Protein AF-A0AAW0DN51-F1 (afdb_monomer)

Foldseek 3Di:
DQFAAFVRDQQQLCVVCVVVLVVQQVVQVVAAADEADLQLLLLVLCLNLRLQPPHQKADDPQQQVCLLPPCAGPVRGHHNAHGWGFDAPCCCVVRVDDAQGKYFYAYPPPRGGFKIWHFHDKAFDPLQSSCCRQQVHCFCLQVLNVCSPPPGYGITTIGGIRGNHRDDDPPPVVQADRLVRLQVVCVVLVFHAEEEEEDQAQDFVQNVQVQVVVCVVVVGAYEDEYEQGADAPPGDHVVLNVLSVVLCVVVDDPSRYDHHYRPHHASLRFQSVLLSVLSSVSSSSHQEYEDEFSRSHSAAGPVRHGSDHRCSNVVSCVVCCVSSNHHYDYAARWWQQQVVRDTDRPVPDPPPGDTDDADPVNVLVCLQQVNDDACSTGPPSSVVSSCVQQPYVLQAFEEEEEAAAAQLCLQVLQVVLQVVVVVVVSAAEAEAEEQPVDDDDDPQADDDPVVLLVSLLVLLQVSLVCRLVRYYYYHHYNQQDPVSVVNSLCSNLVRNRSSSHYAYEYSYEDPVVSCVPDPPCPVVCVVVVSYEPHDPRRHDRDGDPDGNYYDYVVPDPSVRSSVVPHDDPPPPPDDDDPDDDDDARPADDKFKWFWDADCQVQLFATKTWKFWAVVTDIFIAGAKQQDAAAEFEAPLAPAQQAPTDHHDLVPHPFKAWPADKDKDADQQAAALAGDDDRQWMFIWTWIFTWMGGSNDIDGRFIHTYGNYTHNSCNSDNGGYYDHDYLAHGTPLVRSVVSRQAQKKKWQSARVVVDRTIITRSDADPVRFDFDKFKDADDPDGDRFQKFKFQAKDWPNHGDPVRNHIDIETEIARHRFWEDAPVNVVRLVVSFDPQWAADPVRAQWIWHFPVPQLVIRTWMWGWGATPVRDIDTQIQGSNSQFPAADPVGNRITIGRYGHDPPHGYDYRSRPNQWTKMNRSPRNMIITGGD

Solvent-accessible surface area (backbone atoms only — not comparable to full-atom values): 48960 Å² total; per-residue (Å²): 128,41,44,72,26,35,84,70,45,70,32,35,30,48,71,72,27,54,91,47,15,70,59,48,50,60,49,40,77,74,40,53,71,44,72,42,51,77,57,50,45,24,48,48,47,29,26,32,42,9,34,44,24,64,39,52,43,34,39,31,69,63,34,35,50,32,12,52,77,68,30,13,37,75,88,64,50,82,41,39,67,79,54,64,42,64,40,41,70,65,51,35,63,76,63,60,66,46,62,75,39,64,34,19,36,22,42,73,87,77,67,46,67,31,30,36,37,39,27,63,40,75,45,71,71,62,64,62,59,44,20,32,62,49,56,67,40,79,42,67,62,38,68,48,37,37,38,57,69,76,68,54,44,67,27,38,40,6,25,50,54,46,31,44,46,79,82,89,68,91,71,63,55,95,33,54,55,47,26,68,55,42,39,50,48,31,57,74,70,67,47,55,41,29,34,33,39,76,40,71,63,73,70,34,43,57,56,52,53,49,49,52,49,54,16,62,78,67,70,27,33,34,34,44,39,34,48,59,39,49,66,65,91,89,54,73,55,50,70,53,35,48,54,19,48,59,50,49,54,76,74,48,64,90,88,42,61,46,72,36,43,34,56,43,50,61,60,50,27,18,31,40,43,41,43,38,50,48,45,31,39,19,28,37,22,26,32,25,33,54,40,45,62,44,33,53,48,75,51,52,38,91,85,71,46,62,68,62,58,54,50,51,21,48,53,51,36,57,75,40,36,84,81,64,73,39,46,74,42,79,43,64,62,59,33,36,29,73,93,75,76,43,75,42,39,57,88,76,53,62,89,89,62,67,70,50,85,78,53,73,69,56,50,52,47,26,35,40,69,59,45,85,72,56,66,88,53,31,50,66,65,32,51,49,43,48,37,75,67,35,42,25,60,85,62,31,10,26,34,43,37,34,30,30,53,73,74,27,46,48,63,61,50,49,54,53,40,49,52,56,48,55,75,67,63,73,49,60,73,46,78,45,51,57,68,77,91,53,82,92,64,77,96,75,72,66,62,53,73,67,57,50,45,54,49,42,54,51,52,21,51,56,43,9,54,42,6,42,74,30,20,40,28,38,36,28,38,50,63,41,46,63,67,50,48,49,49,28,46,50,43,18,48,71,60,0,61,66,6,29,43,73,40,41,32,35,31,65,34,52,67,69,57,20,52,73,67,48,87,82,44,61,60,61,36,36,77,73,62,75,38,60,64,42,64,73,78,74,33,77,61,52,75,74,89,82,46,76,40,78,46,38,65,87,86,41,54,72,66,59,52,41,65,67,71,49,89,72,88,74,80,77,73,76,73,87,63,92,69,80,81,89,78,82,61,76,48,47,73,55,32,68,34,66,38,48,69,67,46,78,91,70,58,28,42,52,31,32,68,35,31,42,29,40,67,68,42,72,35,31,25,28,64,13,23,71,36,56,54,37,37,31,37,21,72,71,18,84,57,58,73,34,92,31,49,55,49,53,68,89,64,17,81,52,48,42,84,60,84,46,74,51,73,52,71,57,88,61,36,69,62,84,44,63,56,63,89,78,50,50,34,42,30,32,36,35,28,29,21,31,40,31,46,61,84,50,72,42,72,71,22,53,34,27,36,30,43,37,46,37,74,67,59,42,78,44,78,46,20,35,38,36,32,54,21,40,49,74,37,46,61,61,32,50,43,38,74,64,29,21,48,51,31,31,21,39,36,57,41,46,75,93,74,41,85,18,32,37,23,46,30,37,74,68,70,87,65,41,86,53,74,73,49,41,30,57,42,66,90,86,73,53,67,52,36,38,41,62,26,53,32,40,30,37,73,89,40,68,54,77,75,36,52,46,69,44,67,37,32,46,21,53,64,35,23,36,33,33,28,31,54,70,58,44,53,57,53,38,60,62,50,40,80,71,57,39,76,38,85,91,49,69,39,37,27,28,34,50,51,92,52,55,88,77,44,70,43,36,37,35,40,31,33,52,32,74,88,69,51,76,48,70,54,68,30,57,35,81,53,46,58,68,45,55,36,91,93,41,72,62,34,18,29,40,38,57,31,35,39,76,97,41,41,38,43,11,20,67,48,47,38,61,25,37,36,31,48,28,45,75,74,44,30,40,30,41,19,53,92

Structure (mmCIF, N/CA/C/O backbone):
data_AF-A0AAW0DN51-F1
#
_entry.id   AF-A0AAW0DN51-F1
#
loop_
_atom_site.group_PDB
_atom_site.id
_atom_site.type_symbol
_atom_site.label_atom_id
_atom_site.label_alt_id
_atom_site.label_comp_id
_atom_site.label_asym_id
_atom_site.label_entity_id
_atom_site.label_seq_id
_atom_site.pdbx_PDB_ins_code
_atom_site.Cartn_x
_atom_site.Cartn_y
_atom_site.Cartn_z
_atom_site.occupancy
_atom_site.B_iso_or_equiv
_atom_site.auth_seq_id
_atom_site.auth_comp_id
_atom_site.auth_asym_id
_atom_site.auth_atom_id
_atom_site.pdbx_PDB_model_num
ATOM 1 N N . MET A 1 1 ? -17.602 -29.692 -20.821 1.00 52.97 1 MET A N 1
ATOM 2 C CA . MET A 1 1 ? -16.620 -28.781 -21.450 1.00 52.97 1 MET A CA 1
ATOM 3 C C . MET A 1 1 ? -16.993 -27.362 -21.071 1.00 52.97 1 MET A C 1
ATOM 5 O O . MET A 1 1 ? -18.185 -27.111 -20.966 1.00 52.97 1 MET A O 1
ATOM 9 N N . ALA A 1 2 ? -16.009 -26.498 -20.812 1.00 68.12 2 ALA A N 1
ATOM 10 C CA . ALA A 1 2 ? -16.246 -25.157 -20.283 1.00 68.12 2 ALA A CA 1
ATOM 11 C C . ALA A 1 2 ? -16.644 -24.157 -21.398 1.00 68.12 2 ALA A C 1
ATOM 13 O O . ALA A 1 2 ? -17.750 -23.652 -21.349 1.00 68.12 2 ALA A O 1
ATOM 14 N N . ASN A 1 3 ? -15.867 -23.980 -22.477 1.00 91.50 3 ASN A N 1
ATOM 15 C CA . ASN A 1 3 ? -16.283 -23.241 -23.694 1.00 91.50 3 ASN A CA 1
ATOM 16 C C . ASN A 1 3 ? -15.506 -23.745 -24.933 1.00 91.50 3 ASN A C 1
ATOM 18 O O . ASN A 1 3 ? -14.431 -24.320 -24.761 1.00 91.50 3 ASN A O 1
ATOM 22 N N . ILE A 1 4 ? -15.996 -23.565 -26.161 1.00 94.75 4 ILE A N 1
ATOM 23 C CA . ILE A 1 4 ? -15.262 -23.918 -27.394 1.00 94.75 4 ILE A CA 1
ATOM 24 C C . ILE A 1 4 ? -14.185 -22.842 -27.655 1.00 94.75 4 ILE A C 1
ATOM 26 O O . ILE A 1 4 ? -14.474 -21.661 -27.461 1.00 94.75 4 ILE A O 1
ATOM 30 N N . PRO A 1 5 ? -12.944 -23.199 -28.045 1.00 97.44 5 PRO A N 1
ATOM 31 C CA . PRO A 1 5 ? -11.927 -22.221 -28.439 1.00 97.44 5 PRO A CA 1
ATOM 32 C C . PRO A 1 5 ? -12.407 -21.298 -29.564 1.00 97.44 5 PRO A C 1
ATOM 34 O O . PRO A 1 5 ? -13.246 -21.665 -30.389 1.00 97.44 5 PRO A O 1
ATOM 37 N N . HIS A 1 6 ? -11.879 -20.083 -29.609 1.00 98.00 6 HIS A N 1
ATOM 38 C CA . HIS A 1 6 ? -12.192 -19.145 -30.677 1.00 98.00 6 HIS A CA 1
ATOM 39 C C . HIS A 1 6 ? -11.622 -19.637 -32.015 1.00 98.00 6 HIS A C 1
ATOM 41 O O . HIS A 1 6 ? -10.492 -20.112 -32.075 1.00 98.00 6 HIS A O 1
ATOM 47 N N . GLY A 1 7 ? -12.436 -19.603 -33.073 1.00 95.62 7 GLY A N 1
ATOM 48 C CA . GLY A 1 7 ? -12.134 -20.290 -34.338 1.00 95.62 7 GLY A CA 1
ATOM 49 C C . GLY A 1 7 ? -12.320 -21.817 -34.310 1.00 95.62 7 GLY A C 1
ATOM 50 O O . GLY A 1 7 ? -11.964 -22.494 -35.268 1.00 95.62 7 GLY A O 1
ATOM 51 N N . GLY A 1 8 ? -12.878 -22.382 -33.231 1.00 95.88 8 GLY A N 1
ATOM 52 C CA . GLY A 1 8 ? -13.273 -23.794 -33.129 1.00 95.88 8 GLY A CA 1
ATOM 53 C C . GLY A 1 8 ? -12.167 -24.757 -32.687 1.00 95.88 8 GLY A C 1
ATOM 54 O O . GLY A 1 8 ? -12.469 -25.790 -32.090 1.00 95.88 8 GLY A O 1
ATOM 55 N N . VAL A 1 9 ? -10.897 -24.409 -32.907 1.00 97.12 9 VAL A N 1
ATOM 56 C CA . VAL A 1 9 ? -9.731 -25.244 -32.577 1.00 97.12 9 VAL A CA 1
ATOM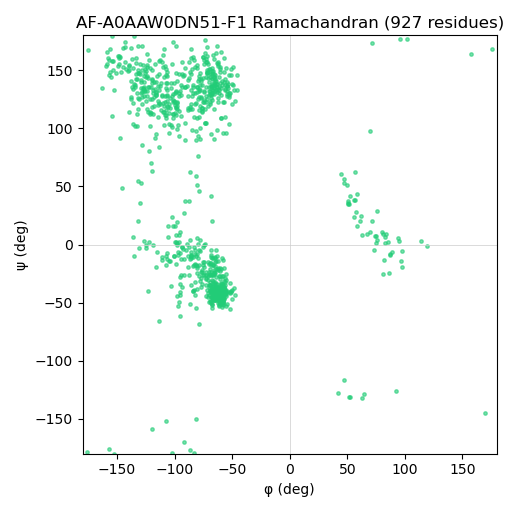 57 C C . VAL A 1 9 ? -8.784 -24.474 -31.663 1.00 97.12 9 VAL A C 1
ATOM 59 O O . VAL A 1 9 ? -8.456 -23.323 -31.937 1.00 97.12 9 VAL A O 1
ATOM 62 N N . LEU A 1 10 ? -8.333 -25.113 -30.579 1.00 98.19 10 LEU A N 1
ATOM 63 C CA . LEU A 1 10 ? -7.281 -24.557 -29.730 1.00 98.19 10 LEU A CA 1
ATOM 64 C C . LEU A 1 10 ? -5.932 -24.745 -30.432 1.00 98.19 10 LEU A C 1
ATOM 66 O O . LEU A 1 10 ? -5.509 -25.877 -30.658 1.00 98.19 10 LEU A O 1
ATOM 70 N N . LYS A 1 11 ? -5.264 -23.645 -30.767 1.00 98.31 11 LYS A N 1
ATOM 71 C CA . LYS A 1 11 ? -3.939 -23.614 -31.394 1.00 98.31 11 LYS A CA 1
ATOM 72 C C . LYS A 1 11 ? -2.825 -23.789 -30.359 1.00 98.31 11 LYS A C 1
ATOM 74 O O . LYS A 1 11 ? -1.986 -22.917 -30.190 1.00 98.31 11 LYS A O 1
ATOM 79 N N . ASP A 1 12 ? -2.839 -24.907 -29.639 1.00 98.25 12 ASP A N 1
ATOM 80 C CA . ASP A 1 12 ? -1.752 -25.276 -28.724 1.00 98.25 12 ASP A CA 1
ATOM 81 C C . ASP A 1 12 ? -0.573 -25.834 -29.540 1.00 98.25 12 ASP A C 1
ATOM 83 O O . ASP A 1 12 ? -0.530 -27.016 -29.890 1.00 98.25 12 ASP A O 1
ATOM 87 N N . LEU A 1 13 ? 0.338 -24.942 -29.932 1.00 98.62 13 LEU A N 1
ATOM 88 C CA . LEU A 1 13 ? 1.462 -25.249 -30.815 1.00 98.62 13 LEU A CA 1
ATOM 89 C C . LEU A 1 13 ? 2.529 -26.076 -30.097 1.00 98.62 13 LEU A C 1
ATOM 91 O O . LEU A 1 13 ? 3.187 -26.892 -30.732 1.00 98.62 13 LEU A O 1
ATOM 95 N N . ILE A 1 14 ? 2.656 -25.912 -28.777 1.00 97.88 14 ILE A N 1
ATOM 96 C CA . ILE A 1 14 ? 3.545 -26.730 -27.944 1.00 97.88 14 ILE A CA 1
ATOM 97 C C . ILE A 1 14 ? 3.114 -28.195 -28.005 1.00 97.88 14 ILE A C 1
ATOM 99 O O . ILE A 1 14 ? 3.942 -29.077 -28.226 1.00 97.88 14 ILE A O 1
ATOM 103 N N . VAL A 1 15 ? 1.812 -28.465 -27.871 1.00 97.19 15 VAL A N 1
ATOM 104 C CA . VAL A 1 15 ? 1.286 -29.827 -28.023 1.00 97.19 15 VAL A CA 1
ATOM 105 C C . VAL A 1 15 ? 1.402 -30.298 -29.475 1.00 97.19 15 VAL A C 1
ATOM 107 O O . VAL A 1 15 ? 1.861 -31.419 -29.704 1.00 97.19 15 VAL A O 1
ATOM 110 N N . ARG A 1 16 ? 1.038 -29.451 -30.452 1.00 98.06 16 ARG A N 1
ATOM 111 C CA . ARG A 1 16 ? 1.104 -29.766 -31.894 1.00 98.06 16 ARG A CA 1
ATOM 112 C C . ARG A 1 16 ? 2.503 -30.201 -32.336 1.00 98.06 16 ARG A C 1
ATOM 114 O O . ARG A 1 16 ? 2.620 -31.162 -33.089 1.00 98.06 16 ARG A O 1
ATOM 121 N N . ASP A 1 17 ? 3.533 -29.496 -31.877 1.00 98.31 17 ASP A N 1
ATOM 122 C CA . ASP A 1 17 ? 4.911 -29.660 -32.348 1.00 98.31 17 ASP A CA 1
ATOM 123 C C . ASP A 1 17 ? 5.776 -30.516 -31.409 1.00 98.31 17 ASP A C 1
ATOM 125 O O . ASP A 1 17 ? 6.958 -30.721 -31.682 1.00 98.31 17 ASP A O 1
ATOM 129 N N . SER A 1 18 ? 5.205 -31.054 -30.326 1.00 97.12 18 SER A N 1
ATOM 130 C CA . SER A 1 18 ? 5.935 -31.818 -29.302 1.00 97.12 18 SER A CA 1
ATOM 131 C C . SER A 1 18 ? 6.808 -32.952 -29.868 1.00 97.12 18 SER A C 1
ATOM 133 O O . SER A 1 18 ? 7.960 -33.098 -29.459 1.00 97.12 18 SER A O 1
ATOM 135 N N . ASP A 1 19 ? 6.316 -33.690 -30.868 1.00 97.56 19 ASP A N 1
ATOM 136 C CA . ASP A 1 19 ? 7.045 -34.790 -31.520 1.00 97.56 19 ASP A CA 1
ATOM 137 C C . ASP A 1 19 ? 8.229 -34.322 -32.391 1.00 97.56 19 ASP A C 1
ATOM 139 O O . ASP A 1 19 ? 9.163 -35.085 -32.653 1.00 97.56 19 ASP A O 1
ATOM 143 N N . ILE A 1 20 ? 8.204 -33.072 -32.868 1.00 97.69 20 ILE A N 1
ATOM 144 C CA . ILE A 1 20 ? 9.248 -32.491 -33.728 1.00 97.69 20 ILE A CA 1
ATOM 145 C C . ILE A 1 20 ? 10.137 -31.480 -32.994 1.00 97.69 20 ILE A C 1
ATOM 147 O O . ILE A 1 20 ? 11.163 -31.083 -33.543 1.00 97.69 20 ILE A O 1
ATOM 151 N N . ALA A 1 21 ? 9.810 -31.114 -31.753 1.00 97.44 21 ALA A N 1
ATOM 152 C CA . ALA A 1 21 ? 10.555 -30.143 -30.955 1.00 97.44 21 ALA A CA 1
ATOM 153 C C . ALA A 1 21 ? 12.068 -30.435 -30.842 1.00 97.44 21 ALA A C 1
ATOM 155 O O . ALA A 1 21 ? 12.847 -29.493 -30.997 1.00 97.44 21 ALA A O 1
ATOM 156 N N . PRO A 1 22 ? 12.547 -31.691 -30.664 1.00 97.62 22 PRO A N 1
ATOM 157 C CA . PRO A 1 22 ? 13.986 -31.974 -30.673 1.00 97.62 22 PRO A CA 1
ATOM 158 C C . PRO A 1 22 ? 14.665 -31.603 -31.998 1.00 97.62 22 PRO A C 1
ATOM 160 O O . PRO A 1 22 ? 15.738 -31.009 -31.990 1.00 97.62 22 PRO A O 1
ATOM 163 N N . LYS A 1 23 ? 14.006 -31.880 -33.132 1.00 98.06 23 LYS A N 1
ATOM 164 C CA . LYS A 1 23 ? 14.515 -31.531 -34.468 1.00 98.06 23 LYS A CA 1
ATOM 165 C C . LYS A 1 23 ? 14.505 -30.023 -34.692 1.00 98.06 23 LYS A C 1
ATOM 167 O O . LYS A 1 23 ? 15.455 -29.490 -35.248 1.00 98.06 23 LYS A O 1
ATOM 172 N N . LEU A 1 24 ? 13.455 -29.338 -34.237 1.00 98.31 24 LEU A N 1
ATOM 173 C CA . LEU A 1 24 ? 13.378 -27.878 -34.305 1.00 98.31 24 LEU A CA 1
ATOM 174 C C . LEU A 1 24 ? 14.462 -27.221 -33.438 1.00 98.31 24 LEU A C 1
ATOM 176 O O . LEU A 1 24 ? 15.017 -26.206 -33.840 1.00 98.31 24 LEU A O 1
ATOM 180 N N . ARG A 1 25 ? 14.810 -27.806 -32.283 1.00 97.44 25 ARG A N 1
ATOM 181 C CA . ARG A 1 25 ? 15.911 -27.322 -31.434 1.00 97.44 25 ARG A CA 1
ATOM 182 C C . ARG A 1 25 ? 17.268 -27.457 -32.130 1.00 97.44 25 ARG A C 1
ATOM 184 O O . ARG A 1 25 ? 18.057 -26.518 -32.103 1.00 97.44 25 ARG A O 1
ATOM 191 N N . GLU A 1 26 ? 17.526 -28.598 -32.769 1.00 97.44 26 GLU A N 1
ATOM 192 C CA . GLU A 1 26 ? 18.737 -28.798 -33.579 1.00 97.44 26 GLU A CA 1
ATOM 193 C C . GLU A 1 26 ? 18.788 -27.831 -34.770 1.00 97.44 26 GLU A C 1
ATOM 195 O O . GLU A 1 26 ? 19.824 -27.223 -35.028 1.00 97.44 26 GLU A O 1
ATOM 200 N N . GLU A 1 27 ? 17.663 -27.642 -35.467 1.00 98.06 27 GLU A N 1
ATOM 201 C CA . GLU A 1 27 ? 17.551 -26.697 -36.578 1.00 98.06 27 GLU A CA 1
ATOM 202 C C . GLU A 1 27 ? 17.840 -25.262 -36.118 1.00 98.06 27 GLU A C 1
ATOM 204 O O . GLU A 1 27 ? 18.676 -24.581 -36.716 1.00 98.06 27 GLU A O 1
ATOM 209 N N . ALA A 1 28 ? 17.207 -24.822 -35.025 1.00 97.50 28 ALA A N 1
ATOM 210 C CA . ALA A 1 28 ? 17.340 -23.475 -34.479 1.00 97.50 28 ALA A CA 1
ATOM 211 C C . ALA A 1 28 ? 18.791 -23.099 -34.149 1.00 97.50 28 ALA A C 1
ATOM 213 O O . ALA A 1 28 ? 19.156 -21.941 -34.323 1.00 97.50 28 ALA A O 1
ATOM 214 N N . ALA A 1 29 ? 19.633 -24.062 -33.758 1.00 95.44 29 ALA A N 1
ATOM 215 C CA . ALA A 1 29 ? 21.055 -23.828 -33.495 1.00 95.44 29 ALA A CA 1
ATOM 216 C C . ALA A 1 29 ? 21.859 -23.409 -34.744 1.00 95.44 29 ALA A C 1
ATOM 218 O O . ALA A 1 29 ? 22.963 -22.883 -34.619 1.00 95.44 29 ALA A O 1
ATOM 219 N N . SER A 1 30 ? 21.325 -23.656 -35.944 1.00 95.81 30 SER A N 1
ATOM 220 C CA . SER A 1 30 ? 21.947 -23.302 -37.227 1.00 95.81 30 SER A CA 1
ATOM 221 C C . SER A 1 30 ? 21.283 -22.118 -37.938 1.00 95.81 30 SER A C 1
ATOM 223 O O . SER A 1 30 ? 21.836 -21.597 -38.910 1.00 95.81 30 SER A O 1
ATOM 225 N N . LEU A 1 31 ? 20.099 -21.699 -37.482 1.00 97.56 31 LEU A N 1
ATOM 226 C CA . LEU A 1 31 ? 19.346 -20.604 -38.084 1.00 97.56 31 LEU A CA 1
ATOM 227 C C . LEU A 1 31 ? 19.850 -19.243 -37.584 1.00 97.56 31 LEU A C 1
ATOM 229 O O . LEU A 1 31 ? 20.316 -19.139 -36.450 1.00 97.56 31 LEU A O 1
ATOM 233 N N . PRO A 1 32 ? 19.706 -18.170 -38.386 1.00 97.19 32 PRO A N 1
ATOM 234 C CA . PRO A 1 32 ? 19.762 -16.822 -37.838 1.00 97.19 32 PRO A CA 1
ATOM 235 C C . PRO A 1 32 ? 18.648 -16.642 -36.803 1.00 97.19 32 PRO A C 1
ATOM 237 O O . PRO A 1 32 ? 17.560 -17.212 -36.940 1.00 97.19 32 PRO A O 1
ATOM 240 N N . ASP A 1 33 ? 18.911 -15.818 -35.798 1.00 96.69 33 ASP A N 1
ATOM 241 C CA . ASP A 1 33 ? 18.011 -15.631 -34.672 1.00 96.69 33 ASP A CA 1
ATOM 242 C C . ASP A 1 33 ? 17.630 -14.165 -34.436 1.00 96.69 33 ASP A C 1
ATOM 244 O O . ASP A 1 33 ? 18.386 -13.232 -34.721 1.00 96.69 33 ASP A O 1
ATOM 248 N N . ILE A 1 34 ? 16.431 -13.982 -33.888 1.00 97.94 34 ILE A N 1
ATOM 249 C CA . ILE A 1 34 ? 15.948 -12.719 -33.339 1.00 97.94 34 ILE A CA 1
ATOM 250 C C . ILE A 1 34 ? 15.772 -12.914 -31.837 1.00 97.94 34 ILE A C 1
ATOM 252 O O . ILE A 1 34 ? 15.021 -13.787 -31.395 1.00 97.94 34 ILE A O 1
ATOM 256 N N . ILE A 1 35 ? 16.438 -12.066 -31.055 1.00 97.81 35 ILE A N 1
ATOM 257 C CA . ILE A 1 35 ? 16.189 -11.951 -29.618 1.00 97.81 35 ILE A CA 1
ATOM 258 C C . ILE A 1 35 ? 14.919 -11.124 -29.438 1.00 97.81 35 ILE A C 1
ATOM 260 O O . ILE A 1 35 ? 14.857 -9.965 -29.857 1.00 97.81 35 ILE A O 1
ATOM 264 N N . LEU A 1 36 ? 13.903 -11.724 -28.828 1.00 98.38 36 LEU A N 1
ATOM 265 C CA . LEU A 1 36 ? 12.606 -11.083 -28.658 1.00 98.38 36 LEU A CA 1
ATOM 266 C C . LEU A 1 36 ? 12.666 -9.942 -27.642 1.00 98.38 36 LEU A C 1
ATOM 268 O O . LEU A 1 36 ? 13.405 -9.975 -26.659 1.00 98.38 36 LEU A O 1
ATOM 272 N N . THR A 1 37 ? 11.800 -8.951 -27.825 1.00 97.81 37 THR A N 1
ATOM 273 C CA . THR A 1 37 ? 11.472 -8.011 -26.747 1.00 97.81 37 THR A CA 1
ATOM 274 C C . THR A 1 37 ? 10.543 -8.666 -25.722 1.00 97.81 37 THR A C 1
ATOM 276 O O . THR A 1 37 ? 9.829 -9.618 -26.026 1.00 97.81 37 THR A O 1
ATOM 279 N N . GLU A 1 38 ? 10.455 -8.105 -24.514 1.00 95.69 38 GLU A N 1
ATOM 280 C CA . GLU A 1 38 ? 9.536 -8.595 -23.471 1.00 95.69 38 GLU A CA 1
ATOM 281 C C . GLU A 1 38 ? 8.062 -8.636 -23.932 1.00 95.69 38 GLU A C 1
ATOM 283 O O . GLU A 1 38 ? 7.313 -9.545 -23.572 1.00 95.69 38 GLU A O 1
ATOM 288 N N . ARG A 1 39 ? 7.639 -7.682 -24.777 1.00 98.12 39 ARG A N 1
ATOM 289 C CA . ARG A 1 39 ? 6.284 -7.668 -25.354 1.00 98.12 39 ARG A CA 1
ATOM 290 C C . ARG A 1 39 ? 6.086 -8.823 -26.333 1.00 98.12 39 ARG A C 1
ATOM 292 O O . ARG A 1 39 ? 5.089 -9.530 -26.225 1.00 98.12 39 ARG A O 1
ATOM 299 N N . GLN A 1 40 ? 7.033 -9.012 -27.249 1.00 98.62 40 GLN A N 1
ATOM 300 C CA . GLN A 1 40 ? 6.987 -10.090 -28.237 1.00 98.62 40 GLN A CA 1
ATOM 301 C C . GLN A 1 40 ? 7.079 -11.468 -27.569 1.00 98.62 40 GLN A C 1
ATOM 303 O O . GLN A 1 40 ? 6.446 -12.405 -28.038 1.00 98.62 40 GLN A O 1
ATOM 308 N N . LEU A 1 41 ? 7.802 -11.586 -26.451 1.00 98.56 41 LEU A N 1
ATOM 309 C CA . LEU A 1 41 ? 7.862 -12.803 -25.644 1.00 98.56 41 LEU A CA 1
ATOM 310 C C . LEU A 1 41 ? 6.491 -13.161 -25.050 1.00 98.56 41 LEU A C 1
ATOM 312 O O . LEU A 1 41 ? 6.043 -14.295 -25.197 1.00 98.56 41 LEU A O 1
ATOM 316 N N . CYS A 1 42 ? 5.794 -12.191 -24.440 1.00 98.50 42 CYS A N 1
ATOM 317 C CA . CYS A 1 42 ? 4.425 -12.387 -23.940 1.00 98.50 42 CYS A CA 1
ATOM 318 C C . CYS A 1 42 ? 3.463 -12.803 -25.066 1.00 98.50 42 CYS A C 1
ATOM 320 O O . CYS A 1 42 ? 2.609 -13.672 -24.888 1.00 98.50 42 CYS A O 1
ATOM 322 N N . ASP A 1 43 ? 3.597 -12.172 -26.236 1.00 98.75 43 ASP A N 1
ATOM 323 C CA . ASP A 1 43 ? 2.768 -12.490 -27.394 1.00 98.75 43 ASP A CA 1
ATOM 324 C C . ASP A 1 43 ? 3.068 -13.897 -27.927 1.00 98.75 43 ASP A C 1
ATOM 326 O O . ASP A 1 43 ? 2.137 -14.668 -28.151 1.00 98.75 43 ASP A O 1
ATOM 330 N N . LEU A 1 44 ? 4.347 -14.266 -28.067 1.00 98.81 44 LEU A N 1
ATOM 331 C CA . LEU A 1 44 ? 4.766 -15.600 -28.496 1.00 98.81 44 LEU A CA 1
ATOM 332 C C . LEU A 1 44 ? 4.276 -16.681 -27.528 1.00 98.81 44 LEU A C 1
ATOM 334 O O . LEU A 1 44 ? 3.824 -17.735 -27.974 1.00 98.81 44 LEU A O 1
ATOM 338 N N . GLU A 1 45 ? 4.309 -16.428 -26.218 1.00 98.69 45 GLU A N 1
ATOM 339 C CA . GLU A 1 45 ? 3.789 -17.363 -25.217 1.00 98.69 45 GLU A CA 1
ATOM 340 C C . GLU A 1 45 ? 2.298 -17.650 -25.446 1.00 98.69 45 GLU A C 1
ATOM 342 O O . GLU A 1 45 ? 1.879 -18.806 -25.470 1.00 98.69 45 GLU A O 1
ATOM 347 N N . LEU A 1 46 ? 1.495 -16.609 -25.690 1.00 98.81 46 LEU A N 1
ATOM 348 C CA . LEU A 1 46 ? 0.056 -16.746 -25.934 1.00 98.81 46 LEU A CA 1
ATOM 349 C C . LEU A 1 46 ? -0.291 -17.250 -27.342 1.00 98.81 46 LEU A C 1
ATOM 351 O O . LEU A 1 46 ? -1.358 -17.842 -27.523 1.00 98.81 46 LEU A O 1
ATOM 355 N N . ILE A 1 47 ? 0.587 -17.063 -28.331 1.00 98.88 47 ILE A N 1
ATOM 356 C CA . ILE A 1 47 ? 0.484 -17.735 -29.634 1.00 98.88 47 ILE A CA 1
ATOM 357 C C . ILE A 1 47 ? 0.732 -19.233 -29.449 1.00 98.88 47 ILE A C 1
ATOM 359 O O . ILE A 1 47 ? -0.106 -20.051 -29.817 1.00 98.88 47 ILE A O 1
ATOM 363 N N . THR A 1 48 ? 1.866 -19.601 -28.851 1.00 98.69 48 THR A N 1
ATOM 364 C CA . THR A 1 48 ? 2.325 -20.996 -28.791 1.00 98.69 48 THR A CA 1
ATOM 365 C C . THR A 1 48 ? 1.495 -21.865 -27.851 1.00 98.69 48 THR A C 1
ATOM 367 O O . THR A 1 48 ? 1.318 -23.045 -28.139 1.00 98.69 48 THR A O 1
ATOM 370 N N . ASN A 1 49 ? 0.920 -21.309 -26.779 1.00 98.44 49 ASN A N 1
ATOM 371 C CA . ASN A 1 49 ? 0.026 -22.051 -25.880 1.00 98.44 49 ASN A CA 1
ATOM 372 C C . ASN A 1 49 ? -1.459 -22.035 -26.311 1.00 98.44 49 ASN A C 1
ATOM 374 O O . ASN A 1 49 ? -2.307 -22.632 -25.646 1.00 98.44 49 ASN A O 1
ATOM 378 N N . GLY A 1 50 ? -1.802 -21.335 -27.399 1.00 98.56 50 GLY A N 1
ATOM 379 C CA . GLY A 1 50 ? -3.168 -21.236 -27.920 1.00 98.56 50 GLY A CA 1
ATOM 380 C C . GLY A 1 50 ? -4.062 -20.187 -27.252 1.00 98.56 50 GLY A C 1
ATOM 381 O O . GLY A 1 50 ? -5.251 -20.101 -27.581 1.00 98.56 50 GLY A O 1
ATOM 382 N N . GLY A 1 51 ? -3.532 -19.350 -26.359 1.00 98.50 51 GLY A N 1
ATOM 383 C CA . GLY A 1 51 ? -4.233 -18.209 -25.768 1.00 98.50 51 GLY A CA 1
ATOM 384 C C . GLY A 1 51 ? -4.793 -17.233 -26.812 1.00 98.50 51 GLY A C 1
ATOM 385 O O . GLY A 1 51 ? -5.870 -16.669 -26.600 1.00 98.50 51 GLY A O 1
ATOM 386 N N . PHE A 1 52 ? -4.135 -17.104 -27.969 1.00 98.81 52 PHE A N 1
ATOM 387 C CA . PHE A 1 52 ? -4.567 -16.283 -29.110 1.00 98.81 52 PHE A CA 1
ATOM 388 C C . PHE A 1 52 ? -5.258 -17.049 -30.241 1.00 98.81 52 PHE A C 1
ATOM 390 O O . PHE A 1 52 ? -5.442 -16.481 -31.315 1.00 98.81 52 PHE A O 1
ATOM 397 N N . SER A 1 53 ? -5.715 -18.287 -30.017 1.00 98.62 53 SER A N 1
ATOM 398 C CA . SER A 1 53 ? -6.502 -19.018 -31.028 1.00 98.62 53 SER A CA 1
ATOM 399 C C . SER A 1 53 ? -7.592 -18.118 -31.648 1.00 98.62 53 SER A C 1
ATOM 401 O O . SER A 1 53 ? -8.279 -17.411 -30.899 1.00 98.62 53 SER A O 1
ATOM 403 N N . PRO A 1 54 ? -7.742 -18.097 -32.987 1.00 98.19 54 PRO A N 1
ATOM 404 C CA . PRO A 1 54 ? -7.155 -19.027 -33.962 1.00 98.19 54 PRO A CA 1
ATOM 405 C C . PRO A 1 54 ? -5.745 -18.670 -34.467 1.00 98.19 54 PRO A C 1
ATOM 407 O O . PRO A 1 54 ? -5.257 -19.350 -35.368 1.00 98.19 54 PRO A O 1
ATOM 410 N N . LEU A 1 55 ? -5.111 -17.618 -33.945 1.00 98.19 55 LEU A N 1
ATOM 411 C CA . LEU A 1 55 ? -3.786 -17.187 -34.385 1.00 98.19 55 LEU A CA 1
ATOM 412 C C . LEU A 1 55 ? -2.734 -18.273 -34.094 1.00 98.19 55 LEU A C 1
ATOM 414 O O . LEU A 1 55 ? -2.716 -18.839 -33.002 1.00 98.19 55 LEU A O 1
ATOM 418 N N . GLU A 1 56 ? -1.860 -18.550 -35.064 1.00 98.00 56 GLU A N 1
ATOM 419 C CA . GLU A 1 56 ? -0.780 -19.550 -34.962 1.00 98.00 56 GLU A CA 1
ATOM 420 C C . GLU A 1 56 ? 0.589 -19.018 -35.422 1.00 98.00 56 GLU A C 1
ATOM 422 O O . GLU A 1 56 ? 1.499 -19.776 -35.759 1.00 98.00 56 GLU A O 1
ATOM 427 N N . GLY A 1 57 ? 0.730 -17.694 -35.438 1.00 98.56 57 GLY A N 1
ATOM 428 C CA . GLY A 1 57 ? 1.950 -16.987 -35.798 1.00 98.56 57 GLY A CA 1
ATOM 429 C C . GLY A 1 57 ? 1.809 -15.479 -35.622 1.00 98.56 57 GLY A C 1
ATOM 430 O O . GLY A 1 57 ? 0.763 -15.001 -35.182 1.00 98.56 57 GLY A O 1
ATOM 431 N N . PHE A 1 58 ? 2.853 -14.725 -35.953 1.00 98.88 58 PHE A N 1
ATOM 432 C CA . PHE A 1 58 ? 2.746 -13.266 -36.021 1.00 98.88 58 PHE A CA 1
ATOM 433 C C . PHE A 1 58 ? 2.031 -12.867 -37.315 1.00 98.88 58 PHE A C 1
ATOM 435 O O . PHE A 1 58 ? 2.207 -13.512 -38.349 1.00 98.88 58 PHE A O 1
ATOM 442 N N . MET A 1 59 ? 1.191 -11.834 -37.249 1.00 98.81 59 MET A N 1
ATOM 443 C CA . MET A 1 59 ? 0.328 -11.447 -38.367 1.00 98.81 59 MET A CA 1
ATOM 444 C C . MET A 1 59 ? 1.146 -11.008 -39.582 1.00 98.81 59 MET A C 1
ATOM 446 O O . MET A 1 59 ? 2.029 -10.162 -39.465 1.00 98.81 59 MET A O 1
ATOM 450 N N . ASN A 1 60 ? 0.799 -11.559 -40.743 1.00 98.69 60 ASN A N 1
ATOM 451 C CA . ASN A 1 60 ? 1.208 -11.039 -42.045 1.00 98.69 60 ASN A CA 1
ATOM 452 C C . ASN A 1 60 ? 0.469 -9.735 -42.377 1.00 98.69 60 ASN A C 1
ATOM 454 O O . ASN A 1 60 ? -0.477 -9.345 -41.683 1.00 98.69 60 ASN A O 1
ATOM 458 N N . GLU A 1 61 ? 0.887 -9.049 -43.439 1.00 98.62 61 GLU A N 1
ATOM 459 C CA . GLU A 1 61 ? 0.370 -7.730 -43.815 1.00 98.62 61 GLU A CA 1
ATOM 460 C C . GLU A 1 61 ? -1.149 -7.753 -44.019 1.00 98.62 61 GLU A C 1
ATOM 462 O O . GLU A 1 61 ? -1.855 -6.820 -43.624 1.00 98.62 61 GLU A O 1
ATOM 467 N N . LYS A 1 62 ? -1.676 -8.836 -44.600 1.00 98.56 62 LYS A N 1
ATOM 468 C CA . LYS A 1 62 ? -3.107 -8.968 -44.891 1.00 98.56 62 LYS A CA 1
ATOM 469 C C . LYS A 1 62 ? -3.933 -9.104 -43.615 1.00 98.56 62 LYS A C 1
ATOM 471 O O . LYS A 1 62 ? -4.926 -8.389 -43.465 1.00 98.56 62 LYS A O 1
ATOM 476 N N . ASP A 1 63 ? -3.534 -9.989 -42.701 1.00 98.69 63 ASP A N 1
ATOM 477 C CA . ASP A 1 63 ? -4.210 -10.147 -41.411 1.00 98.69 63 ASP A CA 1
ATOM 478 C C . ASP A 1 63 ? -4.067 -8.886 -40.562 1.00 98.69 63 ASP A C 1
ATOM 480 O O . ASP A 1 63 ? -5.062 -8.400 -40.029 1.00 98.69 63 ASP A O 1
ATOM 484 N N . TYR A 1 64 ? -2.872 -8.294 -40.509 1.00 98.81 64 TYR A N 1
ATOM 485 C CA . TYR A 1 64 ? -2.628 -7.032 -39.816 1.00 98.81 64 TYR A CA 1
ATOM 486 C C . TYR A 1 64 ? -3.553 -5.916 -40.314 1.00 98.81 64 TYR A C 1
ATOM 488 O O . TYR A 1 64 ? -4.258 -5.294 -39.518 1.00 98.81 64 TYR A O 1
ATOM 496 N N . THR A 1 65 ? -3.596 -5.691 -41.629 1.00 98.62 65 THR A N 1
ATOM 497 C CA . THR A 1 65 ? -4.401 -4.622 -42.238 1.00 98.62 65 THR A CA 1
ATOM 498 C C . THR A 1 65 ? -5.886 -4.851 -41.970 1.00 98.62 65 THR A C 1
ATOM 500 O O . THR A 1 65 ? -6.591 -3.946 -41.523 1.00 98.62 65 THR A O 1
ATOM 503 N N . SER A 1 66 ? -6.352 -6.091 -42.148 1.00 98.56 66 SER A N 1
ATOM 504 C CA . SER A 1 66 ? -7.732 -6.479 -41.858 1.00 98.56 66 SER A CA 1
ATOM 505 C C . SER A 1 66 ? -8.092 -6.263 -40.381 1.00 98.56 66 SER A C 1
ATOM 507 O O . SER A 1 66 ? -9.170 -5.747 -40.081 1.00 98.56 66 SER A O 1
ATOM 509 N N . VAL A 1 67 ? -7.196 -6.577 -39.442 1.00 98.69 67 VAL A N 1
ATOM 510 C CA . VAL A 1 67 ? -7.412 -6.369 -38.001 1.00 98.69 67 VAL A CA 1
ATOM 511 C C . VAL A 1 67 ? -7.457 -4.881 -37.653 1.00 98.69 67 VAL A C 1
ATOM 513 O O . VAL A 1 67 ? -8.357 -4.437 -36.928 1.00 98.69 67 VAL A O 1
ATOM 516 N N . VAL A 1 68 ? -6.527 -4.086 -38.186 1.00 98.44 68 VAL A N 1
ATOM 517 C CA . VAL A 1 68 ? -6.496 -2.630 -37.990 1.00 98.44 68 VAL A CA 1
ATOM 518 C C . VAL A 1 68 ? -7.793 -1.995 -38.497 1.00 98.44 68 VAL A C 1
ATOM 520 O O . VAL A 1 68 ? -8.402 -1.200 -37.776 1.00 98.44 68 VAL A O 1
ATOM 523 N N . ASP A 1 69 ? -8.276 -2.404 -39.668 1.00 97.69 69 ASP A N 1
ATOM 524 C CA . ASP A 1 69 ? -9.421 -1.771 -40.323 1.00 97.69 69 ASP A CA 1
ATOM 525 C C . ASP A 1 69 ? -10.785 -2.309 -39.875 1.00 97.69 69 ASP A C 1
ATOM 527 O O . ASP A 1 69 ? -11.746 -1.545 -39.800 1.00 97.69 69 ASP A O 1
ATOM 531 N N . THR A 1 70 ? -10.885 -3.604 -39.568 1.00 97.31 70 THR A N 1
ATOM 532 C CA . THR A 1 70 ? -12.180 -4.298 -39.419 1.00 97.31 70 THR A CA 1
ATOM 533 C C . THR A 1 70 ? -12.318 -5.134 -38.148 1.00 97.31 70 THR A C 1
ATOM 535 O O . THR A 1 70 ? -13.390 -5.688 -37.912 1.00 97.31 70 THR A O 1
ATOM 538 N N . LEU A 1 71 ? -11.269 -5.220 -37.316 1.00 98.19 71 LEU A N 1
ATOM 539 C CA . LEU A 1 71 ? -11.191 -6.101 -36.141 1.00 98.19 71 LEU A CA 1
ATOM 540 C C . LEU A 1 71 ? -11.288 -7.593 -36.508 1.00 98.19 71 LEU A C 1
ATOM 542 O O . LEU A 1 71 ? -11.717 -8.400 -35.684 1.00 98.19 71 LEU A O 1
ATOM 546 N N . ARG A 1 72 ? -10.932 -7.985 -37.734 1.00 98.56 72 ARG A N 1
ATOM 547 C CA . ARG A 1 72 ? -11.016 -9.376 -38.200 1.00 98.56 72 ARG A CA 1
ATOM 548 C C . ARG A 1 72 ? -9.727 -9.814 -38.860 1.00 98.56 72 ARG A C 1
ATOM 550 O O . ARG A 1 72 ? -9.088 -9.026 -39.547 1.00 98.56 72 ARG A O 1
ATOM 557 N N . LEU A 1 73 ? -9.411 -11.094 -38.724 1.00 98.44 73 LEU A N 1
ATOM 558 C CA . LEU A 1 73 ? -8.467 -11.771 -39.607 1.00 98.44 73 LEU A CA 1
ATOM 559 C C . LEU A 1 73 ? -9.048 -11.855 -41.026 1.00 98.44 73 LEU A C 1
ATOM 561 O O . LEU A 1 73 ? -10.261 -11.750 -41.223 1.00 98.44 73 LEU A O 1
ATOM 565 N N . THR A 1 74 ? -8.198 -12.114 -42.014 1.00 97.75 74 THR A N 1
ATOM 566 C CA . THR A 1 74 ? -8.590 -12.240 -43.431 1.00 97.75 74 THR A CA 1
ATOM 567 C C . THR A 1 74 ? -9.620 -13.339 -43.687 1.00 97.75 74 THR A C 1
ATOM 569 O O . THR A 1 74 ? -10.427 -13.236 -44.608 1.00 97.75 74 THR A O 1
ATOM 572 N N . ASN A 1 75 ? -9.649 -14.372 -42.842 1.00 95.12 75 ASN A N 1
ATOM 573 C CA . ASN A 1 75 ? -10.649 -15.441 -42.887 1.00 95.12 75 ASN A CA 1
ATOM 574 C C . ASN A 1 75 ? -12.016 -15.047 -42.282 1.00 95.12 75 ASN A C 1
ATOM 576 O O . ASN A 1 75 ? -12.901 -15.891 -42.162 1.00 95.12 75 ASN A O 1
ATOM 580 N N . GLY A 1 76 ? -12.184 -13.787 -41.867 1.00 96.81 76 GLY A N 1
ATOM 581 C CA . GLY A 1 76 ? -13.407 -13.239 -41.281 1.00 96.81 76 GLY A CA 1
ATOM 582 C C . GLY A 1 76 ? -13.527 -13.410 -39.764 1.00 96.81 76 GLY A C 1
ATOM 583 O O . GLY A 1 76 ? -14.415 -12.804 -39.158 1.00 96.81 76 GLY A O 1
ATOM 584 N N . THR A 1 77 ? -12.640 -14.180 -39.125 1.00 97.94 77 THR A N 1
ATOM 585 C CA . THR A 1 77 ? -12.693 -14.417 -37.676 1.00 97.94 77 THR A CA 1
ATOM 586 C C . THR A 1 77 ? -12.375 -13.139 -36.908 1.00 97.94 77 THR A C 1
ATOM 588 O O . THR A 1 77 ? -11.347 -12.507 -37.143 1.00 97.94 77 THR A O 1
ATOM 591 N N . LEU A 1 78 ? -13.235 -12.778 -35.954 1.00 98.62 78 LEU A N 1
ATOM 592 C CA . LEU A 1 78 ? -13.043 -11.622 -35.080 1.00 98.62 78 LEU A CA 1
ATOM 593 C C . LEU A 1 78 ? -11.711 -11.715 -34.316 1.00 98.62 78 LEU A C 1
ATOM 595 O O . LEU A 1 78 ? -11.491 -12.665 -33.567 1.00 98.62 78 LEU A O 1
ATOM 599 N N . PHE A 1 79 ? -10.848 -10.718 -34.471 1.00 98.69 79 PHE A N 1
ATOM 600 C CA . PHE A 1 79 ? -9.612 -10.545 -33.718 1.00 98.69 79 PHE A CA 1
ATOM 601 C C . PHE A 1 79 ? -9.236 -9.050 -33.704 1.00 98.69 79 PHE A C 1
ATOM 603 O O . PHE A 1 79 ? -8.913 -8.492 -34.746 1.00 98.69 79 PHE A O 1
ATOM 610 N N . PRO A 1 80 ? -9.312 -8.354 -32.559 1.00 98.31 80 PRO A N 1
ATOM 611 C CA . PRO A 1 80 ? -9.355 -6.886 -32.562 1.00 98.31 80 PRO A CA 1
ATOM 612 C C . PRO A 1 80 ? -7.999 -6.178 -32.389 1.00 98.31 80 PRO A C 1
ATOM 614 O O . PRO A 1 80 ? -7.938 -4.963 -32.587 1.00 98.31 80 PRO A O 1
ATOM 617 N N . ILE A 1 81 ? -6.935 -6.889 -31.995 1.00 98.69 81 ILE A N 1
ATOM 618 C CA . ILE A 1 81 ? -5.618 -6.312 -31.664 1.00 98.69 81 ILE A CA 1
ATOM 619 C C . ILE A 1 81 ? -4.548 -6.865 -32.615 1.00 98.69 81 ILE A C 1
ATOM 621 O O . ILE A 1 81 ? -4.482 -8.080 -32.765 1.00 98.69 81 ILE A O 1
ATOM 625 N N . PRO A 1 82 ? -3.699 -6.027 -33.239 1.00 98.50 82 PRO A N 1
ATOM 626 C CA . PRO A 1 82 ? -2.596 -6.509 -34.065 1.00 98.50 82 PRO A CA 1
ATOM 627 C C . PRO A 1 82 ? -1.502 -7.153 -33.200 1.00 98.50 82 PRO A C 1
ATOM 629 O O . PRO A 1 82 ? -1.074 -6.577 -32.196 1.00 98.50 82 PRO A O 1
ATOM 632 N N . ILE A 1 83 ? -1.049 -8.344 -33.600 1.00 98.75 83 ILE A N 1
ATOM 633 C CA . ILE A 1 83 ? 0.030 -9.099 -32.946 1.00 98.75 83 ILE A CA 1
ATOM 634 C C . ILE A 1 83 ? 1.129 -9.340 -33.974 1.00 98.75 83 ILE A C 1
ATOM 636 O O . ILE A 1 83 ? 0.991 -10.186 -34.856 1.00 98.75 83 ILE A O 1
ATOM 640 N N . THR A 1 84 ? 2.195 -8.553 -33.879 1.00 98.69 84 THR A N 1
ATOM 641 C CA . THR A 1 84 ? 3.237 -8.439 -34.904 1.00 98.69 84 THR A CA 1
ATOM 642 C C . THR A 1 84 ? 4.625 -8.594 -34.291 1.00 98.69 84 THR A C 1
ATOM 644 O O . THR A 1 84 ? 4.821 -8.353 -33.098 1.00 98.69 84 THR A O 1
ATOM 647 N N . LEU A 1 85 ? 5.583 -9.020 -35.115 1.00 98.75 85 LEU A N 1
ATOM 648 C CA . LEU A 1 85 ? 6.995 -9.109 -34.761 1.00 98.75 85 LEU A CA 1
ATOM 649 C C . LEU A 1 85 ? 7.742 -8.007 -35.508 1.00 98.75 85 LEU A C 1
ATOM 651 O O . LEU A 1 85 ? 7.815 -8.032 -36.735 1.00 98.75 85 LEU A O 1
ATOM 655 N N . ASP A 1 86 ? 8.243 -7.016 -34.776 1.00 98.50 86 ASP A N 1
ATOM 656 C CA . ASP A 1 86 ? 8.922 -5.857 -35.345 1.00 98.50 86 ASP A CA 1
ATOM 657 C C . ASP A 1 86 ? 10.445 -6.011 -35.400 1.00 98.50 86 ASP A C 1
ATOM 659 O O . ASP A 1 86 ? 11.068 -6.478 -34.446 1.00 98.50 86 ASP A O 1
ATOM 663 N N . VAL A 1 87 ? 11.034 -5.591 -36.522 1.00 98.19 87 VAL A N 1
ATOM 664 C CA . VAL A 1 87 ? 12.473 -5.654 -36.828 1.00 98.19 87 VAL A CA 1
ATOM 665 C C . VAL A 1 87 ? 12.952 -4.349 -37.467 1.00 98.19 87 VAL A C 1
ATOM 667 O O . VAL A 1 87 ? 12.167 -3.630 -38.099 1.00 98.19 87 VAL A O 1
ATOM 670 N N . SER A 1 88 ? 14.230 -4.009 -37.279 1.00 98.00 88 SER A N 1
ATOM 671 C CA . SER A 1 88 ? 14.818 -2.831 -37.927 1.00 98.00 88 SER A CA 1
ATOM 672 C C . SER A 1 88 ? 15.323 -3.149 -39.334 1.00 98.00 88 SER A C 1
ATOM 674 O O . SER A 1 88 ? 15.434 -4.313 -39.725 1.00 98.00 88 SER A O 1
ATOM 676 N N . VAL A 1 89 ? 15.650 -2.112 -40.108 1.00 96.88 89 VAL A N 1
ATOM 677 C CA . VAL A 1 89 ? 16.281 -2.300 -41.426 1.00 96.88 89 VAL A CA 1
ATOM 678 C C . VAL A 1 89 ? 17.633 -3.010 -41.299 1.00 96.88 89 VAL A C 1
ATOM 680 O O . VAL A 1 89 ? 17.942 -3.898 -42.086 1.00 96.88 89 VAL A O 1
ATOM 683 N N . GLU A 1 90 ? 18.395 -2.706 -40.247 1.00 96.69 90 GLU A N 1
ATOM 684 C CA . GLU A 1 90 ? 19.673 -3.359 -39.970 1.00 96.69 90 GLU A CA 1
ATOM 685 C C . GLU A 1 90 ? 19.495 -4.847 -39.654 1.00 96.69 90 GLU A C 1
ATOM 687 O O . GLU A 1 90 ? 20.317 -5.656 -40.077 1.00 96.69 90 GLU A O 1
ATOM 692 N N . ASP A 1 91 ? 18.429 -5.229 -38.942 1.00 96.56 91 ASP A N 1
ATOM 693 C CA . ASP A 1 91 ? 18.108 -6.638 -38.697 1.00 96.56 91 ASP A CA 1
ATOM 694 C C . ASP A 1 91 ? 17.712 -7.361 -39.989 1.00 96.56 91 ASP A C 1
ATOM 696 O O . ASP A 1 91 ? 18.161 -8.489 -40.213 1.00 96.56 91 ASP A O 1
ATOM 700 N N . ILE A 1 92 ? 16.929 -6.708 -40.859 1.00 97.25 92 ILE A N 1
ATOM 701 C CA . ILE A 1 92 ? 16.556 -7.251 -42.173 1.00 97.25 92 ILE A CA 1
ATOM 702 C C . ILE A 1 92 ? 17.802 -7.565 -42.995 1.00 97.25 92 ILE A C 1
ATOM 704 O O . ILE A 1 92 ? 17.930 -8.684 -43.494 1.00 97.25 92 ILE A O 1
ATOM 708 N N . ASP A 1 93 ? 18.734 -6.620 -43.088 1.00 96.31 93 ASP A N 1
ATOM 709 C CA . ASP A 1 93 ? 19.957 -6.786 -43.869 1.00 96.31 93 ASP A CA 1
ATOM 710 C C . ASP A 1 93 ? 20.885 -7.835 -43.235 1.00 96.31 93 ASP A C 1
ATOM 712 O O . ASP A 1 93 ? 21.308 -8.791 -43.897 1.00 96.31 93 ASP A O 1
ATOM 716 N N . ARG A 1 94 ? 21.152 -7.707 -41.926 1.00 96.88 94 ARG A N 1
ATOM 717 C CA . ARG A 1 94 ? 22.077 -8.566 -41.166 1.00 96.88 94 ARG A CA 1
ATOM 718 C C . ARG A 1 94 ? 21.647 -10.027 -41.153 1.00 96.88 94 ARG A C 1
ATOM 720 O O . ARG A 1 94 ? 22.491 -10.908 -41.294 1.00 96.88 94 ARG A O 1
ATOM 727 N N . LEU A 1 95 ? 20.356 -10.290 -40.964 1.00 96.69 95 LEU A N 1
ATOM 728 C CA . LEU A 1 95 ? 19.807 -11.648 -40.915 1.00 96.69 95 LEU A CA 1
ATOM 729 C C . LEU A 1 95 ? 19.321 -12.119 -42.296 1.00 96.69 95 LEU A C 1
ATOM 731 O O . LEU A 1 95 ? 18.913 -13.273 -42.453 1.00 96.69 95 LEU A O 1
ATOM 735 N N . SER A 1 96 ? 19.389 -11.241 -43.304 1.00 96.31 96 SER A N 1
ATOM 736 C CA . SER A 1 96 ? 18.845 -11.407 -44.657 1.00 96.31 96 SER A CA 1
ATOM 737 C C . SER A 1 96 ? 17.408 -11.932 -44.618 1.00 96.31 96 SER A C 1
ATOM 739 O O . SER A 1 96 ? 17.127 -13.015 -45.136 1.00 96.31 96 SER A O 1
ATOM 741 N N . ILE A 1 97 ? 16.540 -11.208 -43.911 1.00 97.62 97 ILE A N 1
ATOM 742 C CA . ILE A 1 97 ? 15.122 -11.525 -43.699 1.00 97.62 97 ILE A CA 1
ATOM 743 C C . ILE A 1 97 ? 14.377 -11.402 -45.034 1.00 97.62 97 ILE A C 1
ATOM 745 O O . ILE A 1 97 ? 14.414 -10.356 -45.676 1.00 97.62 97 ILE A O 1
ATOM 749 N N . ALA A 1 98 ? 13.694 -12.468 -45.452 1.00 96.88 98 ALA A N 1
ATOM 750 C CA . ALA A 1 98 ? 12.916 -12.505 -46.690 1.00 96.88 98 ALA A CA 1
ATOM 751 C C . ALA A 1 98 ? 11.819 -13.586 -46.621 1.00 96.88 98 ALA A C 1
ATOM 753 O O . ALA A 1 98 ? 11.966 -14.538 -45.846 1.00 96.88 98 ALA A O 1
ATOM 754 N N . PRO A 1 99 ? 10.756 -13.497 -47.444 1.00 98.06 99 PRO A N 1
ATOM 755 C CA . PRO A 1 99 ? 9.753 -14.555 -47.567 1.00 98.06 99 PRO A CA 1
ATOM 756 C C . PRO A 1 99 ? 10.365 -15.946 -47.798 1.00 98.06 99 PRO A C 1
ATOM 758 O O . PRO A 1 99 ? 11.314 -16.108 -48.564 1.00 98.06 99 PRO A O 1
ATOM 761 N N . GLY A 1 100 ? 9.818 -16.957 -47.124 1.00 97.12 100 GLY A N 1
ATOM 762 C CA . GLY A 1 100 ? 10.285 -18.345 -47.115 1.00 97.12 100 GLY A CA 1
ATOM 763 C C . GLY A 1 100 ? 11.446 -18.624 -46.155 1.00 97.12 100 GLY A C 1
ATOM 764 O O . GLY A 1 100 ? 11.737 -19.789 -45.877 1.00 97.12 100 GLY A O 1
ATOM 765 N N . LYS A 1 101 ? 12.108 -17.591 -45.620 1.00 97.75 101 LYS A N 1
ATOM 766 C CA . LYS A 1 101 ? 13.212 -17.774 -44.677 1.00 97.75 101 LYS A CA 1
ATOM 767 C C . LYS A 1 101 ? 12.705 -18.173 -43.294 1.00 97.75 101 LYS A C 1
ATOM 769 O O . LYS A 1 101 ? 11.674 -17.694 -42.827 1.00 97.75 101 LYS A O 1
ATOM 774 N N . ARG A 1 102 ? 13.468 -19.046 -42.638 1.00 98.50 102 ARG A N 1
ATOM 775 C CA . ARG A 1 102 ? 13.228 -19.515 -41.274 1.00 98.50 102 ARG A CA 1
ATOM 776 C C . ARG A 1 102 ? 14.183 -18.826 -40.311 1.00 98.50 102 ARG A C 1
ATOM 778 O O . ARG A 1 102 ? 15.371 -18.706 -40.613 1.00 98.50 102 ARG A O 1
ATOM 785 N N . ILE A 1 103 ? 13.653 -18.357 -39.187 1.00 98.50 103 ILE A N 1
ATOM 786 C CA . ILE A 1 103 ? 14.403 -17.621 -38.162 1.00 98.50 103 ILE A CA 1
ATOM 787 C C . ILE A 1 103 ? 14.041 -18.178 -36.789 1.00 98.50 103 ILE A C 1
ATOM 789 O O . ILE A 1 103 ? 12.863 -18.398 -36.500 1.00 98.50 103 ILE A O 1
ATOM 793 N N . ALA A 1 104 ? 15.049 -18.398 -35.947 1.00 98.56 104 ALA A N 1
ATOM 794 C CA . ALA A 1 104 ? 14.848 -18.786 -34.558 1.00 98.56 104 ALA A CA 1
ATOM 795 C C . ALA A 1 104 ? 14.453 -17.569 -33.705 1.00 98.56 104 ALA A C 1
ATOM 797 O O . ALA A 1 104 ? 15.031 -16.491 -33.826 1.00 98.56 104 ALA A O 1
ATOM 798 N N . LEU A 1 105 ? 13.474 -17.734 -32.821 1.00 98.69 105 LEU A N 1
ATOM 799 C CA . LEU A 1 105 ? 13.047 -16.716 -31.866 1.00 98.69 105 LEU A CA 1
ATOM 800 C C . LEU A 1 105 ? 13.583 -17.082 -30.486 1.00 98.69 105 LEU A C 1
ATOM 802 O O . LEU A 1 105 ? 13.228 -18.137 -29.950 1.00 98.69 105 LEU A O 1
ATOM 806 N N . ARG A 1 106 ? 14.444 -16.226 -29.930 1.00 98.06 106 ARG A N 1
ATOM 807 C CA . ARG A 1 106 ? 15.134 -16.483 -28.661 1.00 98.06 106 ARG A CA 1
ATOM 808 C C . ARG A 1 106 ? 14.593 -15.641 -27.519 1.00 98.06 106 ARG A C 1
ATOM 810 O O . ARG A 1 106 ? 14.199 -14.486 -27.704 1.00 98.06 106 ARG A O 1
ATOM 817 N N . ASP A 1 107 ? 14.597 -16.239 -26.338 1.00 97.38 107 ASP A N 1
ATOM 818 C CA . ASP A 1 107 ? 14.252 -15.566 -25.096 1.00 97.38 107 ASP A CA 1
ATOM 819 C C . ASP A 1 107 ? 15.381 -14.596 -24.685 1.00 97.38 107 ASP A C 1
ATOM 821 O O . ASP A 1 107 ? 16.538 -15.006 -24.592 1.00 97.38 107 ASP A O 1
ATOM 825 N N . PRO A 1 108 ? 15.092 -13.310 -24.412 1.00 94.00 108 PRO A N 1
ATOM 826 C CA . PRO A 1 108 ? 16.107 -12.349 -23.975 1.00 94.00 108 PRO A CA 1
ATOM 827 C C . PRO A 1 108 ? 16.673 -12.617 -22.569 1.00 94.00 108 PRO A C 1
ATOM 829 O O . PRO A 1 108 ? 17.589 -11.910 -22.148 1.00 94.00 108 PRO A O 1
ATOM 832 N N . ARG A 1 109 ? 16.096 -13.550 -21.799 1.00 91.25 109 ARG A N 1
ATOM 833 C CA . ARG A 1 109 ? 16.433 -13.780 -20.383 1.00 91.25 109 ARG A CA 1
ATOM 834 C C . ARG A 1 109 ? 17.463 -14.890 -20.188 1.00 91.25 109 ARG A C 1
ATOM 836 O O . ARG A 1 109 ? 18.257 -14.798 -19.255 1.00 91.25 109 ARG A O 1
ATOM 843 N N . ASP A 1 110 ? 17.425 -15.918 -21.030 1.00 92.69 110 ASP A N 1
ATOM 844 C CA . ASP A 1 110 ? 18.275 -17.112 -20.935 1.00 92.69 110 ASP A CA 1
ATOM 845 C C . ASP A 1 110 ? 18.858 -17.573 -22.287 1.00 92.69 110 ASP A C 1
ATOM 847 O O . ASP A 1 110 ? 19.530 -18.600 -22.332 1.00 92.69 110 ASP A O 1
ATOM 851 N N . ASP A 1 111 ? 18.657 -16.799 -23.364 1.00 93.19 111 ASP A N 1
ATOM 852 C CA . ASP A 1 111 ? 19.136 -17.072 -24.727 1.00 93.19 111 ASP A CA 1
ATOM 853 C C . ASP A 1 111 ? 18.563 -18.347 -25.380 1.00 93.19 111 ASP A C 1
ATOM 855 O O . ASP A 1 111 ? 18.980 -18.713 -26.485 1.00 93.19 111 ASP A O 1
ATOM 859 N N . GLU A 1 112 ? 17.581 -19.006 -24.762 1.00 95.94 112 GLU A N 1
ATOM 860 C CA . GLU A 1 112 ? 16.999 -20.242 -25.276 1.00 95.94 112 GLU A CA 1
ATOM 861 C C . GLU A 1 112 ? 16.138 -20.014 -26.529 1.00 95.94 112 GLU A C 1
ATOM 863 O O . GLU A 1 112 ? 15.390 -19.039 -26.643 1.00 95.94 112 GLU A O 1
ATOM 868 N N . ALA A 1 113 ? 16.189 -20.959 -27.473 1.00 97.62 113 ALA A N 1
ATOM 869 C CA . ALA A 1 113 ? 15.332 -20.947 -28.657 1.00 97.62 113 ALA A CA 1
ATOM 870 C C . ALA A 1 113 ? 13.922 -21.450 -28.311 1.00 97.62 113 ALA A C 1
ATOM 872 O O . ALA A 1 113 ? 13.725 -22.614 -27.958 1.00 97.62 113 ALA A O 1
ATOM 873 N N . LEU A 1 114 ? 12.927 -20.574 -28.446 1.00 98.50 114 LEU A N 1
ATOM 874 C CA . LEU A 1 114 ? 11.536 -20.854 -28.080 1.00 98.50 114 LEU A CA 1
ATOM 875 C C . LEU A 1 114 ? 10.714 -21.367 -29.260 1.00 98.50 114 LEU A C 1
ATOM 877 O O . LEU A 1 114 ? 9.838 -22.220 -29.104 1.00 98.50 114 LEU A O 1
ATOM 881 N N . ALA A 1 115 ? 10.980 -20.835 -30.450 1.00 98.69 115 ALA A N 1
ATOM 882 C CA . ALA A 1 115 ? 10.202 -21.107 -31.647 1.00 98.69 115 ALA A CA 1
ATOM 883 C C . ALA A 1 115 ? 10.995 -20.813 -32.925 1.00 98.69 115 ALA A C 1
ATOM 885 O O . ALA A 1 115 ? 12.005 -20.113 -32.893 1.00 98.69 115 ALA A O 1
ATOM 886 N N . ILE A 1 116 ? 10.495 -21.299 -34.059 1.00 98.81 116 ILE A N 1
ATOM 887 C CA . ILE A 1 116 ? 10.949 -20.915 -35.398 1.00 98.81 116 ILE A CA 1
ATOM 888 C C . ILE A 1 116 ? 9.783 -20.260 -36.136 1.00 98.81 116 ILE A C 1
ATOM 890 O O . ILE A 1 116 ? 8.704 -20.848 -36.241 1.00 98.81 116 ILE A O 1
ATOM 894 N N . ILE A 1 117 ? 10.006 -19.058 -36.671 1.00 98.75 117 ILE A N 1
ATOM 895 C CA . ILE A 1 117 ? 9.081 -18.401 -37.601 1.00 98.75 117 ILE A CA 1
ATOM 896 C C . ILE A 1 117 ? 9.486 -18.723 -39.038 1.00 98.75 117 ILE A C 1
ATOM 898 O O . ILE A 1 117 ? 10.666 -18.660 -39.380 1.00 98.75 117 ILE A O 1
ATOM 902 N N . THR A 1 118 ? 8.512 -19.062 -39.885 1.00 98.75 118 THR A N 1
ATOM 903 C CA . THR A 1 118 ? 8.703 -19.101 -41.345 1.00 98.75 118 THR A CA 1
ATOM 904 C C . THR A 1 118 ? 8.094 -17.841 -41.936 1.00 98.75 118 THR A C 1
ATOM 906 O O . THR A 1 118 ? 6.884 -17.673 -41.871 1.00 98.75 118 THR A O 1
ATOM 909 N N . ILE A 1 119 ? 8.918 -16.946 -42.471 1.00 98.69 119 ILE A N 1
ATOM 910 C CA . ILE A 1 119 ? 8.481 -15.615 -42.905 1.00 98.69 119 ILE A CA 1
ATOM 911 C C . ILE A 1 119 ? 7.608 -15.727 -44.157 1.00 98.69 119 ILE A C 1
ATOM 913 O O . ILE A 1 119 ? 8.016 -16.328 -45.149 1.00 98.69 119 ILE A O 1
ATOM 917 N N . GLU A 1 120 ? 6.431 -15.116 -44.134 1.00 98.56 120 GLU A N 1
ATOM 918 C CA . GLU A 1 120 ? 5.547 -14.967 -45.293 1.00 98.56 120 GLU A CA 1
ATOM 919 C C . GLU A 1 120 ? 5.763 -13.620 -45.982 1.00 98.56 120 GLU A C 1
ATOM 921 O O . GLU A 1 120 ? 5.860 -13.561 -47.208 1.00 98.56 120 GLU A O 1
ATOM 926 N N . ASP A 1 121 ? 5.890 -12.549 -45.200 1.00 98.00 121 ASP A N 1
ATOM 927 C CA . ASP A 1 121 ? 6.116 -11.196 -45.690 1.00 98.00 121 ASP A CA 1
ATOM 928 C C . ASP A 1 121 ? 6.934 -10.334 -44.716 1.00 98.00 121 ASP A C 1
ATOM 930 O O . ASP A 1 121 ? 7.124 -10.649 -43.539 1.00 98.00 121 ASP A O 1
ATOM 934 N N . VAL A 1 122 ? 7.466 -9.242 -45.264 1.00 98.44 122 VAL A N 1
ATOM 935 C CA . VAL A 1 122 ? 8.167 -8.177 -44.545 1.00 98.44 122 VAL A CA 1
ATOM 936 C C . VAL A 1 122 ? 7.563 -6.872 -45.040 1.00 98.44 122 VAL A C 1
ATOM 938 O O . VAL A 1 122 ? 7.654 -6.570 -46.231 1.00 98.44 122 VAL A O 1
ATOM 941 N N . TYR A 1 123 ? 6.923 -6.110 -44.160 1.00 98.56 123 TYR A N 1
ATOM 942 C CA . TYR A 1 123 ? 6.147 -4.938 -44.562 1.00 98.56 123 TYR A CA 1
ATOM 943 C C . TYR A 1 123 ? 6.340 -3.770 -43.599 1.00 98.56 123 TYR A C 1
ATOM 945 O O . TYR A 1 123 ? 6.697 -3.936 -42.433 1.00 98.56 123 TYR A O 1
ATOM 953 N N . LYS A 1 124 ? 6.136 -2.552 -44.105 1.00 98.25 124 LYS A N 1
ATOM 954 C CA . LYS A 1 124 ? 6.277 -1.322 -43.324 1.00 98.25 124 LYS A CA 1
ATOM 955 C C . LYS A 1 124 ? 4.890 -0.809 -42.922 1.00 98.25 124 LYS A C 1
ATOM 957 O O . LYS A 1 124 ? 4.178 -0.307 -43.790 1.00 98.25 124 LYS A O 1
ATOM 962 N N . PRO A 1 125 ? 4.496 -0.895 -41.642 1.00 97.56 125 PRO A N 1
ATOM 963 C CA . PRO A 1 125 ? 3.176 -0.460 -41.199 1.00 97.56 125 PRO A CA 1
ATOM 964 C C . PRO A 1 125 ? 3.034 1.070 -41.192 1.00 97.56 125 PRO A C 1
ATOM 966 O O . PRO A 1 125 ? 3.975 1.803 -40.865 1.00 97.56 125 PRO A O 1
ATOM 969 N N . ASP A 1 126 ? 1.819 1.563 -41.448 1.00 97.12 126 ASP A N 1
ATOM 970 C CA . ASP A 1 126 ? 1.443 2.937 -41.106 1.00 97.12 126 ASP A CA 1
ATOM 971 C C . ASP A 1 126 ? 1.096 3.021 -39.613 1.00 97.12 126 ASP A C 1
ATOM 973 O O . ASP A 1 126 ? -0.038 2.799 -39.181 1.00 97.12 126 ASP A O 1
ATOM 977 N N . ARG A 1 127 ? 2.103 3.374 -38.811 1.00 95.44 127 ARG A N 1
ATOM 978 C CA . ARG A 1 127 ? 1.967 3.491 -37.354 1.00 95.44 127 ARG A CA 1
ATOM 979 C C . ARG A 1 127 ? 1.029 4.612 -36.906 1.00 95.44 127 ARG A C 1
ATOM 981 O O . ARG A 1 127 ? 0.515 4.538 -35.794 1.00 95.44 127 ARG A O 1
ATOM 988 N N . VAL A 1 128 ? 0.819 5.650 -37.723 1.00 96.81 128 VAL A N 1
ATOM 989 C CA . VAL A 1 128 ? -0.157 6.710 -37.406 1.00 96.81 128 VAL A CA 1
ATOM 990 C C . VAL A 1 128 ? -1.557 6.118 -37.522 1.00 96.81 128 VAL A C 1
ATOM 992 O O . VAL A 1 128 ? -2.363 6.239 -36.600 1.00 96.81 128 VAL A O 1
ATOM 995 N N . ASN A 1 129 ? -1.830 5.431 -38.634 1.00 97.69 129 ASN A N 1
ATOM 996 C CA . ASN A 1 129 ? -3.108 4.768 -38.859 1.00 97.69 129 ASN A CA 1
ATOM 997 C C . ASN A 1 129 ? -3.378 3.685 -37.802 1.00 97.69 129 ASN A C 1
ATOM 999 O O . ASN A 1 129 ? -4.486 3.621 -37.270 1.00 97.69 129 ASN A O 1
ATOM 1003 N N . GLU A 1 130 ? -2.367 2.891 -37.431 1.00 98.19 130 GLU A N 1
ATOM 1004 C CA . GLU A 1 130 ? -2.472 1.918 -36.336 1.00 98.19 130 GLU A CA 1
ATOM 1005 C C . GLU A 1 130 ? -2.827 2.600 -35.007 1.00 98.19 130 GLU A C 1
ATOM 1007 O O . GLU A 1 130 ? -3.786 2.197 -34.348 1.00 98.19 130 GLU A O 1
ATOM 1012 N N . ALA A 1 131 ? -2.115 3.669 -34.632 1.00 97.50 131 ALA A N 1
ATOM 1013 C CA . ALA A 1 131 ? -2.391 4.415 -33.406 1.00 97.50 131 ALA A CA 1
ATOM 1014 C C . ALA A 1 131 ? -3.831 4.950 -33.370 1.00 97.50 131 ALA A C 1
ATOM 1016 O O . ALA A 1 131 ? -4.545 4.752 -32.390 1.00 97.50 131 ALA A O 1
ATOM 1017 N N . VAL A 1 132 ? -4.297 5.566 -34.457 1.00 96.81 132 VAL A N 1
ATOM 1018 C CA . VAL A 1 132 ? -5.652 6.127 -34.527 1.00 96.81 132 VAL A CA 1
ATOM 1019 C C . VAL A 1 132 ? -6.717 5.030 -34.508 1.00 96.81 132 VAL A C 1
ATOM 1021 O O . VAL A 1 132 ? -7.644 5.091 -33.701 1.00 96.81 132 VAL A O 1
ATOM 1024 N N . LYS A 1 133 ? -6.606 4.012 -35.368 1.00 97.75 133 LYS A N 1
ATOM 1025 C CA . LYS A 1 133 ? -7.663 3.001 -35.520 1.00 97.75 133 LYS A CA 1
ATOM 1026 C C . LYS A 1 133 ? -7.697 1.992 -34.378 1.00 97.75 133 LYS A C 1
ATOM 1028 O O . LYS A 1 133 ? -8.785 1.531 -34.027 1.00 97.75 133 LYS A O 1
ATOM 1033 N N . VAL A 1 134 ? -6.542 1.635 -33.812 1.00 97.75 134 VAL A N 1
ATOM 1034 C CA . VAL A 1 134 ? -6.430 0.603 -32.769 1.00 97.75 134 VAL A CA 1
ATOM 1035 C C . VAL A 1 134 ? -6.431 1.206 -31.366 1.00 97.75 134 VAL A C 1
ATOM 1037 O O . VAL A 1 134 ? -7.073 0.651 -30.478 1.00 97.75 134 VAL A O 1
ATOM 1040 N N . LEU A 1 135 ? -5.737 2.331 -31.163 1.00 97.19 135 LEU A N 1
ATOM 1041 C CA . LEU A 1 135 ? -5.532 2.962 -29.848 1.00 97.19 135 LEU A CA 1
ATOM 1042 C C . LEU A 1 135 ? -6.381 4.236 -29.656 1.00 97.19 135 LEU A C 1
ATOM 1044 O O . LEU A 1 135 ? -6.225 4.952 -28.667 1.00 97.19 135 LEU A O 1
ATOM 1048 N N . GLY A 1 136 ? -7.265 4.538 -30.610 1.00 93.62 136 GLY A N 1
ATOM 1049 C CA . GLY A 1 136 ? -8.221 5.647 -30.573 1.00 93.62 136 GLY A CA 1
ATOM 1050 C C . GLY A 1 136 ? -7.647 7.015 -30.954 1.00 93.62 136 GLY A C 1
ATOM 1051 O O . GLY A 1 136 ? -8.393 7.876 -31.418 1.00 93.62 136 GLY A O 1
ATOM 1052 N N . ALA A 1 137 ? -6.341 7.236 -30.787 1.00 94.31 137 ALA A N 1
ATOM 1053 C CA . ALA A 1 137 ? -5.669 8.480 -31.154 1.00 94.31 137 ALA A CA 1
ATOM 1054 C C . ALA A 1 137 ? -4.155 8.283 -31.313 1.00 94.31 137 ALA A C 1
ATOM 1056 O O . ALA A 1 137 ? -3.552 7.457 -30.634 1.00 94.31 137 ALA A O 1
ATOM 1057 N N . ASP A 1 138 ? -3.522 9.122 -32.132 1.00 95.69 138 ASP A N 1
ATOM 1058 C CA . ASP A 1 138 ? -2.062 9.268 -32.185 1.00 95.69 138 ASP A CA 1
ATOM 1059 C C . ASP A 1 138 ? -1.581 10.298 -31.147 1.00 95.69 138 ASP A C 1
ATOM 1061 O O . ASP A 1 138 ? -1.067 11.363 -31.479 1.00 95.69 138 ASP A O 1
ATOM 1065 N N . ASP A 1 139 ? -1.820 10.006 -29.865 1.00 95.94 139 ASP A N 1
ATOM 1066 C CA . ASP A 1 139 ? -1.394 10.843 -28.735 1.00 95.94 139 ASP A CA 1
ATOM 1067 C C . ASP A 1 139 ? -0.352 10.092 -27.880 1.00 95.94 139 ASP A C 1
ATOM 1069 O O . ASP A 1 139 ? -0.674 9.036 -27.324 1.00 95.94 139 ASP A O 1
ATOM 1073 N N . PRO A 1 140 ? 0.880 10.615 -27.708 1.00 93.50 140 PRO A N 1
ATOM 1074 C CA . PRO A 1 140 ? 1.929 9.965 -26.918 1.00 93.50 140 PRO A CA 1
ATOM 1075 C C . PRO A 1 140 ? 1.610 9.848 -25.416 1.00 93.50 140 PRO A C 1
ATOM 1077 O O . PRO A 1 140 ? 2.302 9.117 -24.710 1.00 93.50 140 PRO A O 1
ATOM 1080 N N . ALA A 1 141 ? 0.570 10.513 -24.901 1.00 94.00 141 ALA A N 1
ATOM 1081 C CA . ALA A 1 141 ? 0.052 10.253 -23.558 1.00 94.00 141 ALA A CA 1
ATOM 1082 C C . ALA A 1 141 ? -0.556 8.840 -23.429 1.00 94.00 141 ALA A C 1
ATOM 1084 O O . ALA A 1 141 ? -0.628 8.298 -22.322 1.00 94.00 141 ALA A O 1
ATOM 1085 N N . HIS A 1 142 ? -0.966 8.215 -24.541 1.00 96.88 142 HIS A N 1
ATOM 1086 C CA . HIS A 1 142 ? -1.383 6.818 -24.560 1.00 96.88 142 HIS A CA 1
ATOM 1087 C C . HIS A 1 142 ? -0.140 5.912 -24.448 1.00 96.88 142 HIS A C 1
ATOM 1089 O O . HIS A 1 142 ? 0.722 5.947 -25.331 1.00 96.88 142 HIS A O 1
ATOM 1095 N N . PRO A 1 143 ? -0.041 5.020 -23.440 1.00 95.12 143 PRO A N 1
ATOM 1096 C CA . PRO A 1 143 ? 1.162 4.213 -23.210 1.00 95.12 143 PRO A CA 1
ATOM 1097 C C . PRO A 1 143 ? 1.604 3.389 -24.426 1.00 95.12 143 PRO A C 1
ATOM 1099 O O . PRO A 1 143 ? 2.790 3.327 -24.742 1.00 95.12 143 PRO A O 1
ATOM 1102 N N . SER A 1 144 ? 0.654 2.786 -25.147 1.00 96.62 144 SER A N 1
ATOM 1103 C CA . SER A 1 144 ? 0.976 2.021 -26.358 1.00 96.62 144 SER A CA 1
ATOM 1104 C C . SER A 1 144 ? 1.294 2.865 -27.584 1.00 96.62 144 SER A C 1
ATOM 1106 O O . SER A 1 144 ? 2.037 2.374 -28.423 1.00 96.62 144 SER A O 1
ATOM 1108 N N . VAL A 1 145 ? 0.834 4.118 -27.676 1.00 97.50 145 VAL A N 1
ATOM 1109 C CA . VAL A 1 145 ? 1.287 5.030 -28.740 1.00 97.50 145 VAL A CA 1
ATOM 1110 C C . VAL A 1 145 ? 2.731 5.429 -28.463 1.00 97.50 145 VAL A C 1
ATOM 1112 O O . VAL A 1 145 ? 3.579 5.323 -29.344 1.00 97.50 145 VAL A O 1
ATOM 1115 N N . ALA A 1 146 ? 3.055 5.781 -27.214 1.00 95.94 146 ALA A N 1
ATOM 1116 C CA . ALA A 1 146 ? 4.438 6.033 -26.813 1.00 95.94 146 ALA A CA 1
ATOM 1117 C C . ALA A 1 146 ? 5.345 4.823 -27.089 1.00 95.94 146 ALA A C 1
ATOM 1119 O O . ALA A 1 146 ? 6.466 4.996 -27.564 1.00 95.94 146 ALA A O 1
ATOM 1120 N N . TYR A 1 147 ? 4.869 3.600 -26.837 1.00 96.19 147 TYR A N 1
ATOM 1121 C CA . TYR A 1 147 ? 5.605 2.381 -27.175 1.00 96.19 147 TYR A CA 1
ATOM 1122 C C . TYR A 1 147 ? 5.767 2.206 -28.696 1.00 96.19 147 TYR A C 1
ATOM 1124 O O . TYR A 1 147 ? 6.880 1.989 -29.170 1.00 96.19 147 TYR A O 1
ATOM 1132 N N . LEU A 1 148 ? 4.688 2.364 -29.470 1.00 96.38 148 LEU A N 1
ATOM 1133 C CA . LEU A 1 148 ? 4.684 2.258 -30.935 1.00 96.38 148 LEU A CA 1
ATOM 1134 C C . LEU A 1 148 ? 5.625 3.273 -31.609 1.00 96.38 148 LEU A C 1
ATOM 1136 O O . LEU A 1 148 ? 6.233 2.993 -32.642 1.00 96.38 148 LEU A O 1
ATOM 1140 N N . ARG A 1 149 ? 5.774 4.460 -31.016 1.00 93.38 149 ARG A N 1
ATOM 1141 C CA . ARG A 1 149 ? 6.662 5.517 -31.517 1.00 93.38 149 ARG A CA 1
ATOM 1142 C C . ARG A 1 149 ? 8.115 5.320 -31.108 1.00 93.38 149 ARG A C 1
ATOM 1144 O O . ARG A 1 149 ? 8.998 5.501 -31.936 1.00 93.38 149 ARG A O 1
ATOM 1151 N N . ASN A 1 150 ? 8.357 4.958 -29.849 1.00 93.62 150 ASN A N 1
ATOM 1152 C CA . ASN A 1 150 ? 9.695 5.041 -29.258 1.00 93.62 150 ASN A CA 1
ATOM 1153 C C . ASN A 1 150 ? 10.406 3.689 -29.113 1.00 93.62 150 ASN A C 1
ATOM 1155 O O . ASN A 1 150 ? 11.597 3.668 -28.807 1.00 93.62 150 ASN A O 1
ATOM 1159 N N . ARG A 1 151 ? 9.690 2.564 -29.241 1.00 94.62 151 ARG A N 1
ATOM 1160 C CA . ARG A 1 151 ? 10.241 1.216 -29.012 1.00 94.62 151 ARG A CA 1
ATOM 1161 C C . ARG A 1 151 ? 10.095 0.293 -30.218 1.00 94.62 151 ARG A C 1
ATOM 1163 O O . ARG A 1 151 ? 11.040 -0.433 -30.502 1.00 94.62 151 ARG A O 1
ATOM 1170 N N . VAL A 1 152 ? 8.956 0.350 -30.910 1.00 97.00 152 VAL A N 1
ATOM 1171 C CA . VAL A 1 152 ? 8.678 -0.505 -32.076 1.00 97.00 152 VAL A CA 1
ATOM 1172 C C . VAL A 1 152 ? 9.574 -0.141 -33.266 1.00 97.00 152 VAL A C 1
ATOM 1174 O O . VAL A 1 152 ? 9.752 1.042 -33.586 1.00 97.00 152 VAL A O 1
ATOM 1177 N N . LYS A 1 153 ? 10.119 -1.163 -33.930 1.00 97.50 153 LYS A N 1
ATOM 1178 C CA . LYS A 1 153 ? 11.004 -1.087 -35.102 1.00 97.50 153 LYS A CA 1
ATOM 1179 C C . LYS A 1 153 ? 10.253 -0.960 -36.428 1.00 97.50 153 LYS A C 1
ATOM 1181 O O . LYS A 1 153 ? 9.031 -1.092 -36.492 1.00 97.50 153 LYS A O 1
ATOM 1186 N N . GLU A 1 154 ? 10.960 -0.508 -37.461 1.00 97.62 154 GLU A N 1
ATOM 1187 C CA . GLU A 1 154 ? 10.423 0.063 -38.707 1.00 97.62 154 GLU A CA 1
ATOM 1188 C C . GLU A 1 154 ? 9.526 -0.884 -39.496 1.00 97.62 154 GLU A C 1
ATOM 1190 O O . GLU A 1 154 ? 8.571 -0.407 -40.109 1.00 97.62 154 GLU A O 1
ATOM 1195 N N . PHE A 1 155 ? 9.819 -2.180 -39.469 1.00 98.56 155 PHE A N 1
ATOM 1196 C CA . PHE A 1 155 ? 9.142 -3.195 -40.265 1.00 98.56 155 PHE A CA 1
ATOM 1197 C C . PHE A 1 155 ? 8.515 -4.257 -39.374 1.00 98.56 155 PHE A C 1
ATOM 1199 O O . PHE A 1 155 ? 9.019 -4.541 -38.290 1.00 98.56 155 PHE A O 1
ATOM 1206 N N . TYR A 1 156 ? 7.437 -4.865 -39.856 1.00 98.75 156 TYR A N 1
ATOM 1207 C CA . TYR A 1 156 ? 6.845 -6.066 -39.286 1.00 98.75 156 TYR A CA 1
ATOM 1208 C C . TYR A 1 156 ? 7.150 -7.268 -40.177 1.00 98.75 156 TYR A C 1
ATOM 1210 O O . TYR A 1 156 ? 7.201 -7.143 -41.403 1.00 98.75 156 TYR A O 1
ATOM 1218 N N . ILE A 1 157 ? 7.343 -8.423 -39.545 1.00 98.50 157 ILE A N 1
ATOM 1219 C CA . ILE A 1 157 ? 7.445 -9.718 -40.215 1.00 98.50 157 ILE A CA 1
ATOM 1220 C C . ILE A 1 157 ? 6.286 -10.612 -39.791 1.00 98.50 157 ILE A C 1
ATOM 1222 O O . ILE A 1 157 ? 6.017 -10.786 -38.598 1.00 98.50 157 ILE A O 1
ATOM 1226 N N . GLY A 1 158 ? 5.594 -11.162 -40.783 1.00 98.56 158 GLY A N 1
ATOM 1227 C CA . GLY A 1 158 ? 4.487 -12.083 -40.583 1.00 98.56 158 GLY A CA 1
ATOM 1228 C C . GLY A 1 158 ? 4.856 -13.508 -40.941 1.00 98.56 158 GLY A C 1
ATOM 1229 O O . GLY A 1 158 ? 5.697 -13.745 -41.809 1.00 98.56 158 GLY A O 1
ATOM 1230 N N . GLY A 1 159 ? 4.212 -14.469 -40.286 1.00 98.38 159 GLY A N 1
ATOM 1231 C CA . GLY A 1 159 ? 4.323 -15.869 -40.668 1.00 98.38 159 GLY A CA 1
ATOM 1232 C C . GLY A 1 159 ? 4.001 -16.862 -39.552 1.00 98.38 159 GLY A C 1
ATOM 1233 O O . GLY A 1 159 ? 3.969 -16.499 -38.368 1.00 98.38 159 GLY A O 1
ATOM 1234 N N . PRO A 1 160 ? 3.758 -18.133 -39.918 1.00 98.44 160 PRO A N 1
ATOM 1235 C CA . PRO A 1 160 ? 3.432 -19.190 -38.976 1.00 98.44 160 PRO A CA 1
ATOM 1236 C C . PRO A 1 160 ? 4.615 -19.544 -38.072 1.00 98.44 160 PRO A C 1
ATOM 1238 O O . PRO A 1 160 ? 5.786 -19.487 -38.466 1.00 98.44 160 PRO A O 1
ATOM 1241 N N . ILE A 1 161 ? 4.276 -19.971 -36.858 1.00 98.56 161 ILE A N 1
ATOM 1242 C CA . ILE A 1 161 ? 5.223 -20.369 -35.819 1.00 98.56 161 ILE A CA 1
ATOM 1243 C C . ILE A 1 161 ? 5.230 -21.887 -35.658 1.00 98.56 161 ILE A C 1
ATOM 1245 O O . ILE A 1 161 ? 4.174 -22.524 -35.637 1.00 98.56 161 ILE A O 1
ATOM 1249 N N . GLN A 1 162 ? 6.422 -22.456 -35.488 1.00 98.81 162 GLN A N 1
ATOM 1250 C CA . GLN A 1 162 ? 6.628 -23.794 -34.936 1.00 98.81 162 GLN A CA 1
ATOM 1251 C C . GLN A 1 162 ? 7.282 -23.682 -33.563 1.00 98.81 162 GLN A C 1
ATOM 1253 O O . GLN A 1 162 ? 8.295 -22.998 -33.414 1.00 98.81 162 GLN A O 1
ATOM 1258 N N . ALA A 1 163 ? 6.693 -24.318 -32.559 1.00 98.56 163 ALA A N 1
ATOM 1259 C CA . ALA A 1 163 ? 7.115 -24.173 -31.178 1.00 98.56 163 ALA A CA 1
ATOM 1260 C C . ALA A 1 163 ? 8.169 -25.228 -30.803 1.00 98.56 163 ALA A C 1
ATOM 1262 O O . ALA A 1 163 ? 8.029 -26.406 -31.123 1.00 98.56 163 ALA A O 1
ATOM 1263 N N . ILE A 1 164 ? 9.224 -24.795 -30.112 1.00 98.56 164 ILE A N 1
ATOM 1264 C CA . ILE A 1 164 ? 10.268 -25.670 -29.561 1.00 98.56 164 ILE A CA 1
ATOM 1265 C C . ILE A 1 164 ? 9.956 -25.952 -28.093 1.00 98.56 164 ILE A C 1
ATOM 1267 O O . ILE A 1 164 ? 9.916 -27.106 -27.670 1.00 98.56 164 ILE A O 1
ATOM 1271 N N . GLN A 1 165 ? 9.743 -24.891 -27.313 1.00 97.44 165 GLN A N 1
ATOM 1272 C CA . GLN A 1 165 ? 9.477 -24.968 -25.879 1.00 97.44 165 GLN A CA 1
ATOM 1273 C C . GLN A 1 165 ? 8.780 -23.695 -25.378 1.00 97.44 165 GLN A C 1
ATOM 1275 O O . GLN A 1 165 ? 8.915 -22.641 -26.005 1.00 97.44 165 GLN A O 1
ATOM 1280 N N . PRO A 1 166 ? 8.023 -23.768 -24.269 1.00 96.31 166 PRO A N 1
ATOM 1281 C CA . PRO A 1 166 ? 7.452 -22.574 -23.662 1.00 96.31 166 PRO A CA 1
ATOM 1282 C C . PRO A 1 166 ? 8.555 -21.720 -23.009 1.00 96.31 166 PRO A C 1
ATOM 1284 O O . PRO A 1 166 ? 9.574 -22.272 -22.586 1.00 96.31 166 PRO A O 1
ATOM 1287 N N . PRO A 1 167 ? 8.347 -20.399 -22.858 1.00 95.56 167 PRO A N 1
ATOM 1288 C CA . PRO A 1 167 ? 9.227 -19.566 -22.048 1.00 95.56 167 PRO A CA 1
ATOM 1289 C C . PRO A 1 167 ? 9.334 -20.098 -20.617 1.00 95.56 167 PRO A C 1
ATOM 1291 O O . PRO A 1 167 ? 8.327 -20.452 -19.994 1.00 95.56 167 PRO A O 1
ATOM 1294 N N . VAL A 1 168 ? 10.547 -20.117 -20.068 1.00 94.38 168 VAL A N 1
ATOM 1295 C CA . VAL A 1 168 ? 10.763 -20.518 -18.676 1.00 94.38 168 VAL A CA 1
ATOM 1296 C C . VAL A 1 168 ? 10.369 -19.366 -17.755 1.00 94.38 168 VAL A C 1
ATOM 1298 O O . VAL A 1 168 ? 10.744 -18.211 -17.965 1.00 94.38 168 VAL A O 1
ATOM 1301 N N . HIS A 1 169 ? 9.598 -19.674 -16.715 1.00 94.94 169 HIS A N 1
ATOM 1302 C CA . HIS A 1 169 ? 9.271 -18.739 -15.641 1.00 94.94 169 HIS A CA 1
ATOM 1303 C C . HIS A 1 169 ? 9.717 -19.338 -14.312 1.00 94.94 169 HIS A C 1
ATOM 1305 O O . HIS A 1 169 ? 9.480 -20.515 -14.050 1.00 94.94 169 HIS A O 1
ATOM 1311 N N . PHE A 1 170 ? 10.346 -18.526 -13.465 1.00 92.44 170 PHE A N 1
ATOM 1312 C CA . PHE A 1 170 ? 10.806 -18.948 -12.135 1.00 92.44 170 PHE A CA 1
ATOM 1313 C C . PHE A 1 170 ? 9.839 -18.531 -11.023 1.00 92.44 170 PHE A C 1
ATOM 1315 O O . PHE A 1 170 ? 9.891 -19.053 -9.911 1.00 92.44 170 PHE A O 1
ATOM 1322 N N . ASP A 1 171 ? 8.946 -17.587 -11.311 1.00 93.56 171 ASP A N 1
ATOM 1323 C CA . ASP A 1 171 ? 7.992 -17.035 -10.367 1.00 93.56 171 ASP A CA 1
ATOM 1324 C C . ASP A 1 171 ? 6.615 -17.689 -10.520 1.00 93.56 171 ASP A C 1
ATOM 1326 O O . ASP A 1 171 ? 6.061 -17.800 -11.617 1.00 93.56 171 ASP A O 1
ATOM 1330 N N . TYR A 1 172 ? 6.040 -18.101 -9.388 1.00 96.81 172 TYR A N 1
ATOM 1331 C CA . TYR A 1 172 ? 4.652 -18.562 -9.285 1.00 96.81 172 TYR A CA 1
ATOM 1332 C C . TYR A 1 172 ? 4.256 -19.647 -10.300 1.00 96.81 172 TYR A C 1
ATOM 1334 O O . TYR A 1 172 ? 3.110 -19.678 -10.747 1.00 96.81 172 TYR A O 1
ATOM 1342 N N . VAL A 1 173 ? 5.175 -20.554 -10.649 1.00 96.38 173 VAL A N 1
ATOM 1343 C CA . VAL A 1 173 ? 4.942 -21.634 -11.629 1.00 96.38 173 VAL A CA 1
ATOM 1344 C C . VAL A 1 173 ? 3.621 -22.388 -11.390 1.00 96.38 173 VAL A C 1
ATOM 1346 O O . VAL A 1 173 ? 2.869 -22.540 -12.347 1.00 96.38 173 VAL A O 1
ATOM 1349 N N . PRO A 1 174 ? 3.231 -22.758 -10.148 1.00 97.12 174 PRO A N 1
ATOM 1350 C CA . PRO A 1 174 ? 1.951 -23.441 -9.902 1.00 97.12 174 PRO A CA 1
ATOM 1351 C C . PRO A 1 174 ? 0.690 -22.613 -10.213 1.00 97.12 174 PRO A C 1
ATOM 1353 O O . PRO A 1 174 ? -0.415 -23.158 -10.258 1.00 97.12 174 PRO A O 1
ATOM 1356 N N . LEU A 1 175 ? 0.835 -21.294 -10.367 1.00 98.12 175 LEU A N 1
ATOM 1357 C CA . LEU A 1 175 ? -0.246 -20.367 -10.692 1.00 98.12 175 LEU A CA 1
ATOM 1358 C C . LEU A 1 175 ? -0.266 -19.985 -12.176 1.00 98.12 175 LEU A C 1
ATOM 1360 O O . LEU A 1 175 ? -1.227 -19.355 -12.612 1.00 98.12 175 LEU A O 1
ATOM 1364 N N . ARG A 1 176 ? 0.754 -20.334 -12.965 1.00 98.00 176 ARG A N 1
ATOM 1365 C CA . ARG A 1 176 ? 0.783 -20.091 -14.413 1.00 98.00 176 ARG A CA 1
ATOM 1366 C C . ARG A 1 176 ? 0.149 -21.285 -15.114 1.00 98.00 176 ARG A C 1
ATOM 1368 O O . ARG A 1 176 ? 0.639 -22.399 -15.001 1.00 98.00 176 ARG A O 1
ATOM 1375 N N . TYR A 1 177 ? -0.957 -21.044 -15.808 1.00 98.38 177 TYR A N 1
ATOM 1376 C CA . TYR A 1 177 ? -1.677 -22.084 -16.538 1.00 98.38 177 TYR A CA 1
ATOM 1377 C C . TYR A 1 177 ? -1.637 -21.783 -18.030 1.00 98.38 177 TYR A C 1
ATOM 1379 O O . TYR A 1 177 ? -1.855 -20.646 -18.451 1.00 98.38 177 TYR A O 1
ATOM 1387 N N . THR A 1 178 ? -1.456 -22.817 -18.837 1.00 98.50 178 THR A N 1
ATOM 1388 C CA . THR A 1 178 ? -1.839 -22.810 -20.249 1.00 98.50 178 THR A CA 1
ATOM 1389 C C . THR A 1 178 ? -3.363 -22.953 -20.390 1.00 98.50 178 THR A C 1
ATOM 1391 O O . THR A 1 178 ? -4.047 -23.433 -19.471 1.00 98.50 178 THR A O 1
ATOM 1394 N N . PRO A 1 179 ? -3.944 -22.593 -21.549 1.00 98.62 179 PRO A N 1
ATOM 1395 C CA . PRO A 1 179 ? -5.339 -22.899 -21.854 1.00 98.62 179 PRO A CA 1
ATOM 1396 C C . PRO A 1 179 ? -5.695 -24.381 -21.657 1.00 98.62 179 PRO A C 1
ATOM 1398 O O . PRO A 1 179 ? -6.748 -24.694 -21.097 1.00 98.62 179 PRO A O 1
ATOM 1401 N N . THR A 1 180 ? -4.817 -25.294 -22.078 1.00 97.50 180 THR A N 1
ATOM 1402 C CA . THR A 1 180 ? -5.008 -26.748 -21.968 1.00 97.50 180 THR A CA 1
ATOM 1403 C C . THR A 1 180 ? -5.064 -27.212 -20.510 1.00 97.50 180 THR A C 1
ATOM 1405 O O . THR A 1 180 ? -5.981 -27.953 -20.123 1.00 97.50 180 THR A O 1
ATOM 1408 N N . GLU A 1 181 ? -4.149 -26.737 -19.666 1.00 98.00 181 GLU A N 1
ATOM 1409 C CA . GLU A 1 181 ? -4.124 -27.068 -18.237 1.00 98.00 181 GLU A CA 1
ATOM 1410 C C . GLU A 1 181 ? -5.341 -26.510 -17.504 1.00 98.00 181 GLU A C 1
ATOM 1412 O O . GLU A 1 181 ? -5.983 -27.231 -16.737 1.00 98.00 181 GLU A O 1
ATOM 1417 N N . LEU A 1 182 ? -5.722 -25.256 -17.769 1.00 97.88 182 LEU A N 1
ATOM 1418 C CA . LEU A 1 182 ? -6.848 -24.633 -17.076 1.00 97.88 182 LEU A CA 1
ATOM 1419 C C . LEU A 1 182 ? -8.187 -25.284 -17.456 1.00 97.88 182 LEU A C 1
ATOM 1421 O O . LEU A 1 182 ? -9.032 -25.548 -16.597 1.00 97.88 182 LEU A O 1
ATOM 1425 N N . ARG A 1 183 ? -8.365 -25.648 -18.732 1.00 98.00 183 ARG A N 1
ATOM 1426 C CA . ARG A 1 183 ? -9.517 -26.444 -19.191 1.00 98.00 183 ARG A CA 1
ATOM 1427 C C . ARG A 1 183 ? -9.577 -27.807 -18.505 1.00 98.00 183 ARG A C 1
ATOM 1429 O O . ARG A 1 183 ? -10.662 -28.258 -18.125 1.00 98.00 183 ARG A O 1
ATOM 1436 N N . SER A 1 184 ? -8.426 -28.454 -18.335 1.00 97.19 184 SER A N 1
ATOM 1437 C CA . SER A 1 184 ? -8.310 -29.733 -17.630 1.00 97.19 184 SER A CA 1
ATOM 1438 C C . SER A 1 184 ? -8.626 -29.584 -16.141 1.00 97.19 184 SER A C 1
ATOM 1440 O O . SER A 1 184 ? -9.362 -30.404 -15.589 1.00 97.19 184 SER A O 1
ATOM 1442 N N . HIS A 1 185 ? -8.173 -28.497 -15.513 1.00 97.00 185 HIS A N 1
ATOM 1443 C CA . HIS A 1 185 ? -8.515 -28.138 -14.140 1.00 97.00 185 HIS A CA 1
ATOM 1444 C C . HIS A 1 185 ? -10.030 -27.956 -13.969 1.00 97.00 185 HIS A C 1
ATOM 1446 O O . HIS A 1 185 ? -10.630 -28.604 -13.111 1.00 97.00 185 HIS A O 1
ATOM 1452 N N . PHE A 1 186 ? -10.687 -27.175 -14.835 1.00 97.69 186 PHE A N 1
ATOM 1453 C CA . PHE A 1 186 ? -12.146 -27.007 -14.787 1.00 97.69 186 PHE A CA 1
ATOM 1454 C C . PHE A 1 186 ? -12.886 -28.335 -14.942 1.00 97.69 186 PHE A C 1
ATOM 1456 O O . PHE A 1 186 ? -13.848 -28.594 -14.221 1.00 97.69 186 PHE A O 1
ATOM 1463 N N . LYS A 1 187 ? -12.419 -29.216 -15.834 1.00 96.69 187 LYS A N 1
ATOM 1464 C CA . LYS A 1 187 ? -12.989 -30.559 -15.988 1.00 96.69 187 LYS A CA 1
ATOM 1465 C C . LYS A 1 187 ? -12.824 -31.392 -14.712 1.00 96.69 187 LYS A C 1
ATOM 1467 O O . LYS A 1 187 ? -13.796 -32.007 -14.283 1.00 96.69 187 LYS A O 1
ATOM 1472 N N . LYS A 1 188 ? -11.636 -31.385 -14.097 1.00 96.56 188 LYS A N 1
ATOM 1473 C CA . LYS A 1 188 ? -11.335 -32.108 -12.849 1.00 96.56 188 LYS A CA 1
ATOM 1474 C C . LYS A 1 188 ? -12.214 -31.634 -11.690 1.00 96.56 188 LYS A C 1
ATOM 1476 O O . LYS A 1 188 ? -12.758 -32.458 -10.964 1.00 96.56 188 LYS A O 1
ATOM 1481 N N . MET A 1 189 ? -12.407 -30.323 -11.564 1.00 95.62 189 MET A N 1
ATOM 1482 C CA . MET A 1 189 ? -13.248 -29.711 -10.529 1.00 95.62 189 MET A CA 1
ATOM 1483 C C . MET A 1 189 ? -14.750 -29.769 -10.853 1.00 95.62 189 MET A C 1
ATOM 1485 O O . MET A 1 189 ? -15.570 -29.275 -10.084 1.00 95.62 189 MET A O 1
ATOM 1489 N N . SER A 1 190 ? -15.139 -30.357 -11.993 1.00 95.06 190 SER A N 1
ATOM 1490 C CA . SER A 1 190 ? -16.521 -30.373 -12.498 1.00 95.06 190 SER A CA 1
ATOM 1491 C C . SER A 1 190 ? -17.134 -28.980 -12.709 1.00 95.06 190 SER A C 1
ATOM 1493 O O . SER A 1 190 ? -18.353 -28.803 -12.676 1.00 95.06 190 SER A O 1
ATOM 1495 N N . TRP A 1 191 ? -16.301 -27.975 -12.982 1.00 96.50 191 TRP A N 1
ATOM 1496 C CA . TRP A 1 191 ? -16.739 -26.618 -13.281 1.00 96.50 191 TRP A CA 1
ATOM 1497 C C . TRP A 1 191 ? -17.294 -26.541 -14.704 1.00 96.50 191 TRP A C 1
ATOM 1499 O O . TRP A 1 191 ? -16.594 -26.785 -15.688 1.00 96.50 191 TRP A O 1
ATOM 1509 N N . ARG A 1 192 ? -18.583 -26.201 -14.816 1.00 94.38 192 ARG A N 1
ATOM 1510 C CA . ARG A 1 192 ? -19.277 -26.046 -16.108 1.00 94.38 192 ARG A CA 1
ATOM 1511 C C . ARG A 1 192 ? -19.368 -24.594 -16.554 1.00 94.38 192 ARG A C 1
ATOM 1513 O O . ARG A 1 192 ? -19.123 -24.306 -17.717 1.00 94.38 192 ARG A O 1
ATOM 1520 N N . LYS A 1 193 ? -19.711 -23.698 -15.627 1.00 97.69 193 LYS A N 1
ATOM 1521 C CA . LYS A 1 193 ? -19.732 -22.252 -15.837 1.00 97.69 193 LYS A CA 1
ATOM 1522 C C . LYS A 1 193 ? -18.616 -21.621 -15.019 1.00 97.69 193 LYS A C 1
ATOM 1524 O O . LYS A 1 193 ? -18.502 -21.873 -13.821 1.00 97.69 193 LYS A O 1
ATOM 1529 N N . VAL A 1 194 ? -17.812 -20.808 -15.684 1.00 98.25 194 VAL A N 1
ATOM 1530 C CA . VAL A 1 194 ? -16.698 -20.060 -15.106 1.00 98.25 194 VAL A CA 1
ATOM 1531 C C . VAL A 1 194 ? -16.794 -18.611 -15.563 1.00 98.25 194 VAL A C 1
ATOM 1533 O O . VAL A 1 194 ? -16.878 -18.359 -16.772 1.00 98.25 194 VAL A O 1
ATOM 1536 N N . VAL A 1 195 ? -16.792 -17.685 -14.604 1.00 98.31 195 VAL A N 1
ATOM 1537 C CA . VAL A 1 195 ? -16.699 -16.243 -14.830 1.00 98.31 195 VAL A CA 1
ATOM 1538 C C . VAL A 1 195 ? -15.266 -15.781 -14.611 1.00 98.31 195 VAL A C 1
ATOM 1540 O O . VAL A 1 195 ? -14.709 -15.933 -13.528 1.00 98.31 195 VAL A O 1
ATOM 1543 N N . ALA A 1 196 ? -14.652 -15.244 -15.661 1.00 98.50 196 ALA A N 1
ATOM 1544 C CA . ALA A 1 196 ? -13.291 -14.740 -15.605 1.00 98.50 196 ALA A CA 1
ATOM 1545 C C . ALA A 1 196 ? -13.260 -13.251 -15.247 1.00 98.50 196 ALA A C 1
ATOM 1547 O O . ALA A 1 196 ? -13.995 -12.443 -15.821 1.00 98.50 196 ALA A O 1
ATOM 1548 N N . PHE A 1 197 ? -12.355 -12.897 -14.338 1.00 98.25 197 PHE A N 1
ATOM 1549 C CA . PHE A 1 197 ? -12.083 -11.528 -13.927 1.00 98.25 197 PHE A CA 1
ATOM 1550 C C . PHE A 1 197 ? -10.689 -11.093 -14.391 1.00 98.25 197 PHE A C 1
ATOM 1552 O O . PHE A 1 197 ? -9.675 -11.646 -13.961 1.00 98.25 197 PHE A O 1
ATOM 1559 N N . GLN A 1 198 ? -10.652 -10.094 -15.275 1.00 97.81 198 GLN A N 1
ATOM 1560 C CA . GLN A 1 198 ? -9.430 -9.408 -15.701 1.00 97.81 198 GLN A CA 1
ATOM 1561 C C . GLN A 1 198 ? -9.006 -8.396 -14.640 1.00 97.81 198 GLN A C 1
ATOM 1563 O O . GLN A 1 198 ? -9.804 -7.554 -14.236 1.00 97.81 198 GLN A O 1
ATOM 1568 N N . THR A 1 199 ? -7.723 -8.375 -14.283 1.00 96.12 199 THR A N 1
ATOM 1569 C CA . THR A 1 199 ? -7.158 -7.246 -13.540 1.00 96.12 199 THR A CA 1
ATOM 1570 C C . THR A 1 199 ? -5.657 -7.090 -13.777 1.00 96.12 199 THR A C 1
ATOM 1572 O O . THR A 1 199 ? -4.937 -8.057 -14.010 1.00 96.12 199 THR A O 1
ATOM 1575 N N . ARG A 1 200 ? -5.195 -5.841 -13.692 1.00 94.31 200 ARG A N 1
ATOM 1576 C CA . ARG A 1 200 ? -3.777 -5.445 -13.595 1.00 94.31 200 ARG A CA 1
ATOM 1577 C C . ARG A 1 200 ? -3.478 -4.698 -12.292 1.00 94.31 200 ARG A C 1
ATOM 1579 O O . ARG A 1 200 ? -2.361 -4.261 -12.072 1.00 94.31 200 ARG A O 1
ATOM 1586 N N . ASN A 1 201 ? -4.497 -4.510 -11.454 1.00 92.88 201 ASN A N 1
ATOM 1587 C CA . ASN A 1 201 ? -4.434 -3.754 -10.210 1.00 92.88 201 ASN A CA 1
ATOM 1588 C C . ASN A 1 201 ? -4.569 -4.703 -9.013 1.00 92.88 201 ASN A C 1
ATOM 1590 O O . ASN A 1 201 ? -5.153 -5.785 -9.161 1.00 92.88 201 ASN A O 1
ATOM 1594 N N . PRO A 1 202 ? -4.086 -4.306 -7.824 1.00 94.75 202 PRO A N 1
ATOM 1595 C CA . PRO A 1 202 ? -4.439 -4.965 -6.571 1.00 94.75 202 PRO A CA 1
ATOM 1596 C C . PRO A 1 202 ? -5.959 -5.130 -6.440 1.00 94.75 202 PRO A C 1
ATOM 1598 O O . PRO A 1 202 ? -6.724 -4.218 -6.761 1.00 94.75 202 PRO A O 1
ATOM 1601 N N . MET A 1 203 ? -6.400 -6.301 -5.984 1.00 95.56 203 MET A N 1
ATOM 1602 C CA . MET A 1 203 ? -7.808 -6.525 -5.668 1.00 95.56 203 MET A CA 1
ATOM 1603 C C . MET A 1 203 ? -8.110 -6.078 -4.238 1.00 95.56 203 MET A C 1
ATOM 1605 O O . MET A 1 203 ? -7.288 -6.198 -3.338 1.00 95.56 203 MET A O 1
ATOM 1609 N N . HIS A 1 204 ? -9.324 -5.581 -4.044 1.00 95.31 204 HIS A N 1
ATOM 1610 C CA . HIS A 1 204 ? -9.836 -4.997 -2.804 1.00 95.31 204 HIS A CA 1
ATOM 1611 C C . HIS A 1 204 ? -11.240 -5.559 -2.565 1.00 95.31 204 HIS A C 1
ATOM 1613 O O . HIS A 1 204 ? -11.732 -6.338 -3.389 1.00 95.31 204 HIS A O 1
ATOM 1619 N N . ARG A 1 205 ? -11.912 -5.167 -1.479 1.00 94.56 205 ARG A N 1
ATOM 1620 C CA . ARG A 1 205 ? -13.218 -5.743 -1.126 1.00 94.56 205 ARG A CA 1
ATOM 1621 C C . ARG A 1 205 ? -14.268 -5.562 -2.219 1.00 94.56 205 ARG A C 1
ATOM 1623 O O . ARG A 1 205 ? -14.902 -6.537 -2.598 1.00 94.56 205 ARG A O 1
ATOM 1630 N N . ALA A 1 206 ? -14.340 -4.376 -2.825 1.00 92.00 206 ALA A N 1
ATOM 1631 C CA . ALA A 1 206 ? -15.237 -4.109 -3.952 1.00 92.00 206 ALA A CA 1
ATOM 1632 C C . ALA A 1 206 ? -15.048 -5.105 -5.117 1.00 92.00 206 ALA A C 1
ATOM 1634 O O . ALA A 1 206 ? -16.022 -5.588 -5.688 1.00 92.00 206 ALA A O 1
ATOM 1635 N N . HIS A 1 207 ? -13.799 -5.473 -5.434 1.00 93.94 207 HIS A N 1
ATOM 1636 C CA . HIS A 1 207 ? -13.485 -6.455 -6.478 1.00 93.94 207 HIS A CA 1
ATOM 1637 C C . HIS A 1 207 ? -13.885 -7.888 -6.077 1.00 93.94 207 HIS A C 1
ATOM 1639 O O . HIS A 1 207 ? -14.331 -8.673 -6.915 1.00 93.94 207 HIS A O 1
ATOM 1645 N N . ARG A 1 208 ? -13.737 -8.238 -4.794 1.00 95.25 208 ARG A N 1
ATOM 1646 C CA . ARG A 1 208 ? -14.182 -9.529 -4.247 1.00 95.25 208 ARG A CA 1
ATOM 1647 C C . ARG A 1 208 ? -15.706 -9.643 -4.272 1.00 95.25 208 ARG A C 1
ATOM 1649 O O . ARG A 1 208 ? -16.224 -10.651 -4.740 1.00 95.25 208 ARG A O 1
ATOM 1656 N N . GLU A 1 209 ? -16.427 -8.615 -3.830 1.00 93.56 209 GLU A N 1
ATOM 1657 C CA . GLU A 1 209 ? -17.895 -8.620 -3.876 1.00 93.56 209 GLU A CA 1
ATOM 1658 C C . GLU A 1 209 ? -18.423 -8.672 -5.305 1.00 93.56 209 GLU A C 1
ATOM 1660 O O . GLU A 1 209 ? -19.324 -9.455 -5.599 1.00 93.56 209 GLU A O 1
ATOM 1665 N N . LEU A 1 210 ? -17.812 -7.907 -6.213 1.00 92.88 210 LEU A N 1
ATOM 1666 C CA . LEU A 1 210 ? -18.121 -7.943 -7.639 1.00 92.88 210 LEU A CA 1
ATOM 1667 C C . LEU A 1 210 ? -18.080 -9.372 -8.190 1.00 92.88 210 LEU A C 1
ATOM 1669 O O . LEU A 1 210 ? -19.039 -9.853 -8.794 1.00 92.88 210 LEU A O 1
ATOM 1673 N N . THR A 1 211 ? -16.959 -10.059 -8.001 1.00 95.88 211 THR A N 1
ATOM 1674 C CA . THR A 1 211 ? -16.747 -11.376 -8.613 1.00 95.88 211 THR A CA 1
ATOM 1675 C C . THR A 1 211 ? -17.647 -12.442 -7.994 1.00 95.88 211 THR A C 1
ATOM 1677 O O . THR A 1 211 ? -18.160 -13.295 -8.718 1.00 95.88 211 THR A O 1
ATOM 1680 N N . ILE A 1 212 ? -17.929 -12.361 -6.691 1.00 94.88 212 ILE A N 1
ATOM 1681 C CA . ILE A 1 212 ? -18.895 -13.244 -6.022 1.00 94.88 212 ILE A CA 1
ATOM 1682 C C . ILE A 1 212 ? -20.321 -12.966 -6.488 1.00 94.88 212 ILE A C 1
ATOM 1684 O O . ILE A 1 212 ? -21.087 -13.906 -6.708 1.00 94.88 212 ILE A O 1
ATOM 1688 N N . ARG A 1 213 ? -20.693 -11.698 -6.675 1.00 93.12 213 ARG A N 1
ATOM 1689 C CA . ARG A 1 213 ? -22.003 -11.332 -7.217 1.00 93.12 213 ARG A CA 1
ATOM 1690 C C . ARG A 1 213 ? -22.181 -11.889 -8.627 1.00 93.12 213 ARG A C 1
ATOM 1692 O O . ARG A 1 213 ? -23.183 -12.555 -8.880 1.00 93.12 213 ARG A O 1
ATOM 1699 N N . ALA A 1 214 ? -21.188 -11.710 -9.497 1.00 93.62 214 ALA A N 1
ATOM 1700 C CA . ALA A 1 214 ? -21.189 -12.273 -10.846 1.00 93.62 214 ALA A CA 1
ATOM 1701 C C . ALA A 1 214 ? -21.312 -13.809 -10.828 1.00 93.62 214 ALA A C 1
ATOM 1703 O O . ALA A 1 214 ? -22.117 -14.386 -11.560 1.00 93.62 214 ALA A O 1
ATOM 1704 N N . ALA A 1 215 ? -20.567 -14.478 -9.945 1.00 94.94 215 ALA A N 1
ATOM 1705 C CA . ALA A 1 215 ? -20.650 -15.923 -9.753 1.00 94.94 215 ALA A CA 1
ATOM 1706 C C . ALA A 1 215 ? -22.050 -16.384 -9.328 1.00 94.94 215 ALA A C 1
ATOM 1708 O O . ALA A 1 215 ? -22.599 -17.314 -9.917 1.00 94.94 215 ALA A O 1
ATOM 1709 N N . ARG A 1 216 ? -22.661 -15.712 -8.346 1.00 94.50 216 ARG A N 1
ATOM 1710 C CA . ARG A 1 216 ? -24.005 -16.040 -7.845 1.00 94.50 216 ARG A CA 1
ATOM 1711 C C . ARG A 1 216 ? -25.083 -15.817 -8.903 1.00 94.50 216 ARG A C 1
ATOM 1713 O O . ARG A 1 216 ? -25.883 -16.718 -9.135 1.00 94.50 216 ARG A O 1
ATOM 1720 N N . GLN A 1 217 ? -25.071 -14.664 -9.572 1.00 94.12 217 GLN A N 1
ATOM 1721 C CA . GLN A 1 217 ? -26.056 -14.315 -10.603 1.00 94.12 217 GLN A CA 1
ATOM 1722 C C . GLN A 1 217 ? -26.039 -15.298 -11.780 1.00 94.12 217 GLN A C 1
ATOM 1724 O O . GLN A 1 217 ? -27.092 -15.677 -12.286 1.00 94.12 217 GLN A O 1
ATOM 1729 N N . HIS A 1 218 ? -24.854 -15.755 -12.190 1.00 95.00 218 HIS A N 1
ATOM 1730 C CA . HIS A 1 218 ? -24.703 -16.663 -13.331 1.00 95.00 218 HIS A CA 1
ATOM 1731 C C . HIS A 1 218 ? -24.582 -18.144 -12.945 1.00 95.00 218 HIS A C 1
ATOM 1733 O O . HIS A 1 218 ? -24.458 -18.997 -13.834 1.00 95.00 218 HIS A O 1
ATOM 1739 N N . GLN A 1 219 ? -24.645 -18.459 -11.644 1.00 95.88 219 GLN A N 1
ATOM 1740 C CA . GLN A 1 219 ? -24.412 -19.795 -11.084 1.00 95.88 219 GLN A CA 1
ATOM 1741 C C . GLN A 1 219 ? -23.106 -20.405 -11.622 1.00 95.88 219 GLN A C 1
ATOM 1743 O O . GLN A 1 219 ? -23.081 -21.501 -12.189 1.00 95.88 219 GLN A O 1
ATOM 1748 N N . ALA A 1 220 ? -22.028 -19.632 -11.515 1.00 96.50 220 ALA A N 1
ATOM 1749 C CA . ALA A 1 220 ? -20.710 -19.929 -12.057 1.00 96.50 220 ALA A CA 1
ATOM 1750 C C . ALA A 1 220 ? -19.647 -19.940 -10.954 1.00 96.50 220 ALA A C 1
ATOM 1752 O O . ALA A 1 220 ? -19.820 -19.322 -9.909 1.00 96.50 220 ALA A O 1
ATOM 1753 N N . ASN A 1 221 ? -18.525 -20.607 -11.213 1.00 97.94 221 ASN A N 1
ATOM 1754 C CA . ASN A 1 221 ? -17.313 -20.466 -10.406 1.00 97.94 221 ASN A CA 1
ATOM 1755 C C . ASN A 1 221 ? -16.484 -19.275 -10.893 1.00 97.94 221 ASN A C 1
ATOM 1757 O O . ASN A 1 221 ? -16.641 -18.826 -12.030 1.00 97.94 221 ASN A O 1
ATOM 1761 N N . VAL A 1 222 ? -15.585 -18.775 -10.054 1.00 98.25 222 VAL A N 1
ATOM 1762 C CA . VAL A 1 222 ? -14.763 -17.597 -10.344 1.00 98.25 222 VAL A CA 1
ATOM 1763 C C . VAL A 1 222 ? -13.377 -18.017 -10.816 1.00 98.25 222 VAL A C 1
ATOM 1765 O O . VAL A 1 222 ? -12.691 -18.797 -10.162 1.00 98.25 222 VAL A O 1
ATOM 1768 N N . LEU A 1 223 ? -12.927 -17.438 -11.924 1.00 98.62 223 LEU A N 1
ATOM 1769 C CA . LEU A 1 223 ? -11.526 -17.433 -12.317 1.00 98.62 223 LEU A CA 1
ATOM 1770 C C . LEU A 1 223 ? -10.967 -16.022 -12.120 1.00 98.62 223 LEU A C 1
ATOM 1772 O O . LEU A 1 223 ? -11.278 -15.108 -12.887 1.00 98.62 223 LEU A O 1
ATOM 1776 N N . ILE A 1 224 ? -10.115 -15.853 -11.116 1.00 98.62 224 ILE A N 1
ATOM 1777 C CA . ILE A 1 224 ? -9.312 -14.643 -10.954 1.00 98.62 224 ILE A CA 1
ATOM 1778 C C . ILE A 1 224 ? -8.117 -14.782 -11.886 1.00 98.62 224 ILE A C 1
ATOM 1780 O O . ILE A 1 224 ? -7.254 -15.629 -11.665 1.00 98.62 224 ILE A O 1
ATOM 1784 N N . HIS A 1 225 ? -8.109 -13.994 -12.964 1.00 98.69 225 HIS A N 1
ATOM 1785 C CA . HIS A 1 225 ? -7.172 -14.166 -14.071 1.00 98.69 225 HIS A CA 1
ATOM 1786 C C . HIS A 1 225 ? -6.298 -12.917 -14.279 1.00 98.69 225 HIS A C 1
ATOM 1788 O O . HIS A 1 225 ? -6.429 -12.245 -15.302 1.00 98.69 225 HIS A O 1
ATOM 1794 N N . PRO A 1 226 ? -5.461 -12.519 -13.311 1.00 98.38 226 PRO A N 1
ATOM 1795 C CA . PRO A 1 226 ? -4.675 -11.297 -13.400 1.00 98.38 226 PRO A CA 1
ATOM 1796 C C . PRO A 1 226 ? -3.576 -11.373 -14.461 1.00 98.38 226 PRO A C 1
ATOM 1798 O O . PRO A 1 226 ? -3.003 -12.431 -14.715 1.00 98.38 226 PRO A O 1
ATOM 1801 N N . VAL A 1 227 ? -3.234 -10.218 -15.028 1.00 98.38 227 VAL A N 1
ATOM 1802 C CA . VAL A 1 227 ? -2.115 -10.088 -15.969 1.00 98.38 227 VAL A CA 1
ATOM 1803 C C . VAL A 1 227 ? -0.791 -9.964 -15.220 1.00 98.38 227 VAL A C 1
ATOM 1805 O O . VAL A 1 227 ? -0.667 -9.119 -14.331 1.00 98.38 227 VAL A O 1
ATOM 1808 N N . VAL A 1 228 ? 0.205 -10.762 -15.598 1.00 97.12 228 VAL A N 1
ATOM 1809 C CA . VAL A 1 228 ? 1.569 -10.733 -15.034 1.00 97.12 228 VAL A CA 1
ATOM 1810 C C . VAL A 1 228 ? 2.665 -10.486 -16.074 1.00 97.12 228 VAL A C 1
ATOM 1812 O O . VAL A 1 228 ? 3.832 -10.455 -15.710 1.00 97.12 228 VAL A O 1
ATOM 1815 N N . GLY A 1 229 ? 2.292 -10.287 -17.343 1.00 93.50 229 GLY A N 1
ATOM 1816 C CA . GLY A 1 229 ? 3.171 -9.674 -18.341 1.00 93.50 229 GLY A CA 1
ATOM 1817 C C . GLY A 1 229 ? 3.157 -8.144 -18.229 1.00 93.50 229 GLY A C 1
ATOM 1818 O O . GLY A 1 229 ? 2.910 -7.579 -17.158 1.00 93.50 229 GLY A O 1
ATOM 1819 N N . LEU A 1 230 ? 3.367 -7.454 -19.351 1.00 91.69 230 LEU A N 1
ATOM 1820 C CA . LEU A 1 230 ? 3.388 -5.989 -19.389 1.00 91.69 230 LEU A CA 1
ATOM 1821 C C . LEU A 1 230 ? 2.008 -5.370 -19.105 1.00 91.69 230 LEU A C 1
ATOM 1823 O O . LEU A 1 230 ? 1.016 -5.696 -19.757 1.00 91.69 230 LEU A O 1
ATOM 1827 N N . THR A 1 231 ? 1.953 -4.415 -18.174 1.00 92.31 231 THR A N 1
ATOM 1828 C CA . THR A 1 231 ? 0.745 -3.635 -17.840 1.00 92.31 231 THR A CA 1
ATOM 1829 C C . THR A 1 231 ? 0.969 -2.134 -18.080 1.00 92.31 231 THR A C 1
ATOM 1831 O O . THR A 1 231 ? 1.836 -1.747 -18.868 1.00 92.31 231 THR A O 1
ATOM 1834 N N . LYS A 1 232 ? 0.176 -1.246 -17.456 1.00 88.56 232 LYS A N 1
ATOM 1835 C CA . LYS A 1 232 ? 0.361 0.199 -17.623 1.00 88.56 232 LYS A CA 1
ATOM 1836 C C . LYS A 1 232 ? 1.621 0.653 -16.863 1.00 88.56 232 LYS A C 1
ATOM 1838 O O . LYS A 1 232 ? 1.783 0.289 -15.697 1.00 88.56 232 LYS A O 1
ATOM 1843 N N . PRO A 1 233 ? 2.484 1.502 -17.458 1.00 83.25 233 PRO A N 1
ATOM 1844 C CA . PRO A 1 233 ? 3.614 2.088 -16.743 1.00 83.25 233 PRO A CA 1
ATOM 1845 C C . PRO A 1 233 ? 3.182 2.776 -15.439 1.00 83.25 233 PRO A C 1
ATOM 1847 O O . PRO A 1 233 ? 2.250 3.585 -15.431 1.00 83.25 233 PRO A O 1
ATOM 1850 N N . GLY A 1 234 ? 3.869 2.450 -14.341 1.00 80.88 234 GLY A N 1
ATOM 1851 C CA . GLY A 1 234 ? 3.569 2.960 -12.999 1.00 80.88 234 GLY A CA 1
ATOM 1852 C C . GLY A 1 234 ? 2.500 2.179 -12.222 1.00 80.88 234 GLY A C 1
ATOM 1853 O O . GLY A 1 234 ? 2.163 2.584 -11.105 1.00 80.88 234 GLY A O 1
ATOM 1854 N N . ASP A 1 235 ? 1.965 1.087 -12.780 1.00 85.19 235 ASP A N 1
ATOM 1855 C CA . ASP A 1 235 ? 1.180 0.115 -12.015 1.00 85.19 235 ASP A CA 1
ATOM 1856 C C . ASP A 1 235 ? 2.043 -0.571 -10.942 1.00 85.19 235 ASP A C 1
ATOM 1858 O O . ASP A 1 235 ? 3.274 -0.510 -10.949 1.00 85.19 235 ASP A O 1
ATOM 1862 N N . VAL A 1 236 ? 1.370 -1.234 -9.999 1.00 85.94 236 VAL A N 1
ATOM 1863 C CA . VAL A 1 236 ? 2.047 -2.053 -8.992 1.00 85.94 236 VAL A CA 1
ATOM 1864 C C . VAL A 1 236 ? 2.730 -3.247 -9.661 1.00 85.94 236 VAL A C 1
ATOM 1866 O O . VAL A 1 236 ? 2.125 -3.886 -10.528 1.00 85.94 236 VAL A O 1
ATOM 1869 N N . ASP A 1 237 ? 3.963 -3.559 -9.253 1.00 88.19 237 ASP A N 1
ATOM 1870 C CA . ASP A 1 237 ? 4.717 -4.690 -9.800 1.00 88.19 237 ASP A CA 1
ATOM 1871 C C . ASP A 1 237 ? 3.948 -6.009 -9.625 1.00 88.19 237 ASP A C 1
ATOM 1873 O O . ASP A 1 237 ? 3.155 -6.180 -8.688 1.00 88.19 237 ASP A O 1
ATOM 1877 N N . HIS A 1 238 ? 4.134 -6.946 -10.557 1.00 93.06 238 HIS A N 1
ATOM 1878 C CA . HIS A 1 238 ? 3.309 -8.149 -10.569 1.00 93.06 238 HIS A CA 1
ATOM 1879 C C . HIS A 1 238 ? 3.574 -9.055 -9.368 1.00 93.06 238 HIS A C 1
ATOM 1881 O O . HIS A 1 238 ? 2.617 -9.650 -8.889 1.00 93.06 238 HIS A O 1
ATOM 1887 N N . TYR A 1 239 ? 4.788 -9.101 -8.810 1.00 94.06 239 TYR A N 1
ATOM 1888 C CA . TYR A 1 239 ? 5.076 -9.891 -7.606 1.00 94.06 239 TYR A CA 1
ATOM 1889 C C . TYR A 1 239 ? 4.218 -9.434 -6.422 1.00 94.06 239 TYR A C 1
ATOM 1891 O O . TYR A 1 239 ? 3.579 -10.237 -5.740 1.00 94.06 239 TYR A O 1
ATOM 1899 N N . THR A 1 240 ? 4.143 -8.121 -6.203 1.00 93.62 240 THR A N 1
ATOM 1900 C CA . THR A 1 240 ? 3.280 -7.529 -5.176 1.00 93.62 240 THR A CA 1
ATOM 1901 C C . THR A 1 240 ? 1.810 -7.803 -5.453 1.00 93.62 240 THR A C 1
ATOM 1903 O O . THR A 1 240 ? 1.064 -8.162 -4.540 1.00 93.62 240 THR A O 1
ATOM 1906 N N . ARG A 1 241 ? 1.375 -7.676 -6.711 1.00 95.81 241 ARG A N 1
ATOM 1907 C CA . ARG A 1 241 ? -0.015 -7.969 -7.081 1.00 95.81 241 ARG A CA 1
ATOM 1908 C C . ARG A 1 241 ? -0.370 -9.436 -6.868 1.00 95.81 241 ARG A C 1
ATOM 1910 O O . ARG A 1 241 ? -1.446 -9.698 -6.348 1.00 95.81 241 ARG A O 1
ATOM 1917 N N . VAL A 1 242 ? 0.516 -10.372 -7.204 1.00 97.44 242 VAL A N 1
ATOM 1918 C CA . VAL A 1 242 ? 0.287 -11.807 -6.994 1.00 97.44 242 VAL A CA 1
ATOM 1919 C C . VAL A 1 242 ? 0.161 -12.129 -5.509 1.00 97.44 242 VAL A C 1
ATOM 1921 O O . VAL A 1 242 ? -0.836 -12.743 -5.142 1.00 97.44 242 VAL A O 1
ATOM 1924 N N . ARG A 1 243 ? 1.037 -11.597 -4.641 1.00 97.38 243 ARG A N 1
ATOM 1925 C CA . ARG A 1 243 ? 0.869 -11.728 -3.177 1.00 97.38 243 ARG A CA 1
ATOM 1926 C C . ARG A 1 243 ? -0.483 -11.191 -2.697 1.00 97.38 243 ARG A C 1
ATOM 1928 O O . ARG A 1 243 ? -1.139 -11.806 -1.861 1.00 97.38 243 ARG A O 1
ATOM 1935 N N . VAL A 1 244 ? -0.938 -10.065 -3.256 1.00 97.25 244 VAL A N 1
ATOM 1936 C CA . VAL A 1 244 ? -2.278 -9.519 -2.980 1.00 97.25 244 VAL A CA 1
ATOM 1937 C C . VAL A 1 244 ? -3.387 -10.463 -3.452 1.00 97.25 244 VAL A C 1
ATOM 1939 O O . VAL A 1 244 ? -4.375 -10.639 -2.737 1.00 97.25 244 VAL A O 1
ATOM 1942 N N . TYR A 1 245 ? -3.257 -11.060 -4.638 1.00 97.69 245 TYR A N 1
ATOM 1943 C CA . TYR A 1 245 ? -4.244 -12.006 -5.150 1.00 97.69 245 TYR A CA 1
ATOM 1944 C C . TYR A 1 245 ? -4.299 -13.265 -4.281 1.00 97.69 245 TYR A C 1
ATOM 1946 O O . TYR A 1 245 ? -5.383 -13.663 -3.875 1.00 97.69 245 TYR A O 1
ATOM 1954 N N . GLU A 1 246 ? -3.162 -13.840 -3.898 1.00 96.75 246 GLU A N 1
ATOM 1955 C CA . GLU A 1 246 ? -3.116 -14.976 -2.969 1.00 96.75 246 GLU A CA 1
ATOM 1956 C C . GLU A 1 246 ? -3.762 -14.628 -1.618 1.00 96.75 246 GLU A C 1
ATOM 1958 O O . GLU A 1 246 ? -4.627 -15.360 -1.133 1.00 96.75 246 GLU A O 1
ATOM 1963 N N . ALA A 1 247 ? -3.438 -13.458 -1.056 1.00 95.94 247 ALA A N 1
ATOM 1964 C CA . ALA A 1 247 ? -4.018 -12.989 0.201 1.00 95.94 247 ALA A CA 1
ATOM 1965 C C . ALA A 1 247 ? -5.545 -12.805 0.126 1.00 95.94 247 ALA A C 1
ATOM 1967 O O . ALA A 1 247 ? -6.254 -13.096 1.095 1.00 95.94 247 ALA A O 1
ATOM 1968 N N . ILE A 1 248 ? -6.077 -12.326 -1.007 1.00 96.69 248 ILE A N 1
ATOM 1969 C CA . ILE A 1 248 ? -7.526 -12.141 -1.172 1.00 96.69 248 ILE A CA 1
ATOM 1970 C C . ILE A 1 248 ? -8.256 -13.444 -1.513 1.00 96.69 248 ILE A C 1
ATOM 1972 O O . ILE A 1 248 ? -9.442 -13.554 -1.201 1.00 96.69 248 ILE A O 1
ATOM 1976 N N . MET A 1 249 ? -7.584 -14.444 -2.101 1.00 96.25 249 MET A N 1
ATOM 1977 C CA . MET A 1 249 ? -8.198 -15.743 -2.411 1.00 96.25 249 MET A CA 1
ATOM 1978 C C . MET A 1 249 ? -8.752 -16.428 -1.155 1.00 96.25 249 MET A C 1
ATOM 1980 O O . MET A 1 249 ? -9.838 -16.999 -1.209 1.00 96.25 249 MET A O 1
ATOM 1984 N N . ALA A 1 250 ? -8.096 -16.264 0.000 1.00 93.44 250 ALA A N 1
ATOM 1985 C CA . ALA A 1 250 ? -8.578 -16.761 1.295 1.00 93.44 250 ALA A CA 1
ATOM 1986 C C . ALA A 1 250 ? -9.912 -16.134 1.762 1.00 93.44 250 ALA A C 1
ATOM 1988 O O . ALA A 1 250 ? -10.497 -16.576 2.748 1.00 93.44 250 ALA A O 1
ATOM 1989 N N . LYS A 1 251 ? -10.396 -15.079 1.091 1.00 95.31 251 LYS A N 1
ATOM 1990 C CA . LYS A 1 251 ? -11.675 -14.410 1.385 1.00 95.31 251 LYS A CA 1
ATOM 1991 C C . LYS A 1 251 ? -12.819 -14.865 0.471 1.00 95.31 251 LYS A C 1
ATOM 1993 O O . LYS A 1 251 ? -13.946 -14.378 0.621 1.00 95.31 251 LYS A O 1
ATOM 1998 N N . TYR A 1 252 ? -12.561 -15.777 -0.466 1.00 95.50 252 TYR A N 1
ATOM 1999 C CA . TYR A 1 252 ? -13.604 -16.452 -1.237 1.00 95.50 252 TYR A CA 1
ATOM 2000 C C . TYR A 1 252 ? -14.108 -17.685 -0.482 1.00 95.50 252 TYR A C 1
ATOM 2002 O O . TYR A 1 252 ? -13.333 -18.323 0.228 1.00 95.50 252 TYR A O 1
ATOM 2010 N N . PRO A 1 253 ? -15.389 -18.059 -0.637 1.00 94.44 253 PRO A N 1
ATOM 2011 C CA . PRO A 1 253 ? -15.870 -19.354 -0.172 1.00 94.44 253 PRO A CA 1
ATOM 2012 C C . PRO A 1 253 ? -15.027 -20.501 -0.746 1.00 94.44 253 PRO A C 1
ATOM 2014 O O . PRO A 1 253 ? -14.665 -20.480 -1.926 1.00 94.44 253 PRO A O 1
ATOM 2017 N N . ASN A 1 254 ? -14.740 -21.510 0.080 1.00 91.12 254 ASN A N 1
ATOM 2018 C CA . ASN A 1 254 ? -13.909 -22.650 -0.308 1.00 91.12 254 ASN A CA 1
ATOM 2019 C C . ASN A 1 254 ? -14.422 -23.306 -1.598 1.00 91.12 254 ASN A C 1
ATOM 2021 O O . ASN A 1 254 ? -15.601 -23.633 -1.717 1.00 91.12 254 ASN A O 1
ATOM 2025 N N . GLY A 1 255 ? -13.523 -23.492 -2.568 1.00 89.81 255 GLY A N 1
ATOM 2026 C CA . GLY A 1 255 ? -13.830 -24.125 -3.852 1.00 89.81 255 GLY A CA 1
ATOM 2027 C C . GLY A 1 255 ? -14.617 -23.267 -4.851 1.00 89.81 255 GLY A C 1
ATOM 2028 O O . GLY A 1 255 ? -14.901 -23.759 -5.938 1.00 89.81 255 GLY A O 1
ATOM 2029 N N . MET A 1 256 ? -14.954 -22.008 -4.533 1.00 94.12 256 MET A N 1
ATOM 2030 C CA . MET A 1 256 ? -15.685 -21.114 -5.448 1.00 94.12 256 MET A CA 1
ATOM 2031 C C . MET A 1 256 ? -14.780 -20.427 -6.478 1.00 94.12 256 MET A C 1
ATOM 2033 O O . MET A 1 256 ? -15.233 -20.114 -7.579 1.00 94.12 256 MET A O 1
ATOM 2037 N N . GLY A 1 257 ? -13.532 -20.132 -6.111 1.00 95.12 257 GLY A N 1
ATOM 2038 C CA . GLY A 1 257 ? -12.608 -19.341 -6.920 1.00 95.12 257 GLY A CA 1
ATOM 2039 C C . GLY A 1 257 ? -11.286 -20.054 -7.180 1.00 95.12 257 GLY A C 1
ATOM 2040 O O . GLY A 1 257 ? -10.800 -20.783 -6.320 1.00 95.12 257 GLY A O 1
ATOM 2041 N N . HIS A 1 258 ? -10.691 -19.803 -8.346 1.00 97.88 258 HIS A N 1
ATOM 2042 C CA . HIS A 1 258 ? -9.351 -20.263 -8.718 1.00 97.88 258 HIS A CA 1
ATOM 2043 C C . HIS A 1 258 ? -8.515 -19.089 -9.231 1.00 97.88 258 HIS A C 1
ATOM 2045 O O . HIS A 1 258 ? -9.033 -18.232 -9.952 1.00 97.88 258 HIS A O 1
ATOM 2051 N N . LEU A 1 259 ? -7.236 -19.051 -8.859 1.00 98.56 259 LEU A N 1
ATOM 2052 C CA . LEU A 1 259 ? -6.272 -18.043 -9.299 1.00 98.56 259 LEU A CA 1
ATOM 2053 C C . LEU A 1 259 ? -5.385 -18.637 -10.397 1.00 98.56 259 LEU A C 1
ATOM 2055 O O . LEU A 1 259 ? -4.741 -19.661 -10.181 1.00 98.56 259 LEU A O 1
ATOM 2059 N N . ALA A 1 260 ? -5.340 -17.983 -11.557 1.00 98.50 260 ALA A N 1
ATOM 2060 C CA . ALA A 1 260 ? -4.431 -18.330 -12.647 1.00 98.50 260 ALA A CA 1
ATOM 2061 C C . ALA A 1 260 ? -3.810 -17.057 -13.226 1.00 98.50 260 ALA A C 1
ATOM 2063 O O . ALA A 1 260 ? -4.515 -16.081 -13.456 1.00 98.50 260 ALA A O 1
ATOM 2064 N N . LEU A 1 261 ? -2.503 -17.043 -13.452 1.00 98.56 261 LEU A N 1
ATOM 2065 C CA . LEU A 1 261 ? -1.776 -15.886 -13.963 1.00 98.56 261 LEU A CA 1
ATOM 2066 C C . LEU A 1 261 ? -1.760 -15.900 -15.493 1.00 98.56 261 LEU A C 1
ATOM 2068 O O . LEU A 1 261 ? -1.505 -16.937 -16.102 1.00 98.56 261 LEU A O 1
ATOM 2072 N N . LEU A 1 262 ? -2.001 -14.737 -16.101 1.00 98.62 262 LEU A N 1
ATOM 2073 C CA . LEU A 1 262 ? -1.999 -14.552 -17.550 1.00 98.62 262 LEU A CA 1
ATOM 2074 C C . LEU A 1 262 ? -0.735 -13.793 -17.998 1.00 98.62 262 LEU A C 1
ATOM 2076 O O . LEU A 1 262 ? -0.594 -12.617 -17.636 1.00 98.62 262 LEU A O 1
ATOM 2080 N N . PRO A 1 263 ? 0.147 -14.381 -18.825 1.00 97.81 263 PRO A N 1
ATOM 2081 C CA . PRO A 1 263 ? 1.351 -13.726 -19.351 1.00 97.81 263 PRO A CA 1
ATOM 2082 C C . PRO A 1 263 ? 1.028 -12.772 -20.521 1.00 97.81 263 PRO A C 1
ATOM 2084 O O . PRO A 1 263 ? 1.653 -12.800 -21.572 1.00 97.81 263 PRO A O 1
ATOM 2087 N N . LEU A 1 264 ? 0.000 -11.933 -20.371 1.00 98.50 264 LEU A N 1
ATOM 2088 C CA . LEU A 1 264 ? -0.428 -10.985 -21.400 1.00 98.50 264 LEU A CA 1
ATOM 2089 C C . LEU A 1 264 ? 0.394 -9.696 -21.344 1.00 98.50 264 LEU A C 1
ATOM 2091 O O . LEU A 1 264 ? 0.563 -9.116 -20.275 1.00 98.50 264 LEU A O 1
ATOM 2095 N N . ALA A 1 265 ? 0.802 -9.183 -22.503 1.00 98.19 265 ALA A N 1
ATOM 2096 C CA . ALA A 1 265 ? 1.232 -7.797 -22.638 1.00 98.19 265 ALA A CA 1
ATOM 2097 C C . ALA A 1 265 ? 0.031 -6.917 -23.024 1.00 98.19 265 ALA A C 1
ATOM 2099 O O . ALA A 1 265 ? -0.433 -6.929 -24.164 1.00 98.19 265 ALA A O 1
ATOM 2100 N N . MET A 1 266 ? -0.499 -6.154 -22.071 1.00 98.19 266 MET A N 1
ATOM 2101 C CA . MET A 1 266 ? -1.642 -5.272 -22.307 1.00 98.19 266 MET A CA 1
ATOM 2102 C C . MET A 1 266 ? -1.281 -4.115 -23.238 1.00 98.19 266 MET A C 1
ATOM 2104 O O . MET A 1 266 ? -0.167 -3.583 -23.206 1.00 98.19 266 MET A O 1
ATOM 2108 N N . ARG A 1 267 ? -2.251 -3.686 -24.052 1.00 97.94 267 ARG A N 1
ATOM 2109 C CA . ARG A 1 267 ? -2.099 -2.536 -24.961 1.00 97.94 267 ARG A CA 1
ATOM 2110 C C . ARG A 1 267 ? -2.738 -1.266 -24.407 1.00 97.94 267 ARG A C 1
ATOM 2112 O O . ARG A 1 267 ? -2.492 -0.186 -24.937 1.00 97.94 267 ARG A O 1
ATOM 2119 N N . MET A 1 268 ? -3.499 -1.362 -23.328 1.00 97.56 268 MET A N 1
ATOM 2120 C CA . MET A 1 268 ? -4.372 -0.297 -22.845 1.00 97.56 268 MET A CA 1
ATOM 2121 C C . MET A 1 268 ? -5.294 0.260 -23.950 1.00 97.56 268 MET A C 1
ATOM 2123 O O . MET A 1 268 ? -5.556 1.455 -23.983 1.00 97.56 268 MET A O 1
ATOM 2127 N N . ALA A 1 269 ? -5.753 -0.592 -24.871 1.00 97.88 269 ALA A N 1
ATOM 2128 C CA . ALA A 1 269 ? -6.547 -0.234 -26.050 1.00 97.88 269 ALA A CA 1
ATOM 2129 C C . ALA A 1 269 ? -8.067 -0.303 -25.799 1.00 97.88 269 ALA A C 1
ATOM 2131 O O . ALA A 1 269 ? -8.849 -0.585 -26.712 1.00 97.88 269 ALA A O 1
ATOM 2132 N N . GLY A 1 270 ? -8.481 -0.110 -24.540 1.00 97.12 270 GLY A N 1
ATOM 2133 C CA . GLY A 1 270 ? -9.872 0.084 -24.140 1.00 97.12 270 GLY A CA 1
ATOM 2134 C C . GLY A 1 270 ? -10.844 -0.931 -24.769 1.00 97.12 270 GLY A C 1
ATOM 2135 O O . GLY A 1 270 ? -10.706 -2.137 -24.529 1.00 97.12 270 GLY A O 1
ATOM 2136 N N . PRO A 1 271 ? -11.804 -0.485 -25.605 1.00 98.19 271 PRO A N 1
ATOM 2137 C CA . PRO A 1 271 ? -12.807 -1.356 -26.213 1.00 98.19 271 PRO A CA 1
ATOM 2138 C C . PRO A 1 271 ? -12.254 -2.521 -27.036 1.00 98.19 271 PRO A C 1
ATOM 2140 O O . PRO A 1 271 ? -12.693 -3.660 -26.850 1.00 98.19 271 PRO A O 1
ATOM 2143 N N . ARG A 1 272 ? -11.269 -2.285 -27.917 1.00 98.56 272 ARG A N 1
ATOM 2144 C CA . ARG A 1 272 ? -10.685 -3.360 -28.741 1.00 98.56 272 ARG A CA 1
ATOM 2145 C C . ARG A 1 272 ? -10.018 -4.416 -27.866 1.00 98.56 272 ARG A C 1
ATOM 2147 O O . ARG A 1 272 ? -10.163 -5.614 -28.102 1.00 98.56 272 ARG A O 1
ATOM 2154 N N . GLU A 1 273 ? -9.344 -3.985 -26.806 1.00 98.75 273 GLU A N 1
ATOM 2155 C CA . GLU A 1 273 ? -8.714 -4.895 -25.852 1.00 98.75 273 GLU A CA 1
ATOM 2156 C C . GLU A 1 273 ? -9.730 -5.620 -24.954 1.00 98.75 273 GLU A C 1
ATOM 2158 O O . GLU A 1 273 ? -9.474 -6.741 -24.525 1.00 98.75 273 GLU A O 1
ATOM 2163 N N . ALA A 1 274 ? -10.918 -5.064 -24.706 1.00 98.56 274 ALA A N 1
ATOM 2164 C CA . ALA A 1 274 ? -11.994 -5.790 -24.028 1.00 98.56 274 ALA A CA 1
ATOM 2165 C C . ALA A 1 274 ? -12.510 -6.975 -24.865 1.00 98.56 274 ALA A C 1
ATOM 2167 O O . ALA A 1 274 ? -12.648 -8.082 -24.335 1.00 98.56 274 ALA A O 1
ATOM 2168 N N . VAL A 1 275 ? -12.705 -6.777 -26.175 1.00 98.75 275 VAL A N 1
ATOM 2169 C CA . VAL A 1 275 ? -13.034 -7.859 -27.124 1.00 98.75 275 VAL A CA 1
ATOM 2170 C C . VAL A 1 275 ? -11.900 -8.892 -27.170 1.00 98.75 275 VAL A C 1
ATOM 2172 O O . VAL A 1 275 ? -12.150 -10.097 -27.125 1.00 98.75 275 VAL A O 1
ATOM 2175 N N . TRP A 1 276 ? -10.644 -8.438 -27.169 1.00 98.81 276 TRP A N 1
ATOM 2176 C CA . TRP A 1 276 ? -9.479 -9.324 -27.149 1.00 98.81 276 TRP A CA 1
ATOM 2177 C C . TRP A 1 276 ? -9.418 -10.175 -25.881 1.00 98.81 276 TRP A C 1
ATOM 2179 O O . TRP A 1 276 ? -9.258 -11.392 -25.944 1.00 98.81 276 TRP A O 1
ATOM 2189 N N . HIS A 1 277 ? -9.626 -9.562 -24.715 1.00 98.81 277 HIS A N 1
ATOM 2190 C CA . HIS A 1 277 ? -9.683 -10.271 -23.445 1.00 98.81 277 HIS A CA 1
ATOM 2191 C C . HIS A 1 277 ? -10.796 -11.320 -23.408 1.00 98.81 277 HIS A C 1
ATOM 2193 O O . HIS A 1 277 ? -10.589 -12.380 -22.815 1.00 98.81 277 HIS A O 1
ATOM 2199 N N . ALA A 1 278 ? -11.948 -11.051 -24.028 1.00 98.75 278 ALA A N 1
ATOM 2200 C CA . ALA A 1 278 ? -13.034 -12.018 -24.140 1.00 98.75 278 ALA A CA 1
ATOM 2201 C C . ALA A 1 278 ? -12.605 -13.246 -24.966 1.00 98.75 278 ALA A C 1
ATOM 2203 O O . ALA A 1 278 ? -12.805 -14.377 -24.516 1.00 98.75 278 ALA A O 1
ATOM 2204 N N . ILE A 1 279 ? -11.933 -13.035 -26.107 1.00 98.81 279 ILE A N 1
ATOM 2205 C CA . ILE A 1 279 ? -11.348 -14.105 -26.939 1.00 98.81 279 ILE A CA 1
ATOM 2206 C C . ILE A 1 279 ? -10.333 -14.925 -26.136 1.00 98.81 279 ILE A C 1
ATOM 2208 O O . ILE A 1 279 ? -10.445 -16.149 -26.065 1.00 98.81 279 ILE A O 1
ATOM 2212 N N . ILE A 1 280 ? -9.390 -14.262 -25.461 1.00 98.88 280 ILE A N 1
ATOM 2213 C CA . ILE A 1 280 ? -8.374 -14.938 -24.644 1.00 98.88 280 ILE A CA 1
ATOM 2214 C C . ILE A 1 280 ? -9.057 -15.784 -23.565 1.00 98.88 280 ILE A C 1
ATOM 2216 O O . ILE A 1 280 ? -8.786 -16.971 -23.422 1.00 98.88 280 ILE A O 1
ATOM 2220 N N . ARG A 1 281 ? -10.012 -15.226 -22.815 1.00 98.75 281 ARG A N 1
ATOM 2221 C CA . ARG A 1 281 ? -10.680 -15.959 -21.725 1.00 98.75 281 ARG A CA 1
ATOM 2222 C C . ARG A 1 281 ? -11.525 -17.117 -22.235 1.00 98.75 281 ARG A C 1
ATOM 2224 O O . ARG A 1 281 ? -11.535 -18.165 -21.589 1.00 98.75 281 ARG A O 1
ATOM 2231 N N . LYS A 1 282 ? -12.145 -16.979 -23.407 1.00 98.50 282 LYS A N 1
ATOM 2232 C CA . LYS A 1 282 ? -12.785 -18.092 -24.115 1.00 98.50 282 LYS A CA 1
ATOM 2233 C C . LYS A 1 282 ? -11.779 -19.188 -24.448 1.00 98.50 282 LYS A C 1
ATOM 2235 O O . LYS A 1 282 ? -12.057 -20.354 -24.168 1.00 98.50 282 LYS A O 1
ATOM 2240 N N . ASN A 1 283 ? -10.600 -18.840 -24.965 1.00 98.69 283 ASN A N 1
ATOM 2241 C CA . ASN A 1 283 ? -9.532 -19.800 -25.261 1.00 98.69 283 ASN A CA 1
ATOM 2242 C C . ASN A 1 283 ? -9.047 -20.527 -24.006 1.00 98.69 283 ASN A C 1
ATOM 2244 O O . ASN A 1 283 ? -8.879 -21.741 -24.054 1.00 98.69 283 ASN A O 1
ATOM 2248 N N . TYR A 1 284 ? -8.992 -19.851 -22.863 1.00 98.69 284 TYR A N 1
ATOM 2249 C CA . TYR A 1 284 ? -8.718 -20.450 -21.551 1.00 98.69 284 TYR A CA 1
ATOM 2250 C C . TYR A 1 284 ? -9.896 -21.240 -20.942 1.00 98.69 284 TYR A C 1
ATOM 2252 O O . TYR A 1 284 ? -9.766 -21.841 -19.878 1.00 98.69 284 TYR A O 1
ATOM 2260 N N . GLY A 1 285 ? -11.049 -21.284 -21.616 1.00 98.00 285 GLY A N 1
ATOM 2261 C CA . GLY A 1 285 ? -12.208 -22.089 -21.232 1.00 98.00 285 GLY A CA 1
ATOM 2262 C C . GLY A 1 285 ? -13.256 -21.360 -20.392 1.00 98.00 285 GLY A C 1
ATOM 2263 O O . GLY A 1 285 ? -14.213 -21.993 -19.961 1.00 98.00 285 GLY A O 1
ATOM 2264 N N . ALA A 1 286 ? -13.134 -20.053 -20.164 1.00 98.44 286 ALA A N 1
ATOM 2265 C CA . ALA A 1 286 ? -14.174 -19.303 -19.470 1.00 98.44 286 ALA A CA 1
ATOM 2266 C C . ALA A 1 286 ? -15.461 -19.210 -20.311 1.00 98.44 286 ALA A C 1
ATOM 2268 O O . ALA A 1 286 ? -15.443 -19.048 -21.533 1.00 98.44 286 ALA A O 1
ATOM 2269 N N . THR A 1 287 ? -16.598 -19.288 -19.625 1.00 98.25 287 THR A N 1
ATOM 2270 C CA . THR A 1 287 ? -17.942 -19.136 -20.223 1.00 98.25 287 THR A CA 1
ATOM 2271 C C . THR A 1 287 ? -18.481 -17.721 -20.128 1.00 98.25 287 THR A C 1
ATOM 2273 O O . THR A 1 287 ? -19.332 -17.327 -20.918 1.00 98.25 287 THR A O 1
ATOM 2276 N N . HIS A 1 288 ? -18.014 -16.987 -19.121 1.00 98.38 288 HIS A N 1
ATOM 2277 C CA . HIS A 1 288 ? -18.453 -15.646 -18.801 1.00 98.38 288 HIS A CA 1
ATOM 2278 C C . HIS A 1 288 ? -17.218 -14.768 -18.595 1.00 98.38 288 HIS A C 1
ATOM 2280 O O . HIS A 1 288 ? -16.188 -15.248 -18.110 1.00 98.38 288 HIS A O 1
ATOM 2286 N N . PHE A 1 289 ? -17.314 -13.489 -18.938 1.00 98.38 289 PHE A N 1
ATOM 2287 C CA . PHE A 1 289 ? -16.220 -12.538 -18.772 1.00 98.38 289 PHE A CA 1
ATOM 2288 C C . PHE A 1 289 ? -16.736 -11.208 -18.237 1.00 98.38 289 PHE A C 1
ATOM 2290 O O . PHE A 1 289 ? -17.649 -10.620 -18.815 1.00 98.38 289 PHE A O 1
ATOM 2297 N N . ILE A 1 290 ? -16.158 -10.747 -17.128 1.00 97.56 290 ILE A N 1
ATOM 2298 C CA . ILE A 1 290 ? -16.519 -9.462 -16.528 1.00 97.56 290 ILE A CA 1
ATOM 2299 C C . ILE A 1 290 ? -15.886 -8.330 -17.337 1.00 97.56 290 ILE A C 1
ATOM 2301 O O . ILE A 1 290 ? -14.667 -8.308 -17.526 1.00 97.56 290 ILE A O 1
ATOM 2305 N N . VAL A 1 291 ? -16.712 -7.367 -17.749 1.00 96.75 291 VAL A N 1
ATOM 2306 C CA . VAL A 1 291 ? -16.274 -6.117 -18.385 1.00 96.75 291 VAL A CA 1
ATOM 2307 C C . VAL A 1 291 ? -16.778 -4.956 -17.536 1.00 96.75 291 VAL A C 1
ATOM 2309 O O . VAL A 1 291 ? -17.982 -4.747 -17.400 1.00 96.75 291 VAL A O 1
ATOM 2312 N N . GLY A 1 292 ? -15.844 -4.240 -16.910 1.00 90.88 292 GLY A N 1
ATOM 2313 C CA . GLY A 1 292 ? -16.149 -3.134 -15.999 1.00 90.88 292 GLY A CA 1
ATOM 2314 C C . GLY A 1 292 ? -16.189 -1.767 -16.683 1.00 90.88 292 GLY A C 1
ATOM 2315 O O . GLY A 1 292 ? -16.130 -1.662 -17.909 1.00 90.88 292 GLY A O 1
ATOM 2316 N N . ARG A 1 293 ? -16.258 -0.714 -15.864 1.00 87.75 293 ARG A N 1
ATOM 2317 C CA . ARG A 1 293 ? -16.071 0.683 -16.281 1.00 87.75 293 ARG A CA 1
ATOM 2318 C C . ARG A 1 293 ? -14.620 0.929 -16.715 1.00 87.75 293 ARG A C 1
ATOM 2320 O O . ARG A 1 293 ? -13.705 0.517 -16.005 1.00 87.75 293 ARG A O 1
ATOM 2327 N N . ASP A 1 294 ? -14.421 1.645 -17.822 1.00 90.31 294 ASP A N 1
ATOM 2328 C CA . ASP A 1 294 ? -13.101 2.015 -18.372 1.00 90.31 294 ASP A CA 1
ATOM 2329 C C . ASP A 1 294 ? -12.171 0.791 -18.539 1.00 90.31 294 ASP A C 1
ATOM 2331 O O . ASP A 1 294 ? -10.988 0.781 -18.177 1.00 90.31 294 ASP A O 1
ATOM 2335 N N . HIS A 1 295 ? -12.744 -0.321 -19.017 1.00 95.31 295 HIS A N 1
ATOM 2336 C CA . HIS A 1 295 ? -12.043 -1.600 -19.115 1.00 95.31 295 HIS A CA 1
ATOM 2337 C C . HIS A 1 295 ? -10.846 -1.493 -20.060 1.00 95.31 295 HIS A C 1
ATOM 2339 O O . HIS A 1 295 ? -11.004 -1.159 -21.228 1.00 95.31 295 HIS A O 1
ATOM 2345 N N . ALA A 1 296 ? -9.652 -1.812 -19.551 1.00 95.19 296 ALA A N 1
ATOM 2346 C CA . ALA A 1 296 ? -8.381 -1.659 -20.267 1.00 95.19 296 ALA A CA 1
ATOM 2347 C C . ALA A 1 296 ? -8.101 -0.228 -20.779 1.00 95.19 296 ALA A C 1
ATOM 2349 O O . ALA A 1 296 ? -7.301 -0.050 -21.694 1.00 95.19 296 ALA A O 1
ATOM 2350 N N . GLY A 1 297 ? -8.700 0.799 -20.170 1.00 94.00 297 GLY A N 1
ATOM 2351 C CA . GLY A 1 297 ? -8.433 2.194 -20.507 1.00 94.00 297 GLY A CA 1
ATOM 2352 C C . GLY A 1 297 ? -7.130 2.741 -19.897 1.00 94.00 297 GLY A C 1
ATOM 2353 O O . GLY A 1 297 ? -6.752 2.386 -18.768 1.00 94.00 297 GLY A O 1
ATOM 2354 N N . PRO A 1 298 ? -6.406 3.625 -20.609 1.00 92.44 298 PRO A N 1
ATOM 2355 C CA . PRO A 1 298 ? -5.210 4.294 -20.107 1.00 92.44 298 PRO A CA 1
ATOM 2356 C C . PRO A 1 298 ? -5.537 5.564 -19.307 1.00 92.44 298 PRO A C 1
ATOM 2358 O O . PRO A 1 298 ? -4.630 6.125 -18.687 1.00 92.44 298 PRO A O 1
ATOM 2361 N N . GLY A 1 299 ? -6.801 5.993 -19.251 1.00 91.06 299 GLY A N 1
ATOM 2362 C CA . GLY A 1 299 ? -7.242 7.222 -18.594 1.00 91.06 299 GLY A CA 1
ATOM 2363 C C . GLY A 1 299 ? -7.273 8.404 -19.561 1.00 91.06 299 GLY A C 1
ATOM 2364 O O . GLY A 1 299 ? -7.913 8.326 -20.605 1.00 91.06 299 GLY A O 1
ATOM 2365 N N . LYS A 1 300 ? -6.589 9.497 -19.209 1.00 91.56 300 LYS A N 1
ATOM 2366 C CA . LYS A 1 300 ? -6.682 10.788 -19.905 1.00 91.56 300 LYS A CA 1
ATOM 2367 C C . LYS A 1 300 ? -5.544 11.037 -20.890 1.00 91.56 300 LYS A C 1
ATOM 2369 O O . LYS A 1 300 ? -4.411 10.632 -20.641 1.00 91.56 300 LYS A O 1
ATOM 2374 N N . ASN A 1 301 ? -5.866 11.747 -21.962 1.00 91.50 301 ASN A N 1
ATOM 2375 C CA . ASN A 1 301 ? -4.970 12.188 -23.021 1.00 91.50 301 ASN A CA 1
ATOM 2376 C C . ASN A 1 301 ? -4.227 13.490 -22.660 1.00 91.50 301 ASN A C 1
ATOM 2378 O O . ASN A 1 301 ? -4.421 14.054 -21.577 1.00 91.50 301 ASN A O 1
ATOM 2382 N N . SER A 1 302 ? -3.383 13.983 -23.571 1.00 91.38 302 SER A N 1
ATOM 2383 C CA . SER A 1 302 ? -2.574 15.201 -23.385 1.00 91.38 302 SER A CA 1
ATOM 2384 C C . SER A 1 302 ? -3.399 16.478 -23.145 1.00 91.38 302 SER A C 1
ATOM 2386 O O . SER A 1 302 ? -2.898 17.438 -22.564 1.00 91.38 302 SER A O 1
ATOM 2388 N N . GLN A 1 303 ? -4.677 16.474 -23.531 1.00 91.50 303 GLN A N 1
ATOM 2389 C CA . GLN A 1 303 ? -5.631 17.573 -23.345 1.00 91.50 303 GLN A CA 1
ATOM 2390 C C . GLN A 1 303 ? -6.511 17.399 -22.092 1.00 91.50 303 GLN A C 1
ATOM 2392 O O . GLN A 1 303 ? -7.402 18.207 -21.840 1.00 91.50 303 GLN A O 1
ATOM 2397 N N . GLY A 1 304 ? -6.296 16.343 -21.300 1.00 89.62 304 GLY A N 1
ATOM 2398 C CA . GLY A 1 304 ? -7.063 16.063 -20.084 1.00 89.62 304 GLY A CA 1
ATOM 2399 C C . GLY A 1 304 ? -8.435 15.409 -20.309 1.00 89.62 304 GLY A C 1
ATOM 2400 O O . GLY A 1 304 ? -9.207 15.301 -19.349 1.00 89.62 304 GLY A O 1
ATOM 2401 N N . LYS A 1 305 ? -8.734 14.949 -21.532 1.00 92.50 305 LYS A N 1
ATOM 2402 C CA . LYS A 1 305 ? -9.947 14.192 -21.887 1.00 92.50 305 LYS A CA 1
ATOM 2403 C C . LYS A 1 305 ? -9.686 12.688 -21.788 1.00 92.50 305 LYS A C 1
ATOM 2405 O O . LYS A 1 305 ? -8.585 12.246 -22.094 1.00 92.50 305 LYS A O 1
ATOM 2410 N N . ASP A 1 306 ? -10.676 11.902 -21.376 1.00 92.12 306 ASP A N 1
ATOM 2411 C CA . ASP A 1 306 ? -10.554 10.439 -21.368 1.00 92.12 306 ASP A CA 1
ATOM 2412 C C . ASP A 1 306 ? -10.364 9.896 -22.799 1.00 92.12 306 ASP A C 1
ATOM 2414 O O . ASP A 1 306 ? -10.997 10.379 -23.741 1.00 92.12 306 ASP A O 1
ATOM 2418 N N . PHE A 1 307 ? -9.464 8.920 -22.964 1.00 94.00 307 PHE A N 1
ATOM 2419 C CA . PHE A 1 307 ? -9.188 8.277 -24.258 1.00 94.00 307 PHE A CA 1
ATOM 2420 C C . PHE A 1 307 ? -10.392 7.495 -24.790 1.00 94.00 307 PHE A C 1
ATOM 2422 O O . PHE A 1 307 ? -10.646 7.501 -25.991 1.00 94.00 307 PHE A O 1
ATOM 2429 N N . TYR A 1 308 ? -11.127 6.853 -23.887 1.00 95.75 308 TYR A N 1
ATOM 2430 C CA . TYR A 1 308 ? -12.339 6.097 -24.171 1.00 95.75 308 TYR A CA 1
ATOM 2431 C C . TYR A 1 308 ? -13.413 6.516 -23.170 1.00 95.75 308 TYR A C 1
ATOM 2433 O O . TYR A 1 308 ? -13.101 6.903 -22.039 1.00 95.75 308 TYR A O 1
ATOM 2441 N N . GLY A 1 309 ? -14.676 6.453 -23.571 1.00 92.94 309 GLY A N 1
ATOM 2442 C CA . GLY A 1 309 ? -15.788 6.614 -22.652 1.00 92.94 309 GLY A CA 1
ATOM 2443 C C . GLY A 1 309 ? -15.851 5.468 -21.631 1.00 92.94 309 GLY A C 1
ATOM 2444 O O . GLY A 1 309 ? -15.295 4.384 -21.833 1.00 92.94 309 GLY A O 1
ATOM 2445 N N . PRO A 1 310 ? -16.533 5.687 -20.493 1.00 89.31 310 PRO A N 1
ATOM 2446 C CA . PRO A 1 310 ? -16.545 4.745 -19.376 1.00 89.31 310 PRO A CA 1
ATOM 2447 C C . PRO A 1 310 ? -17.155 3.376 -19.713 1.00 89.31 310 PRO A C 1
ATOM 2449 O O . PRO A 1 310 ? -16.845 2.414 -19.010 1.00 89.31 310 PRO A O 1
ATOM 2452 N N . TYR A 1 311 ? -17.991 3.271 -20.751 1.00 92.56 311 TYR A N 1
ATOM 2453 C CA . TYR A 1 311 ? -18.701 2.037 -21.113 1.00 92.56 311 TYR A CA 1
ATOM 2454 C C . TYR A 1 311 ? -18.504 1.596 -22.571 1.00 92.56 311 TYR A C 1
ATOM 2456 O O . TYR A 1 311 ? -19.004 0.534 -22.935 1.00 92.56 311 TYR A O 1
ATOM 2464 N N . ASP A 1 312 ? -17.689 2.302 -23.364 1.00 96.12 312 ASP A N 1
ATOM 2465 C CA . ASP A 1 312 ? -17.388 1.973 -24.769 1.00 96.12 312 ASP A CA 1
ATOM 2466 C C . ASP A 1 312 ? -16.920 0.514 -24.939 1.00 96.12 312 ASP A C 1
ATOM 2468 O O . ASP A 1 312 ? -17.204 -0.157 -25.931 1.00 96.12 312 ASP A O 1
ATOM 2472 N N . ALA A 1 313 ? -16.210 -0.017 -23.939 1.00 97.19 313 ALA A N 1
ATOM 2473 C CA . ALA A 1 313 ? -15.772 -1.407 -23.925 1.00 97.19 313 ALA A CA 1
ATOM 2474 C C . ALA A 1 313 ? -16.926 -2.410 -23.786 1.00 97.19 313 ALA A C 1
ATOM 2476 O O . ALA A 1 313 ? -16.903 -3.462 -24.424 1.00 97.19 313 ALA A O 1
ATOM 2477 N N . GLN A 1 314 ? -17.933 -2.096 -22.969 1.00 96.38 314 GLN A N 1
ATOM 2478 C CA . GLN A 1 314 ? -19.125 -2.933 -22.830 1.00 96.38 314 GLN A CA 1
ATOM 2479 C C . GLN A 1 314 ? -19.969 -2.884 -24.104 1.00 96.38 314 GLN A C 1
ATOM 2481 O O . GLN A 1 314 ? -20.478 -3.917 -24.539 1.00 96.38 314 GLN A O 1
ATOM 2486 N N . GLU A 1 315 ? -20.077 -1.708 -24.725 1.00 97.25 315 GLU A N 1
ATOM 2487 C CA . GLU A 1 315 ? -20.784 -1.514 -25.993 1.00 97.25 315 GLU A CA 1
ATOM 2488 C C . GLU A 1 315 ? -20.160 -2.362 -27.106 1.00 97.25 315 GLU A C 1
ATOM 2490 O O . GLU A 1 315 ? -20.858 -3.161 -27.736 1.00 97.25 315 GLU A O 1
ATOM 2495 N N . LEU A 1 316 ? -18.836 -2.284 -27.286 1.00 97.88 316 LEU A N 1
ATOM 2496 C CA . LEU A 1 316 ? -18.153 -3.037 -28.339 1.00 97.88 316 LEU A CA 1
ATOM 2497 C C . LEU A 1 316 ? -18.199 -4.554 -28.099 1.00 97.88 316 LEU A C 1
ATOM 2499 O O . LEU A 1 316 ? -18.422 -5.322 -29.032 1.00 97.88 316 LEU A O 1
ATOM 2503 N N . VAL A 1 317 ? -18.033 -5.016 -26.855 1.00 97.94 317 VAL A N 1
ATOM 2504 C CA . VAL A 1 317 ? -18.176 -6.449 -26.534 1.00 97.94 317 VAL A CA 1
ATOM 2505 C C . VAL A 1 317 ? -19.610 -6.928 -26.780 1.00 97.94 317 VAL A C 1
ATOM 2507 O O . VAL A 1 317 ? -19.805 -8.030 -27.292 1.00 97.94 317 VAL A O 1
ATOM 2510 N N . SER A 1 318 ? -20.613 -6.100 -26.473 1.00 96.88 318 SER A N 1
ATOM 2511 C CA . SER A 1 318 ? -22.023 -6.418 -26.733 1.00 96.88 318 SER A CA 1
ATOM 2512 C C . SER A 1 318 ? -22.325 -6.517 -28.226 1.00 96.88 318 SER A C 1
ATOM 2514 O O . SER A 1 318 ? -23.038 -7.433 -28.636 1.00 96.88 318 SER A O 1
ATOM 2516 N N . GLN A 1 319 ? -21.740 -5.634 -29.042 1.00 97.75 319 GLN A N 1
ATOM 2517 C CA . GLN A 1 319 ? -21.876 -5.659 -30.501 1.00 97.75 319 GLN A CA 1
ATOM 2518 C C . GLN A 1 319 ? -21.424 -6.999 -31.104 1.00 97.75 319 GLN A C 1
ATOM 2520 O O . GLN A 1 319 ? -22.050 -7.490 -32.040 1.00 97.75 319 GLN A O 1
ATOM 2525 N N . TYR A 1 320 ? -20.378 -7.618 -30.549 1.00 97.62 320 TYR A N 1
ATOM 2526 C CA . TYR A 1 320 ? -19.815 -8.879 -31.047 1.00 97.62 320 TYR A CA 1
ATOM 2527 C C . TYR A 1 320 ? -20.229 -10.122 -30.246 1.00 97.62 320 TYR A C 1
ATOM 2529 O O . TYR A 1 320 ? -19.616 -11.182 -30.385 1.00 97.62 320 TYR A O 1
ATOM 2537 N N . ARG A 1 321 ? -21.269 -10.031 -29.408 1.00 94.88 321 ARG A N 1
ATOM 2538 C CA . ARG A 1 321 ? -21.708 -11.116 -28.511 1.00 94.88 321 ARG A CA 1
ATOM 2539 C C . ARG A 1 321 ? -21.893 -12.466 -29.217 1.00 94.88 321 ARG A C 1
ATOM 2541 O O . ARG A 1 321 ? -21.416 -13.483 -28.709 1.00 94.88 321 ARG A O 1
ATOM 2548 N N . GLU A 1 322 ? -22.578 -12.470 -30.360 1.00 93.94 322 GLU A N 1
ATOM 2549 C CA . GLU A 1 322 ? -22.914 -13.696 -31.103 1.00 93.94 322 GLU A CA 1
ATOM 2550 C C . GLU A 1 322 ? -21.668 -14.403 -31.658 1.00 93.94 322 GLU A C 1
ATOM 2552 O O . GLU A 1 322 ? -21.578 -15.629 -31.642 1.00 93.94 322 GLU A O 1
ATOM 2557 N N . GLU A 1 323 ? -20.666 -13.635 -32.089 1.00 95.19 323 GLU A N 1
ATOM 2558 C CA . GLU A 1 323 ? -19.408 -14.170 -32.620 1.00 95.19 323 GLU A CA 1
ATOM 2559 C C . GLU A 1 323 ? -18.446 -14.597 -31.510 1.00 95.19 323 GLU A C 1
ATOM 2561 O O . GLU A 1 323 ? -17.755 -15.615 -31.610 1.00 95.19 323 GLU A O 1
ATOM 2566 N N . LEU A 1 324 ? -18.412 -13.823 -30.423 1.00 96.25 324 LEU A N 1
ATOM 2567 C CA . LEU A 1 324 ? -17.562 -14.096 -29.277 1.00 96.25 324 LEU A CA 1
ATOM 2568 C C . LEU A 1 324 ? -17.973 -15.392 -28.576 1.00 96.25 324 LEU A C 1
ATOM 2570 O O . LEU A 1 324 ? -17.093 -16.136 -28.156 1.00 96.25 324 LEU A O 1
ATOM 2574 N N . GLN A 1 325 ? -19.269 -15.713 -28.478 1.00 94.75 325 GLN A N 1
ATOM 2575 C CA . GLN A 1 325 ? -19.771 -16.920 -27.789 1.00 94.75 325 GLN A CA 1
ATOM 2576 C C . GLN A 1 325 ? -19.196 -17.084 -26.366 1.00 94.75 325 GLN A C 1
ATOM 2578 O O . GLN A 1 325 ? -18.903 -18.181 -25.887 1.00 94.75 325 GLN A O 1
ATOM 2583 N N . ILE A 1 326 ? -19.000 -15.961 -25.682 1.00 96.94 326 ILE A N 1
ATOM 2584 C CA . ILE A 1 326 ? -18.693 -15.874 -24.257 1.00 96.94 326 ILE A CA 1
ATOM 2585 C C . ILE A 1 326 ? -19.618 -14.806 -23.684 1.00 96.94 326 ILE A C 1
ATOM 2587 O O . ILE A 1 326 ? -19.757 -13.720 -24.246 1.00 96.94 326 ILE A O 1
ATOM 2591 N N . THR A 1 327 ? -20.303 -15.125 -22.593 1.00 97.56 327 THR A N 1
ATOM 2592 C CA . THR A 1 327 ? -21.303 -14.222 -22.024 1.00 97.56 327 THR A CA 1
ATOM 2593 C C . THR A 1 327 ? -20.601 -13.087 -21.289 1.00 97.56 327 THR A C 1
ATOM 2595 O O . THR A 1 327 ? -19.949 -13.306 -20.266 1.00 97.56 327 THR A O 1
ATOM 2598 N N . MET A 1 328 ? -20.736 -11.860 -21.785 1.00 97.19 328 MET A N 1
ATOM 2599 C CA . MET A 1 328 ? -20.296 -10.691 -21.032 1.00 97.19 328 MET A CA 1
ATOM 2600 C C . MET A 1 328 ? -21.131 -10.556 -19.755 1.00 97.19 328 MET A C 1
ATOM 2602 O O . MET A 1 328 ? -22.358 -10.630 -19.797 1.00 97.19 328 MET A O 1
ATOM 2606 N N . VAL A 1 329 ? -20.458 -10.328 -18.632 1.00 96.12 329 VAL A N 1
ATOM 2607 C CA . VAL A 1 329 ? -21.074 -9.887 -17.381 1.00 96.12 329 VAL A CA 1
ATOM 2608 C C . VAL A 1 329 ? -20.738 -8.404 -17.239 1.00 96.12 329 VAL A C 1
ATOM 2610 O O . VAL A 1 329 ? -19.610 -8.084 -16.842 1.00 96.12 329 VAL A O 1
ATOM 2613 N N . PRO A 1 330 ? -21.641 -7.491 -17.647 1.00 92.31 330 PRO A N 1
ATOM 2614 C CA . PRO A 1 330 ? -21.396 -6.068 -17.484 1.00 92.31 330 PRO A CA 1
ATOM 2615 C C . PRO A 1 330 ? -21.335 -5.752 -15.996 1.00 92.31 330 PRO A C 1
ATOM 2617 O O . PRO A 1 330 ? -22.096 -6.299 -15.195 1.00 92.31 330 PRO A O 1
ATOM 2620 N N . PHE A 1 331 ? -20.421 -4.868 -15.625 1.00 81.62 331 PHE A N 1
ATOM 2621 C CA . PHE A 1 331 ? -20.309 -4.424 -14.251 1.00 81.62 331 PHE A CA 1
ATOM 2622 C C . PHE A 1 331 ? -20.282 -2.906 -14.150 1.00 81.62 331 PHE A C 1
A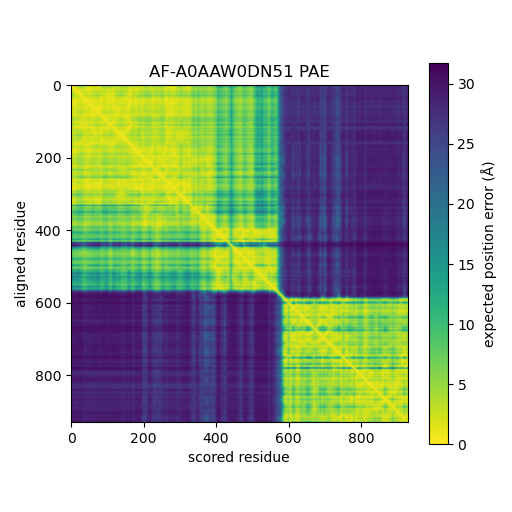TOM 2624 O O . PHE A 1 331 ? -19.488 -2.227 -14.805 1.00 81.62 331 PHE A O 1
ATOM 2631 N N . GLN A 1 332 ? -21.139 -2.413 -13.264 1.00 74.31 332 GLN A N 1
ATOM 2632 C CA . GLN A 1 332 ? -21.207 -1.031 -12.818 1.00 74.31 332 GLN A CA 1
ATOM 2633 C C . GLN A 1 332 ? -20.339 -0.860 -11.579 1.00 74.31 332 GLN A C 1
ATOM 2635 O O . GLN A 1 332 ? -20.233 -1.777 -10.778 1.00 74.31 332 GLN A O 1
ATOM 2640 N N . GLN A 1 333 ? -19.706 0.299 -11.409 1.00 80.75 333 GLN A N 1
ATOM 2641 C CA . GLN A 1 333 ? -18.802 0.549 -10.284 1.00 80.75 333 GLN A CA 1
ATOM 2642 C C . GLN A 1 333 ? -19.456 0.180 -8.937 1.00 80.75 333 GLN A C 1
ATOM 2644 O O . GLN A 1 333 ? -20.488 0.739 -8.576 1.00 80.75 333 GLN A O 1
ATOM 2649 N N . MET A 1 334 ? -1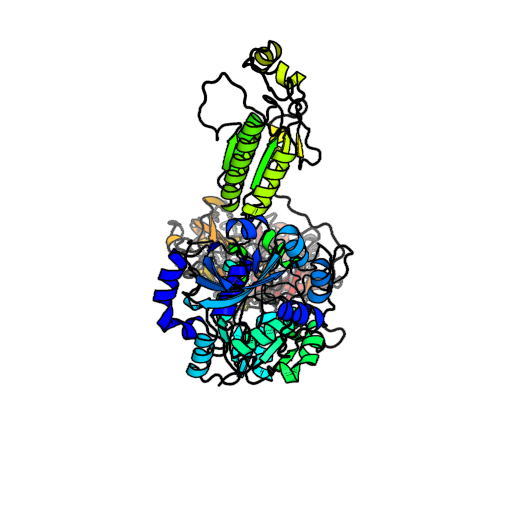8.837 -0.741 -8.187 1.00 86.81 334 MET A N 1
ATOM 2650 C CA . MET A 1 334 ? -19.226 -1.026 -6.802 1.00 86.81 334 MET A CA 1
ATOM 2651 C C . MET A 1 334 ? -18.836 0.161 -5.930 1.00 86.81 334 MET A C 1
ATOM 2653 O O . MET A 1 334 ? -17.699 0.634 -5.996 1.00 86.81 334 MET A O 1
ATOM 2657 N N . THR A 1 335 ? -19.737 0.564 -5.047 1.00 89.44 335 THR A N 1
ATOM 2658 C CA . THR A 1 335 ? -19.448 1.506 -3.970 1.00 89.44 335 THR A CA 1
ATOM 2659 C C . THR A 1 335 ? -19.809 0.896 -2.623 1.00 89.44 335 THR A C 1
ATOM 2661 O O . THR A 1 335 ? -20.633 -0.016 -2.556 1.00 89.44 335 THR A O 1
ATOM 2664 N N . TYR A 1 336 ? -19.166 1.364 -1.557 1.00 92.25 336 TYR A N 1
ATOM 2665 C CA . TYR A 1 336 ? -19.473 0.931 -0.200 1.00 92.25 336 TYR A CA 1
ATOM 2666 C C . TYR A 1 336 ? -20.586 1.810 0.376 1.00 92.25 336 TYR A C 1
ATOM 2668 O O . TYR A 1 336 ? -20.479 3.037 0.348 1.00 92.25 336 TYR A O 1
ATOM 2676 N N . VAL A 1 337 ? -21.645 1.190 0.895 1.00 91.81 337 VAL A N 1
ATOM 2677 C CA . VAL A 1 337 ? -22.803 1.855 1.504 1.00 91.81 337 VAL A CA 1
ATOM 2678 C C . VAL A 1 337 ? -22.684 1.730 3.029 1.00 91.81 337 VAL A C 1
ATOM 2680 O O . VAL A 1 337 ? -22.965 0.666 3.582 1.00 91.81 337 VAL A O 1
ATOM 2683 N N . PRO A 1 338 ? -22.266 2.790 3.751 1.00 86.25 338 PRO A N 1
ATOM 2684 C CA . PRO A 1 338 ? -21.919 2.672 5.169 1.00 86.25 338 PRO A CA 1
ATOM 2685 C C . PRO A 1 338 ? -23.108 2.362 6.077 1.00 86.25 338 PRO A C 1
ATOM 2687 O O . PRO A 1 338 ? -22.918 1.793 7.146 1.00 86.25 338 PRO A O 1
ATOM 2690 N N . SER A 1 339 ? -24.326 2.739 5.675 1.00 88.00 339 SER A N 1
ATOM 2691 C CA . SER A 1 339 ? -25.540 2.482 6.456 1.00 88.00 339 SER A CA 1
ATOM 2692 C C . SER A 1 339 ? -25.905 1.000 6.526 1.00 88.00 339 SER A C 1
ATOM 2694 O O . SER A 1 339 ? -26.552 0.597 7.487 1.00 88.00 339 SER A O 1
ATOM 2696 N N . THR A 1 340 ? -25.504 0.203 5.531 1.00 87.06 340 THR A N 1
ATOM 2697 C CA . THR A 1 340 ? -25.778 -1.241 5.475 1.00 87.06 340 THR A CA 1
ATOM 2698 C C . THR A 1 340 ? -24.526 -2.102 5.645 1.00 87.06 340 THR A C 1
ATOM 2700 O O . THR A 1 340 ? -24.663 -3.299 5.855 1.00 87.06 340 THR A O 1
ATOM 2703 N N . ASP A 1 341 ? -23.323 -1.514 5.607 1.00 88.06 341 ASP A N 1
ATOM 2704 C CA . ASP A 1 341 ? -22.043 -2.243 5.541 1.00 88.06 341 ASP A CA 1
ATOM 2705 C C . ASP A 1 341 ? -21.963 -3.194 4.329 1.00 88.06 341 ASP A C 1
ATOM 2707 O O . ASP A 1 341 ? -21.419 -4.295 4.379 1.00 88.06 341 ASP A O 1
ATOM 2711 N N . GLU A 1 342 ? -22.505 -2.763 3.193 1.00 89.25 342 GLU A N 1
ATOM 2712 C CA . GLU A 1 342 ? -22.549 -3.570 1.974 1.00 89.25 342 GLU A CA 1
ATOM 2713 C C . GLU A 1 342 ? -21.894 -2.858 0.793 1.00 89.25 342 GLU A C 1
ATOM 2715 O O . GLU A 1 342 ? -21.698 -1.642 0.790 1.00 89.25 342 GLU A O 1
ATOM 2720 N N . TYR A 1 343 ? -21.586 -3.630 -0.251 1.00 91.69 343 TYR A N 1
ATOM 2721 C CA . TYR A 1 343 ? -21.186 -3.085 -1.544 1.00 91.69 343 TYR A CA 1
ATOM 2722 C C . TYR A 1 343 ? -22.324 -3.265 -2.521 1.00 91.69 343 TYR A C 1
ATOM 2724 O O . TYR A 1 343 ? -22.824 -4.377 -2.711 1.00 91.69 343 TYR A O 1
ATOM 2732 N N . GLN A 1 344 ? -22.686 -2.173 -3.175 1.00 89.62 344 GLN A N 1
ATOM 2733 C CA . GLN A 1 344 ? -23.764 -2.147 -4.147 1.00 89.62 344 GLN A CA 1
ATOM 2734 C C . GLN A 1 344 ? -23.272 -1.468 -5.434 1.00 89.62 344 GLN A C 1
ATOM 2736 O O . GLN A 1 344 ? -22.408 -0.585 -5.371 1.00 89.62 344 GLN A O 1
ATOM 2741 N N . PRO A 1 345 ? -23.764 -1.893 -6.609 1.00 89.00 345 PRO A N 1
ATOM 2742 C CA . PRO A 1 345 ? -23.579 -1.167 -7.854 1.00 89.00 345 PRO A CA 1
ATOM 2743 C C . PRO A 1 345 ? -24.116 0.250 -7.701 1.00 89.00 345 PRO A C 1
ATOM 2745 O O . PRO A 1 345 ? -25.203 0.444 -7.164 1.00 89.00 345 PRO A O 1
ATOM 2748 N N . ILE A 1 346 ? -23.350 1.241 -8.152 1.00 85.38 346 ILE A N 1
ATOM 2749 C CA . ILE A 1 346 ? -23.672 2.662 -7.959 1.00 85.38 346 ILE A CA 1
ATOM 2750 C C . ILE A 1 346 ? -25.058 3.061 -8.498 1.00 85.38 346 ILE A C 1
ATOM 2752 O O . ILE A 1 346 ? -25.672 3.983 -7.976 1.00 85.38 346 ILE A O 1
ATOM 2756 N N . ASP A 1 347 ? -25.552 2.368 -9.521 1.00 85.00 347 ASP A N 1
ATOM 2757 C CA . ASP A 1 347 ? -26.852 2.574 -10.162 1.00 85.00 347 ASP A CA 1
ATOM 2758 C C . ASP A 1 347 ? -28.027 1.922 -9.413 1.00 85.00 347 ASP A C 1
ATOM 2760 O O . ASP A 1 347 ? -29.176 2.305 -9.623 1.00 85.00 347 ASP A O 1
ATOM 2764 N N . GLU A 1 348 ? -27.752 0.976 -8.515 1.00 88.44 348 GLU A N 1
ATOM 2765 C CA . GLU A 1 348 ? -28.747 0.354 -7.631 1.00 88.44 348 GLU A CA 1
ATOM 2766 C C . GLU A 1 348 ? -28.870 1.082 -6.284 1.00 88.44 348 GLU A C 1
ATOM 2768 O O . GLU A 1 348 ? -29.821 0.848 -5.537 1.00 88.44 348 GLU A O 1
ATOM 2773 N N . VAL A 1 349 ? -27.929 1.978 -5.966 1.00 89.25 349 VAL A N 1
ATOM 2774 C CA . VAL A 1 349 ? -27.948 2.755 -4.724 1.00 89.25 349 VAL A CA 1
ATOM 2775 C C . VAL A 1 349 ? -29.016 3.858 -4.813 1.00 89.25 349 VAL A C 1
ATOM 2777 O O . VAL A 1 349 ? -28.949 4.700 -5.713 1.00 89.25 349 VAL A O 1
ATOM 2780 N N . PRO A 1 350 ? -29.987 3.931 -3.875 1.00 89.81 350 PRO A N 1
ATOM 2781 C CA . PRO A 1 350 ? -31.016 4.966 -3.902 1.00 89.81 350 PRO A CA 1
ATOM 2782 C C . PRO A 1 350 ? -30.420 6.377 -3.842 1.00 89.81 350 PRO A C 1
ATOM 2784 O O . PRO A 1 350 ? -29.531 6.652 -3.032 1.00 89.81 350 PRO A O 1
ATOM 2787 N N . SER A 1 351 ? -30.941 7.295 -4.660 1.00 87.50 351 SER A N 1
ATOM 2788 C CA . SER A 1 351 ? -30.477 8.689 -4.696 1.00 87.50 351 SER A CA 1
ATOM 2789 C C . SER A 1 351 ? -30.516 9.336 -3.306 1.00 87.50 351 SER A C 1
ATOM 2791 O O . SER A 1 351 ? -31.521 9.258 -2.604 1.00 87.50 351 SER A O 1
ATOM 2793 N N . GLY A 1 352 ? -29.424 10.001 -2.919 1.00 86.69 352 GLY A N 1
ATOM 2794 C CA . GLY A 1 352 ? -29.256 10.600 -1.589 1.00 86.69 352 GLY A CA 1
ATOM 2795 C C . GLY A 1 352 ? -28.684 9.650 -0.530 1.00 86.69 352 GLY A C 1
ATOM 2796 O O . GLY A 1 352 ? -28.310 10.112 0.547 1.00 86.69 352 GLY A O 1
ATOM 2797 N N . THR A 1 353 ? -28.550 8.353 -0.830 1.00 88.94 353 THR A N 1
ATOM 2798 C CA . THR A 1 353 ? -27.844 7.402 0.040 1.00 88.94 353 THR A CA 1
ATOM 2799 C C . THR A 1 353 ? -26.355 7.712 0.046 1.00 88.94 353 THR A C 1
ATOM 2801 O O . THR A 1 353 ? -25.741 7.989 -0.985 1.00 88.94 353 THR A O 1
ATOM 2804 N N . GLN A 1 354 ? -25.761 7.668 1.231 1.00 88.81 354 GLN A N 1
ATOM 2805 C CA . GLN A 1 354 ? -24.355 7.961 1.414 1.00 88.81 354 GLN A CA 1
ATOM 2806 C C . GLN A 1 354 ? -23.483 6.807 0.916 1.00 88.81 354 GLN A C 1
ATOM 2808 O O . GLN A 1 354 ? -23.692 5.656 1.290 1.00 88.81 354 GLN A O 1
ATOM 2813 N N . THR A 1 355 ? -22.473 7.130 0.114 1.00 88.88 355 THR A N 1
ATOM 2814 C CA . THR A 1 355 ? -21.545 6.157 -0.468 1.00 88.88 355 THR A CA 1
ATOM 2815 C C . THR A 1 355 ? -20.104 6.545 -0.171 1.00 88.88 355 THR A C 1
ATOM 2817 O O . THR A 1 355 ? -19.758 7.729 -0.165 1.00 88.88 355 THR A O 1
ATOM 2820 N N . LEU A 1 356 ? -19.245 5.556 0.042 1.00 88.38 356 LEU A N 1
ATOM 2821 C CA . LEU A 1 356 ? -17.818 5.727 0.278 1.00 88.38 356 LEU A CA 1
ATOM 2822 C C . LEU A 1 356 ? -17.003 5.005 -0.796 1.00 88.38 356 LEU A C 1
ATOM 2824 O O . LEU A 1 356 ? -17.298 3.876 -1.185 1.00 88.38 356 LEU A O 1
ATOM 2828 N N . ASP A 1 357 ? -15.931 5.657 -1.238 1.00 86.94 357 ASP A N 1
ATOM 2829 C CA . ASP A 1 357 ? -14.945 5.091 -2.155 1.00 86.94 357 ASP A CA 1
ATOM 2830 C C . ASP A 1 357 ? -13.556 5.678 -1.860 1.00 86.94 357 ASP A C 1
ATOM 2832 O O . ASP A 1 357 ? -13.427 6.778 -1.312 1.00 86.94 357 ASP A O 1
ATOM 2836 N N . ILE A 1 358 ? -12.500 4.947 -2.215 1.00 84.44 358 ILE A N 1
ATOM 2837 C CA . ILE A 1 358 ? -11.119 5.430 -2.151 1.00 84.44 358 ILE A CA 1
ATOM 2838 C C . ILE A 1 358 ? -10.514 5.347 -3.543 1.00 84.44 358 ILE A C 1
ATOM 2840 O O . ILE A 1 358 ? -10.237 4.271 -4.071 1.00 84.44 358 ILE A O 1
ATOM 2844 N N . SER A 1 359 ? -10.217 6.518 -4.106 1.00 84.12 359 SER A N 1
ATOM 2845 C CA . SER A 1 359 ? -9.504 6.602 -5.377 1.00 84.12 359 SER A CA 1
ATOM 2846 C C . SER A 1 359 ? -8.097 6.000 -5.279 1.00 84.12 359 SER A C 1
ATOM 2848 O O . SER A 1 359 ? -7.442 6.052 -4.234 1.00 84.12 359 SER A O 1
ATOM 2850 N N . GLY A 1 360 ? -7.561 5.523 -6.405 1.00 81.88 360 GLY A N 1
ATOM 2851 C CA . GLY A 1 360 ? -6.176 5.041 -6.466 1.00 81.88 360 GLY A CA 1
ATOM 2852 C C . GLY A 1 360 ? -5.142 6.090 -6.023 1.00 81.88 360 GLY A C 1
ATOM 2853 O O . GLY A 1 360 ? -4.126 5.741 -5.424 1.00 81.88 360 GLY A O 1
ATOM 2854 N N . THR A 1 361 ? -5.403 7.382 -6.253 1.00 79.81 361 THR A N 1
ATOM 2855 C CA . THR A 1 361 ? -4.543 8.480 -5.774 1.00 79.81 361 THR A CA 1
ATOM 2856 C C . THR A 1 361 ? -4.539 8.568 -4.250 1.00 79.81 361 THR A C 1
ATOM 2858 O O . THR A 1 361 ? -3.469 8.671 -3.647 1.00 79.81 361 THR A O 1
ATOM 2861 N N . GLU A 1 362 ? -5.709 8.471 -3.618 1.00 86.06 362 GLU A N 1
ATOM 2862 C CA . GLU A 1 362 ? -5.829 8.486 -2.159 1.00 86.06 362 GLU A CA 1
ATOM 2863 C C . GLU A 1 362 ? -5.233 7.219 -1.526 1.00 86.06 362 GLU A C 1
ATOM 2865 O O . GLU A 1 362 ? -4.513 7.316 -0.531 1.00 86.06 362 GLU A O 1
ATOM 2870 N N . LEU A 1 363 ? -5.423 6.044 -2.138 1.00 87.94 363 LEU A N 1
ATOM 2871 C CA . LEU A 1 363 ? -4.768 4.806 -1.702 1.00 87.94 363 LEU A CA 1
ATOM 2872 C C . LEU A 1 363 ? -3.239 4.948 -1.719 1.00 87.94 363 LEU A C 1
ATOM 2874 O O . LEU A 1 363 ? -2.580 4.677 -0.715 1.00 87.94 363 LEU A O 1
ATOM 2878 N N . ARG A 1 364 ? -2.660 5.436 -2.827 1.00 85.06 364 ARG A N 1
ATOM 2879 C CA . ARG A 1 364 ? -1.211 5.691 -2.923 1.00 85.06 364 ARG A CA 1
ATOM 2880 C C . ARG A 1 364 ? -0.743 6.699 -1.877 1.00 85.06 364 ARG A C 1
ATOM 2882 O O . ARG A 1 364 ? 0.346 6.532 -1.332 1.00 85.06 364 ARG A O 1
ATOM 2889 N N . ARG A 1 365 ? -1.539 7.733 -1.578 1.00 86.62 365 ARG A N 1
ATOM 2890 C CA . ARG A 1 365 ? -1.231 8.692 -0.509 1.00 86.62 365 ARG A CA 1
ATOM 2891 C C . ARG A 1 365 ? -1.168 7.984 0.844 1.00 86.62 365 ARG A C 1
ATOM 2893 O O . ARG A 1 365 ? -0.166 8.131 1.532 1.00 86.62 365 ARG A O 1
ATOM 2900 N N . ARG A 1 366 ? -2.171 7.173 1.195 1.00 88.81 366 ARG A N 1
ATOM 2901 C CA . ARG A 1 366 ? -2.220 6.419 2.464 1.00 88.81 366 ARG A CA 1
ATOM 2902 C C . ARG A 1 366 ? -1.095 5.390 2.601 1.00 88.81 366 ARG A C 1
ATOM 2904 O O . ARG A 1 366 ? -0.535 5.240 3.689 1.00 88.81 366 ARG A O 1
ATOM 2911 N N . LEU A 1 367 ? -0.713 4.729 1.506 1.00 87.56 367 LEU A N 1
ATOM 2912 C CA . LEU A 1 367 ? 0.478 3.872 1.465 1.00 87.56 367 LEU A CA 1
ATOM 2913 C C . LEU A 1 367 ? 1.743 4.696 1.756 1.00 87.56 367 LEU A C 1
ATOM 2915 O O . LEU A 1 367 ? 2.457 4.401 2.712 1.00 87.56 367 LEU A O 1
ATOM 2919 N N . LYS A 1 368 ? 1.950 5.804 1.029 1.00 83.69 368 LYS A N 1
ATOM 2920 C CA . LYS A 1 368 ? 3.117 6.691 1.191 1.00 83.69 368 LYS A CA 1
ATOM 2921 C C . LYS A 1 368 ? 3.211 7.345 2.573 1.00 83.69 368 LYS A C 1
ATOM 2923 O O . LYS A 1 368 ? 4.315 7.496 3.088 1.00 83.69 368 LYS A O 1
ATOM 2928 N N . THR A 1 369 ? 2.102 7.775 3.170 1.00 81.50 369 THR A N 1
ATOM 2929 C CA . THR A 1 369 ? 2.117 8.478 4.466 1.00 81.50 369 THR A CA 1
ATOM 2930 C C . THR A 1 369 ? 2.037 7.539 5.663 1.00 81.50 369 THR A C 1
ATOM 2932 O O . THR A 1 369 ? 2.180 8.000 6.789 1.00 81.50 369 THR A O 1
ATOM 2935 N N . GLY A 1 370 ? 1.756 6.251 5.453 1.00 84.25 370 GLY A N 1
ATOM 2936 C CA . GLY A 1 370 ? 1.465 5.327 6.551 1.00 84.25 370 GLY A CA 1
ATOM 2937 C C . GLY A 1 370 ? 0.078 5.520 7.174 1.00 84.25 370 GLY A C 1
ATOM 2938 O O . GLY A 1 370 ? -0.225 4.879 8.171 1.00 84.25 370 GLY A O 1
ATOM 2939 N N . ALA A 1 371 ? -0.780 6.371 6.598 1.00 81.81 371 ALA A N 1
ATOM 2940 C CA . ALA A 1 371 ? -2.133 6.578 7.114 1.00 81.81 371 ALA A CA 1
ATOM 2941 C C . ALA A 1 371 ? -2.966 5.299 6.956 1.00 81.81 371 ALA A C 1
ATOM 2943 O O . ALA A 1 371 ? -2.816 4.594 5.954 1.00 81.81 371 ALA A O 1
ATOM 2944 N N . ALA A 1 372 ? -3.847 5.012 7.917 1.00 83.94 372 ALA A N 1
ATOM 2945 C CA . ALA A 1 372 ? -4.685 3.816 7.905 1.00 83.94 372 ALA A CA 1
ATOM 2946 C C . ALA A 1 372 ? -5.482 3.699 6.595 1.00 83.94 372 ALA A C 1
ATOM 2948 O O . ALA A 1 372 ? -6.036 4.685 6.102 1.00 83.94 372 ALA A O 1
ATOM 2949 N N . ILE A 1 373 ? -5.529 2.496 6.026 1.00 85.81 373 ILE A N 1
ATOM 2950 C CA . ILE A 1 373 ? -6.416 2.163 4.907 1.00 85.81 373 ILE A CA 1
ATOM 2951 C C . ILE A 1 373 ? -7.624 1.478 5.548 1.00 85.81 373 ILE A C 1
ATOM 2953 O O . ILE A 1 373 ? -7.393 0.527 6.288 1.00 85.81 373 ILE A O 1
ATOM 2957 N N . PRO A 1 374 ? -8.860 1.971 5.352 1.00 87.31 374 PRO A N 1
ATOM 2958 C CA . PRO A 1 374 ? -10.020 1.424 6.041 1.00 87.31 374 PRO A CA 1
ATOM 2959 C C . PRO A 1 374 ? -10.240 -0.042 5.689 1.00 87.31 374 PRO A C 1
ATOM 2961 O O . PRO A 1 374 ? -10.048 -0.444 4.537 1.00 87.31 374 PRO A O 1
ATOM 2964 N N . ASP A 1 375 ? -10.692 -0.808 6.670 1.00 88.25 375 ASP A N 1
ATOM 2965 C CA . ASP A 1 375 ? -11.013 -2.222 6.530 1.00 88.25 375 ASP A CA 1
ATOM 2966 C C . ASP A 1 375 ? -12.100 -2.446 5.473 1.00 88.25 375 ASP A C 1
ATOM 2968 O O . ASP A 1 375 ? -11.938 -3.324 4.632 1.00 88.25 375 ASP A O 1
ATOM 2972 N N . TRP A 1 376 ? -13.136 -1.600 5.421 1.00 88.75 376 TRP A N 1
ATOM 2973 C CA . TRP A 1 376 ? -14.163 -1.598 4.375 1.00 88.75 376 TRP A CA 1
ATOM 2974 C C . TRP A 1 376 ? -13.594 -1.269 2.991 1.00 88.75 376 TRP A C 1
ATOM 2976 O O . TRP A 1 376 ? -14.243 -1.490 1.982 1.00 88.75 376 TRP A O 1
ATOM 2986 N N . PHE A 1 377 ? -12.381 -0.750 2.850 1.00 92.25 377 PHE A N 1
ATOM 2987 C CA . PHE A 1 377 ? -11.805 -0.610 1.515 1.00 92.25 377 PHE A CA 1
ATOM 2988 C C . PHE A 1 377 ? -11.092 -1.899 1.100 1.00 92.25 377 PHE A C 1
ATOM 2990 O O . PHE A 1 377 ? -11.350 -2.462 0.033 1.00 92.25 377 PHE A O 1
ATOM 2997 N N . SER A 1 378 ? -10.202 -2.401 1.955 1.00 94.44 378 SER A N 1
ATOM 2998 C CA . SER A 1 378 ? -9.342 -3.541 1.645 1.00 94.44 378 SER A CA 1
ATOM 2999 C C . SER A 1 378 ? -9.071 -4.386 2.884 1.00 94.44 378 SER A C 1
ATOM 3001 O O . SER A 1 378 ? -8.972 -3.866 3.984 1.00 94.44 378 SER A O 1
ATOM 3003 N N . TYR A 1 379 ? -8.900 -5.695 2.696 1.00 93.88 379 TYR A N 1
ATOM 3004 C CA . TYR A 1 379 ? -8.530 -6.611 3.777 1.00 93.88 379 TYR A CA 1
ATOM 3005 C C . TYR A 1 379 ? -7.115 -6.336 4.305 1.00 93.88 379 TYR A C 1
ATOM 3007 O O . TYR A 1 379 ? -6.228 -5.984 3.523 1.00 93.88 379 TYR A O 1
ATOM 3015 N N . ASP A 1 380 ? -6.876 -6.601 5.590 1.00 92.50 380 ASP A N 1
ATOM 3016 C CA . ASP A 1 380 ? -5.589 -6.316 6.241 1.00 92.50 380 ASP A CA 1
ATOM 3017 C C . ASP A 1 380 ? -4.422 -7.074 5.619 1.00 92.50 380 ASP A C 1
ATOM 3019 O O . ASP A 1 380 ? -3.378 -6.482 5.363 1.00 92.50 380 ASP A O 1
ATOM 3023 N N . ALA A 1 381 ? -4.609 -8.354 5.282 1.00 92.38 381 ALA A N 1
ATOM 3024 C CA . ALA A 1 381 ? -3.585 -9.149 4.600 1.00 92.38 381 ALA A CA 1
ATOM 3025 C C . ALA A 1 381 ? -3.184 -8.529 3.248 1.00 92.38 381 ALA A C 1
ATOM 3027 O O . ALA A 1 381 ? -2.002 -8.455 2.922 1.00 92.38 381 ALA A O 1
ATOM 3028 N N . VAL A 1 382 ? -4.156 -7.994 2.499 1.00 94.62 382 VAL A N 1
ATOM 3029 C CA . VAL A 1 382 ? -3.903 -7.276 1.241 1.00 94.62 382 VAL A CA 1
ATOM 3030 C C . VAL A 1 382 ? -3.158 -5.966 1.502 1.00 94.62 382 VAL A C 1
ATOM 3032 O O . VAL A 1 382 ? -2.189 -5.652 0.812 1.00 94.62 382 VAL A O 1
ATOM 3035 N N . VAL A 1 383 ? -3.588 -5.191 2.502 1.00 93.88 383 VAL A N 1
ATOM 3036 C CA . VAL A 1 383 ? -2.934 -3.928 2.876 1.00 93.88 383 VAL A CA 1
ATOM 3037 C C . VAL A 1 383 ? -1.498 -4.170 3.340 1.00 93.88 383 VAL A C 1
ATOM 3039 O O . VAL A 1 383 ? -0.611 -3.401 2.972 1.00 93.88 383 VAL A O 1
ATOM 3042 N N . LYS A 1 384 ? -1.253 -5.243 4.096 1.00 92.75 384 LYS A N 1
ATOM 3043 C CA . LYS A 1 384 ? 0.077 -5.664 4.539 1.00 92.75 384 LYS A CA 1
ATOM 3044 C C . LYS A 1 384 ? 0.989 -5.929 3.343 1.00 92.75 384 LYS A C 1
ATOM 3046 O O . LYS A 1 384 ? 2.018 -5.264 3.239 1.00 92.75 384 LYS A O 1
ATOM 3051 N N . SER A 1 385 ? 0.571 -6.774 2.396 1.00 92.69 385 SER A N 1
ATOM 3052 C CA . SER A 1 385 ? 1.355 -7.049 1.180 1.00 92.69 385 SER A CA 1
ATOM 3053 C C . SER A 1 385 ? 1.644 -5.783 0.367 1.00 92.69 385 SER A C 1
ATOM 3055 O O . SER A 1 385 ? 2.741 -5.620 -0.158 1.00 92.69 385 SER A O 1
ATOM 3057 N N . LEU A 1 386 ? 0.692 -4.843 0.297 1.00 92.50 386 LEU A N 1
ATOM 3058 C CA . LEU A 1 386 ? 0.919 -3.552 -0.359 1.00 92.50 386 LEU A CA 1
ATOM 3059 C C . LEU A 1 386 ? 1.924 -2.673 0.396 1.00 92.50 386 LEU A C 1
ATOM 3061 O O . LEU A 1 386 ? 2.725 -1.994 -0.240 1.00 92.50 386 LEU A O 1
ATOM 3065 N N . ARG A 1 387 ? 1.903 -2.654 1.732 1.00 90.44 387 ARG A N 1
ATOM 3066 C CA . ARG A 1 387 ? 2.821 -1.837 2.546 1.00 90.44 387 ARG A CA 1
ATOM 3067 C C . ARG A 1 387 ? 4.239 -2.388 2.611 1.00 90.44 387 ARG A C 1
ATOM 3069 O O . ARG A 1 387 ? 5.158 -1.600 2.809 1.00 90.44 387 ARG A O 1
ATOM 3076 N N . GLU A 1 388 ? 4.422 -3.692 2.449 1.00 89.50 388 GLU A N 1
ATOM 3077 C CA . GLU A 1 388 ? 5.752 -4.305 2.343 1.00 89.50 388 GLU A CA 1
ATOM 3078 C C . GLU A 1 388 ? 6.492 -3.796 1.099 1.00 89.50 388 GLU A C 1
ATOM 3080 O O . GLU A 1 388 ? 7.675 -3.475 1.167 1.00 89.50 388 GLU A O 1
ATOM 3085 N N . SER A 1 389 ? 5.778 -3.633 -0.017 1.00 87.06 389 SER A N 1
ATOM 3086 C CA . SER A 1 389 ? 6.353 -3.174 -1.289 1.00 87.06 389 SER A CA 1
ATOM 3087 C C . SER A 1 389 ? 6.286 -1.657 -1.485 1.00 87.06 389 SER A C 1
ATOM 3089 O O . SER A 1 389 ? 7.139 -1.076 -2.153 1.00 87.06 389 SER A O 1
ATOM 3091 N N . TYR A 1 390 ? 5.314 -0.993 -0.855 1.00 87.31 390 TYR A N 1
ATOM 3092 C CA . TYR A 1 390 ? 5.182 0.466 -0.816 1.00 87.31 390 TYR A CA 1
ATOM 3093 C C . TYR A 1 390 ? 5.213 0.962 0.631 1.00 87.31 390 TYR A C 1
ATOM 3095 O O . TYR A 1 390 ? 4.185 1.414 1.156 1.00 87.31 390 TYR A O 1
ATOM 3103 N N . PRO A 1 391 ? 6.382 0.890 1.292 1.00 89.81 391 PRO A N 1
ATOM 3104 C CA . PRO A 1 391 ? 6.518 1.327 2.667 1.00 89.81 391 PRO A CA 1
ATOM 3105 C C . PRO A 1 391 ? 6.238 2.830 2.806 1.00 89.81 391 PRO A C 1
ATOM 3107 O O . PRO A 1 391 ? 6.392 3.595 1.846 1.00 89.81 391 PRO A O 1
ATOM 3110 N N . PRO A 1 392 ? 5.847 3.288 4.006 1.00 89.00 392 PRO A N 1
ATOM 3111 C CA . PRO A 1 392 ? 5.691 4.710 4.279 1.00 89.00 392 PRO A CA 1
ATOM 3112 C C . PRO A 1 392 ? 7.022 5.464 4.124 1.00 89.00 392 PRO A C 1
ATOM 3114 O O . PRO A 1 392 ? 8.099 4.892 4.278 1.00 89.00 392 PRO A O 1
ATOM 3117 N N . ARG A 1 393 ? 6.957 6.773 3.852 1.00 87.12 393 ARG A N 1
ATOM 3118 C CA . ARG A 1 393 ? 8.115 7.657 3.586 1.00 87.12 393 ARG A CA 1
ATOM 3119 C C . ARG A 1 393 ? 9.252 7.531 4.603 1.00 87.12 393 ARG A C 1
ATOM 3121 O O . ARG A 1 393 ? 10.417 7.568 4.226 1.00 87.12 393 ARG A O 1
ATOM 3128 N N . ASN A 1 394 ? 8.929 7.350 5.881 1.00 85.00 394 ASN A N 1
ATOM 3129 C CA . ASN A 1 394 ? 9.920 7.178 6.948 1.00 85.00 394 ASN A CA 1
ATOM 3130 C C . ASN A 1 394 ? 10.727 5.869 6.839 1.00 85.00 394 ASN A C 1
ATOM 3132 O O . ASN A 1 394 ? 11.811 5.792 7.409 1.00 85.00 394 ASN A O 1
ATOM 3136 N N . LYS A 1 395 ? 10.251 4.881 6.074 1.00 88.69 395 LYS A N 1
ATOM 3137 C CA . LYS A 1 395 ? 10.926 3.605 5.784 1.00 88.69 395 LYS A CA 1
ATOM 3138 C C . LYS A 1 395 ? 11.466 3.497 4.345 1.00 88.69 395 LYS A C 1
ATOM 3140 O O . LYS A 1 395 ? 12.197 2.566 4.047 1.00 88.69 395 LYS A O 1
ATOM 3145 N N . GLN A 1 396 ? 11.120 4.425 3.448 1.00 92.12 396 GLN A N 1
ATOM 3146 C CA . GLN A 1 396 ? 11.603 4.445 2.055 1.00 92.12 396 GLN A CA 1
ATOM 3147 C C . GLN A 1 396 ? 12.992 5.043 1.944 1.00 92.12 396 GLN A C 1
ATOM 3149 O O . GLN A 1 396 ? 13.158 6.139 2.468 1.00 92.12 396 GLN A O 1
ATOM 3154 N N . GLY A 1 397 ? 13.903 4.448 1.171 1.00 94.31 397 GLY A N 1
ATOM 3155 C CA . GLY A 1 397 ? 15.204 5.039 0.839 1.00 94.31 397 GLY A CA 1
ATOM 3156 C C . GLY A 1 397 ? 15.115 6.384 0.105 1.00 94.31 397 GLY A C 1
ATOM 3157 O O . GLY A 1 397 ? 14.046 6.799 -0.361 1.00 94.31 397 GLY A O 1
ATOM 3158 N N . PHE A 1 398 ? 16.234 7.101 0.050 1.00 96.00 398 PHE A N 1
ATOM 3159 C CA . PHE A 1 398 ? 16.354 8.345 -0.715 1.00 96.00 398 PHE A CA 1
ATOM 3160 C C . PHE A 1 398 ? 17.812 8.663 -1.047 1.00 96.00 398 PHE A C 1
ATOM 3162 O O . PHE A 1 398 ? 18.727 8.195 -0.370 1.00 96.00 398 PHE A O 1
ATOM 3169 N N . VAL A 1 399 ? 18.011 9.514 -2.052 1.00 97.44 399 VAL A N 1
ATOM 3170 C CA . VAL A 1 399 ? 19.314 10.018 -2.487 1.00 97.44 399 VAL A CA 1
ATOM 3171 C C . VAL A 1 399 ? 19.358 11.535 -2.312 1.00 97.44 399 VAL A C 1
ATOM 3173 O O . VAL A 1 399 ? 18.572 12.258 -2.924 1.00 97.44 399 VAL A O 1
ATOM 3176 N N . VAL A 1 400 ? 20.289 12.017 -1.490 1.00 97.38 400 VAL A N 1
ATOM 3177 C CA . VAL A 1 400 ? 20.699 13.424 -1.414 1.00 97.38 400 VAL A CA 1
ATOM 3178 C C . VAL A 1 400 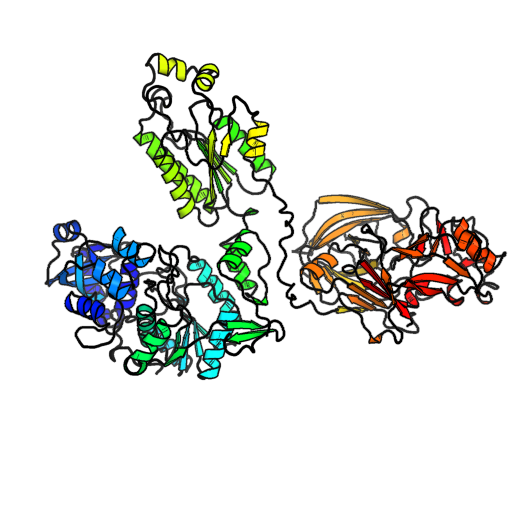? 21.913 13.592 -2.315 1.00 97.38 400 VAL A C 1
ATOM 3180 O O . VAL A 1 400 ? 22.985 13.064 -2.027 1.00 97.38 400 VAL A O 1
ATOM 3183 N N . PHE A 1 401 ? 21.741 14.303 -3.420 1.00 97.12 401 PHE A N 1
ATOM 3184 C CA . PHE A 1 401 ? 22.756 14.488 -4.445 1.00 97.12 401 PHE A CA 1
ATOM 3185 C C . PHE A 1 401 ? 23.264 15.931 -4.412 1.00 97.12 401 PHE A C 1
ATOM 3187 O O . PHE A 1 401 ? 22.592 16.852 -4.870 1.00 97.12 401 PHE A O 1
ATOM 3194 N N . LEU A 1 402 ? 24.445 16.133 -3.838 1.00 96.69 402 LEU A N 1
ATOM 3195 C CA . LEU A 1 402 ? 25.128 17.419 -3.758 1.00 96.69 402 LEU A CA 1
ATOM 3196 C C . LEU A 1 402 ? 25.912 17.668 -5.052 1.00 96.69 402 LEU A C 1
ATOM 3198 O O . LEU A 1 402 ? 26.687 16.814 -5.479 1.00 96.69 402 LEU A O 1
ATOM 3202 N N . SER A 1 403 ? 25.735 18.848 -5.644 1.00 95.25 403 SER A N 1
ATOM 3203 C CA . SER A 1 403 ? 26.446 19.309 -6.844 1.00 95.25 403 SER A CA 1
ATOM 3204 C C . SER A 1 403 ? 27.061 20.676 -6.574 1.00 95.25 403 SER A C 1
ATOM 3206 O O . SER A 1 403 ? 26.388 21.551 -6.030 1.00 95.25 403 SER A O 1
ATOM 3208 N N . GLY A 1 404 ? 28.323 20.872 -6.945 1.00 94.06 404 GLY A N 1
ATOM 3209 C CA . GLY A 1 404 ? 29.039 22.128 -6.723 1.00 94.06 404 GLY A CA 1
ATOM 3210 C C . GLY A 1 404 ? 30.498 22.046 -7.156 1.00 94.06 404 GLY A C 1
ATOM 3211 O O . GLY A 1 404 ? 31.027 20.955 -7.392 1.00 94.06 404 GLY A O 1
ATOM 3212 N N . LEU A 1 405 ? 31.160 23.203 -7.221 1.00 93.25 405 LEU A N 1
ATOM 3213 C CA . LEU A 1 405 ? 32.574 23.315 -7.592 1.00 93.25 405 LEU A CA 1
ATOM 3214 C C . LEU A 1 405 ? 33.490 22.478 -6.680 1.00 93.25 405 LEU A C 1
ATOM 3216 O O . LEU A 1 405 ? 33.131 22.108 -5.551 1.00 93.25 405 LEU A O 1
ATOM 3220 N N . HIS A 1 406 ? 34.707 22.189 -7.148 1.00 90.31 406 HIS A N 1
ATOM 3221 C CA . HIS A 1 406 ? 35.736 21.603 -6.288 1.00 90.31 406 HIS A CA 1
ATOM 3222 C C . HIS A 1 406 ? 36.003 22.535 -5.093 1.00 90.31 406 HIS A C 1
ATOM 3224 O O . HIS A 1 406 ? 36.000 23.754 -5.240 1.00 90.31 406 HIS A O 1
ATOM 3230 N N . ASN A 1 407 ? 36.206 21.973 -3.900 1.00 90.62 407 ASN A N 1
ATOM 3231 C CA . ASN A 1 407 ? 36.373 22.728 -2.650 1.00 90.62 407 ASN A CA 1
ATOM 3232 C C . ASN A 1 407 ? 35.200 23.670 -2.265 1.00 90.62 407 ASN A C 1
ATOM 3234 O O . ASN A 1 407 ? 35.329 24.460 -1.338 1.00 90.62 407 ASN A O 1
ATOM 3238 N N . SER A 1 408 ? 34.015 23.522 -2.870 1.00 93.88 408 SER A N 1
ATOM 3239 C CA . SER A 1 408 ? 32.804 24.283 -2.493 1.00 93.88 408 SER A CA 1
ATOM 3240 C C . SER A 1 408 ? 32.319 24.034 -1.062 1.00 93.88 408 SER A C 1
ATOM 3242 O O . SER A 1 408 ? 31.489 24.771 -0.553 1.00 93.88 408 SER A O 1
ATOM 3244 N N . GLY A 1 409 ? 32.809 22.995 -0.382 1.00 92.31 409 GLY A N 1
ATOM 3245 C CA . GLY A 1 409 ? 32.324 22.581 0.938 1.00 92.31 409 GLY A CA 1
ATOM 3246 C C . GLY A 1 409 ? 31.303 21.442 0.895 1.00 92.31 409 GLY A C 1
ATOM 3247 O O . GLY A 1 409 ? 30.993 20.884 1.948 1.00 92.31 409 GLY A O 1
ATOM 3248 N N . LYS A 1 410 ? 30.869 21.010 -0.300 1.00 93.62 410 LYS A N 1
ATOM 3249 C CA . LYS A 1 410 ? 29.955 19.869 -0.503 1.00 93.62 410 LYS A CA 1
ATOM 3250 C C . LYS A 1 410 ? 30.389 18.594 0.236 1.00 93.62 410 LYS A C 1
ATOM 3252 O O . LYS A 1 410 ? 29.558 17.940 0.854 1.00 93.62 410 LYS A O 1
ATOM 3257 N N . ASP A 1 411 ? 31.688 18.290 0.282 1.00 92.31 411 ASP A N 1
ATOM 3258 C CA . ASP A 1 411 ? 32.205 17.092 0.964 1.00 92.31 411 ASP A CA 1
ATOM 3259 C C . ASP A 1 411 ? 32.090 17.204 2.494 1.00 92.31 411 ASP A C 1
ATOM 3261 O O . ASP A 1 411 ? 31.841 16.214 3.183 1.00 92.31 411 ASP A O 1
ATOM 3265 N N . LYS A 1 412 ? 32.257 18.417 3.046 1.00 93.19 412 LYS A N 1
ATOM 3266 C CA . LYS A 1 412 ? 32.066 18.679 4.483 1.00 93.19 412 LYS A CA 1
ATOM 3267 C C . LYS A 1 412 ? 30.588 18.580 4.852 1.00 93.19 412 LYS A C 1
ATOM 3269 O O . LYS A 1 412 ? 30.262 17.945 5.850 1.00 93.19 412 LYS A O 1
ATOM 3274 N N . ILE A 1 413 ? 29.713 19.154 4.023 1.00 95.56 413 ILE A N 1
ATOM 3275 C CA . ILE A 1 413 ? 28.253 19.048 4.162 1.00 95.56 413 ILE A CA 1
ATOM 3276 C C . ILE A 1 413 ? 27.823 17.581 4.130 1.00 95.56 413 ILE A C 1
ATOM 3278 O O . ILE A 1 413 ? 27.101 17.140 5.017 1.00 95.56 413 ILE A O 1
ATOM 3282 N N . ALA A 1 414 ? 28.320 16.805 3.167 1.00 95.25 414 ALA A N 1
ATOM 3283 C CA . ALA A 1 414 ? 27.983 15.396 3.014 1.00 95.25 414 ALA A CA 1
ATOM 3284 C C . ALA A 1 414 ? 28.363 14.555 4.247 1.00 95.25 414 ALA A C 1
ATOM 3286 O O . ALA A 1 414 ? 27.551 13.769 4.732 1.00 95.25 414 ALA A O 1
ATOM 3287 N N . LYS A 1 415 ? 29.565 14.761 4.806 1.00 95.31 415 LYS A N 1
ATOM 3288 C CA . LYS A 1 415 ? 30.000 14.098 6.049 1.00 95.31 415 LYS A CA 1
ATOM 3289 C C . LYS A 1 415 ? 29.153 14.506 7.254 1.00 95.31 415 LYS A C 1
ATOM 3291 O O . LYS A 1 415 ? 28.787 13.657 8.059 1.00 95.31 415 LYS A O 1
ATOM 3296 N N . ALA A 1 416 ? 28.816 15.787 7.376 1.00 94.81 416 ALA A N 1
ATOM 3297 C CA . ALA A 1 416 ? 27.981 16.262 8.474 1.00 94.81 416 ALA A CA 1
ATOM 3298 C C . ALA A 1 416 ? 26.538 15.728 8.376 1.00 94.81 416 ALA A C 1
ATOM 3300 O O . ALA A 1 416 ? 25.964 15.321 9.382 1.00 94.81 416 ALA A O 1
ATOM 3301 N N . LEU A 1 417 ? 25.983 15.638 7.162 1.00 94.69 417 LEU A N 1
ATOM 3302 C CA . LEU A 1 417 ? 24.697 14.981 6.911 1.00 94.69 417 LEU A CA 1
ATOM 3303 C C . LEU A 1 417 ? 24.734 13.492 7.251 1.00 94.69 417 LEU A C 1
ATOM 3305 O O . LEU A 1 417 ? 23.774 12.983 7.821 1.00 94.69 417 LEU A O 1
ATOM 3309 N N . GLN A 1 418 ? 25.837 12.803 6.947 1.00 95.31 418 GLN A N 1
ATOM 3310 C CA . GLN A 1 418 ? 26.004 11.400 7.320 1.00 95.31 418 GLN A CA 1
ATOM 3311 C C . GLN A 1 418 ? 25.913 11.217 8.839 1.00 95.31 418 GLN A C 1
ATOM 3313 O O . GLN A 1 418 ? 25.190 10.335 9.298 1.00 95.31 418 GLN A O 1
ATOM 3318 N N . VAL A 1 419 ? 26.609 12.058 9.612 1.00 94.81 419 VAL A N 1
ATOM 3319 C CA . VAL A 1 419 ? 26.533 12.041 11.082 1.00 94.81 419 VAL A CA 1
ATOM 3320 C C . VAL A 1 419 ? 25.097 12.290 11.544 1.00 94.81 419 VAL A C 1
ATOM 3322 O O . VAL A 1 419 ? 24.556 11.465 12.272 1.00 94.81 419 VAL A O 1
ATOM 3325 N N . ALA A 1 420 ? 24.441 13.341 11.042 1.00 91.88 420 ALA A N 1
ATOM 3326 C CA . ALA A 1 420 ? 23.069 13.677 11.425 1.00 91.88 420 ALA A CA 1
ATOM 3327 C C . ALA A 1 420 ? 22.059 12.553 11.112 1.00 91.88 420 ALA A C 1
ATOM 3329 O O . ALA A 1 420 ? 21.153 12.278 11.898 1.00 91.88 420 ALA A O 1
ATOM 3330 N N . PHE A 1 421 ? 22.201 11.875 9.968 1.00 92.62 421 PHE A N 1
ATOM 3331 C CA . PHE A 1 421 ? 21.318 10.763 9.601 1.00 92.62 421 PHE A CA 1
ATOM 3332 C C . PHE A 1 421 ? 21.587 9.509 10.438 1.00 92.62 421 PHE A C 1
ATOM 3334 O O . PHE A 1 421 ? 20.640 8.803 10.786 1.00 92.62 421 PHE A O 1
ATOM 3341 N N . ASN A 1 422 ? 22.847 9.252 10.800 1.00 91.12 422 ASN A N 1
ATOM 3342 C CA . ASN A 1 422 ? 23.200 8.165 11.711 1.00 91.12 422 ASN A CA 1
ATOM 3343 C C . ASN A 1 422 ? 22.674 8.424 13.131 1.00 91.12 422 ASN A C 1
ATOM 3345 O O . ASN A 1 422 ? 22.125 7.510 13.738 1.00 91.12 422 ASN A O 1
ATOM 3349 N N . GLU A 1 423 ? 22.762 9.660 13.634 1.00 86.50 423 GLU A N 1
ATOM 3350 C CA . GLU A 1 423 ? 22.184 10.057 14.929 1.00 86.50 423 GLU A CA 1
ATOM 3351 C C . GLU A 1 423 ? 20.660 9.878 14.966 1.00 86.50 423 GLU A C 1
ATOM 3353 O O . GLU A 1 423 ? 20.104 9.473 15.984 1.00 86.50 423 GLU A O 1
ATOM 3358 N N . GLN A 1 424 ? 19.970 10.125 13.847 1.00 86.88 424 GLN A N 1
ATOM 3359 C CA . GLN A 1 424 ? 18.529 9.886 13.737 1.00 86.88 424 GLN A CA 1
ATOM 3360 C C . GLN A 1 424 ? 18.160 8.389 13.816 1.00 86.88 424 GLN A C 1
ATOM 3362 O O . GLN A 1 424 ? 17.029 8.062 14.181 1.00 86.88 424 GLN A O 1
ATOM 3367 N N . GLY A 1 425 ? 19.070 7.482 13.439 1.00 84.94 425 GLY A N 1
ATOM 3368 C CA . GLY A 1 425 ? 18.926 6.029 13.606 1.00 84.94 425 GLY A CA 1
ATOM 3369 C C . GLY A 1 425 ? 17.867 5.345 12.729 1.00 84.94 425 GLY A C 1
ATOM 3370 O O . GLY A 1 425 ? 17.538 4.184 12.949 1.00 84.94 425 GLY A O 1
ATOM 3371 N N . GLY A 1 426 ? 17.295 6.036 11.737 1.00 83.31 426 GLY A N 1
ATOM 3372 C CA . GLY A 1 426 ? 16.150 5.517 10.976 1.00 83.31 426 GLY A CA 1
ATOM 3373 C C . GLY A 1 426 ? 16.480 4.479 9.894 1.00 83.31 426 GLY A C 1
ATOM 3374 O O . GLY A 1 426 ? 15.559 3.839 9.389 1.00 83.31 426 GLY A O 1
ATOM 3375 N N . ARG A 1 427 ? 17.748 4.373 9.470 1.00 90.56 427 ARG A N 1
ATOM 3376 C CA . ARG A 1 427 ? 18.222 3.528 8.352 1.00 90.56 427 ARG A CA 1
ATOM 3377 C C . ARG A 1 427 ? 19.744 3.569 8.219 1.00 90.56 427 ARG A C 1
ATOM 3379 O O . ARG A 1 427 ? 20.382 4.473 8.750 1.00 90.56 427 ARG A O 1
ATOM 3386 N N . SER A 1 428 ? 20.300 2.661 7.419 1.00 95.62 428 SER A N 1
ATOM 3387 C CA . SER A 1 428 ? 21.702 2.722 7.002 1.00 95.62 428 SER A CA 1
ATOM 3388 C C . SER A 1 428 ? 21.976 3.937 6.110 1.00 95.62 428 SER A C 1
ATOM 3390 O O . SER A 1 428 ? 21.187 4.252 5.210 1.00 95.62 428 SER A O 1
ATOM 3392 N N . VAL A 1 429 ? 23.121 4.586 6.331 1.00 96.56 429 VAL A N 1
ATOM 3393 C CA . VAL A 1 429 ? 23.562 5.755 5.564 1.00 96.56 429 VAL A CA 1
ATOM 3394 C C . VAL A 1 429 ? 24.799 5.407 4.744 1.00 96.56 429 VAL A C 1
ATOM 3396 O O . VAL A 1 429 ? 25.841 5.052 5.296 1.00 96.56 429 VAL A O 1
ATOM 3399 N N . SER A 1 430 ? 24.702 5.551 3.426 1.00 96.31 430 SER A N 1
ATOM 3400 C CA . SER A 1 430 ? 25.815 5.347 2.498 1.00 96.31 430 SER A CA 1
ATOM 3401 C C . SER A 1 430 ? 26.305 6.690 1.981 1.00 96.31 430 SER A C 1
ATOM 3403 O O . SER A 1 430 ? 25.539 7.469 1.418 1.00 96.31 430 SER A O 1
ATOM 3405 N N . LEU A 1 431 ? 27.592 6.960 2.172 1.00 95.12 431 LEU A N 1
ATOM 3406 C CA . LEU A 1 431 ? 28.229 8.200 1.755 1.00 95.12 431 LEU A CA 1
ATOM 3407 C C . LEU A 1 431 ? 29.120 7.930 0.537 1.00 95.12 431 LEU A C 1
ATOM 3409 O O . LEU A 1 431 ? 30.063 7.151 0.622 1.00 95.12 431 LEU A O 1
ATOM 3413 N N . LEU A 1 432 ? 28.813 8.591 -0.576 1.00 92.75 432 LEU A N 1
ATOM 3414 C CA . LEU A 1 432 ? 29.530 8.520 -1.846 1.00 92.75 432 LEU A CA 1
ATOM 3415 C C . LEU A 1 432 ? 30.167 9.896 -2.109 1.00 92.75 432 LEU A C 1
ATOM 3417 O O . LEU A 1 432 ? 29.574 10.764 -2.757 1.00 92.75 432 LEU A O 1
ATOM 3421 N N . LEU A 1 433 ? 31.344 10.144 -1.527 1.00 84.69 433 LEU A N 1
ATOM 3422 C CA . LEU A 1 433 ? 32.071 11.399 -1.737 1.00 84.69 433 LEU A CA 1
ATOM 3423 C C . LEU A 1 433 ? 32.810 11.373 -3.068 1.00 84.69 433 LEU A C 1
ATOM 3425 O O . LEU A 1 433 ? 33.430 10.372 -3.414 1.00 84.69 433 LEU A O 1
ATOM 3429 N N . GLY A 1 434 ? 32.806 12.515 -3.759 1.00 68.50 434 GLY A N 1
ATOM 3430 C CA . GLY A 1 434 ? 33.703 12.767 -4.883 1.00 68.50 434 GLY A CA 1
ATOM 3431 C C . GLY A 1 434 ? 33.872 11.576 -5.835 1.00 68.50 434 GLY A C 1
ATOM 3432 O O . GLY A 1 434 ? 32.900 11.021 -6.343 1.00 68.50 434 GLY A O 1
ATOM 3433 N N . GLU A 1 435 ? 35.127 11.221 -6.092 1.00 58.28 435 GLU A N 1
ATOM 3434 C CA . GLU A 1 435 ? 35.552 10.177 -7.030 1.00 58.28 435 GLU A CA 1
ATOM 3435 C C . GLU A 1 435 ? 35.854 8.839 -6.334 1.00 58.28 435 GLU A C 1
ATOM 3437 O O . GLU A 1 435 ? 36.511 7.986 -6.920 1.00 58.28 435 GLU A O 1
ATOM 3442 N N . ASP A 1 436 ? 35.356 8.615 -5.110 1.00 51.91 436 ASP A N 1
ATOM 3443 C CA . ASP A 1 436 ? 35.658 7.419 -4.298 1.00 51.91 436 ASP A CA 1
ATOM 3444 C C . ASP A 1 436 ? 35.149 6.089 -4.911 1.00 51.91 436 ASP A C 1
ATOM 3446 O O . ASP A 1 436 ? 35.434 5.016 -4.382 1.00 51.91 436 ASP A O 1
ATOM 3450 N N . ILE A 1 437 ? 34.419 6.133 -6.036 1.00 57.22 437 ILE A N 1
ATOM 3451 C CA . ILE A 1 437 ? 33.967 4.960 -6.819 1.00 57.22 437 ILE A CA 1
ATOM 3452 C C . ILE A 1 437 ? 34.880 4.701 -8.044 1.00 57.22 437 ILE A C 1
ATOM 3454 O O . ILE A 1 437 ? 34.579 3.875 -8.906 1.00 57.22 437 ILE A O 1
ATOM 3458 N N . GLN A 1 438 ? 36.011 5.401 -8.159 1.00 56.53 438 GLN A N 1
ATOM 3459 C CA . GLN A 1 438 ? 36.966 5.217 -9.254 1.00 56.53 438 GLN A CA 1
ATOM 3460 C C . GLN A 1 438 ? 38.190 4.392 -8.834 1.00 56.53 438 GLN A C 1
ATOM 3462 O O . GLN A 1 438 ? 38.562 4.346 -7.661 1.00 56.53 438 GLN A O 1
ATOM 3467 N N . ASP A 1 439 ? 38.836 3.746 -9.811 1.00 53.09 439 ASP A N 1
ATOM 3468 C CA . ASP A 1 439 ? 40.137 3.105 -9.608 1.00 53.09 439 ASP A CA 1
ATOM 3469 C C . ASP A 1 439 ? 41.135 4.138 -9.075 1.00 53.09 439 ASP A C 1
ATOM 3471 O O . ASP A 1 439 ? 41.240 5.244 -9.609 1.00 53.09 439 ASP A O 1
ATOM 3475 N N . ARG A 1 440 ? 41.889 3.781 -8.026 1.00 54.12 440 ARG A N 1
ATOM 3476 C CA . ARG A 1 440 ? 42.959 4.628 -7.477 1.00 54.12 440 ARG A CA 1
ATOM 3477 C C . ARG A 1 440 ? 43.990 4.932 -8.573 1.00 54.12 440 ARG A C 1
ATOM 3479 O O . ARG A 1 440 ? 44.896 4.135 -8.804 1.00 54.12 440 ARG A O 1
ATOM 3486 N N . ARG A 1 441 ? 43.869 6.082 -9.239 1.00 58.28 441 ARG A N 1
ATOM 3487 C CA . ARG A 1 441 ? 44.902 6.612 -10.139 1.00 58.28 441 ARG A CA 1
ATOM 3488 C C . ARG A 1 441 ? 46.013 7.307 -9.340 1.00 58.28 441 ARG A C 1
ATOM 3490 O O . ARG A 1 441 ? 45.754 7.810 -8.243 1.00 58.28 441 ARG A O 1
ATOM 3497 N N . PRO A 1 442 ? 47.242 7.378 -9.885 1.00 52.88 442 PRO A N 1
ATOM 3498 C CA . PRO A 1 442 ? 48.251 8.320 -9.412 1.00 52.88 442 PRO A CA 1
ATOM 3499 C C . PRO A 1 442 ? 47.667 9.738 -9.427 1.00 52.88 442 PRO A C 1
ATOM 3501 O O . PRO A 1 442 ? 47.005 10.131 -10.386 1.00 52.88 442 PRO A O 1
ATOM 3504 N N . SER A 1 443 ? 47.886 10.484 -8.351 1.00 52.00 443 SER A N 1
ATOM 3505 C CA . SER A 1 443 ? 47.157 11.690 -7.934 1.00 52.00 443 SER A CA 1
ATOM 3506 C C . SER A 1 443 ? 47.307 12.946 -8.812 1.00 52.00 443 SER A C 1
ATOM 3508 O O . SER A 1 443 ? 47.075 14.044 -8.315 1.00 52.00 443 SER A O 1
ATOM 3510 N N . GLU A 1 444 ? 47.716 12.833 -10.077 1.00 52.59 444 GLU A N 1
ATOM 3511 C CA . GLU A 1 444 ? 48.235 13.976 -10.851 1.00 52.59 444 GLU A CA 1
ATOM 3512 C C . GLU A 1 444 ? 47.520 14.252 -12.184 1.00 52.59 444 GLU A C 1
ATOM 3514 O O . GLU A 1 444 ? 47.870 15.221 -12.852 1.00 52.59 444 GLU A O 1
ATOM 3519 N N . GLN A 1 445 ? 46.504 13.470 -12.584 1.00 59.78 445 GLN A N 1
ATOM 3520 C CA . GLN A 1 445 ? 45.746 13.754 -13.814 1.00 59.78 445 GLN A CA 1
ATOM 3521 C C . GLN A 1 445 ? 44.247 14.011 -13.568 1.00 59.78 445 GLN A C 1
ATOM 3523 O O . GLN A 1 445 ? 43.567 13.156 -13.000 1.00 59.78 445 GLN A O 1
ATOM 3528 N N . PRO A 1 446 ? 43.716 15.160 -14.022 1.00 62.22 446 PRO A N 1
ATOM 3529 C CA . PRO A 1 446 ? 42.288 15.470 -14.006 1.00 62.22 446 PRO A CA 1
ATOM 3530 C C . PRO A 1 446 ? 41.525 14.631 -15.041 1.00 62.22 446 PRO A C 1
ATOM 3532 O O . PRO A 1 446 ? 42.052 14.284 -16.098 1.00 62.22 446 PRO A O 1
ATOM 3535 N N . TYR A 1 447 ? 40.267 14.312 -14.739 1.00 68.94 447 TYR A N 1
ATOM 3536 C CA . TYR A 1 447 ? 39.418 13.507 -15.617 1.00 68.94 447 TYR A CA 1
ATOM 3537 C C . TYR A 1 447 ? 38.975 14.271 -16.859 1.00 68.94 447 TYR A C 1
ATOM 3539 O O . TYR A 1 447 ? 38.752 15.480 -16.826 1.00 68.94 447 TYR A O 1
ATOM 3547 N N . THR A 1 448 ? 38.766 13.540 -17.946 1.00 76.88 448 THR A N 1
ATOM 3548 C CA . THR A 1 448 ? 38.056 14.051 -19.122 1.00 76.88 448 THR A CA 1
ATOM 3549 C C . THR A 1 448 ? 36.555 14.196 -18.840 1.00 76.88 448 THR A C 1
ATOM 3551 O O . THR A 1 448 ? 36.009 13.579 -17.917 1.00 76.88 448 THR A O 1
ATOM 3554 N N . THR A 1 449 ? 35.850 14.977 -19.663 1.00 78.38 449 THR A N 1
ATOM 3555 C CA . THR A 1 449 ? 34.391 15.154 -19.564 1.00 78.38 449 THR A CA 1
ATOM 3556 C C . THR A 1 449 ? 33.639 13.820 -19.636 1.00 78.38 449 THR A C 1
ATOM 3558 O O . THR A 1 449 ? 32.754 13.571 -18.818 1.00 78.38 449 THR A O 1
ATOM 3561 N N . GLU A 1 450 ? 34.030 12.917 -20.543 1.00 80.94 450 GLU A N 1
ATOM 3562 C CA . GLU A 1 450 ? 33.406 11.591 -20.669 1.00 80.94 450 GLU A CA 1
ATOM 3563 C C . GLU A 1 450 ? 33.671 10.683 -19.463 1.00 80.94 450 GLU A C 1
ATOM 3565 O O . GLU A 1 450 ? 32.780 9.953 -19.027 1.00 80.94 450 GLU A O 1
ATOM 3570 N N . GLU A 1 451 ? 34.870 10.727 -18.879 1.00 80.62 451 GLU A N 1
ATOM 3571 C CA . GLU A 1 451 ? 35.166 9.963 -17.662 1.00 80.62 451 GLU A CA 1
ATOM 3572 C C . GLU A 1 451 ? 34.343 10.465 -16.471 1.00 80.62 451 GLU A C 1
ATOM 3574 O O . GLU A 1 451 ? 33.788 9.654 -15.726 1.00 80.62 451 GLU A O 1
ATOM 3579 N N . ARG A 1 452 ? 34.184 11.789 -16.326 1.00 81.50 452 ARG A N 1
ATOM 3580 C CA . ARG A 1 452 ? 33.285 12.363 -15.314 1.00 81.50 452 ARG A CA 1
ATOM 3581 C C . ARG A 1 452 ? 31.845 11.915 -15.533 1.00 81.50 452 ARG A C 1
ATOM 3583 O O . ARG A 1 452 ? 31.208 11.493 -14.569 1.00 81.50 452 ARG A O 1
ATOM 3590 N N . ARG A 1 453 ? 31.350 11.951 -16.775 1.00 84.81 453 ARG A N 1
ATOM 3591 C CA . ARG A 1 453 ? 29.993 11.505 -17.127 1.00 84.81 453 ARG A CA 1
ATOM 3592 C C . ARG A 1 453 ? 29.771 10.044 -16.729 1.00 84.81 453 ARG A C 1
ATOM 3594 O O . ARG A 1 453 ? 28.851 9.758 -15.967 1.00 84.81 453 ARG A O 1
ATOM 3601 N N . ARG A 1 454 ? 30.676 9.137 -17.117 1.00 86.69 454 ARG A N 1
ATOM 3602 C CA . ARG A 1 454 ? 30.635 7.714 -16.715 1.00 86.69 454 ARG A CA 1
ATOM 3603 C C . ARG A 1 454 ? 30.690 7.521 -15.200 1.00 86.69 454 ARG A C 1
ATOM 3605 O O . ARG A 1 454 ? 30.040 6.623 -14.669 1.00 86.69 454 ARG A O 1
ATOM 3612 N N . ASN A 1 455 ? 31.450 8.346 -14.483 1.00 84.94 455 ASN A N 1
ATOM 3613 C CA . ASN A 1 455 ? 31.479 8.287 -13.024 1.00 84.94 455 ASN A CA 1
ATOM 3614 C C . ASN A 1 455 ? 30.119 8.666 -12.411 1.00 84.94 455 ASN A C 1
ATOM 3616 O O . ASN A 1 455 ? 29.656 7.993 -11.491 1.00 84.94 455 ASN A O 1
ATOM 3620 N N . ILE A 1 456 ? 29.438 9.686 -12.946 1.00 90.88 456 ILE A N 1
ATOM 3621 C CA . ILE A 1 456 ? 28.070 10.020 -12.520 1.00 90.88 456 ILE A CA 1
ATOM 3622 C C . ILE A 1 456 ? 27.108 8.866 -12.809 1.00 90.88 456 ILE A C 1
ATOM 3624 O O . ILE A 1 456 ? 26.293 8.542 -11.949 1.00 90.88 456 ILE A O 1
ATOM 3628 N N . GLU A 1 457 ? 27.226 8.206 -13.964 1.00 91.31 457 GLU A N 1
ATOM 3629 C CA . GLU A 1 457 ? 26.401 7.037 -14.298 1.00 91.31 457 GLU A CA 1
ATOM 3630 C C . GLU A 1 457 ? 26.584 5.898 -13.275 1.00 91.31 457 GLU A C 1
ATOM 3632 O O . GLU A 1 457 ? 25.601 5.319 -12.809 1.00 91.31 457 GLU A O 1
ATOM 3637 N N . ARG A 1 458 ? 27.827 5.625 -12.850 1.00 90.50 458 ARG A N 1
ATOM 3638 C CA . ARG A 1 458 ? 28.139 4.633 -11.802 1.00 90.50 458 ARG A CA 1
ATOM 3639 C C . ARG A 1 458 ? 27.572 5.024 -10.441 1.00 90.50 458 ARG A C 1
ATOM 3641 O O . ARG A 1 458 ? 26.936 4.199 -9.788 1.00 90.50 458 ARG A O 1
ATOM 3648 N N . ILE A 1 459 ? 27.775 6.277 -10.022 1.00 92.50 459 ILE A N 1
ATOM 3649 C CA . ILE A 1 459 ? 27.217 6.806 -8.769 1.00 92.50 459 ILE A CA 1
ATOM 3650 C C . ILE A 1 459 ? 25.695 6.672 -8.786 1.00 92.50 459 ILE A C 1
ATOM 3652 O O . ILE A 1 459 ? 25.116 6.216 -7.805 1.00 92.50 459 ILE A O 1
ATOM 3656 N N . ALA A 1 460 ? 25.051 7.036 -9.894 1.00 94.44 460 ALA A N 1
ATOM 3657 C CA . ALA A 1 460 ? 23.606 6.958 -10.045 1.00 94.44 460 ALA A CA 1
ATOM 3658 C C . ALA A 1 460 ? 23.088 5.522 -9.924 1.00 94.44 460 ALA A C 1
ATOM 3660 O O . ALA A 1 460 ? 22.105 5.296 -9.220 1.00 94.44 460 ALA A O 1
ATOM 3661 N N . PHE A 1 461 ? 23.765 4.558 -10.556 1.00 93.94 461 PHE A N 1
ATOM 3662 C CA . PHE A 1 461 ? 23.425 3.140 -10.453 1.00 93.94 461 PHE A CA 1
ATOM 3663 C C . PHE A 1 461 ? 23.530 2.635 -9.007 1.00 93.94 461 PHE A C 1
ATOM 3665 O O . PHE A 1 461 ? 22.556 2.124 -8.456 1.00 93.94 461 PHE A O 1
ATOM 3672 N N . VAL A 1 462 ? 24.676 2.852 -8.350 1.00 94.62 462 VAL A N 1
ATOM 3673 C CA . VAL A 1 462 ? 24.894 2.421 -6.957 1.00 94.62 462 VAL A CA 1
ATOM 3674 C C . VAL A 1 462 ? 23.908 3.106 -6.007 1.00 94.62 462 VAL A C 1
ATOM 3676 O O . VAL A 1 462 ? 23.329 2.460 -5.134 1.00 94.62 462 VAL A O 1
ATOM 3679 N N . ALA A 1 463 ? 23.673 4.407 -6.190 1.00 95.62 463 ALA A N 1
ATOM 3680 C CA . ALA A 1 463 ? 22.719 5.160 -5.388 1.00 95.62 463 ALA A CA 1
ATOM 3681 C C . ALA A 1 463 ? 21.284 4.648 -5.567 1.00 95.62 463 ALA A C 1
ATOM 3683 O O . ALA A 1 463 ? 20.551 4.566 -4.582 1.00 95.62 463 ALA A O 1
ATOM 3684 N N . ALA A 1 464 ? 20.888 4.277 -6.788 1.00 95.69 464 ALA A N 1
ATOM 3685 C CA . ALA A 1 464 ? 19.571 3.715 -7.058 1.00 95.69 464 ALA A CA 1
ATOM 3686 C C . ALA A 1 464 ? 19.372 2.371 -6.343 1.00 95.69 464 ALA A C 1
ATOM 3688 O O . ALA A 1 464 ? 18.354 2.196 -5.676 1.00 95.69 464 ALA A O 1
ATOM 3689 N N . GLU A 1 465 ? 20.345 1.459 -6.405 1.00 95.94 465 GLU A N 1
ATOM 3690 C CA . GLU A 1 465 ? 20.246 0.146 -5.749 1.00 95.94 465 GLU A CA 1
ATOM 3691 C C . GLU A 1 465 ? 20.242 0.253 -4.217 1.00 95.94 465 GLU A C 1
ATOM 3693 O O . GLU A 1 465 ? 19.422 -0.374 -3.543 1.00 95.94 465 GLU A O 1
ATOM 3698 N N . LEU A 1 466 ? 21.085 1.115 -3.643 1.00 96.12 466 LEU A N 1
ATOM 3699 C CA . LEU A 1 466 ? 21.089 1.367 -2.198 1.00 96.12 466 LEU A CA 1
ATOM 3700 C C . LEU A 1 466 ? 19.782 2.018 -1.729 1.00 96.12 466 LEU A C 1
ATOM 3702 O O . LEU A 1 466 ? 19.219 1.631 -0.702 1.00 96.12 466 LEU A O 1
ATOM 3706 N N . ALA A 1 467 ? 19.265 2.987 -2.486 1.00 95.69 467 ALA A N 1
ATOM 3707 C CA . ALA A 1 467 ? 17.988 3.610 -2.170 1.00 95.69 467 ALA A CA 1
ATOM 3708 C C . ALA A 1 467 ? 16.830 2.606 -2.305 1.00 95.69 467 ALA A C 1
ATOM 3710 O O . ALA A 1 467 ? 15.952 2.580 -1.439 1.00 95.69 467 ALA A O 1
ATOM 3711 N N . ARG A 1 468 ? 16.865 1.714 -3.307 1.00 93.31 468 ARG A N 1
ATOM 3712 C CA . ARG A 1 468 ? 15.924 0.590 -3.455 1.00 93.31 468 ARG A CA 1
ATOM 3713 C C . ARG A 1 468 ? 15.912 -0.311 -2.221 1.00 93.31 468 ARG A C 1
ATOM 3715 O O . ARG A 1 468 ? 14.834 -0.706 -1.784 1.00 93.31 468 ARG A O 1
ATOM 3722 N N . ALA A 1 469 ? 17.074 -0.552 -1.615 1.00 93.75 469 ALA A N 1
ATOM 3723 C CA . ALA A 1 469 ? 17.217 -1.300 -0.364 1.00 93.75 469 ALA A CA 1
ATOM 3724 C C . ALA A 1 469 ? 16.779 -0.526 0.902 1.00 93.75 469 ALA A C 1
ATOM 3726 O O . ALA A 1 469 ? 16.838 -1.064 2.005 1.00 93.75 469 ALA A O 1
ATOM 3727 N N . GLY A 1 470 ? 16.330 0.728 0.776 1.00 93.38 470 GLY A N 1
ATOM 3728 C CA . GLY A 1 470 ? 15.849 1.542 1.897 1.00 93.38 470 GLY A CA 1
ATOM 3729 C C . GLY A 1 470 ? 16.895 2.467 2.529 1.00 93.38 470 GLY A C 1
ATOM 3730 O O . GLY A 1 470 ? 16.576 3.171 3.492 1.00 93.38 470 GLY A O 1
ATOM 3731 N N . ALA A 1 471 ? 18.121 2.519 1.998 1.00 96.06 471 ALA A N 1
ATOM 3732 C CA . ALA A 1 471 ? 19.193 3.345 2.551 1.00 96.06 471 ALA A CA 1
ATOM 3733 C C . ALA A 1 471 ? 18.977 4.852 2.308 1.00 96.06 471 ALA A C 1
ATOM 3735 O O . ALA A 1 471 ? 18.282 5.273 1.377 1.00 96.06 471 ALA A O 1
ATOM 3736 N N . ALA A 1 472 ? 19.601 5.682 3.149 1.00 96.81 472 ALA A N 1
ATOM 3737 C CA . ALA A 1 472 ? 19.868 7.081 2.820 1.00 96.81 472 ALA A CA 1
ATOM 3738 C C . ALA A 1 472 ? 21.219 7.164 2.109 1.00 96.81 472 ALA A C 1
ATOM 3740 O O . ALA A 1 472 ? 22.253 6.876 2.709 1.00 96.81 472 ALA A O 1
ATOM 3741 N N . VAL A 1 473 ? 21.218 7.569 0.845 1.00 97.38 473 VAL A N 1
ATOM 3742 C CA . VAL A 1 473 ? 22.443 7.762 0.070 1.00 97.38 473 VAL A CA 1
ATOM 3743 C C . VAL A 1 473 ? 22.763 9.247 0.016 1.00 97.38 473 VAL A C 1
ATOM 3745 O O . VAL A 1 473 ? 21.906 10.053 -0.337 1.00 97.38 473 VAL A O 1
ATOM 3748 N N . ILE A 1 474 ? 23.995 9.616 0.345 1.00 97.12 474 ILE A N 1
ATOM 3749 C CA . ILE A 1 474 ? 24.506 10.979 0.203 1.00 97.12 474 ILE A CA 1
ATOM 3750 C C . ILE A 1 474 ? 25.612 10.930 -0.845 1.00 97.12 474 ILE A C 1
ATOM 3752 O O . ILE A 1 474 ? 26.672 10.367 -0.588 1.00 97.12 474 ILE A O 1
ATOM 3756 N N . ALA A 1 475 ? 25.372 11.504 -2.019 1.00 95.94 475 ALA A N 1
ATOM 3757 C CA . ALA A 1 475 ? 26.354 11.600 -3.093 1.00 95.94 475 ALA A CA 1
ATOM 3758 C C . ALA A 1 475 ? 26.851 13.043 -3.217 1.00 95.94 475 ALA A C 1
ATOM 3760 O O . ALA A 1 475 ? 26.038 13.961 -3.207 1.00 95.94 475 ALA A O 1
ATOM 3761 N N . ALA A 1 476 ? 28.163 13.255 -3.341 1.00 95.06 476 ALA A N 1
ATOM 3762 C CA . ALA A 1 476 ? 28.748 14.594 -3.490 1.00 95.06 476 ALA A CA 1
ATOM 3763 C C . ALA A 1 476 ? 29.765 14.718 -4.646 1.00 95.06 476 ALA A C 1
ATOM 3765 O O . ALA A 1 476 ? 30.909 15.132 -4.413 1.00 95.06 476 ALA A O 1
ATOM 3766 N N . PRO A 1 477 ? 29.406 14.365 -5.895 1.00 92.56 477 PRO A N 1
ATOM 3767 C CA . PRO A 1 477 ? 30.262 14.620 -7.051 1.00 92.56 477 PRO A CA 1
ATOM 3768 C C . PRO A 1 477 ? 30.276 16.109 -7.446 1.00 92.56 477 PRO A C 1
ATOM 3770 O O . PRO A 1 477 ? 29.571 16.935 -6.872 1.00 92.56 477 PRO A O 1
ATOM 3773 N N . VAL A 1 478 ? 31.093 16.469 -8.442 1.00 90.75 478 VAL A N 1
ATOM 3774 C CA . VAL A 1 478 ? 31.029 17.811 -9.056 1.00 90.75 478 VAL A CA 1
ATOM 3775 C C . VAL A 1 478 ? 29.782 17.950 -9.934 1.00 90.75 478 VAL A C 1
ATOM 3777 O O . VAL A 1 478 ? 29.103 18.962 -9.832 1.00 90.75 478 VAL A O 1
ATOM 3780 N N . ALA A 1 479 ? 29.476 16.934 -10.758 1.00 91.25 479 ALA A N 1
ATOM 3781 C CA . ALA A 1 479 ? 28.314 16.884 -11.661 1.00 91.25 479 ALA A CA 1
ATOM 3782 C C . ALA A 1 479 ? 28.089 18.198 -12.440 1.00 91.25 479 ALA A C 1
ATOM 3784 O O . ALA A 1 479 ? 27.064 18.864 -12.292 1.00 91.25 479 ALA A O 1
ATOM 3785 N N . ALA A 1 480 ? 29.093 18.570 -13.240 1.00 90.06 480 ALA A N 1
ATOM 3786 C CA . ALA A 1 480 ? 29.222 19.897 -13.836 1.00 90.06 480 ALA A CA 1
ATOM 3787 C C . ALA A 1 480 ? 28.099 20.269 -14.815 1.00 90.06 480 ALA A C 1
ATOM 3789 O O . ALA A 1 480 ? 27.710 21.433 -14.855 1.00 90.06 480 ALA A O 1
ATOM 3790 N N . ASP A 1 481 ? 27.563 19.301 -15.557 1.00 91.12 481 ASP A N 1
ATOM 3791 C CA . ASP A 1 481 ? 26.566 19.518 -16.605 1.00 91.12 481 ASP A CA 1
ATOM 3792 C C . ASP A 1 481 ? 25.164 19.015 -16.214 1.00 91.12 481 ASP A C 1
ATOM 3794 O O . ASP A 1 481 ? 24.996 18.087 -15.410 1.00 91.12 481 ASP A O 1
ATOM 3798 N N . GLU A 1 482 ? 24.130 19.620 -16.801 1.00 92.75 482 GLU A N 1
ATOM 3799 C CA . GLU A 1 482 ? 22.734 19.263 -16.525 1.00 92.75 482 GLU A CA 1
ATOM 3800 C C . GLU A 1 482 ? 22.375 17.855 -17.011 1.00 92.75 482 GLU A C 1
ATOM 3802 O O . GLU A 1 482 ? 21.562 17.176 -16.378 1.00 92.75 482 GLU A O 1
ATOM 3807 N N . SER A 1 483 ? 22.995 17.379 -18.094 1.00 92.44 483 SER A N 1
ATOM 3808 C CA . SER A 1 483 ? 22.683 16.068 -18.669 1.00 92.44 483 SER A CA 1
ATOM 3809 C C . SER A 1 483 ? 23.047 14.927 -17.712 1.00 92.44 483 SER A C 1
ATOM 3811 O O . SER A 1 483 ? 22.233 14.028 -17.486 1.00 92.44 483 SER A O 1
ATOM 3813 N N . SER A 1 484 ? 24.200 15.024 -17.047 1.00 92.69 484 SER A N 1
ATOM 3814 C CA . SER A 1 484 ? 24.668 14.083 -16.030 1.00 92.69 484 SER A CA 1
ATOM 3815 C C . SER A 1 484 ? 23.767 14.085 -14.794 1.00 92.69 484 SER A C 1
ATOM 3817 O O . SER A 1 484 ? 23.388 13.027 -14.286 1.00 92.69 484 SER A O 1
ATOM 3819 N N . ARG A 1 485 ? 23.368 15.270 -14.309 1.00 94.88 485 ARG A N 1
ATOM 3820 C CA . ARG A 1 485 ? 22.450 15.392 -13.161 1.00 94.88 485 ARG A CA 1
ATOM 3821 C C . ARG A 1 485 ? 21.072 14.824 -13.479 1.00 94.88 485 ARG A C 1
ATOM 3823 O O . ARG A 1 485 ? 20.489 14.119 -12.652 1.00 94.88 485 ARG A O 1
ATOM 3830 N N . LYS A 1 486 ? 20.565 15.098 -14.683 1.00 94.38 486 LYS A N 1
ATOM 3831 C CA . LYS A 1 486 ? 19.302 14.551 -15.173 1.00 94.38 486 LYS A CA 1
ATOM 3832 C C . LYS A 1 486 ? 19.372 13.030 -15.290 1.00 94.38 486 LYS A C 1
ATOM 3834 O O . LYS A 1 486 ? 18.469 12.364 -14.796 1.00 94.38 486 LYS A O 1
ATOM 3839 N N . TYR A 1 487 ? 20.450 12.482 -15.852 1.00 94.69 487 TYR A N 1
ATOM 3840 C CA . TYR A 1 487 ? 20.668 11.036 -15.913 1.00 94.69 487 TYR A CA 1
ATOM 3841 C C . TYR A 1 487 ? 20.645 10.404 -14.517 1.00 94.69 487 TYR A C 1
ATOM 3843 O O . TYR A 1 487 ? 19.968 9.397 -14.304 1.00 94.69 487 TYR A O 1
ATOM 3851 N N . ALA A 1 488 ? 21.332 11.011 -13.543 1.00 95.31 488 ALA A N 1
ATOM 3852 C CA . ALA A 1 488 ? 21.345 10.514 -12.172 1.00 95.31 488 ALA A CA 1
ATOM 3853 C C . ALA A 1 488 ? 19.948 10.527 -11.534 1.00 95.31 488 ALA A C 1
ATOM 3855 O O . ALA A 1 488 ? 19.523 9.526 -10.952 1.00 95.31 488 ALA A O 1
ATOM 3856 N N . ARG A 1 489 ? 19.208 11.631 -11.699 1.00 96.44 489 ARG A N 1
ATOM 3857 C CA . ARG A 1 489 ? 17.823 11.754 -11.229 1.00 96.44 489 ARG A CA 1
ATOM 3858 C C . ARG A 1 489 ? 16.923 10.699 -11.867 1.00 96.44 489 ARG A C 1
ATOM 3860 O O . ARG A 1 489 ? 16.176 10.035 -11.149 1.00 96.44 489 ARG A O 1
ATOM 3867 N N . ASP A 1 490 ? 16.998 10.538 -13.184 1.00 94.06 490 ASP A N 1
ATOM 3868 C CA . ASP A 1 490 ? 16.170 9.595 -13.937 1.00 94.06 490 ASP A CA 1
ATOM 3869 C C . ASP A 1 490 ? 16.478 8.151 -13.526 1.00 94.06 490 ASP A C 1
ATOM 3871 O O . ASP A 1 490 ? 15.557 7.397 -13.220 1.00 94.06 490 ASP A O 1
ATOM 3875 N N . THR A 1 491 ? 17.760 7.795 -13.410 1.00 94.69 491 THR A N 1
ATOM 3876 C CA . THR A 1 491 ? 18.209 6.463 -12.979 1.00 94.69 491 THR A CA 1
ATOM 3877 C C . THR A 1 491 ? 17.679 6.118 -11.590 1.00 94.69 491 THR A C 1
ATOM 3879 O O . THR A 1 491 ? 17.069 5.064 -11.410 1.00 94.69 491 THR A O 1
ATOM 3882 N N . VAL A 1 492 ? 17.843 7.018 -10.613 1.00 94.81 492 VAL A N 1
ATOM 3883 C CA . VAL A 1 492 ? 17.353 6.807 -9.241 1.00 94.81 492 VAL A CA 1
ATOM 3884 C C . VAL A 1 492 ? 15.829 6.756 -9.197 1.00 94.81 492 VAL A C 1
ATOM 3886 O O . VAL A 1 492 ? 15.265 5.908 -8.514 1.00 94.81 492 VAL A O 1
ATOM 3889 N N . THR A 1 493 ? 15.140 7.625 -9.934 1.00 92.31 493 THR A N 1
ATOM 3890 C CA . THR A 1 493 ? 13.669 7.672 -9.918 1.00 92.31 493 THR A CA 1
ATOM 3891 C C . THR A 1 493 ? 13.053 6.437 -10.582 1.00 92.31 493 THR A C 1
ATOM 3893 O O . THR A 1 493 ? 12.011 5.961 -10.139 1.00 92.31 493 THR A O 1
ATOM 3896 N N . GLN A 1 494 ? 13.690 5.901 -11.627 1.00 86.50 494 GLN A N 1
ATOM 3897 C CA . GLN A 1 494 ? 13.199 4.735 -12.368 1.00 86.50 494 GLN A CA 1
ATOM 3898 C C . GLN A 1 494 ? 13.595 3.410 -11.708 1.00 86.50 494 GLN A C 1
ATOM 3900 O O . GLN A 1 494 ? 12.781 2.492 -11.650 1.00 86.50 494 GLN A O 1
ATOM 3905 N N . SER A 1 495 ? 14.819 3.317 -11.184 1.00 88.25 495 SER A N 1
ATOM 3906 C CA . SER A 1 495 ? 15.390 2.063 -10.670 1.00 88.25 495 SER A CA 1
ATOM 3907 C C . SER A 1 495 ? 15.395 1.986 -9.141 1.00 88.25 495 SER A C 1
ATOM 3909 O O . SER A 1 495 ? 15.550 0.915 -8.573 1.00 88.25 495 SER A O 1
ATOM 3911 N N . GLY A 1 496 ? 15.177 3.089 -8.425 1.00 85.44 496 GLY A N 1
ATOM 3912 C CA . GLY A 1 496 ? 15.204 3.111 -6.958 1.00 85.44 496 GLY A CA 1
ATOM 3913 C C . GLY A 1 496 ? 13.994 2.464 -6.274 1.00 85.44 496 GLY A C 1
ATOM 3914 O O . GLY A 1 496 ? 13.919 2.469 -5.048 1.00 85.44 496 GLY A O 1
ATOM 3915 N N . GLY A 1 497 ? 13.019 1.933 -7.021 1.00 86.69 497 GLY A N 1
ATOM 3916 C CA . GLY A 1 497 ? 11.806 1.325 -6.463 1.00 86.69 497 GLY A CA 1
ATOM 3917 C C . GLY A 1 497 ? 11.082 2.257 -5.481 1.00 86.69 497 GLY A C 1
ATOM 3918 O O . GLY A 1 497 ? 10.885 3.442 -5.751 1.00 86.69 497 GLY A O 1
ATOM 3919 N N . ALA A 1 498 ? 10.719 1.746 -4.299 1.00 84.00 498 ALA A N 1
ATOM 3920 C CA . ALA A 1 498 ? 10.111 2.560 -3.241 1.00 84.00 498 ALA A CA 1
ATOM 3921 C C . ALA A 1 498 ? 11.042 3.663 -2.698 1.00 84.00 498 ALA A C 1
ATOM 3923 O O . ALA A 1 498 ? 10.561 4.638 -2.119 1.00 84.00 498 ALA A O 1
ATOM 3924 N N . GLY A 1 499 ? 12.357 3.518 -2.884 1.00 85.50 499 GLY A N 1
ATOM 3925 C CA . GLY A 1 499 ? 13.370 4.495 -2.507 1.00 85.50 499 GLY A CA 1
ATOM 3926 C C . GLY A 1 499 ? 13.803 5.438 -3.628 1.00 85.50 499 GLY A C 1
ATOM 3927 O O . GLY A 1 499 ? 14.769 6.171 -3.437 1.00 85.50 499 GLY A O 1
ATOM 3928 N N . GLY A 1 500 ? 13.103 5.469 -4.769 1.00 89.62 500 GLY A N 1
ATOM 3929 C CA . GLY A 1 500 ? 13.370 6.364 -5.908 1.00 89.62 500 GLY A CA 1
ATOM 3930 C C . GLY A 1 500 ? 13.090 7.850 -5.634 1.00 89.62 500 GLY A C 1
ATOM 3931 O O . GLY A 1 500 ? 12.500 8.547 -6.454 1.00 89.62 500 GLY A O 1
ATOM 3932 N N . ASN A 1 501 ? 13.463 8.335 -4.452 1.00 93.31 501 ASN A N 1
ATOM 3933 C CA . ASN A 1 501 ? 13.353 9.713 -4.008 1.00 93.31 501 ASN A CA 1
ATOM 3934 C C . ASN A 1 501 ? 14.713 10.394 -4.196 1.00 93.31 501 ASN A C 1
ATOM 3936 O O . ASN A 1 501 ? 15.660 10.065 -3.487 1.00 93.31 501 ASN A O 1
ATOM 3940 N N . PHE A 1 502 ? 14.807 11.339 -5.129 1.00 96.50 502 PHE A N 1
ATOM 3941 C CA . PHE A 1 502 ? 16.049 12.039 -5.460 1.00 96.50 502 PHE A CA 1
ATOM 3942 C C . PHE A 1 502 ? 15.937 13.532 -5.144 1.00 96.50 502 PHE A C 1
ATOM 3944 O O . PHE A 1 502 ? 15.004 14.186 -5.612 1.00 96.50 502 PHE A O 1
ATOM 3951 N N . PHE A 1 503 ? 16.908 14.065 -4.404 1.00 97.06 503 PHE A N 1
ATOM 3952 C CA . PHE A 1 503 ? 16.991 15.474 -4.027 1.00 97.06 503 PHE A CA 1
ATOM 3953 C C . PHE A 1 503 ? 18.317 16.066 -4.504 1.00 97.06 503 PHE A C 1
ATOM 3955 O O . PHE A 1 503 ? 19.378 15.680 -4.017 1.00 97.06 503 PHE A O 1
ATOM 3962 N N . LEU A 1 504 ? 18.262 17.009 -5.443 1.00 97.62 504 LEU A N 1
ATOM 3963 C CA . LEU A 1 504 ? 19.422 17.750 -5.931 1.00 97.62 504 LEU A CA 1
ATOM 3964 C C . LEU A 1 504 ? 19.671 18.971 -5.049 1.00 97.62 504 LEU A C 1
ATOM 3966 O O . LEU A 1 504 ? 18.851 19.888 -5.013 1.00 97.62 504 LEU A O 1
ATOM 3970 N N . ILE A 1 505 ? 20.822 19.005 -4.387 1.00 97.38 505 ILE A N 1
ATOM 3971 C CA . ILE A 1 505 ? 21.250 20.116 -3.542 1.00 97.38 505 ILE A CA 1
ATOM 3972 C C . ILE A 1 505 ? 22.404 20.836 -4.240 1.00 97.38 505 ILE A C 1
ATOM 3974 O O . ILE A 1 505 ? 23.488 20.277 -4.415 1.00 97.38 505 ILE A O 1
ATOM 3978 N N . HIS A 1 506 ? 22.178 22.079 -4.653 1.00 97.75 506 HIS A N 1
ATOM 3979 C CA . HIS A 1 506 ? 23.218 22.906 -5.253 1.00 97.75 506 HIS A CA 1
ATOM 3980 C C . HIS A 1 506 ? 24.031 23.600 -4.157 1.00 97.75 506 HIS A C 1
ATOM 3982 O O . HIS A 1 506 ? 23.494 24.420 -3.417 1.00 97.75 506 HIS A O 1
ATOM 3988 N N . VAL A 1 507 ? 25.322 23.283 -4.067 1.00 96.94 507 VAL A N 1
ATOM 3989 C CA . VAL A 1 507 ? 26.286 23.960 -3.192 1.00 96.94 507 VAL A CA 1
ATOM 3990 C C . VAL A 1 507 ? 26.918 25.102 -3.987 1.00 96.94 507 VAL A C 1
ATOM 3992 O O . VAL A 1 507 ? 27.901 24.909 -4.702 1.00 96.94 507 VAL A O 1
ATOM 3995 N N . ALA A 1 508 ? 26.285 26.269 -3.905 1.00 96.38 508 ALA A N 1
ATOM 3996 C CA . ALA A 1 508 ? 26.482 27.429 -4.772 1.00 96.38 508 ALA A CA 1
ATOM 3997 C C . ALA A 1 508 ? 27.607 28.369 -4.305 1.00 96.38 508 ALA A C 1
ATOM 3999 O O . ALA A 1 508 ? 27.494 29.585 -4.429 1.00 96.38 508 ALA A O 1
ATOM 4000 N N . THR A 1 509 ? 28.686 27.806 -3.770 1.00 96.12 509 THR A N 1
ATOM 4001 C CA . THR A 1 509 ? 29.887 28.550 -3.371 1.00 96.12 509 THR A CA 1
ATOM 4002 C C . THR A 1 509 ? 30.549 29.167 -4.602 1.00 96.12 509 THR A C 1
ATOM 4004 O O . THR A 1 509 ? 30.768 28.467 -5.596 1.00 96.12 509 THR A O 1
ATOM 4007 N N . SER A 1 510 ? 30.907 30.449 -4.542 1.00 96.06 510 SER A N 1
ATOM 4008 C CA . SER A 1 510 ? 31.621 31.146 -5.613 1.00 96.06 510 SER A CA 1
ATOM 4009 C C . SER A 1 510 ? 32.972 30.498 -5.900 1.00 96.06 510 SER A C 1
ATOM 4011 O O . SER A 1 510 ? 33.629 29.919 -5.023 1.00 96.06 510 SER A O 1
ATOM 4013 N N . LEU A 1 511 ? 33.415 30.620 -7.152 1.00 94.69 511 LEU A N 1
ATOM 4014 C CA . LEU A 1 511 ? 34.742 30.165 -7.545 1.00 94.69 511 LEU A CA 1
ATOM 4015 C C . LEU A 1 511 ? 35.824 30.910 -6.755 1.00 94.69 511 LEU A C 1
ATOM 4017 O O . LEU A 1 511 ? 36.749 30.264 -6.266 1.00 94.69 511 LEU A O 1
ATOM 4021 N N . GLU A 1 512 ? 35.689 32.228 -6.557 1.00 94.75 512 GLU A N 1
ATOM 4022 C CA . GLU A 1 512 ? 36.683 33.003 -5.810 1.00 94.75 512 GLU A CA 1
ATOM 4023 C C . GLU A 1 512 ? 36.856 32.482 -4.379 1.00 94.75 512 GLU A C 1
ATOM 4025 O O . GLU A 1 512 ? 37.981 32.368 -3.888 1.00 94.75 512 GLU A O 1
ATOM 4030 N N . TYR A 1 513 ? 35.764 32.115 -3.705 1.00 94.69 513 TYR A N 1
ATOM 4031 C CA . TYR A 1 513 ? 35.834 31.552 -2.360 1.00 94.69 513 TYR A CA 1
ATOM 4032 C C . TYR A 1 513 ? 36.403 30.127 -2.343 1.00 94.69 513 TYR A C 1
ATOM 4034 O O . TYR A 1 513 ? 37.199 29.784 -1.457 1.00 94.69 513 TYR A O 1
ATOM 4042 N N . CYS A 1 514 ? 36.041 29.301 -3.332 1.00 94.00 514 CYS A N 1
ATOM 4043 C CA . CYS A 1 514 ? 36.610 27.964 -3.505 1.00 94.00 514 CYS A CA 1
ATOM 4044 C C . CYS A 1 514 ? 38.135 28.023 -3.684 1.00 94.00 514 CYS A C 1
ATOM 4046 O O . CYS A 1 514 ? 38.846 27.253 -3.034 1.00 94.00 514 CYS A O 1
ATOM 4048 N N . GLU A 1 515 ? 38.633 28.954 -4.506 1.00 94.06 515 GLU A N 1
ATOM 4049 C CA . GLU A 1 515 ? 40.066 29.193 -4.720 1.00 94.06 515 GLU A CA 1
ATOM 4050 C C . GLU A 1 515 ? 40.738 29.738 -3.454 1.00 94.06 515 GLU A C 1
ATOM 4052 O O . GLU A 1 515 ? 41.761 29.218 -3.008 1.00 94.06 515 GLU A O 1
ATOM 4057 N N . LYS A 1 516 ? 40.135 30.748 -2.814 1.00 93.88 516 LYS A N 1
ATOM 4058 C CA . LYS A 1 516 ? 40.675 31.394 -1.607 1.00 93.88 516 LYS A CA 1
ATOM 4059 C C . LYS A 1 516 ? 40.869 30.423 -0.441 1.00 93.88 516 LYS A C 1
ATOM 4061 O O . LYS A 1 516 ? 41.772 30.607 0.374 1.00 93.88 516 LYS A O 1
ATOM 4066 N N . THR A 1 517 ? 39.998 29.426 -0.315 1.00 91.94 517 THR A N 1
ATOM 4067 C CA . THR A 1 517 ? 40.010 28.470 0.803 1.00 91.94 517 THR A CA 1
ATOM 4068 C C . THR A 1 517 ? 40.681 27.139 0.466 1.00 91.94 517 THR A C 1
ATOM 4070 O O . THR A 1 517 ? 40.737 26.251 1.325 1.00 91.94 517 THR A O 1
ATOM 4073 N N . ASP A 1 518 ? 41.215 26.991 -0.748 1.00 91.19 518 ASP A N 1
ATOM 4074 C CA . ASP A 1 518 ? 41.928 25.795 -1.180 1.00 91.19 518 ASP A CA 1
ATOM 4075 C C . ASP A 1 518 ? 43.304 25.707 -0.512 1.00 91.19 518 ASP A C 1
ATOM 4077 O O . ASP A 1 518 ? 44.267 26.383 -0.869 1.00 91.19 518 ASP A O 1
ATOM 4081 N N . ARG A 1 519 ? 43.404 24.823 0.481 1.00 89.75 519 ARG A N 1
ATOM 4082 C CA . ARG A 1 519 ? 44.653 24.568 1.213 1.00 89.75 519 ARG A CA 1
ATOM 4083 C C . ARG A 1 519 ? 45.557 23.535 0.542 1.00 89.75 519 ARG A C 1
ATOM 4085 O O . ARG A 1 519 ? 46.668 23.326 1.019 1.00 89.75 519 ARG A O 1
ATOM 4092 N N . ARG A 1 520 ? 45.077 22.845 -0.495 1.00 84.69 520 ARG A N 1
ATOM 4093 C CA . ARG A 1 520 ? 45.828 21.805 -1.216 1.00 84.69 520 ARG A CA 1
ATOM 4094 C C . ARG A 1 520 ? 46.493 22.348 -2.479 1.00 84.69 520 ARG A C 1
ATOM 4096 O O . ARG A 1 520 ? 47.319 21.654 -3.059 1.00 84.69 520 ARG A O 1
ATOM 4103 N N . GLY A 1 521 ? 46.172 23.582 -2.867 1.00 86.06 521 GLY A N 1
ATOM 4104 C CA . GLY A 1 521 ? 46.770 24.257 -4.016 1.00 86.06 521 GLY A CA 1
ATOM 4105 C C . GLY A 1 521 ? 46.322 23.683 -5.361 1.00 86.06 521 GLY A C 1
ATOM 4106 O O . GLY A 1 521 ? 47.001 23.910 -6.358 1.00 86.06 521 GLY A O 1
ATOM 4107 N N . PHE A 1 522 ? 45.196 22.967 -5.400 1.00 86.31 522 PHE A N 1
ATOM 4108 C CA . PHE A 1 522 ? 44.605 22.398 -6.609 1.00 86.31 522 PHE A CA 1
ATOM 4109 C C . PHE A 1 522 ? 44.262 23.486 -7.636 1.00 86.31 522 PHE A C 1
ATOM 4111 O O . PHE A 1 522 ? 44.695 23.415 -8.785 1.00 86.31 522 PHE A O 1
ATOM 4118 N N . TYR A 1 523 ? 43.563 24.546 -7.222 1.00 89.25 523 TYR A N 1
ATOM 4119 C CA . TYR A 1 523 ? 43.238 25.660 -8.117 1.00 89.25 523 TYR A CA 1
ATOM 4120 C C . TYR A 1 523 ? 44.475 26.477 -8.502 1.00 89.25 523 TYR A C 1
ATOM 4122 O O . TYR A 1 523 ? 44.568 26.962 -9.627 1.00 89.25 523 TYR A O 1
ATOM 4130 N N . ALA A 1 524 ? 45.461 26.591 -7.608 1.00 90.19 524 ALA A N 1
ATOM 4131 C CA . ALA A 1 524 ? 46.721 27.262 -7.920 1.00 90.19 524 ALA A CA 1
ATOM 4132 C C . ALA A 1 524 ? 47.522 26.510 -9.000 1.00 90.19 524 ALA A C 1
ATOM 4134 O O . ALA A 1 524 ? 48.113 27.149 -9.868 1.00 90.19 524 ALA A O 1
ATOM 4135 N N . GLN A 1 525 ? 47.521 25.173 -8.970 1.00 86.38 525 GLN A N 1
ATOM 4136 C CA . GLN A 1 525 ? 48.102 24.324 -10.019 1.00 86.38 525 GLN A CA 1
ATOM 4137 C C . GLN A 1 525 ? 47.313 24.436 -11.332 1.00 86.38 525 GLN A C 1
ATOM 4139 O O . GLN A 1 525 ? 47.910 24.609 -12.394 1.00 86.38 525 GLN A O 1
ATOM 4144 N N . ALA A 1 526 ? 45.978 24.447 -11.267 1.00 87.19 526 ALA A N 1
ATOM 4145 C CA . ALA A 1 526 ? 45.122 24.654 -12.438 1.00 87.19 526 ALA A CA 1
ATOM 4146 C C . ALA A 1 526 ? 45.382 26.011 -13.121 1.00 87.19 526 ALA A C 1
ATOM 4148 O O . ALA A 1 526 ? 45.603 26.076 -14.326 1.00 87.19 526 ALA A O 1
ATOM 4149 N N . ARG A 1 527 ? 45.466 27.105 -12.348 1.00 90.19 527 ARG A N 1
ATOM 4150 C CA . ARG A 1 527 ? 45.766 28.458 -12.860 1.00 90.19 527 ARG A CA 1
ATOM 4151 C C . ARG A 1 527 ? 47.162 28.578 -13.483 1.00 90.19 527 ARG A C 1
ATOM 4153 O O . ARG A 1 527 ? 47.354 29.415 -14.361 1.00 90.19 527 ARG A O 1
ATOM 4160 N N . LYS A 1 528 ? 48.127 27.762 -13.044 1.00 88.94 528 LYS A N 1
ATOM 4161 C CA . LYS A 1 528 ? 49.471 27.665 -13.645 1.00 88.94 528 LYS A CA 1
ATOM 4162 C C . LYS A 1 528 ? 49.508 26.802 -14.911 1.00 88.94 528 LYS A C 1
ATOM 4164 O O . LYS A 1 528 ? 50.500 26.848 -15.632 1.00 88.94 528 LYS A O 1
ATOM 4169 N N . GLY A 1 529 ? 48.439 26.057 -15.195 1.00 83.25 529 GLY A N 1
ATOM 4170 C CA . GLY A 1 529 ? 48.355 25.119 -16.313 1.00 83.25 529 GLY A CA 1
ATOM 4171 C C . GLY A 1 529 ? 48.963 23.742 -16.029 1.00 83.25 529 GLY A C 1
ATOM 4172 O O . GLY A 1 529 ? 49.071 22.939 -16.957 1.00 83.25 529 GLY A O 1
ATOM 4173 N N . ASP A 1 530 ? 49.329 23.460 -14.772 1.00 82.06 530 ASP A N 1
ATOM 4174 C CA . ASP A 1 530 ? 49.875 22.167 -14.334 1.00 82.06 530 ASP A CA 1
ATOM 4175 C C . ASP A 1 530 ? 48.789 21.066 -14.356 1.00 82.06 530 ASP A C 1
ATOM 4177 O O . ASP A 1 530 ? 49.086 19.889 -14.551 1.00 82.06 530 ASP A O 1
ATOM 4181 N N . ILE A 1 531 ? 47.516 21.460 -14.207 1.00 78.31 531 ILE A N 1
ATOM 4182 C CA . ILE A 1 531 ? 46.312 20.614 -14.276 1.00 78.31 531 ILE A CA 1
ATOM 4183 C C . ILE A 1 531 ? 45.350 21.247 -15.297 1.00 78.31 531 ILE A C 1
ATOM 4185 O O . ILE A 1 531 ? 45.103 22.447 -15.223 1.00 78.31 531 ILE A O 1
ATOM 4189 N N . LYS A 1 532 ? 44.803 20.462 -16.237 1.00 79.19 532 LYS A N 1
ATOM 4190 C CA . LYS A 1 532 ? 43.888 20.927 -17.307 1.00 79.19 532 LYS A CA 1
ATOM 4191 C C . LYS A 1 532 ? 42.494 20.303 -17.213 1.00 79.19 532 LYS A C 1
ATOM 4193 O O . LYS A 1 532 ? 42.353 19.192 -16.736 1.00 79.19 532 LYS A O 1
ATOM 4198 N N . GLY A 1 533 ? 41.461 20.945 -17.745 1.00 79.00 533 GLY A N 1
ATOM 4199 C CA . GLY A 1 533 ? 40.094 20.398 -17.702 1.00 79.00 533 GLY A CA 1
ATOM 4200 C C . GLY A 1 533 ? 39.454 20.531 -16.317 1.00 79.00 533 GLY A C 1
ATOM 4201 O O . GLY A 1 533 ? 38.635 19.703 -15.908 1.00 79.00 533 GLY A O 1
ATOM 4202 N N . VAL A 1 534 ? 39.862 21.555 -15.561 1.00 85.06 534 VAL A N 1
ATOM 4203 C CA . VAL A 1 534 ? 39.301 21.852 -14.244 1.00 85.06 534 VAL A CA 1
ATOM 4204 C C . VAL A 1 534 ? 38.003 22.635 -14.403 1.00 85.06 534 VAL A C 1
ATOM 4206 O O . VAL A 1 534 ? 37.976 23.735 -14.957 1.00 85.06 534 VAL A O 1
ATOM 4209 N N . VAL A 1 535 ? 36.918 22.074 -13.874 1.00 87.12 535 VAL A N 1
ATOM 4210 C CA . VAL A 1 535 ? 35.595 22.709 -13.847 1.00 87.12 535 VAL A CA 1
ATOM 4211 C C . VAL A 1 535 ? 35.650 24.003 -13.025 1.00 87.12 535 VAL A C 1
ATOM 4213 O O . VAL A 1 535 ? 36.083 23.994 -11.874 1.00 87.12 535 VAL A O 1
ATOM 4216 N N . GLY A 1 536 ? 35.204 25.107 -13.621 1.00 87.62 536 GLY A N 1
ATOM 4217 C CA . GLY A 1 536 ? 35.310 26.474 -13.106 1.00 87.62 536 GLY A CA 1
ATOM 4218 C C . GLY A 1 536 ? 36.499 27.268 -13.668 1.00 87.62 536 GLY A C 1
ATOM 4219 O O . GLY A 1 536 ? 36.463 28.494 -13.623 1.00 87.62 536 GLY A O 1
ATOM 4220 N N . ILE A 1 537 ? 37.519 26.605 -14.229 1.00 89.50 537 ILE A N 1
ATOM 4221 C CA . ILE A 1 537 ? 38.717 27.249 -14.802 1.00 89.50 537 ILE A CA 1
ATOM 4222 C C . ILE A 1 537 ? 38.765 27.047 -16.318 1.00 89.50 537 ILE A C 1
ATOM 4224 O O . ILE A 1 537 ? 38.643 28.013 -17.068 1.00 89.50 537 ILE A O 1
ATOM 4228 N N . ASP A 1 538 ? 38.921 25.794 -16.753 1.00 86.06 538 ASP A N 1
ATOM 4229 C CA . ASP A 1 538 ? 39.039 25.408 -18.165 1.00 86.06 538 ASP A CA 1
ATOM 4230 C C . ASP A 1 538 ? 37.690 24.985 -18.757 1.00 86.06 538 ASP A C 1
ATOM 4232 O O . ASP A 1 538 ? 37.459 25.105 -19.958 1.00 86.06 538 ASP A O 1
ATOM 4236 N N . GLU A 1 539 ? 36.800 24.468 -17.906 1.00 86.88 539 GLU A N 1
ATOM 4237 C CA . GLU A 1 539 ? 35.477 23.976 -18.282 1.00 86.88 539 GLU A CA 1
ATOM 4238 C C . GLU A 1 539 ? 34.377 24.687 -17.486 1.00 86.88 539 GLU A C 1
ATOM 4240 O O . GLU A 1 539 ? 34.573 24.990 -16.306 1.00 86.88 539 GLU A O 1
ATOM 4245 N N . PRO A 1 540 ? 33.197 24.938 -18.076 1.00 90.81 540 PRO A N 1
ATOM 4246 C CA . PRO A 1 540 ? 32.104 25.586 -17.368 1.00 90.81 540 PRO A CA 1
ATOM 4247 C C . PRO A 1 540 ? 31.471 24.660 -16.320 1.00 90.81 540 PRO A C 1
ATOM 4249 O O . PRO A 1 540 ? 31.357 23.450 -16.507 1.00 90.81 540 PRO A O 1
ATOM 4252 N N . TYR A 1 541 ? 30.999 25.255 -15.226 1.00 93.19 541 TYR A N 1
ATOM 4253 C CA . TYR A 1 541 ? 30.043 24.623 -14.321 1.00 93.19 541 TYR A CA 1
ATOM 4254 C C . TYR A 1 541 ? 28.645 25.150 -14.649 1.00 93.19 541 TYR A C 1
ATOM 4256 O O . TYR A 1 541 ? 28.357 26.332 -14.450 1.00 93.19 541 TYR A O 1
ATOM 4264 N N . GLU A 1 542 ? 27.768 24.290 -15.160 1.00 94.31 542 GLU A N 1
ATOM 4265 C CA . GLU A 1 542 ? 26.381 24.651 -15.433 1.00 94.31 542 GLU A CA 1
ATOM 4266 C C . GLU A 1 542 ? 25.602 24.647 -14.119 1.00 94.31 542 GLU A C 1
ATOM 4268 O O . GLU A 1 542 ? 25.200 23.588 -13.631 1.00 94.31 542 GLU A O 1
ATOM 4273 N N . ALA A 1 543 ? 25.378 25.827 -13.538 1.00 93.06 543 ALA A N 1
ATOM 4274 C CA . ALA A 1 543 ? 24.604 25.956 -12.310 1.00 93.06 543 ALA A CA 1
ATOM 4275 C C . ALA A 1 543 ? 23.208 25.302 -12.462 1.00 93.06 543 ALA A C 1
ATOM 4277 O O . ALA A 1 543 ? 22.483 25.621 -13.411 1.00 93.06 543 ALA A O 1
ATOM 4278 N N . PRO A 1 544 ? 22.798 24.403 -11.544 1.00 93.94 544 PRO A N 1
ATOM 4279 C CA . PRO A 1 544 ? 21.494 23.752 -11.613 1.00 93.94 544 PRO A CA 1
ATOM 4280 C C . PRO A 1 544 ? 20.332 24.756 -11.617 1.00 93.94 544 PRO A C 1
ATOM 4282 O O . PRO A 1 544 ? 20.160 25.518 -10.668 1.00 93.94 544 PRO A O 1
ATOM 4285 N N . GLN A 1 545 ? 19.480 24.714 -12.647 1.00 89.62 545 GLN A N 1
ATOM 4286 C CA . GLN A 1 545 ? 18.305 25.598 -12.738 1.00 89.62 545 GLN A CA 1
ATOM 4287 C C . GLN A 1 545 ? 17.129 25.136 -11.864 1.00 89.62 545 GLN A C 1
ATOM 4289 O O . GLN A 1 545 ? 16.290 25.939 -11.467 1.00 89.62 545 GLN A O 1
ATOM 4294 N N . LYS A 1 546 ? 17.043 23.828 -11.592 1.00 89.94 546 LYS A N 1
ATOM 4295 C CA . LYS A 1 546 ? 15.944 23.184 -10.851 1.00 89.94 546 LYS A CA 1
ATOM 4296 C C . LYS A 1 546 ? 16.483 22.306 -9.720 1.00 89.94 546 LYS A C 1
ATOM 4298 O O . LYS A 1 546 ? 16.190 21.112 -9.650 1.00 89.94 546 LYS A O 1
ATOM 4303 N N . ALA A 1 547 ? 17.329 22.887 -8.872 1.00 93.44 547 ALA A N 1
ATOM 4304 C CA . ALA A 1 547 ? 17.731 22.237 -7.630 1.00 93.44 547 ALA A CA 1
ATOM 4305 C C . ALA A 1 547 ? 16.546 22.178 -6.652 1.00 93.44 547 ALA A C 1
ATOM 4307 O O . ALA A 1 547 ? 15.746 23.109 -6.584 1.00 93.44 547 ALA A O 1
ATOM 4308 N N . ASP A 1 548 ? 16.453 21.090 -5.890 1.00 95.31 548 ASP A N 1
ATOM 4309 C CA . ASP A 1 548 ? 15.464 20.933 -4.821 1.00 95.31 548 ASP A CA 1
ATOM 4310 C C . ASP A 1 548 ? 15.801 21.849 -3.625 1.00 95.31 548 ASP A C 1
ATOM 4312 O O . ASP A 1 548 ? 14.910 22.285 -2.898 1.00 95.31 548 ASP A O 1
ATOM 4316 N N . LEU A 1 549 ? 17.089 22.180 -3.453 1.00 95.19 549 LEU A N 1
ATOM 4317 C CA . LEU A 1 549 ? 17.585 23.188 -2.517 1.00 95.19 549 LEU A CA 1
ATOM 4318 C C . LEU A 1 549 ? 18.886 23.819 -3.039 1.00 95.19 549 LEU A C 1
ATOM 4320 O O . LEU A 1 549 ? 19.701 23.144 -3.668 1.00 95.19 549 LEU A O 1
ATOM 4324 N N . VAL A 1 550 ? 19.108 25.096 -2.726 1.00 96.31 550 VAL A N 1
ATOM 4325 C CA . VAL A 1 550 ? 20.378 25.801 -2.958 1.00 96.31 550 VAL A CA 1
ATOM 4326 C C . VAL A 1 550 ? 20.947 26.223 -1.608 1.00 96.31 550 VAL A C 1
ATOM 4328 O O . VAL A 1 550 ? 20.208 26.737 -0.769 1.00 96.31 550 VAL A O 1
ATOM 4331 N N . VAL A 1 551 ? 22.237 25.980 -1.393 1.00 95.50 551 VAL A N 1
ATOM 4332 C CA . VAL A 1 551 ? 22.951 26.316 -0.157 1.00 95.50 551 VAL A CA 1
ATOM 4333 C C . VAL A 1 551 ? 24.272 26.994 -0.483 1.00 95.50 551 VAL A C 1
ATOM 4335 O O . VAL A 1 551 ? 24.907 26.659 -1.482 1.00 95.50 551 VAL A O 1
ATOM 4338 N N . ASP A 1 552 ? 24.690 27.918 0.370 1.00 95.44 552 ASP A N 1
ATOM 4339 C CA . ASP A 1 552 ? 25.897 28.715 0.181 1.00 95.44 552 ASP A CA 1
ATOM 4340 C C . ASP A 1 552 ? 26.742 28.754 1.471 1.00 95.44 552 ASP A C 1
ATOM 4342 O O . ASP A 1 552 ? 26.435 29.493 2.407 1.00 95.44 552 ASP A O 1
ATOM 4346 N N . PRO A 1 553 ? 27.822 27.959 1.538 1.00 93.62 553 PRO A N 1
ATOM 4347 C CA . PRO A 1 553 ? 28.793 27.966 2.632 1.00 93.62 553 PRO A CA 1
ATOM 4348 C C . PRO A 1 553 ? 29.518 29.295 2.894 1.00 93.62 553 PRO A C 1
ATOM 4350 O O . PRO A 1 553 ? 30.206 29.393 3.911 1.00 93.62 553 PRO A O 1
ATOM 4353 N N . GLU A 1 554 ? 29.424 30.295 2.012 1.00 92.88 554 GLU A N 1
ATOM 4354 C CA . GLU A 1 554 ? 29.987 31.629 2.266 1.00 92.88 554 GLU A CA 1
ATOM 4355 C C . GLU A 1 554 ? 29.128 32.447 3.223 1.00 92.88 554 GLU A C 1
ATOM 4357 O O . GLU A 1 554 ? 29.649 33.206 4.043 1.00 92.88 554 GLU A O 1
ATOM 4362 N N . SER A 1 555 ? 27.811 32.285 3.109 1.00 92.00 555 SER A N 1
ATOM 4363 C CA . SER A 1 555 ? 26.816 33.042 3.862 1.00 92.00 555 SER A CA 1
ATOM 4364 C C . SER A 1 555 ? 26.129 32.222 4.956 1.00 92.00 555 SER A C 1
ATOM 4366 O O . SER A 1 555 ? 25.562 32.808 5.877 1.00 92.00 555 SER A O 1
ATOM 4368 N N . GLN A 1 556 ? 26.203 30.888 4.897 1.00 92.88 556 GLN A N 1
ATOM 4369 C CA . GLN A 1 556 ? 25.538 29.971 5.825 1.00 92.88 556 GLN A CA 1
ATOM 4370 C C . GLN A 1 556 ? 26.539 29.090 6.574 1.00 92.88 556 GLN A C 1
ATOM 4372 O O . GLN A 1 556 ? 27.517 28.590 6.012 1.00 92.88 556 GLN A O 1
ATOM 4377 N N . SER A 1 557 ? 26.264 28.823 7.851 1.00 93.19 557 SER A N 1
ATOM 4378 C CA . SER A 1 557 ? 27.082 27.883 8.622 1.00 93.19 557 SER A CA 1
ATOM 4379 C C . SER A 1 557 ? 26.811 26.423 8.223 1.00 93.19 557 SER A C 1
ATOM 4381 O O . SER A 1 557 ? 25.726 26.060 7.768 1.00 93.19 557 SER A O 1
ATOM 4383 N N . LEU A 1 558 ? 27.785 25.530 8.448 1.00 90.44 558 LEU A N 1
ATOM 4384 C CA . LEU A 1 558 ? 27.614 24.090 8.192 1.00 90.44 558 LEU A CA 1
ATOM 4385 C C . LEU A 1 558 ? 26.405 23.511 8.950 1.00 90.44 558 LEU A C 1
ATOM 4387 O O . LEU A 1 558 ? 25.683 22.680 8.406 1.00 90.44 558 LEU A O 1
ATOM 4391 N N . SER A 1 559 ? 26.175 23.974 10.182 1.00 89.06 559 SER A N 1
ATOM 4392 C CA . SER A 1 559 ? 25.033 23.555 11.001 1.00 89.06 559 SER A CA 1
ATOM 4393 C C . SER A 1 559 ? 23.704 23.993 10.381 1.00 89.06 559 SER A C 1
ATOM 4395 O O . SER A 1 559 ? 22.791 23.180 10.265 1.00 89.06 559 SER A O 1
ATOM 4397 N N . GLU A 1 560 ? 23.604 25.237 9.898 1.00 89.12 560 GLU A N 1
ATOM 4398 C CA . GLU A 1 560 ? 22.410 25.739 9.200 1.00 89.12 560 GLU A CA 1
ATOM 4399 C C . GLU A 1 560 ? 22.107 24.944 7.929 1.00 89.12 560 GLU A C 1
ATOM 4401 O O . GLU A 1 560 ? 20.959 24.555 7.697 1.00 89.12 560 GLU A O 1
ATOM 4406 N N . ILE A 1 561 ? 23.134 24.656 7.125 1.00 89.75 561 ILE A N 1
ATOM 4407 C CA . ILE A 1 561 ? 22.992 23.878 5.891 1.00 89.75 561 ILE A CA 1
ATOM 4408 C C . ILE A 1 561 ? 22.501 22.463 6.210 1.00 89.75 561 ILE A C 1
ATOM 4410 O O . ILE A 1 561 ? 21.504 22.012 5.642 1.00 89.75 561 ILE A O 1
ATOM 4414 N N . VAL A 1 562 ? 23.146 21.775 7.159 1.00 89.50 562 VAL A N 1
ATOM 4415 C CA . VAL A 1 562 ? 22.741 20.428 7.595 1.00 89.50 562 VAL A CA 1
ATOM 4416 C C . VAL A 1 562 ? 21.315 20.444 8.143 1.00 89.50 562 VAL A C 1
ATOM 4418 O O . VAL A 1 562 ? 20.511 19.592 7.779 1.00 89.50 562 VAL A O 1
ATOM 4421 N N . HIS A 1 563 ? 20.961 21.446 8.946 1.00 85.44 563 HIS A N 1
ATOM 4422 C CA . HIS A 1 563 ? 19.623 21.608 9.514 1.00 85.44 563 HIS A CA 1
ATOM 4423 C C . HIS A 1 563 ? 18.537 21.897 8.460 1.00 85.44 563 HIS A C 1
ATOM 4425 O O . HIS A 1 563 ? 17.353 21.617 8.689 1.00 85.44 563 HIS A O 1
ATOM 4431 N N . THR A 1 564 ? 18.916 22.463 7.313 1.00 85.69 564 THR A N 1
ATOM 4432 C CA . THR A 1 564 ? 18.011 22.740 6.186 1.00 85.69 564 THR A CA 1
ATOM 4433 C C . THR A 1 564 ? 17.838 21.515 5.289 1.00 85.69 564 THR A C 1
ATOM 4435 O O . THR A 1 564 ? 16.724 21.224 4.861 1.00 85.69 564 THR A O 1
ATOM 4438 N N . VAL A 1 565 ? 18.920 20.771 5.035 1.00 79.19 565 VAL A N 1
ATOM 4439 C CA . VAL A 1 565 ? 18.909 19.570 4.183 1.00 79.19 565 VAL A CA 1
ATOM 4440 C C . VAL A 1 565 ? 18.341 18.348 4.918 1.00 79.19 565 VAL A C 1
ATOM 4442 O O . VAL A 1 565 ? 17.739 17.478 4.287 1.00 79.19 565 VAL A O 1
ATOM 4445 N N . ALA A 1 566 ? 18.516 18.249 6.240 1.00 73.44 566 ALA A N 1
ATOM 4446 C CA . ALA A 1 566 ? 18.080 17.080 6.992 1.00 73.44 566 ALA A CA 1
ATOM 4447 C C . ALA A 1 566 ? 16.544 16.923 6.999 1.00 73.44 566 ALA A C 1
ATOM 4449 O O . ALA A 1 566 ? 15.819 17.894 7.245 1.00 73.44 566 ALA A O 1
ATOM 4450 N N . PRO A 1 567 ? 16.018 15.702 6.770 1.00 62.75 567 PRO A N 1
ATOM 4451 C CA . PRO A 1 567 ? 14.585 15.467 6.712 1.00 62.75 567 PRO A CA 1
ATOM 4452 C C . PRO A 1 567 ? 13.954 15.722 8.083 1.00 62.75 567 PRO A C 1
ATOM 4454 O O . PRO A 1 567 ? 14.221 15.024 9.061 1.00 62.75 567 PRO A O 1
ATOM 4457 N N . ARG A 1 568 ? 13.064 16.714 8.154 1.00 58.81 568 ARG A N 1
ATOM 4458 C CA . ARG A 1 568 ? 12.300 17.009 9.370 1.00 58.81 568 ARG A CA 1
ATOM 4459 C C . ARG A 1 568 ? 11.016 16.194 9.411 1.00 58.81 568 ARG A C 1
ATOM 4461 O O . ARG A 1 568 ? 10.306 16.074 8.412 1.00 58.81 568 ARG A O 1
ATOM 4468 N N . LYS A 1 569 ? 10.645 15.724 10.605 1.00 45.41 569 LYS A N 1
ATOM 4469 C CA . LYS A 1 569 ? 9.247 15.383 10.888 1.00 45.41 569 LYS A CA 1
ATOM 4470 C C . LYS A 1 569 ? 8.455 16.687 10.908 1.00 45.41 569 LYS A C 1
ATOM 4472 O O . LYS A 1 569 ? 8.402 17.372 11.923 1.00 45.41 569 LYS A O 1
ATOM 4477 N N . ILE A 1 570 ? 7.848 17.042 9.783 1.00 35.62 570 ILE A N 1
ATOM 4478 C CA . ILE A 1 570 ? 6.794 18.049 9.787 1.00 35.62 570 ILE A CA 1
ATOM 4479 C C . ILE A 1 570 ? 5.578 17.358 10.399 1.00 35.62 570 ILE A C 1
ATOM 4481 O O . ILE A 1 570 ? 4.946 16.516 9.758 1.00 35.62 570 ILE A O 1
ATOM 4485 N N . ALA A 1 571 ? 5.266 17.682 11.653 1.00 32.78 571 ALA A N 1
ATOM 4486 C CA . ALA A 1 571 ? 3.917 17.487 12.152 1.00 32.78 571 ALA A CA 1
ATOM 4487 C C . ALA A 1 571 ? 3.035 18.406 11.307 1.00 32.78 571 ALA A C 1
ATOM 4489 O O . ALA A 1 571 ? 3.023 19.620 11.501 1.00 32.78 571 ALA A O 1
ATOM 4490 N N . LEU A 1 572 ? 2.380 17.846 10.291 1.00 30.09 572 LEU A N 1
ATOM 4491 C CA . LEU A 1 572 ? 1.355 18.566 9.556 1.00 30.09 572 LEU A CA 1
ATOM 4492 C C . LEU A 1 572 ? 0.211 18.796 10.544 1.00 30.09 572 LEU A C 1
ATOM 4494 O O . LEU A 1 572 ? -0.667 17.950 10.694 1.00 30.09 572 LEU A O 1
ATOM 4498 N N . SER A 1 573 ? 0.242 19.929 11.246 1.00 30.92 573 SER A N 1
ATOM 4499 C CA . SER A 1 573 ? -0.960 20.494 11.831 1.00 30.92 573 SER A CA 1
ATOM 4500 C C . SER A 1 573 ? -1.890 20.758 10.655 1.00 30.92 573 SER A C 1
ATOM 4502 O O . SER A 1 573 ? -1.615 21.583 9.781 1.00 30.92 573 SER A O 1
ATOM 4504 N N . SER A 1 574 ? -2.946 19.957 10.547 1.00 28.55 574 SER A N 1
ATOM 4505 C CA . SER A 1 574 ? -3.954 20.149 9.518 1.00 28.55 574 SER A CA 1
ATOM 4506 C C . SER A 1 574 ? -4.492 21.571 9.654 1.00 28.55 574 SER A C 1
ATOM 4508 O O . SER A 1 574 ? -5.194 21.881 10.617 1.00 28.55 574 SER A O 1
ATOM 4510 N N . ARG A 1 575 ? -4.161 22.449 8.699 1.00 27.44 575 ARG A N 1
ATOM 4511 C CA . ARG A 1 575 ? -4.939 23.668 8.483 1.00 27.44 575 ARG A CA 1
ATOM 4512 C C . ARG A 1 575 ? -6.381 23.228 8.270 1.00 27.44 575 ARG A C 1
ATOM 4514 O O . ARG A 1 575 ? -6.626 22.324 7.472 1.00 27.44 575 ARG A O 1
ATOM 4521 N N . ALA A 1 576 ? -7.294 23.849 9.008 1.00 30.02 576 ALA A N 1
ATOM 4522 C CA . ALA A 1 576 ? -8.726 23.662 8.869 1.00 30.02 576 ALA A CA 1
ATOM 4523 C C . ALA A 1 576 ? -9.140 23.935 7.414 1.00 30.02 576 ALA A C 1
ATOM 4525 O O . ALA A 1 576 ? -9.333 25.076 7.005 1.00 30.02 576 ALA A O 1
ATOM 4526 N N . VAL A 1 577 ? -9.239 22.875 6.618 1.00 27.58 577 VAL A N 1
ATOM 4527 C CA . VAL A 1 577 ? -10.036 22.868 5.396 1.00 27.58 577 VAL A CA 1
ATOM 4528 C C . VAL A 1 577 ? -11.443 22.527 5.859 1.00 27.58 577 VAL A C 1
ATOM 4530 O O . VAL A 1 577 ? -11.614 21.564 6.604 1.00 27.58 577 VAL A O 1
ATOM 4533 N N . HIS A 1 578 ? -12.430 23.337 5.476 1.00 35.31 578 HIS A N 1
ATOM 4534 C CA . HIS A 1 578 ? -13.841 23.024 5.693 1.00 35.31 578 HIS A CA 1
ATOM 4535 C C . HIS A 1 578 ? -14.119 21.631 5.112 1.00 35.31 578 HIS A C 1
ATOM 4537 O O . HIS A 1 578 ? -14.103 21.441 3.896 1.00 35.31 578 HIS A O 1
ATOM 4543 N N . GLY A 1 579 ? -14.236 20.641 5.996 1.00 28.66 579 GLY A N 1
ATOM 4544 C CA . GLY A 1 579 ? -14.360 19.241 5.619 1.00 28.66 579 GLY A CA 1
ATOM 4545 C C . GLY A 1 579 ? -15.778 18.920 5.147 1.00 28.66 579 GLY A C 1
ATOM 4546 O O . GLY A 1 579 ? -16.732 19.491 5.677 1.00 28.66 579 GLY A O 1
ATOM 4547 N N . PRO A 1 580 ? -15.949 17.983 4.198 1.00 32.88 580 PRO A N 1
ATOM 4548 C CA . PRO A 1 580 ? -17.213 17.275 4.080 1.00 32.88 580 PRO A CA 1
ATOM 4549 C C . PRO A 1 580 ? -17.426 16.440 5.355 1.00 32.88 580 PRO A C 1
ATOM 4551 O O . PRO A 1 580 ? -16.463 15.971 5.968 1.00 32.88 580 PRO A O 1
ATOM 4554 N N . SER A 1 581 ? -18.685 16.308 5.769 1.00 28.78 581 SER A N 1
ATOM 4555 C CA . SER A 1 581 ? -19.126 15.683 7.021 1.00 28.78 581 SER A CA 1
ATOM 4556 C C . SER A 1 581 ? -18.449 14.335 7.336 1.00 28.78 581 SER A C 1
ATOM 4558 O O . SER A 1 581 ? -18.175 13.549 6.426 1.00 28.78 581 SER A O 1
ATOM 4560 N N . PRO A 1 582 ? -18.206 14.031 8.627 1.00 30.45 582 PRO A N 1
ATOM 4561 C CA . PRO A 1 582 ? -17.503 12.826 9.045 1.00 30.45 582 PRO A CA 1
ATOM 4562 C C . PRO A 1 582 ? -18.364 11.585 8.785 1.00 30.45 582 PRO A C 1
ATOM 4564 O O . PRO A 1 582 ? -19.479 11.464 9.286 1.00 30.45 582 PRO A O 1
ATOM 4567 N N . LEU A 1 583 ? -17.827 10.650 8.005 1.00 34.38 583 LEU A N 1
ATOM 4568 C CA . LEU A 1 583 ? -18.437 9.355 7.730 1.00 34.38 583 LEU A CA 1
ATOM 4569 C C . LEU A 1 583 ? -17.869 8.293 8.679 1.00 34.38 583 LEU A C 1
ATOM 4571 O O . LEU A 1 583 ? -16.668 8.020 8.665 1.00 34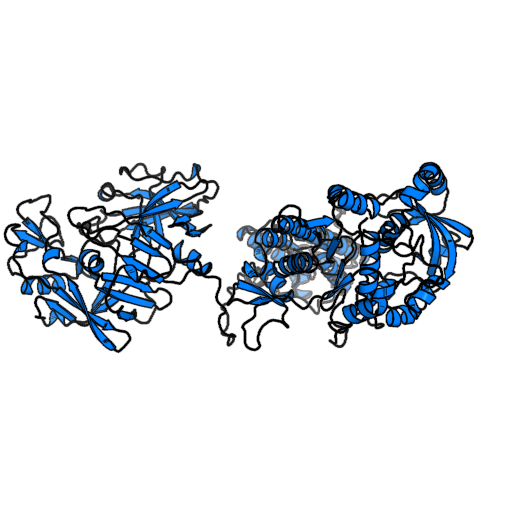.38 583 LEU A O 1
ATOM 4575 N N . ARG A 1 584 ? -18.751 7.766 9.540 1.00 32.75 584 ARG A N 1
ATOM 4576 C CA . ARG A 1 584 ? -18.506 6.824 10.646 1.00 32.75 584 ARG A CA 1
ATOM 4577 C C . ARG A 1 584 ? -17.621 5.637 10.230 1.00 32.75 584 ARG A C 1
ATOM 4579 O O . ARG A 1 584 ? -17.973 4.881 9.329 1.00 32.75 584 ARG A O 1
ATOM 4586 N N . ARG A 1 585 ? -16.503 5.447 10.948 1.00 37.41 585 ARG A N 1
ATOM 4587 C CA . ARG A 1 585 ? -15.847 4.133 11.111 1.00 37.41 585 ARG A CA 1
ATOM 4588 C C . ARG A 1 585 ? -16.911 3.145 11.597 1.00 37.41 585 ARG A C 1
ATOM 4590 O O . ARG A 1 585 ? -17.788 3.564 12.354 1.00 37.41 585 ARG A O 1
ATOM 4597 N N . ARG A 1 586 ? -16.847 1.868 11.205 1.00 40.66 586 ARG A N 1
ATOM 4598 C CA . ARG A 1 586 ? -17.616 0.849 11.925 1.00 40.66 586 ARG A CA 1
ATOM 4599 C C . ARG A 1 586 ? -17.104 0.906 13.358 1.00 40.66 586 ARG A C 1
ATOM 4601 O O . ARG A 1 586 ? -15.919 0.680 13.589 1.00 40.66 586 ARG A O 1
ATOM 4608 N N . ALA A 1 587 ? -17.943 1.411 14.253 1.00 52.94 587 ALA A N 1
ATOM 4609 C CA . ALA A 1 587 ? -17.541 1.595 15.626 1.00 52.94 587 ALA A CA 1
ATOM 4610 C C . ALA A 1 587 ? -17.219 0.211 16.175 1.00 52.94 587 ALA A C 1
ATOM 4612 O O . ALA A 1 587 ? -17.987 -0.724 15.931 1.00 52.94 587 ALA A O 1
ATOM 4613 N N . LEU A 1 588 ? -16.092 0.076 16.874 1.00 64.94 588 LEU A N 1
ATOM 4614 C CA . LEU A 1 588 ? -15.967 -1.036 17.805 1.00 64.94 588 LEU A CA 1
ATOM 4615 C C . LEU A 1 588 ? -17.256 -1.043 18.639 1.00 64.94 588 LEU A C 1
ATOM 4617 O O . LEU A 1 588 ? -17.748 0.022 19.031 1.00 64.94 588 LEU A O 1
ATOM 4621 N N . SER A 1 589 ? -17.867 -2.211 18.791 1.00 78.31 589 SER A N 1
ATOM 4622 C CA . SER A 1 589 ? -19.056 -2.319 19.627 1.00 78.31 589 SER A CA 1
ATOM 4623 C C . SER A 1 589 ? -18.659 -2.045 21.076 1.00 78.31 589 SER A C 1
ATOM 4625 O O . SER A 1 589 ? -17.533 -2.382 21.457 1.00 78.31 589 SER A O 1
ATOM 4627 N N . PRO A 1 590 ? -19.551 -1.434 21.874 1.00 86.94 590 PRO A N 1
ATOM 4628 C CA . PRO A 1 590 ? -19.350 -1.369 23.307 1.00 86.94 590 PRO A CA 1
ATOM 4629 C C . PRO A 1 590 ? -19.059 -2.756 23.872 1.00 86.94 590 PRO A C 1
ATOM 4631 O O . PRO A 1 590 ? -19.580 -3.754 23.366 1.00 86.94 590 PRO A O 1
ATOM 4634 N N . SER A 1 591 ? -18.221 -2.797 24.896 1.00 92.38 591 SER A N 1
ATOM 4635 C CA . SER A 1 591 ? -17.899 -4.024 25.606 1.00 92.38 591 SER A CA 1
ATOM 4636 C C . SER A 1 591 ? -18.125 -3.833 27.086 1.00 92.38 591 SER A C 1
ATOM 4638 O O . SER A 1 591 ? -17.627 -2.866 27.662 1.00 92.38 591 SER A O 1
ATOM 4640 N N . ASP A 1 592 ? -18.780 -4.814 27.687 1.00 92.38 592 ASP A N 1
ATOM 4641 C CA . ASP A 1 592 ? -19.019 -4.866 29.119 1.00 92.38 592 ASP A CA 1
ATOM 4642 C C . ASP A 1 592 ? -17.933 -5.705 29.792 1.00 92.38 592 ASP A C 1
ATOM 4644 O O . ASP A 1 592 ? -17.563 -6.785 29.321 1.00 92.38 592 ASP A O 1
ATOM 4648 N N . VAL A 1 593 ? -17.375 -5.168 30.869 1.00 92.88 593 VAL A N 1
ATOM 4649 C CA . VAL A 1 593 ? -16.312 -5.781 31.661 1.00 92.88 593 VAL A CA 1
ATOM 4650 C C . VAL A 1 593 ? -16.848 -5.946 33.079 1.00 92.88 593 VAL A C 1
ATOM 4652 O O . VAL A 1 593 ? -17.091 -4.931 33.738 1.00 92.88 593 VAL A O 1
ATOM 4655 N N . PRO A 1 594 ? -17.046 -7.183 33.566 1.00 91.69 594 PRO A N 1
ATOM 4656 C CA . PRO A 1 594 ? -17.476 -7.401 34.939 1.00 91.69 594 PRO A CA 1
ATOM 4657 C C . PRO A 1 594 ? -16.389 -6.931 35.907 1.00 91.69 594 PRO A C 1
ATOM 4659 O O . PRO A 1 594 ? -15.194 -7.103 35.647 1.00 91.69 594 PRO A O 1
ATOM 4662 N N . LEU A 1 595 ? -16.816 -6.341 37.020 1.00 91.88 595 LEU A N 1
ATOM 4663 C CA . LEU A 1 595 ? -15.935 -5.823 38.056 1.00 91.88 595 LEU A CA 1
ATOM 4664 C C . LEU A 1 595 ? -16.139 -6.576 39.373 1.00 91.88 595 LEU A C 1
ATOM 4666 O O . LEU A 1 595 ? -17.261 -6.712 39.862 1.00 91.88 595 LEU A O 1
ATOM 4670 N N . ASP A 1 596 ? -15.033 -7.008 39.968 1.00 85.06 596 ASP A N 1
ATOM 4671 C CA . ASP A 1 596 ? -14.976 -7.613 41.293 1.00 85.06 596 ASP A CA 1
ATOM 4672 C C . ASP A 1 596 ? -14.737 -6.553 42.374 1.00 85.06 596 ASP A C 1
ATOM 4674 O O . ASP A 1 596 ? -14.121 -5.514 42.137 1.00 85.06 596 ASP A O 1
ATOM 4678 N N . ILE A 1 597 ? -15.220 -6.832 43.586 1.00 82.56 597 ILE A N 1
ATOM 4679 C CA . ILE A 1 597 ? -15.157 -5.921 44.737 1.00 82.56 597 ILE A CA 1
ATOM 4680 C C . ILE A 1 597 ? -14.046 -6.358 45.683 1.00 82.56 597 ILE A C 1
ATOM 4682 O O . ILE A 1 597 ? -14.029 -7.506 46.139 1.00 82.56 597 ILE A O 1
ATOM 4686 N N . PHE A 1 598 ? -13.160 -5.426 46.041 1.00 72.81 598 PHE A N 1
ATOM 4687 C CA . PHE A 1 598 ? -12.113 -5.687 47.024 1.00 72.81 598 PHE A CA 1
ATOM 4688 C C . PHE A 1 598 ? -12.648 -5.617 48.464 1.00 72.81 598 PHE A C 1
ATOM 4690 O O . PHE A 1 598 ? -12.765 -6.639 49.145 1.00 72.81 598 PHE A O 1
ATOM 4697 N N . PHE A 1 599 ? -13.023 -4.425 48.935 1.00 68.88 599 PHE A N 1
ATOM 4698 C CA . PHE A 1 599 ? -13.509 -4.226 50.301 1.00 68.88 599 PHE A CA 1
ATOM 4699 C C . PHE A 1 599 ? -14.973 -4.649 50.447 1.00 68.88 599 PHE A C 1
ATOM 4701 O O . PHE A 1 599 ? -15.857 -3.809 50.525 1.00 68.88 599 PHE A O 1
ATOM 4708 N N . LYS A 1 600 ? -15.259 -5.952 50.510 1.00 58.84 600 LYS A N 1
ATOM 4709 C CA . LYS A 1 600 ? -16.643 -6.477 50.534 1.00 58.84 600 LYS A CA 1
ATOM 4710 C C . LYS A 1 600 ? -17.528 -5.954 51.676 1.00 58.84 600 LYS A C 1
ATOM 4712 O O . LYS A 1 600 ? -18.741 -6.026 51.561 1.00 58.84 600 LYS A O 1
ATOM 4717 N N . ASN A 1 601 ? -16.939 -5.440 52.758 1.00 59.06 601 ASN A N 1
ATOM 4718 C CA . ASN A 1 601 ? -17.688 -4.901 53.898 1.00 59.06 601 ASN A CA 1
ATOM 4719 C C . ASN A 1 601 ? -18.062 -3.417 53.744 1.00 59.06 601 ASN A C 1
ATOM 4721 O O . ASN A 1 601 ? -19.012 -2.977 54.381 1.00 59.06 601 ASN A O 1
ATOM 4725 N N . THR A 1 602 ? -17.300 -2.643 52.965 1.00 63.16 602 THR A N 1
ATOM 4726 C CA . THR A 1 602 ? -17.513 -1.192 52.780 1.00 63.16 602 THR A CA 1
ATOM 4727 C C . THR A 1 602 ? -17.881 -0.825 51.343 1.00 63.16 602 THR A C 1
ATOM 4729 O O . THR A 1 602 ? -18.467 0.230 51.110 1.00 63.16 602 THR A O 1
ATOM 4732 N N . GLU A 1 603 ? -17.580 -1.713 50.394 1.00 75.56 603 GLU A N 1
ATOM 4733 C CA . GLU A 1 603 ? -17.915 -1.620 48.975 1.00 75.56 603 GLU A CA 1
ATOM 4734 C C . GLU A 1 603 ? -17.370 -0.325 48.372 1.00 75.56 603 GLU A C 1
ATOM 4736 O O . GLU A 1 603 ? -18.129 0.558 47.985 1.00 75.56 603 GLU A O 1
ATOM 4741 N N . LEU A 1 604 ? -16.040 -0.169 48.387 1.00 79.00 604 LEU A N 1
ATOM 4742 C CA . LEU A 1 604 ? -15.389 1.097 48.028 1.00 79.00 604 LEU A CA 1
ATOM 4743 C C . LEU A 1 604 ? -14.343 1.000 46.911 1.00 79.00 604 LEU A C 1
ATOM 4745 O O . LEU A 1 604 ? -13.779 2.018 46.524 1.00 79.00 604 LEU A O 1
ATOM 4749 N N . GLN A 1 605 ? -14.049 -0.189 46.386 1.00 85.12 605 GLN A N 1
ATOM 4750 C CA . GLN A 1 605 ? -13.073 -0.323 45.306 1.00 85.12 605 GLN A CA 1
ATOM 4751 C C . GLN A 1 605 ? -13.365 -1.551 44.448 1.00 85.12 605 GLN A C 1
ATOM 4753 O O . GLN A 1 605 ? -13.584 -2.648 44.976 1.00 85.12 605 GLN A O 1
ATOM 4758 N N . TRP A 1 606 ? -13.336 -1.347 43.131 1.00 90.88 606 TRP A N 1
ATOM 4759 C CA . TRP A 1 606 ? -13.635 -2.356 42.122 1.00 90.88 606 TRP A CA 1
ATOM 4760 C C . TRP A 1 606 ? -12.459 -2.527 41.167 1.00 90.88 606 TRP A C 1
ATOM 4762 O O . TRP A 1 606 ? -11.801 -1.554 40.794 1.00 90.88 606 TRP A O 1
ATOM 4772 N N . PHE A 1 607 ? -12.222 -3.760 40.740 1.00 92.50 607 PHE A N 1
ATOM 4773 C CA . PHE A 1 607 ? -11.176 -4.112 39.785 1.00 92.50 607 PHE A CA 1
ATOM 4774 C C . PHE A 1 607 ? -11.708 -5.118 38.764 1.00 92.50 607 PHE A C 1
ATOM 4776 O O . PHE A 1 607 ? -12.713 -5.781 38.999 1.00 92.50 607 PHE A O 1
ATOM 4783 N N . GLY A 1 608 ? -11.055 -5.223 37.613 1.00 93.31 608 GLY A N 1
ATOM 4784 C CA . GLY A 1 608 ? -11.440 -6.168 36.568 1.00 93.31 608 GLY A CA 1
ATOM 4785 C C . GLY A 1 608 ? -10.236 -6.759 35.853 1.00 93.31 608 GLY A C 1
ATOM 4786 O O . GLY A 1 608 ? -9.092 -6.361 36.087 1.00 93.31 608 GLY A O 1
ATOM 4787 N N . ASN A 1 609 ? -10.507 -7.721 34.976 1.00 94.75 609 ASN A N 1
ATOM 4788 C CA . ASN A 1 609 ? -9.467 -8.453 34.262 1.00 94.75 609 ASN A CA 1
ATOM 4789 C C . ASN A 1 609 ? -9.059 -7.747 32.969 1.00 94.75 609 ASN A C 1
ATOM 4791 O O . ASN A 1 609 ? -9.893 -7.210 32.232 1.00 94.75 609 ASN A O 1
ATOM 4795 N N . ILE A 1 610 ? -7.765 -7.821 32.676 1.00 96.75 610 ILE A N 1
ATOM 4796 C CA . ILE A 1 610 ? -7.169 -7.473 31.389 1.00 96.75 610 ILE A CA 1
ATOM 4797 C C . ILE A 1 610 ? -6.194 -8.577 30.987 1.00 96.75 610 ILE A C 1
ATOM 4799 O O . ILE A 1 610 ? -5.615 -9.242 31.844 1.00 96.75 610 ILE A O 1
ATOM 4803 N N . SER A 1 611 ? -5.930 -8.714 29.694 1.00 97.25 611 SER A N 1
ATOM 4804 C CA . SER A 1 611 ? -4.866 -9.586 29.195 1.00 97.25 611 SER A CA 1
ATOM 4805 C C . SER A 1 611 ? -3.764 -8.742 28.560 1.00 97.25 611 SER A C 1
ATOM 4807 O O . SER A 1 611 ? -4.054 -7.820 27.795 1.00 97.25 611 SER A O 1
ATOM 4809 N N . VAL A 1 612 ? -2.501 -9.058 28.845 1.00 97.69 612 VAL A N 1
ATOM 4810 C CA . VAL A 1 612 ? -1.334 -8.369 28.274 1.00 97.69 612 VAL A CA 1
ATOM 4811 C C . VAL A 1 612 ? -0.375 -9.379 27.651 1.00 97.69 612 VAL A C 1
ATOM 4813 O O . VAL A 1 612 ? -0.058 -10.398 28.258 1.00 97.69 612 VAL A O 1
ATOM 4816 N N . GLY A 1 613 ? 0.119 -9.085 26.452 1.00 96.44 613 GLY A N 1
ATOM 4817 C CA . GLY A 1 613 ? 1.156 -9.869 25.784 1.00 96.44 613 GLY A CA 1
ATOM 4818 C C . GLY A 1 613 ? 0.676 -10.921 24.789 1.00 96.44 613 GLY A C 1
ATOM 4819 O O . GLY A 1 613 ? -0.520 -11.123 24.585 1.00 96.44 613 GLY A O 1
ATOM 4820 N N . THR A 1 614 ? 1.644 -11.575 24.140 1.00 94.56 614 THR A N 1
ATOM 4821 C CA . THR A 1 614 ? 1.418 -12.696 23.210 1.00 94.56 614 THR A CA 1
ATOM 4822 C C . THR A 1 614 ? 2.374 -13.853 23.534 1.00 94.56 614 THR A C 1
ATOM 4824 O O . THR A 1 614 ? 3.567 -13.697 23.290 1.00 94.56 614 THR A O 1
ATOM 4827 N N . PRO A 1 615 ? 1.898 -15.015 24.022 1.00 95.75 615 PRO A N 1
ATOM 4828 C CA . PRO A 1 615 ? 0.510 -15.304 24.383 1.00 95.75 615 PRO A CA 1
ATOM 4829 C C . PRO A 1 615 ? -0.021 -14.380 25.502 1.00 95.75 615 PRO A C 1
ATOM 4831 O O . PRO A 1 615 ? 0.774 -13.891 26.307 1.00 95.75 615 PRO A O 1
ATOM 4834 N N . PRO A 1 616 ? -1.346 -14.133 25.559 1.00 96.38 616 PRO A N 1
ATOM 4835 C CA . PRO A 1 616 ? -1.939 -13.265 26.575 1.00 96.38 616 PRO A CA 1
ATOM 4836 C C . PRO A 1 616 ? -1.712 -13.777 28.000 1.00 96.38 616 PRO A C 1
ATOM 4838 O O . PRO A 1 616 ? -1.946 -14.950 28.292 1.00 96.38 616 PRO A O 1
ATOM 4841 N N . GLN A 1 617 ? -1.287 -12.876 28.886 1.00 97.62 617 GLN A N 1
ATOM 4842 C CA . GLN A 1 617 ? -1.157 -13.089 30.326 1.00 97.62 617 GLN A CA 1
ATOM 4843 C C . GLN A 1 617 ? -2.256 -12.304 31.043 1.00 97.62 617 GLN A C 1
ATOM 4845 O O . GLN A 1 617 ? -2.358 -11.089 30.874 1.00 97.62 617 GLN A O 1
ATOM 4850 N N . GLU A 1 618 ? -3.081 -12.994 31.825 1.00 96.50 618 GLU A N 1
ATOM 4851 C CA . GLU A 1 618 ? -4.173 -12.378 32.586 1.00 96.50 618 GLU A CA 1
ATOM 4852 C C . GLU A 1 618 ? -3.639 -11.604 33.795 1.00 96.50 618 GLU A C 1
ATOM 4854 O O . GLU A 1 618 ? -2.842 -12.121 34.581 1.00 96.50 618 GLU A O 1
ATOM 4859 N N . LEU A 1 619 ? -4.115 -10.373 33.954 1.00 96.12 619 LEU A N 1
ATOM 4860 C CA . LEU A 1 619 ? -3.819 -9.467 35.058 1.00 96.12 619 LEU A CA 1
ATOM 4861 C C . LEU A 1 619 ? -5.122 -8.847 35.566 1.00 96.12 619 LEU A C 1
ATOM 4863 O O . LEU A 1 619 ? -6.127 -8.795 34.860 1.00 96.12 619 LEU A O 1
ATOM 4867 N N . THR A 1 620 ? -5.086 -8.324 36.785 1.00 94.75 620 THR A N 1
ATOM 4868 C CA . THR A 1 620 ? -6.215 -7.610 37.396 1.00 94.75 620 THR A CA 1
ATOM 4869 C C . THR A 1 620 ? -5.841 -6.153 37.611 1.00 94.75 620 THR A C 1
ATOM 4871 O O . THR A 1 620 ? -4.735 -5.855 38.059 1.00 94.75 620 THR A O 1
ATOM 4874 N N . VAL A 1 621 ? -6.739 -5.223 37.291 1.00 95.12 621 VAL A N 1
ATOM 4875 C CA . VAL A 1 621 ? -6.474 -3.786 37.434 1.00 95.12 621 VAL A CA 1
ATOM 4876 C C . VAL A 1 621 ? -7.681 -3.020 37.950 1.00 95.12 621 VAL A C 1
ATOM 4878 O O . VAL A 1 621 ? -8.827 -3.353 37.644 1.00 95.12 621 VAL A O 1
ATOM 4881 N N . VAL A 1 622 ? -7.417 -1.940 38.682 1.00 93.44 622 VAL A N 1
ATOM 4882 C CA . VAL A 1 622 ? -8.415 -0.902 38.953 1.00 93.44 622 VAL A CA 1
ATOM 4883 C C . VAL A 1 622 ? -8.540 -0.010 37.720 1.00 93.44 622 VAL A C 1
ATOM 4885 O O . VAL A 1 622 ? -7.547 0.524 37.224 1.00 93.44 622 VAL A O 1
ATOM 4888 N N . PHE A 1 623 ? -9.764 0.164 37.224 1.00 94.50 623 PHE A N 1
ATOM 4889 C CA . PHE A 1 623 ? -10.066 1.148 36.185 1.00 94.50 623 PHE A CA 1
ATOM 4890 C C . PHE A 1 623 ? -10.236 2.519 36.838 1.00 94.50 623 PHE A C 1
ATOM 4892 O O . PHE A 1 623 ? -11.292 2.827 37.392 1.00 94.50 623 PHE A O 1
ATOM 4899 N N . ASP A 1 624 ? -9.174 3.318 36.802 1.00 92.81 624 ASP A N 1
ATOM 4900 C CA . ASP A 1 624 ? -8.996 4.498 37.650 1.00 92.81 624 ASP A CA 1
ATOM 4901 C C . ASP A 1 624 ? -9.150 5.801 36.850 1.00 92.81 624 ASP A C 1
ATOM 4903 O O . ASP A 1 624 ? -8.305 6.148 36.018 1.00 92.81 624 ASP A O 1
ATOM 4907 N N . THR A 1 625 ? -10.214 6.561 37.114 1.00 93.81 625 THR A N 1
ATOM 4908 C CA . THR A 1 625 ? -10.472 7.859 36.473 1.00 93.81 625 THR A CA 1
ATOM 4909 C C . THR A 1 625 ? -9.589 8.999 37.005 1.00 93.81 625 THR A C 1
ATOM 4911 O O . THR A 1 625 ? -9.483 10.043 36.351 1.00 93.81 625 THR A O 1
ATOM 4914 N N . GLY A 1 626 ? -8.917 8.820 38.144 1.00 89.19 626 GLY A N 1
ATOM 4915 C CA . GLY A 1 626 ? -7.868 9.699 38.662 1.00 89.19 626 GLY A CA 1
ATOM 4916 C C . GLY A 1 626 ? -6.517 9.541 37.948 1.00 89.19 626 GLY A C 1
ATOM 4917 O O . GLY A 1 626 ? -5.726 10.492 37.922 1.00 89.19 626 GLY A O 1
ATOM 4918 N N . SER A 1 627 ? -6.282 8.398 37.294 1.00 89.44 627 SER A N 1
ATOM 4919 C CA . SER A 1 627 ? -5.014 8.041 36.636 1.00 89.44 627 SER A CA 1
ATOM 4920 C C . SER A 1 627 ? -5.084 8.046 35.099 1.00 89.44 627 SER A C 1
ATOM 4922 O O . SER A 1 627 ? -6.144 8.154 34.482 1.00 89.44 627 SER A O 1
ATOM 4924 N N . SER A 1 628 ? -3.923 7.977 34.428 1.00 87.25 628 SER A N 1
ATOM 4925 C CA . SER A 1 628 ? -3.835 8.108 32.954 1.00 87.25 628 SER A CA 1
ATOM 4926 C C . SER A 1 628 ? -2.940 7.091 32.241 1.00 87.25 628 SER A C 1
ATOM 4928 O O . SER A 1 628 ? -2.943 7.036 31.007 1.00 87.25 628 SER A O 1
ATOM 4930 N N . SER A 1 629 ? -2.167 6.303 32.978 1.00 90.31 629 SER A N 1
ATOM 4931 C CA . SER A 1 629 ? -1.278 5.275 32.438 1.00 90.31 629 SER A CA 1
ATOM 4932 C C . SER A 1 629 ? -1.793 3.877 32.771 1.00 90.31 629 SER A C 1
ATOM 4934 O O . SER A 1 629 ? -2.698 3.721 33.584 1.00 90.31 629 SER A O 1
ATOM 4936 N N . LEU A 1 630 ? -1.275 2.878 32.055 1.00 95.88 630 LEU A N 1
ATOM 4937 C CA . LEU A 1 630 ? -1.430 1.475 32.414 1.00 95.88 630 LEU A CA 1
ATOM 4938 C C . LEU A 1 630 ? -0.157 1.043 33.140 1.00 95.88 630 LEU A C 1
ATOM 4940 O O . LEU A 1 630 ? 0.915 1.038 32.526 1.00 95.88 630 LEU A O 1
ATOM 4944 N N . GLU A 1 631 ? -0.279 0.669 34.407 1.00 95.31 631 GLU A N 1
ATOM 4945 C CA . GLU A 1 631 ? 0.819 0.174 35.231 1.00 95.31 631 GLU A CA 1
ATOM 4946 C C . GLU A 1 631 ? 0.406 -1.074 36.002 1.00 95.31 631 GLU A C 1
ATOM 4948 O O . GLU A 1 631 ? -0.692 -1.135 36.542 1.00 95.31 631 GLU A O 1
ATOM 4953 N N . PHE A 1 632 ? 1.277 -2.078 36.062 1.00 96.69 632 PHE A N 1
ATOM 4954 C CA . PHE A 1 632 ? 0.995 -3.321 36.781 1.00 96.69 632 PHE A CA 1
ATOM 4955 C C . PHE A 1 632 ? 2.270 -4.030 37.234 1.00 96.69 632 PHE A C 1
ATOM 4957 O O . PHE A 1 632 ? 3.357 -3.817 36.688 1.00 96.69 632 PHE A O 1
ATOM 4964 N N . THR A 1 633 ? 2.141 -4.875 38.253 1.00 96.06 633 THR A N 1
ATOM 4965 C CA . THR A 1 633 ? 3.229 -5.659 38.833 1.00 96.06 633 THR A CA 1
ATOM 4966 C C . THR A 1 633 ? 3.840 -6.609 37.813 1.00 96.06 633 THR A C 1
ATOM 4968 O O . THR A 1 633 ? 3.162 -7.290 37.042 1.00 96.06 633 THR A O 1
ATOM 4971 N N . SER A 1 634 ? 5.170 -6.649 37.806 1.00 95.56 634 SER A N 1
ATOM 4972 C CA . SER A 1 634 ? 5.949 -7.552 36.968 1.00 95.56 634 SER A CA 1
ATOM 4973 C C . SER A 1 634 ? 6.699 -8.571 37.818 1.00 95.56 634 SER A C 1
ATOM 4975 O O . SER A 1 634 ? 6.995 -8.324 38.989 1.00 95.56 634 SER A O 1
ATOM 4977 N N . THR A 1 635 ? 7.074 -9.701 37.217 1.00 95.50 635 THR A N 1
ATOM 4978 C CA . THR A 1 635 ? 8.033 -10.659 37.796 1.00 95.50 635 THR A CA 1
ATOM 4979 C C . THR A 1 635 ? 9.395 -10.032 38.114 1.00 95.50 635 THR A C 1
ATOM 4981 O O . THR A 1 635 ? 10.169 -10.614 38.863 1.00 95.50 635 THR A O 1
ATOM 4984 N N . LEU A 1 636 ? 9.668 -8.826 37.604 1.00 94.19 636 LEU A N 1
ATOM 4985 C CA . LEU A 1 636 ? 10.838 -8.011 37.938 1.00 94.19 636 LEU A CA 1
ATOM 4986 C C . LEU A 1 636 ? 10.735 -7.277 39.291 1.00 94.19 636 LEU A C 1
ATOM 4988 O O . LEU A 1 636 ? 11.692 -6.607 39.673 1.00 94.19 636 LEU A O 1
ATOM 4992 N N . CYS A 1 637 ? 9.592 -7.336 39.985 1.00 93.94 637 CYS A N 1
ATOM 4993 C CA . CYS A 1 637 ? 9.383 -6.669 41.270 1.00 93.94 637 CYS A CA 1
ATOM 4994 C C . CYS A 1 637 ? 9.474 -7.640 42.452 1.00 93.94 637 CYS A C 1
ATOM 4996 O O . CYS A 1 637 ? 8.502 -8.328 42.790 1.00 93.94 637 CYS A O 1
ATOM 4998 N N . ASP A 1 638 ? 10.623 -7.629 43.128 1.00 89.88 638 ASP A N 1
ATOM 4999 C CA . ASP A 1 638 ? 10.865 -8.438 44.328 1.00 89.88 638 ASP A CA 1
ATOM 5000 C C . ASP A 1 638 ? 10.101 -7.917 45.560 1.00 89.88 638 ASP A C 1
ATOM 5002 O O . ASP A 1 638 ? 9.732 -8.691 46.440 1.00 89.88 638 ASP A O 1
ATOM 5006 N N . SER A 1 639 ? 9.841 -6.607 45.634 1.00 91.88 639 SER A N 1
ATOM 5007 C CA . SER A 1 639 ? 9.139 -5.962 46.756 1.00 91.88 639 SER A CA 1
ATOM 5008 C C . SER A 1 639 ? 7.611 -6.016 46.656 1.00 91.88 639 SER A C 1
ATOM 5010 O O . SER A 1 639 ? 6.924 -5.712 47.632 1.00 91.88 639 SER A O 1
ATOM 5012 N N . CYS A 1 640 ? 7.070 -6.419 45.504 1.00 91.12 640 CYS A N 1
ATOM 5013 C CA . CYS A 1 640 ? 5.637 -6.572 45.279 1.00 91.12 640 CYS A CA 1
ATOM 5014 C C . CYS A 1 640 ? 5.181 -7.920 45.851 1.00 91.12 640 CYS A C 1
ATOM 5016 O O . CYS A 1 640 ? 5.257 -8.937 45.164 1.00 91.12 640 CYS A O 1
ATOM 5018 N N . LEU A 1 641 ? 4.771 -7.957 47.119 1.00 88.38 641 LEU A N 1
ATOM 5019 C CA . LEU A 1 641 ? 4.524 -9.211 47.852 1.00 88.38 641 LEU A CA 1
ATOM 5020 C C . LEU A 1 641 ? 3.054 -9.661 47.862 1.00 88.38 641 LEU A C 1
ATOM 5022 O O . LEU A 1 641 ? 2.725 -10.588 48.596 1.00 88.38 641 LEU A O 1
ATOM 5026 N N . ASN A 1 642 ? 2.174 -9.009 47.099 1.00 83.31 642 ASN A N 1
ATOM 5027 C CA . ASN A 1 642 ? 0.777 -9.425 46.996 1.00 83.31 642 ASN A CA 1
ATOM 5028 C C . ASN A 1 642 ? 0.615 -10.696 46.140 1.00 83.31 642 ASN A C 1
ATOM 5030 O O . ASN A 1 642 ? 1.464 -11.023 45.309 1.00 83.31 642 ASN A O 1
ATOM 5034 N N . ASP A 1 643 ? -0.504 -11.398 46.340 1.00 84.69 643 ASP A N 1
ATOM 5035 C CA . ASP A 1 643 ? -0.843 -12.640 45.625 1.00 84.69 643 ASP A CA 1
ATOM 5036 C C . ASP A 1 643 ? -1.424 -12.389 44.215 1.00 84.69 643 ASP A C 1
ATOM 5038 O O . ASP A 1 643 ? -1.857 -13.323 43.536 1.00 84.69 643 ASP A O 1
ATOM 5042 N N . ALA A 1 644 ? -1.451 -11.132 43.761 1.00 88.50 644 ALA A N 1
ATOM 5043 C CA . ALA A 1 644 ? -1.983 -10.763 42.457 1.00 88.50 644 ALA A CA 1
ATOM 5044 C C . ALA A 1 644 ? -1.113 -11.320 41.308 1.00 88.50 644 ALA A C 1
ATOM 5046 O O . ALA A 1 644 ? 0.116 -11.395 41.437 1.00 88.50 644 ALA A O 1
ATOM 5047 N N . PRO A 1 645 ? -1.710 -11.675 40.151 1.00 92.81 645 PRO A N 1
ATOM 5048 C CA . PRO A 1 645 ? -0.956 -12.105 38.977 1.00 92.81 645 PRO A CA 1
ATOM 5049 C C . PRO A 1 645 ? 0.099 -11.072 38.570 1.00 92.81 645 PRO A C 1
ATOM 5051 O O . PRO A 1 645 ? -0.180 -9.874 38.539 1.00 92.81 645 PRO A O 1
ATOM 5054 N N . LYS A 1 646 ? 1.307 -11.528 38.234 1.00 95.38 646 LYS A N 1
ATOM 5055 C CA . LYS A 1 646 ? 2.409 -10.664 37.792 1.00 95.38 646 LYS A CA 1
ATOM 5056 C C . LYS A 1 646 ? 2.710 -10.913 36.325 1.00 95.38 646 LYS A C 1
ATOM 5058 O O . LYS A 1 646 ? 2.778 -12.061 35.895 1.00 95.38 646 LYS A O 1
ATOM 5063 N N . PHE A 1 647 ? 2.972 -9.842 35.586 1.00 97.81 647 PHE A N 1
ATOM 5064 C CA . PHE A 1 647 ? 3.366 -9.940 34.187 1.00 97.81 647 PHE A CA 1
ATOM 5065 C C . PHE A 1 647 ? 4.829 -10.369 34.044 1.00 97.81 647 PHE A C 1
ATOM 5067 O O . PHE A 1 647 ? 5.735 -9.708 34.574 1.00 97.81 647 PHE A O 1
ATOM 5074 N N . ASP A 1 648 ? 5.065 -11.436 33.285 1.00 97.38 648 ASP A N 1
ATOM 5075 C CA . ASP A 1 648 ? 6.397 -11.863 32.875 1.00 97.38 648 ASP A CA 1
ATOM 5076 C C . ASP A 1 648 ? 6.713 -11.331 31.464 1.00 97.38 648 ASP A C 1
ATOM 5078 O O . ASP A 1 648 ? 6.246 -11.897 30.468 1.00 97.38 648 ASP A O 1
ATOM 5082 N N . PRO A 1 649 ? 7.531 -10.268 31.334 1.00 96.12 649 PRO A N 1
ATOM 5083 C CA . PRO A 1 649 ? 7.882 -9.720 30.027 1.00 96.12 649 PRO A CA 1
ATOM 5084 C C . PRO A 1 649 ? 8.650 -10.709 29.144 1.00 96.12 649 PRO A C 1
ATOM 5086 O O . PRO A 1 649 ? 8.656 -10.544 27.929 1.00 96.12 649 PRO A O 1
ATOM 5089 N N . SER A 1 650 ? 9.286 -11.740 29.716 1.00 96.44 650 SER A N 1
ATOM 5090 C CA . SER A 1 650 ? 10.007 -12.756 28.938 1.00 96.44 650 SER A CA 1
ATOM 5091 C C . SER A 1 650 ? 9.084 -13.758 28.238 1.00 96.44 650 SER A C 1
ATOM 5093 O O . SER A 1 650 ? 9.514 -14.419 27.295 1.00 96.44 650 SER A O 1
ATOM 5095 N N . GLN A 1 651 ? 7.821 -13.853 28.672 1.00 97.00 651 GLN A N 1
ATOM 5096 C CA . GLN A 1 651 ? 6.814 -14.758 28.106 1.00 97.00 651 GLN A CA 1
ATOM 5097 C C . GLN A 1 651 ? 5.958 -14.099 27.017 1.00 97.00 651 GLN A C 1
ATOM 5099 O O . GLN A 1 651 ? 5.104 -14.765 26.443 1.00 97.00 651 GLN A O 1
ATOM 5104 N N . SER A 1 652 ? 6.155 -12.808 26.728 1.00 96.75 652 SER A N 1
ATOM 5105 C CA . SER A 1 652 ? 5.423 -12.093 25.678 1.00 96.75 652 SER A CA 1
ATOM 5106 C C . SER A 1 652 ? 6.322 -11.805 24.476 1.00 96.75 652 SER A C 1
ATOM 5108 O O . SER A 1 652 ? 7.268 -11.026 24.555 1.00 96.75 652 SER A O 1
ATOM 5110 N N . GLU A 1 653 ? 5.991 -12.387 23.325 1.00 95.50 653 GLU A N 1
ATOM 5111 C CA . GLU A 1 653 ? 6.658 -12.144 22.042 1.00 95.50 653 GLU A CA 1
ATOM 5112 C C . GLU A 1 653 ? 6.394 -10.734 21.490 1.00 95.50 653 GLU A C 1
ATOM 5114 O O . GLU A 1 653 ? 7.148 -10.242 20.647 1.00 95.50 653 GLU A O 1
ATOM 5119 N N . THR A 1 654 ? 5.321 -10.076 21.941 1.00 94.75 654 THR A N 1
ATOM 5120 C CA . THR A 1 654 ? 4.944 -8.718 21.517 1.00 94.75 654 THR A CA 1
ATOM 5121 C C . THR A 1 654 ? 5.411 -7.626 22.475 1.00 94.75 654 THR A C 1
ATOM 5123 O O . THR A 1 654 ? 5.298 -6.445 22.132 1.00 94.75 654 THR A O 1
ATOM 5126 N N . PHE A 1 655 ? 5.979 -7.993 23.629 1.00 97.31 655 PHE A N 1
ATOM 5127 C CA . PHE A 1 655 ? 6.536 -7.031 24.570 1.00 97.31 655 PHE A CA 1
ATOM 5128 C C . PHE A 1 655 ? 7.773 -6.349 23.985 1.00 97.31 655 PHE A C 1
ATOM 5130 O O . PHE A 1 655 ? 8.720 -6.988 23.524 1.00 97.31 655 PHE A O 1
ATOM 5137 N N . VAL A 1 656 ? 7.793 -5.022 24.058 1.00 96.31 656 VAL A N 1
ATOM 5138 C CA . VAL A 1 656 ? 8.955 -4.206 23.707 1.00 96.31 656 VAL A CA 1
ATOM 5139 C C . VAL A 1 656 ? 9.317 -3.337 24.902 1.00 96.31 656 VAL A C 1
ATOM 5141 O O . VAL A 1 656 ? 8.551 -2.461 25.307 1.00 96.31 656 VAL A O 1
ATOM 5144 N N . ASP A 1 657 ? 10.510 -3.557 25.449 1.00 94.69 657 ASP A N 1
ATOM 5145 C CA . ASP A 1 657 ? 11.053 -2.746 26.536 1.00 94.69 657 ASP A CA 1
ATOM 5146 C C . ASP A 1 657 ? 11.371 -1.322 26.046 1.00 94.69 657 ASP A C 1
ATOM 5148 O O . ASP A 1 657 ? 12.102 -1.121 25.074 1.00 94.69 657 ASP A O 1
ATOM 5152 N N . GLY A 1 658 ? 10.827 -0.318 26.733 1.00 89.62 658 GLY A N 1
ATOM 5153 C CA . GLY A 1 658 ? 11.076 1.095 26.453 1.00 89.62 658 GLY A CA 1
ATOM 5154 C C . GLY A 1 658 ? 12.329 1.644 27.141 1.00 89.62 658 GLY A C 1
ATOM 5155 O O . GLY A 1 658 ? 12.756 2.759 26.840 1.00 89.62 658 GLY A O 1
ATOM 5156 N N . GLY A 1 659 ? 12.918 0.897 28.081 1.00 85.75 659 GLY A N 1
ATOM 5157 C CA . GLY A 1 659 ? 14.212 1.187 28.702 1.00 85.75 659 GLY A CA 1
ATOM 5158 C C . GLY A 1 659 ? 14.244 2.354 29.696 1.00 85.75 659 GLY A C 1
ATOM 5159 O O . GLY A 1 659 ? 15.278 2.582 30.325 1.00 85.75 659 GLY A O 1
ATOM 5160 N N . ARG A 1 660 ? 13.144 3.097 29.874 1.00 92.94 660 ARG A N 1
ATOM 5161 C CA . ARG A 1 660 ? 13.065 4.239 30.794 1.00 92.94 660 ARG A CA 1
ATOM 5162 C C . ARG A 1 660 ? 12.464 3.826 32.133 1.00 92.94 660 ARG A C 1
ATOM 5164 O O . ARG A 1 660 ? 11.350 3.312 32.178 1.00 92.94 660 ARG A O 1
ATOM 5171 N N . THR A 1 661 ? 13.162 4.156 33.217 1.00 94.44 661 THR A N 1
ATOM 5172 C CA . THR A 1 661 ? 12.655 4.007 34.587 1.00 94.44 661 THR A CA 1
ATOM 5173 C C . THR A 1 661 ? 12.224 5.357 35.160 1.00 94.44 661 THR A C 1
ATOM 5175 O O . THR A 1 661 ? 12.886 6.376 34.945 1.00 94.44 661 THR A O 1
ATOM 5178 N N . THR A 1 662 ? 11.105 5.387 35.879 1.00 93.06 662 THR A N 1
ATOM 5179 C CA . THR A 1 662 ? 10.599 6.566 36.594 1.00 93.06 662 THR A CA 1
ATOM 5180 C C . THR A 1 662 ? 9.962 6.157 37.921 1.00 93.06 662 THR A C 1
ATOM 5182 O O . THR A 1 662 ? 9.770 4.971 38.160 1.00 93.06 662 THR A O 1
ATOM 5185 N N . SER A 1 663 ? 9.642 7.119 38.784 1.00 91.06 663 SER A N 1
ATOM 5186 C CA . SER A 1 663 ? 8.910 6.858 40.024 1.00 91.06 663 SER A CA 1
ATOM 5187 C C . SER A 1 663 ? 7.723 7.800 40.133 1.00 91.06 663 SER A C 1
ATOM 5189 O O . SER A 1 663 ? 7.838 8.977 39.783 1.00 91.06 663 SER A O 1
ATOM 5191 N N . ILE A 1 664 ? 6.610 7.285 40.644 1.00 88.12 664 ILE A N 1
ATOM 5192 C CA . ILE A 1 664 ? 5.379 8.041 40.880 1.00 88.12 664 ILE A CA 1
ATOM 5193 C C . ILE A 1 664 ? 4.960 7.907 42.343 1.00 88.12 664 ILE A C 1
ATOM 5195 O O . ILE A 1 664 ? 5.152 6.852 42.945 1.00 88.12 664 ILE A O 1
ATOM 5199 N N . THR A 1 665 ? 4.412 8.980 42.912 1.00 85.00 665 THR A N 1
ATOM 5200 C CA . THR A 1 665 ? 3.844 9.008 44.268 1.00 85.00 665 THR A CA 1
ATOM 5201 C C . THR A 1 665 ? 2.369 9.363 44.156 1.00 85.00 665 THR A C 1
ATOM 5203 O O . THR A 1 665 ? 2.032 10.315 43.450 1.00 85.00 665 THR A O 1
ATOM 5206 N N . PHE A 1 666 ? 1.508 8.618 44.842 1.00 80.00 666 PHE A N 1
ATOM 5207 C CA . PHE A 1 666 ? 0.059 8.789 44.761 1.00 80.00 666 PHE A CA 1
ATOM 5208 C C . PHE A 1 666 ? -0.450 9.879 45.710 1.00 80.00 666 PHE A C 1
ATOM 5210 O O . PHE A 1 666 ? 0.171 10.171 46.734 1.00 80.00 666 PHE A O 1
ATOM 5217 N N . GLY A 1 667 ? -1.564 10.511 45.322 1.00 70.00 667 GLY A N 1
ATOM 5218 C CA . GLY A 1 667 ? -2.237 11.568 46.088 1.00 70.00 667 GLY A CA 1
ATOM 5219 C C . GLY A 1 667 ? -3.273 11.050 47.094 1.00 70.00 667 GLY A C 1
ATOM 5220 O O . GLY A 1 667 ? -3.588 11.757 48.049 1.00 70.00 667 GLY A O 1
ATOM 5221 N N . THR A 1 668 ? -3.744 9.813 46.915 1.00 72.62 668 THR A N 1
ATOM 5222 C CA . THR A 1 668 ? -4.621 9.055 47.825 1.00 72.62 668 THR A CA 1
ATOM 5223 C C . THR A 1 668 ? -3.964 7.713 48.186 1.00 72.62 668 THR A C 1
ATOM 5225 O O . THR A 1 668 ? -3.058 7.254 47.486 1.00 72.62 668 THR A O 1
ATOM 5228 N N . GLY A 1 669 ? -4.298 7.170 49.361 1.00 73.12 669 GLY A N 1
ATOM 5229 C CA . GLY A 1 669 ? -3.775 5.884 49.820 1.00 73.12 669 GLY A CA 1
ATOM 5230 C C . GLY A 1 669 ? -4.616 4.715 49.313 1.00 73.12 669 GLY A C 1
ATOM 5231 O O . GLY A 1 669 ? -5.572 4.902 48.564 1.00 73.12 669 GLY A O 1
ATOM 5232 N N . VAL A 1 670 ? -4.259 3.505 49.737 1.00 75.50 670 VAL A N 1
ATOM 5233 C CA . VAL A 1 670 ? -5.040 2.297 49.448 1.00 75.50 670 VAL A CA 1
ATOM 5234 C C . VAL A 1 670 ? -6.216 2.203 50.420 1.00 75.50 670 VAL A C 1
ATOM 5236 O O . VAL A 1 670 ? -6.057 2.410 51.623 1.00 75.50 670 VAL A O 1
ATOM 5239 N N . GLY A 1 671 ? -7.404 1.873 49.913 1.00 76.62 671 GLY A N 1
ATOM 5240 C CA . GLY A 1 671 ? -8.604 1.785 50.741 1.00 76.62 671 GLY A CA 1
ATOM 5241 C C . GLY A 1 671 ? -8.998 3.137 51.329 1.00 76.62 671 GLY A C 1
ATOM 5242 O O . GLY A 1 671 ? -9.135 4.117 50.596 1.00 76.62 671 GLY A O 1
ATOM 5243 N N . VAL A 1 672 ? -9.212 3.173 52.645 1.00 79.12 672 VAL A N 1
ATOM 5244 C CA . VAL A 1 672 ? -9.668 4.360 53.391 1.00 79.12 672 VAL A CA 1
ATOM 5245 C C . VAL A 1 672 ? -8.515 5.186 53.985 1.00 79.12 672 VAL A C 1
ATOM 5247 O O . VAL A 1 672 ? -8.752 6.258 54.561 1.00 79.12 672 VAL A O 1
ATOM 5250 N N . ASP A 1 673 ? -7.272 4.723 53.801 1.00 77.69 673 ASP A N 1
ATOM 5251 C CA . ASP A 1 673 ? -6.058 5.372 54.294 1.00 77.69 673 ASP A CA 1
ATOM 5252 C C . ASP A 1 673 ? -5.797 6.685 53.526 1.00 77.69 673 ASP A C 1
ATOM 5254 O O . ASP A 1 673 ? -5.723 6.697 52.291 1.00 77.69 673 ASP A O 1
ATOM 5258 N N . PRO A 1 674 ? -5.564 7.816 54.214 1.00 74.06 674 PRO A N 1
ATOM 5259 C CA . PRO A 1 674 ? -5.027 9.004 53.564 1.00 74.06 674 PRO A CA 1
ATOM 5260 C C . PRO A 1 674 ? -3.540 8.815 53.214 1.00 74.06 674 PRO A C 1
ATOM 5262 O O . PRO A 1 674 ? -2.820 8.008 53.810 1.00 74.06 674 PRO A O 1
ATOM 5265 N N . VAL A 1 675 ? -3.026 9.617 52.276 1.00 72.62 675 VAL A N 1
ATOM 5266 C CA . VAL A 1 675 ? -1.579 9.633 52.001 1.00 72.62 675 VAL A CA 1
ATOM 5267 C C . VAL A 1 675 ? -0.834 10.304 53.138 1.00 72.62 675 VAL A C 1
ATOM 5269 O O . VAL A 1 675 ? -1.050 11.473 53.454 1.00 72.62 675 VAL A O 1
ATOM 5272 N N . VAL A 1 676 ? 0.136 9.577 53.689 1.00 67.81 676 VAL A N 1
ATOM 5273 C CA . VAL A 1 676 ? 1.084 10.098 54.672 1.00 67.81 676 VAL A CA 1
ATOM 5274 C C . VAL A 1 676 ? 2.496 9.994 54.096 1.00 67.81 676 VAL A C 1
ATOM 5276 O O . VAL A 1 676 ? 3.030 8.905 53.905 1.00 67.81 676 VAL A O 1
ATOM 5279 N N . GLY A 1 677 ? 3.121 11.136 53.807 1.00 72.25 677 GLY A N 1
ATOM 5280 C CA . GLY A 1 677 ? 4.504 11.187 53.322 1.00 72.25 677 GLY A CA 1
ATOM 5281 C C . GLY A 1 677 ? 4.707 10.492 51.969 1.00 72.25 677 GLY A C 1
ATOM 5282 O O . GLY A 1 677 ? 3.968 10.738 51.024 1.00 72.25 677 GLY A O 1
ATOM 5283 N N . ALA A 1 678 ? 5.737 9.647 51.866 1.00 74.94 678 ALA A N 1
ATOM 5284 C CA . ALA A 1 678 ? 6.096 8.921 50.641 1.00 74.94 678 ALA A CA 1
ATOM 5285 C C . ALA A 1 678 ? 5.656 7.443 50.672 1.00 74.94 678 ALA A C 1
ATOM 5287 O O . ALA A 1 678 ? 6.260 6.611 49.998 1.00 74.94 678 ALA A O 1
ATOM 5288 N N . ASN A 1 679 ? 4.639 7.115 51.479 1.00 80.81 679 ASN A N 1
ATOM 5289 C CA . ASN A 1 679 ? 4.221 5.738 51.765 1.00 80.81 679 ASN A CA 1
ATOM 5290 C C . ASN A 1 679 ? 3.546 5.021 50.589 1.00 80.81 679 ASN A C 1
ATOM 5292 O O . ASN A 1 679 ? 3.442 3.799 50.628 1.00 80.81 679 ASN A O 1
ATOM 5296 N N . TYR A 1 680 ? 3.128 5.749 49.554 1.00 85.88 680 TYR A N 1
ATOM 5297 C CA . TYR A 1 680 ? 2.496 5.212 48.347 1.00 85.88 680 TYR A CA 1
ATOM 5298 C C . TYR A 1 680 ? 3.307 5.632 47.121 1.00 85.88 680 TYR A C 1
ATOM 5300 O O . TYR A 1 680 ? 2.994 6.624 46.460 1.00 85.88 680 TYR A O 1
ATOM 5308 N N . ARG A 1 681 ? 4.408 4.914 46.861 1.00 90.62 681 ARG A N 1
ATOM 5309 C CA . ARG A 1 681 ? 5.318 5.178 45.740 1.00 90.62 681 ARG A CA 1
ATOM 5310 C C . ARG A 1 681 ? 5.583 3.912 44.927 1.00 90.62 681 ARG A C 1
ATOM 5312 O O . ARG A 1 681 ? 5.918 2.881 45.504 1.00 90.62 681 ARG A O 1
ATOM 5319 N N . LEU A 1 682 ? 5.519 4.035 43.603 1.00 93.19 682 LEU A N 1
ATOM 5320 C CA . LEU A 1 682 ? 5.881 2.987 42.644 1.00 93.19 682 LEU A CA 1
ATOM 5321 C C . LEU A 1 682 ? 7.117 3.400 41.844 1.00 93.19 682 LEU A C 1
ATOM 5323 O O . LEU A 1 682 ? 7.290 4.578 41.517 1.00 93.19 682 LEU A O 1
ATOM 5327 N N . THR A 1 683 ? 7.950 2.429 41.485 1.00 95.44 683 THR A N 1
ATOM 5328 C CA . THR A 1 683 ? 8.990 2.562 40.462 1.00 95.44 683 THR A CA 1
ATOM 5329 C C . THR A 1 683 ? 8.584 1.766 39.235 1.00 95.44 683 THR A C 1
ATOM 5331 O O . THR A 1 683 ? 8.254 0.586 39.313 1.00 95.44 683 THR A O 1
ATOM 5334 N N . LEU A 1 684 ? 8.609 2.446 38.097 1.00 96.62 684 LEU A N 1
ATOM 5335 C CA . LEU A 1 684 ? 7.999 2.029 36.849 1.00 96.62 684 LEU A CA 1
ATOM 5336 C C . LEU A 1 684 ? 9.051 1.911 35.751 1.00 96.62 684 LEU A C 1
ATOM 5338 O O . LEU A 1 684 ? 9.844 2.836 35.565 1.00 96.62 684 LEU A O 1
ATOM 5342 N N . ARG A 1 685 ? 9.007 0.836 34.966 1.00 96.56 685 ARG A N 1
ATOM 5343 C CA . ARG A 1 685 ? 9.782 0.653 33.734 1.00 96.56 685 ARG A CA 1
ATOM 5344 C C . ARG A 1 685 ? 8.853 0.700 32.525 1.00 96.56 685 ARG A C 1
ATOM 5346 O O . ARG A 1 685 ? 7.916 -0.080 32.431 1.00 96.56 685 ARG A O 1
ATOM 5353 N N . SER A 1 686 ? 9.104 1.617 31.597 1.00 97.06 686 SER A N 1
ATOM 5354 C CA . SER A 1 686 ? 8.276 1.784 30.397 1.00 97.06 686 SER A CA 1
ATOM 5355 C C . SER A 1 686 ? 8.387 0.593 29.443 1.00 97.06 686 SER A C 1
ATOM 5357 O O . SER A 1 686 ? 9.500 0.126 29.204 1.00 97.06 686 SER A O 1
ATOM 5359 N N . GLY A 1 687 ? 7.289 0.223 28.792 1.00 95.94 687 GLY A N 1
ATOM 5360 C CA . GLY A 1 687 ? 7.257 -0.723 27.678 1.00 95.94 687 GLY A CA 1
ATOM 5361 C C . GLY A 1 687 ? 6.052 -0.498 26.765 1.00 95.94 687 GLY A C 1
ATOM 5362 O O . GLY A 1 687 ? 5.238 0.401 26.988 1.00 95.94 687 GLY A O 1
ATOM 5363 N N . THR A 1 688 ? 5.942 -1.310 25.720 1.00 97.50 688 THR A N 1
ATOM 5364 C CA . THR A 1 688 ? 4.726 -1.424 24.906 1.00 97.50 688 THR A CA 1
ATOM 5365 C C . THR A 1 688 ? 4.390 -2.883 24.675 1.00 97.50 688 THR A C 1
ATOM 5367 O O . THR A 1 688 ? 5.302 -3.671 24.436 1.00 97.50 688 THR A O 1
ATOM 5370 N N . ASP A 1 689 ? 3.108 -3.228 24.672 1.00 97.62 689 ASP A N 1
ATOM 5371 C CA . ASP A 1 689 ? 2.655 -4.581 24.336 1.00 97.62 689 ASP A CA 1
ATOM 5372 C C . ASP A 1 689 ? 1.224 -4.568 23.758 1.00 97.62 689 ASP A C 1
ATOM 5374 O O . ASP A 1 689 ? 0.619 -3.505 23.582 1.00 97.62 689 ASP A O 1
ATOM 5378 N N . THR A 1 690 ? 0.688 -5.734 23.413 1.00 96.94 690 THR A N 1
ATOM 5379 C CA . THR A 1 690 ? -0.729 -5.948 23.110 1.00 96.94 690 THR A CA 1
ATOM 5380 C C . THR A 1 690 ? -1.523 -6.044 24.406 1.00 96.94 690 THR A C 1
ATOM 5382 O O . THR A 1 690 ? -1.126 -6.763 25.317 1.00 96.94 690 THR A O 1
ATOM 5385 N N . VAL A 1 691 ? -2.633 -5.310 24.489 1.00 97.56 691 VAL A N 1
ATOM 5386 C CA . VAL A 1 691 ? -3.537 -5.293 25.646 1.00 97.56 691 VAL A CA 1
ATOM 5387 C C . VAL A 1 691 ? -4.954 -5.578 25.171 1.00 97.56 691 VAL A C 1
ATOM 5389 O O . VAL A 1 691 ? -5.399 -4.986 24.184 1.00 97.56 691 VAL A O 1
ATOM 5392 N N . THR A 1 692 ? -5.659 -6.436 25.899 1.00 96.06 692 THR A N 1
ATOM 5393 C CA . THR A 1 692 ? -7.050 -6.806 25.637 1.00 96.06 692 THR A CA 1
ATOM 5394 C C . THR A 1 692 ? -7.896 -6.587 26.883 1.00 96.06 692 THR A C 1
ATOM 5396 O O . THR A 1 692 ? -7.524 -7.016 27.971 1.00 96.06 692 THR A O 1
ATOM 5399 N N . VAL A 1 693 ? -9.047 -5.930 26.726 1.00 94.81 693 VAL A N 1
ATOM 5400 C CA . VAL A 1 693 ? -10.012 -5.685 27.810 1.00 94.81 693 VAL A CA 1
ATOM 5401 C C . VAL A 1 693 ? -11.419 -5.961 27.291 1.00 94.81 693 VAL A C 1
ATOM 5403 O O . VAL A 1 693 ? -11.822 -5.375 26.290 1.00 94.81 693 VAL A O 1
ATOM 5406 N N . GLY A 1 694 ? -12.160 -6.879 27.917 1.00 87.50 694 GLY A N 1
ATOM 5407 C CA . GLY A 1 694 ? -13.512 -7.247 27.460 1.00 87.50 694 GLY A CA 1
ATOM 5408 C C . GLY A 1 694 ? -13.568 -7.832 26.035 1.00 87.50 694 GLY A C 1
ATOM 5409 O O . GLY A 1 694 ? -14.596 -7.803 25.375 1.00 87.50 694 GLY A O 1
ATOM 5410 N N . GLY A 1 695 ? -12.449 -8.337 25.508 1.00 87.31 695 GLY A N 1
ATOM 5411 C CA . GLY A 1 695 ? -12.345 -8.762 24.105 1.00 87.31 695 GLY A CA 1
ATOM 5412 C C . GLY A 1 695 ? -12.059 -7.625 23.113 1.00 87.31 695 GLY A C 1
ATOM 5413 O O . GLY A 1 695 ? -11.918 -7.884 21.918 1.00 87.31 695 GLY A O 1
ATOM 5414 N N . LEU A 1 696 ? -11.913 -6.383 23.585 1.00 92.44 696 LEU A N 1
ATOM 5415 C CA . LEU A 1 696 ? -11.366 -5.274 22.804 1.00 92.44 696 LEU A CA 1
ATOM 5416 C C . LEU A 1 696 ? -9.839 -5.322 22.868 1.00 92.44 696 LEU A C 1
ATOM 5418 O O . LEU A 1 696 ? -9.250 -5.053 23.912 1.00 92.44 696 LEU A O 1
ATOM 5422 N N . GLU A 1 697 ? -9.198 -5.660 21.753 1.00 93.56 697 GLU A N 1
ATOM 5423 C CA . GLU A 1 697 ? -7.742 -5.789 21.652 1.00 93.56 697 GLU A CA 1
ATOM 5424 C C . GLU A 1 697 ? -7.103 -4.546 21.015 1.00 93.56 697 GLU A C 1
ATOM 5426 O O . GLU A 1 697 ? -7.581 -3.995 20.020 1.00 93.56 697 GLU A O 1
ATOM 5431 N N . SER A 1 698 ? -5.964 -4.118 21.555 1.00 92.31 698 SER A N 1
ATOM 5432 C CA . SER A 1 698 ? -5.110 -3.105 20.949 1.00 92.31 698 SER A CA 1
ATOM 5433 C C . SER A 1 698 ? -3.639 -3.493 21.055 1.00 92.31 698 SER A C 1
ATOM 5435 O O . SER A 1 698 ? -3.108 -3.663 22.146 1.00 92.31 698 SER A O 1
ATOM 5437 N N . SER A 1 699 ? -2.932 -3.492 19.926 1.00 92.88 699 SER A N 1
ATOM 5438 C CA . SER A 1 699 ? -1.474 -3.673 19.886 1.00 92.88 699 SER A CA 1
ATOM 5439 C C . SER A 1 699 ? -0.707 -2.370 20.154 1.00 92.88 699 SER A C 1
ATOM 5441 O O . SER A 1 699 ? -1.222 -1.275 19.908 1.00 92.88 699 SER A O 1
ATOM 5443 N N . ASN A 1 700 ? 0.562 -2.485 20.563 1.00 92.12 700 ASN A N 1
ATOM 5444 C CA . ASN A 1 700 ? 1.484 -1.364 20.820 1.00 92.12 700 ASN A CA 1
ATOM 5445 C C . ASN A 1 700 ? 0.948 -0.342 21.841 1.00 92.12 700 ASN A C 1
ATOM 5447 O O . ASN A 1 700 ? 1.118 0.869 21.671 1.00 92.12 700 ASN A O 1
ATOM 5451 N N . VAL A 1 701 ? 0.265 -0.812 22.880 1.00 95.94 701 VAL A N 1
ATOM 5452 C CA . VAL A 1 701 ? -0.222 0.023 23.978 1.00 95.94 701 VAL A CA 1
ATOM 5453 C C . VAL A 1 701 ? 0.959 0.383 24.882 1.00 95.94 701 VAL A C 1
ATOM 5455 O O . VAL A 1 701 ? 1.622 -0.523 25.384 1.00 95.94 701 VAL A O 1
ATOM 5458 N N . PRO A 1 702 ? 1.248 1.681 25.101 1.00 95.94 702 PRO A N 1
ATOM 5459 C CA . PRO A 1 702 ? 2.213 2.109 26.107 1.00 95.94 702 PRO A CA 1
ATOM 5460 C C . PRO A 1 702 ? 1.771 1.678 27.503 1.00 95.94 702 PRO A C 1
ATOM 5462 O O . PRO A 1 702 ? 0.636 1.947 27.897 1.00 95.94 702 PRO A O 1
ATOM 5465 N N . LEU A 1 703 ? 2.682 1.052 28.239 1.00 96.94 703 LEU A N 1
ATOM 5466 C CA . LEU A 1 703 ? 2.451 0.517 29.576 1.00 96.94 703 LEU A CA 1
ATOM 5467 C C . LEU A 1 703 ? 3.696 0.663 30.457 1.00 96.94 703 LEU A C 1
ATOM 5469 O O . LEU A 1 703 ? 4.789 0.985 29.974 1.00 96.94 703 LEU A O 1
ATOM 5473 N N . PHE A 1 704 ? 3.534 0.421 31.752 1.00 97.56 704 PHE A N 1
ATOM 5474 C CA . PHE A 1 704 ? 4.598 0.495 32.740 1.00 97.56 704 PHE A CA 1
ATOM 5475 C C . PHE A 1 704 ? 4.623 -0.751 33.624 1.00 97.56 704 PHE A C 1
ATOM 5477 O O . PHE A 1 704 ? 3.648 -1.093 34.284 1.00 97.56 704 PHE A O 1
ATOM 5484 N N . LEU A 1 705 ? 5.777 -1.404 33.680 1.00 97.88 705 LEU A N 1
ATOM 5485 C CA . LEU A 1 705 ? 6.029 -2.489 34.616 1.00 97.88 705 LEU A CA 1
ATOM 5486 C C . LEU A 1 705 ? 6.391 -1.889 35.974 1.00 97.88 705 LEU A C 1
ATOM 5488 O O . LEU A 1 705 ? 7.369 -1.145 36.065 1.00 97.88 705 LEU A O 1
ATOM 5492 N N . ILE A 1 706 ? 5.643 -2.214 37.024 1.00 97.00 706 ILE A N 1
ATOM 5493 C CA . ILE A 1 706 ? 6.049 -1.917 38.399 1.00 97.00 706 ILE A CA 1
ATOM 5494 C C . ILE A 1 706 ? 7.211 -2.856 38.725 1.00 97.00 706 ILE A C 1
ATOM 5496 O O . ILE A 1 706 ? 7.064 -4.078 38.662 1.00 97.00 706 ILE A O 1
ATOM 5500 N N . THR A 1 707 ? 8.374 -2.276 39.025 1.00 95.69 707 THR A N 1
ATOM 5501 C CA . THR A 1 707 ? 9.615 -2.996 39.363 1.00 95.69 707 THR A CA 1
ATOM 5502 C C . THR A 1 707 ? 10.022 -2.824 40.825 1.00 95.69 707 THR A C 1
ATOM 5504 O O . THR A 1 707 ? 10.903 -3.532 41.292 1.00 95.69 707 THR A O 1
ATOM 5507 N N . ASP A 1 708 ? 9.425 -1.868 41.538 1.00 94.88 708 ASP A N 1
ATOM 5508 C CA . ASP A 1 708 ? 9.557 -1.698 42.990 1.00 94.88 708 ASP A CA 1
ATOM 5509 C C . ASP A 1 708 ? 8.338 -0.925 43.524 1.00 94.88 708 ASP A C 1
ATOM 5511 O O . ASP A 1 708 ? 7.815 -0.047 42.827 1.00 94.88 708 ASP A O 1
ATOM 5515 N N . GLN A 1 709 ? 7.887 -1.229 44.743 1.00 93.81 709 GLN A N 1
ATOM 5516 C CA . GLN A 1 709 ? 6.780 -0.535 45.405 1.00 93.81 709 GLN A CA 1
ATOM 5517 C C . GLN A 1 709 ? 6.994 -0.387 46.912 1.00 93.81 709 GLN A C 1
ATOM 5519 O O . GLN A 1 709 ? 7.715 -1.156 47.549 1.00 93.81 709 GLN A O 1
ATOM 5524 N N . THR A 1 710 ? 6.325 0.592 47.518 1.00 92.31 710 THR A N 1
ATOM 5525 C CA . THR A 1 710 ? 6.266 0.699 48.978 1.00 92.31 710 THR A CA 1
ATOM 5526 C C . THR A 1 710 ? 5.374 -0.395 49.591 1.00 92.31 710 THR A C 1
ATOM 5528 O O . THR A 1 710 ? 4.360 -0.761 48.997 1.00 92.31 710 THR A O 1
ATOM 5531 N N . PRO A 1 711 ? 5.669 -0.887 50.815 1.00 89.94 711 PRO A N 1
ATOM 5532 C CA . PRO A 1 711 ? 4.950 -2.025 51.409 1.00 89.94 711 PRO A CA 1
ATOM 5533 C C . PRO A 1 711 ? 3.441 -1.834 51.596 1.00 89.94 711 PRO A C 1
ATOM 5535 O O . PRO A 1 711 ? 2.712 -2.813 51.721 1.00 89.94 711 PRO A O 1
ATOM 5538 N N . LYS A 1 712 ? 2.963 -0.585 51.627 1.00 86.88 712 LYS A N 1
ATOM 5539 C CA . LYS A 1 712 ? 1.542 -0.259 51.798 1.00 86.88 712 LYS A CA 1
ATOM 5540 C C . LYS A 1 712 ? 0.658 -0.704 50.619 1.00 86.88 712 LYS A C 1
ATOM 5542 O O . LYS A 1 712 ? -0.536 -0.849 50.830 1.00 86.88 712 LYS A O 1
ATOM 5547 N N . PHE A 1 713 ? 1.224 -0.994 49.443 1.00 88.31 713 PHE A N 1
ATOM 5548 C CA . PHE A 1 713 ? 0.493 -1.588 48.310 1.00 88.31 713 PHE A CA 1
ATOM 5549 C C . PHE A 1 713 ? 0.323 -3.114 48.411 1.00 88.31 713 PHE A C 1
ATOM 5551 O O . PHE A 1 713 ? -0.423 -3.704 47.641 1.00 88.31 713 PHE A O 1
ATOM 5558 N N . ASN A 1 714 ? 0.984 -3.794 49.359 1.00 87.31 714 ASN A N 1
ATOM 5559 C CA . ASN A 1 714 ? 0.918 -5.263 49.452 1.00 87.31 714 ASN A CA 1
ATOM 5560 C C . ASN A 1 714 ? -0.466 -5.798 49.852 1.00 87.31 714 ASN A C 1
ATOM 5562 O O . ASN A 1 714 ? -0.689 -7.003 49.779 1.00 87.31 714 ASN A O 1
ATOM 5566 N N . ILE A 1 715 ? -1.368 -4.924 50.301 1.00 84.31 715 ILE A N 1
ATOM 5567 C CA . ILE A 1 715 ? -2.750 -5.279 50.619 1.00 84.31 715 ILE A CA 1
ATOM 5568 C C . ILE A 1 715 ? -3.637 -5.352 49.362 1.00 84.31 715 ILE A C 1
ATOM 5570 O O . ILE A 1 715 ? -4.687 -5.985 49.418 1.00 84.31 715 ILE A O 1
ATOM 5574 N N . ASP A 1 716 ? -3.224 -4.756 48.235 1.00 86.88 716 ASP A N 1
ATOM 5575 C CA . ASP A 1 716 ? -4.026 -4.737 47.009 1.00 86.88 716 ASP A CA 1
ATOM 5576 C C . ASP A 1 716 ? -4.185 -6.150 46.426 1.00 86.88 716 ASP A C 1
ATOM 5578 O O . ASP A 1 716 ? -3.181 -6.841 46.209 1.00 86.88 716 ASP A O 1
ATOM 5582 N N . PRO A 1 717 ? -5.420 -6.583 46.106 1.00 85.69 717 PRO A N 1
ATOM 5583 C CA . PRO A 1 717 ? -5.685 -7.894 45.522 1.00 85.69 717 PRO A CA 1
ATOM 5584 C C . PRO A 1 717 ? -5.458 -7.910 44.004 1.00 85.69 717 PRO A C 1
ATOM 5586 O O . PRO A 1 717 ? -5.614 -8.955 43.376 1.00 85.69 717 PRO A O 1
ATOM 5589 N N . PHE A 1 718 ? -5.153 -6.754 43.409 1.00 90.12 718 PHE A N 1
ATOM 5590 C CA . PHE A 1 718 ? -5.000 -6.559 41.975 1.00 90.12 718 PHE A CA 1
ATOM 5591 C C . PHE A 1 718 ? -3.551 -6.243 41.591 1.00 90.12 718 PHE A C 1
ATOM 5593 O O . PHE A 1 718 ? -2.735 -5.807 42.404 1.00 90.12 718 PHE A O 1
ATOM 5600 N N . SER A 1 719 ? -3.226 -6.475 40.322 1.00 93.62 719 SER A N 1
ATOM 5601 C CA . SER A 1 719 ? -1.885 -6.297 39.762 1.00 93.62 719 SER A CA 1
ATOM 5602 C C . SER A 1 719 ? -1.516 -4.830 39.536 1.00 93.62 719 SER A C 1
ATOM 5604 O O . SER A 1 719 ? -0.332 -4.508 39.503 1.00 93.62 719 SER A O 1
ATOM 5606 N N . GLY A 1 720 ? -2.485 -3.933 39.340 1.00 93.50 720 GLY A N 1
ATOM 5607 C CA . GLY A 1 720 ? -2.195 -2.510 39.153 1.00 93.50 720 GLY A CA 1
ATOM 5608 C C . GLY A 1 720 ? -3.377 -1.658 38.701 1.00 93.50 720 GLY A C 1
ATOM 5609 O O . GLY A 1 720 ? -4.511 -1.882 39.116 1.00 93.50 720 GLY A O 1
ATOM 5610 N N . ILE A 1 721 ? -3.102 -0.655 37.867 1.00 93.50 721 ILE A N 1
ATOM 5611 C CA . ILE A 1 721 ? -4.036 0.407 37.483 1.00 93.50 721 ILE A CA 1
ATOM 5612 C C . ILE A 1 721 ? -4.106 0.527 35.958 1.00 93.50 721 ILE A C 1
ATOM 5614 O O . ILE A 1 721 ? -3.087 0.641 35.278 1.00 93.50 721 ILE A O 1
ATOM 5618 N N . GLN A 1 722 ? -5.328 0.570 35.425 1.00 94.75 722 GLN A N 1
ATOM 5619 C CA . GLN A 1 722 ? -5.624 1.026 34.071 1.00 94.75 722 GLN A CA 1
ATOM 5620 C C . GLN A 1 722 ? -6.243 2.423 34.158 1.00 94.75 722 GLN A C 1
ATOM 5622 O O . GLN A 1 722 ? -7.417 2.581 34.485 1.00 94.75 722 GLN A O 1
ATOM 5627 N N . GLY A 1 723 ? -5.455 3.446 33.839 1.00 92.50 723 GLY A N 1
ATOM 5628 C CA . GLY A 1 723 ? -5.888 4.838 33.869 1.00 92.50 723 GLY A CA 1
ATOM 5629 C C . GLY A 1 723 ? -6.979 5.158 32.842 1.00 92.50 723 GLY A C 1
ATOM 5630 O O . GLY A 1 723 ? -6.893 4.759 31.676 1.00 92.50 723 GLY A O 1
ATOM 5631 N N . MET A 1 724 ? -7.976 5.924 33.282 1.00 92.75 724 MET A N 1
ATOM 5632 C CA . MET A 1 724 ? -9.209 6.286 32.572 1.00 92.75 724 MET A CA 1
ATOM 5633 C C . MET A 1 724 ? -9.465 7.805 32.619 1.00 92.75 724 MET A C 1
ATOM 5635 O O . MET A 1 724 ? -10.603 8.255 32.741 1.00 92.75 724 MET A O 1
ATOM 5639 N N . GLY A 1 725 ? -8.406 8.618 32.562 1.00 91.38 725 GLY A N 1
ATOM 5640 C CA . GLY A 1 725 ? -8.474 10.076 32.718 1.00 91.38 725 GLY A CA 1
ATOM 5641 C C . GLY A 1 725 ? -9.275 10.838 31.646 1.00 91.38 725 GLY A C 1
ATOM 5642 O O . GLY A 1 725 ? -9.635 10.323 30.587 1.00 91.38 725 GLY A O 1
ATOM 5643 N N . ALA A 1 726 ? -9.505 12.136 31.893 1.00 90.75 726 ALA A N 1
ATOM 5644 C CA . ALA A 1 726 ? -10.351 13.010 31.056 1.00 90.75 726 ALA A CA 1
ATOM 5645 C C . ALA A 1 726 ? -9.776 13.320 29.662 1.00 90.75 726 ALA A C 1
ATOM 5647 O O . ALA A 1 726 ? -10.419 13.974 28.832 1.00 90.75 726 ALA A O 1
ATOM 5648 N N . ARG A 1 727 ? -8.552 12.857 29.394 1.00 88.94 727 ARG A N 1
ATOM 5649 C CA . ARG A 1 727 ? -7.927 12.833 28.074 1.00 88.94 727 ARG A CA 1
ATOM 5650 C C . ARG A 1 727 ? -7.581 11.393 27.752 1.00 88.94 727 ARG A C 1
ATOM 5652 O O . ARG A 1 727 ? -6.839 10.767 28.499 1.00 88.94 727 ARG A O 1
ATOM 5659 N N . ALA A 1 728 ? -8.063 10.910 26.614 1.00 85.12 728 ALA A N 1
ATOM 5660 C CA . ALA A 1 728 ? -7.748 9.563 26.177 1.00 85.12 728 ALA A CA 1
ATOM 5661 C C . ALA A 1 728 ? -6.230 9.385 25.991 1.00 85.12 728 ALA A C 1
ATOM 5663 O O . ALA A 1 728 ? -5.586 10.143 25.259 1.00 85.12 728 ALA A O 1
ATOM 5664 N N . SER A 1 729 ? -5.687 8.341 26.610 1.00 87.25 729 SER A N 1
ATOM 5665 C CA . SER A 1 729 ? -4.299 7.879 26.508 1.00 87.25 729 SER A CA 1
ATOM 5666 C C . SER A 1 729 ? -4.260 6.349 26.409 1.00 87.25 729 SER A C 1
ATOM 5668 O O . SER A 1 729 ? -5.279 5.679 26.586 1.00 87.25 729 SER A O 1
ATOM 5670 N N . GLY A 1 730 ? -3.087 5.796 26.081 1.00 89.50 730 GLY A N 1
ATOM 5671 C CA . GLY A 1 730 ? -2.827 4.355 26.133 1.00 89.50 730 GLY A CA 1
ATOM 5672 C C . GLY A 1 730 ? -3.860 3.500 25.391 1.00 89.50 730 GLY A C 1
ATOM 5673 O O . GLY A 1 730 ? -4.216 3.786 24.245 1.00 89.50 730 GLY A O 1
ATOM 5674 N N . PHE A 1 731 ? -4.342 2.460 26.072 1.00 90.38 731 PHE A N 1
ATOM 5675 C CA . PHE A 1 731 ? -5.338 1.516 25.568 1.00 90.38 731 PHE A CA 1
ATOM 5676 C C . PHE A 1 731 ? -6.615 2.216 25.077 1.00 90.38 731 PHE A C 1
ATOM 5678 O O . PHE A 1 731 ? -7.015 2.044 23.925 1.00 90.38 731 PHE A O 1
ATOM 5685 N N . PHE A 1 732 ? -7.210 3.087 25.898 1.00 87.75 732 PHE A N 1
ATOM 5686 C CA . PHE A 1 732 ? -8.472 3.748 25.563 1.00 87.75 732 PHE A CA 1
ATOM 5687 C C . PHE A 1 732 ? -8.343 4.697 24.356 1.00 87.75 732 PHE A C 1
ATOM 5689 O O . PHE A 1 732 ? -9.202 4.708 23.471 1.00 87.75 732 PHE A O 1
ATOM 5696 N N . ALA A 1 733 ? -7.233 5.439 24.244 1.00 88.56 733 ALA A N 1
ATOM 5697 C CA . ALA A 1 733 ? -6.955 6.253 23.053 1.00 88.56 733 ALA A CA 1
ATOM 5698 C C . ALA A 1 733 ? -6.835 5.412 21.782 1.00 88.56 733 ALA A C 1
ATOM 5700 O O . ALA A 1 733 ? -7.335 5.813 20.724 1.00 88.56 733 ALA A O 1
ATOM 5701 N N . ASN A 1 734 ? -6.188 4.251 21.879 1.00 89.00 734 ASN A N 1
ATOM 5702 C CA . ASN A 1 734 ? -6.055 3.351 20.747 1.00 89.00 734 ASN A CA 1
ATOM 5703 C C . ASN A 1 734 ? -7.425 2.827 20.302 1.00 89.00 734 ASN A C 1
ATOM 5705 O O . ASN A 1 734 ? -7.714 2.892 19.107 1.00 89.00 734 ASN A O 1
ATOM 5709 N N . LEU A 1 735 ? -8.306 2.427 21.221 1.00 86.56 735 LEU A N 1
ATOM 5710 C CA . LEU A 1 735 ? -9.667 1.989 20.886 1.00 86.56 735 LEU A CA 1
ATOM 5711 C C . LEU A 1 735 ? -10.504 3.098 20.224 1.00 86.56 735 LEU A C 1
ATOM 5713 O O . LEU A 1 735 ? -11.150 2.868 19.198 1.00 86.56 735 LEU A O 1
ATOM 5717 N N . ILE A 1 736 ? -10.423 4.337 20.720 1.00 84.75 736 ILE A N 1
ATOM 5718 C CA . ILE A 1 736 ? -11.059 5.496 20.065 1.00 84.75 736 ILE A CA 1
ATOM 5719 C C . ILE A 1 736 ? -10.502 5.688 18.645 1.00 84.75 736 ILE A C 1
ATOM 5721 O O . ILE A 1 736 ? -11.238 5.939 17.683 1.00 84.75 736 ILE A O 1
ATOM 5725 N N . SER A 1 737 ? -9.187 5.525 18.470 1.00 79.38 737 SER A N 1
ATOM 5726 C CA . SER A 1 737 ? -8.541 5.602 17.155 1.00 79.38 737 SER A CA 1
ATOM 5727 C C . SER A 1 737 ? -8.979 4.480 16.199 1.00 79.38 737 SER A C 1
ATOM 5729 O O . SER A 1 737 ? -8.964 4.681 14.982 1.00 79.38 737 SER A O 1
ATOM 5731 N N . GLN A 1 738 ? -9.429 3.347 16.740 1.00 79.75 738 GLN A N 1
ATOM 5732 C CA . GLN A 1 738 ? -10.002 2.218 16.008 1.00 79.75 738 GLN A CA 1
ATOM 5733 C C . GLN A 1 738 ? -11.511 2.381 15.746 1.00 79.75 738 GLN A C 1
ATOM 5735 O O . GLN A 1 738 ? -12.061 1.683 14.904 1.00 79.75 738 GLN A O 1
ATOM 5740 N N . GLY A 1 739 ? -12.165 3.373 16.359 1.00 79.94 739 GLY A N 1
ATOM 5741 C CA . GLY A 1 739 ? -13.559 3.736 16.088 1.00 79.94 739 GLY A CA 1
ATOM 5742 C C . GLY A 1 739 ? -14.527 3.512 17.246 1.00 79.94 739 GLY A C 1
ATOM 5743 O O . GLY A 1 739 ? -15.711 3.777 17.056 1.00 79.94 739 GLY A O 1
ATOM 5744 N N . LEU A 1 740 ? -14.063 3.068 18.418 1.00 85.50 740 LEU A N 1
ATOM 5745 C CA . LEU A 1 740 ? -14.898 3.002 19.620 1.00 85.50 740 LEU A CA 1
ATOM 5746 C C . LEU A 1 740 ? -15.401 4.411 19.995 1.00 85.50 740 LEU A C 1
ATOM 5748 O O . LEU A 1 740 ? -14.621 5.370 19.897 1.00 85.50 740 LEU A O 1
ATOM 5752 N N . PRO A 1 741 ? -16.668 4.585 20.417 1.00 90.88 741 PRO A N 1
ATOM 5753 C CA . PRO A 1 741 ? -17.125 5.853 20.968 1.00 90.88 741 PRO A CA 1
ATOM 5754 C C . PRO A 1 741 ? -16.222 6.304 22.121 1.00 90.88 741 PRO A C 1
ATOM 5756 O O . PRO A 1 741 ? -15.797 5.506 22.951 1.00 90.88 741 PRO A O 1
ATOM 5759 N N . SER A 1 742 ? -15.908 7.597 22.168 1.00 91.88 742 SER A N 1
ATOM 5760 C CA . SER A 1 742 ? -14.990 8.181 23.152 1.00 91.88 742 SER A CA 1
ATOM 5761 C C . SER A 1 742 ? -15.664 8.440 24.499 1.00 91.88 742 SER A C 1
ATOM 5763 O O . SER A 1 742 ? -15.621 9.561 25.004 1.00 91.88 742 SER A O 1
ATOM 5765 N N . LEU A 1 743 ? -16.327 7.421 25.039 1.00 94.81 743 LEU A N 1
ATOM 5766 C CA . LEU A 1 743 ? -16.976 7.436 26.343 1.00 94.81 743 LEU A CA 1
ATOM 5767 C C . LEU A 1 743 ? -16.948 6.043 26.971 1.00 94.81 743 LEU A C 1
ATOM 5769 O O . LEU A 1 743 ? -16.748 5.049 26.273 1.00 94.81 743 LEU A O 1
ATOM 5773 N N . PHE A 1 744 ? -17.173 5.976 28.273 1.00 96.38 744 PHE A N 1
ATOM 5774 C CA . PHE A 1 744 ? -17.433 4.729 28.985 1.00 96.38 744 PHE A CA 1
ATOM 5775 C C . PHE A 1 744 ? -18.435 4.975 30.114 1.00 96.38 744 PHE A C 1
ATOM 5777 O O . PHE A 1 744 ? -18.548 6.097 30.619 1.00 96.38 744 PHE A O 1
ATOM 5784 N N . GLY A 1 745 ? -19.179 3.936 30.477 1.00 96.38 745 GLY A N 1
ATOM 5785 C CA . GLY A 1 745 ? -20.088 3.927 31.615 1.00 96.38 745 GLY A CA 1
ATOM 5786 C C . GLY A 1 745 ? -19.555 3.049 32.740 1.00 96.38 745 GLY A C 1
ATOM 5787 O O . GLY A 1 745 ? -18.929 2.027 32.469 1.00 96.38 745 GLY A O 1
ATOM 5788 N N . MET A 1 746 ? -19.777 3.447 33.989 1.00 95.75 746 MET A N 1
ATOM 5789 C CA . MET A 1 746 ? -19.420 2.647 35.159 1.00 95.75 746 MET A CA 1
ATOM 5790 C C . MET A 1 746 ? -20.629 2.477 36.070 1.00 95.75 746 MET A C 1
ATOM 5792 O O . MET A 1 746 ? -21.249 3.459 36.493 1.00 95.75 746 MET A O 1
ATOM 5796 N N . PHE A 1 747 ? -20.897 1.218 36.402 1.00 94.06 747 PHE A N 1
ATOM 5797 C CA . PHE A 1 747 ? -21.851 0.785 37.405 1.00 94.06 747 PHE A CA 1
ATOM 5798 C C . PHE A 1 747 ? -21.083 0.078 38.525 1.00 94.06 747 PHE A C 1
ATOM 5800 O O . PHE A 1 747 ? -20.759 -1.099 38.421 1.00 94.06 747 PHE A O 1
ATOM 5807 N N . LEU A 1 748 ? -20.745 0.803 39.591 1.00 89.31 748 LEU A N 1
ATOM 5808 C CA . LEU A 1 748 ? -19.951 0.293 40.718 1.00 89.31 748 LEU A CA 1
ATOM 5809 C C . LEU A 1 748 ? -20.842 -0.294 41.825 1.00 89.31 748 LEU A C 1
ATOM 5811 O O . LEU A 1 748 ? -20.608 -0.040 42.990 1.00 89.31 748 LEU A O 1
ATOM 5815 N N . ALA A 1 749 ? -21.937 -0.975 41.497 1.00 78.00 749 ALA A N 1
ATOM 5816 C CA . ALA A 1 749 ? -22.983 -1.303 42.471 1.00 78.00 749 ALA A CA 1
ATOM 5817 C C . ALA A 1 749 ? -22.493 -1.971 43.785 1.00 78.00 749 ALA A C 1
ATOM 5819 O O . ALA A 1 749 ? -21.521 -2.737 43.760 1.00 78.00 749 ALA A O 1
ATOM 5820 N N . PRO A 1 750 ? -23.224 -1.762 44.905 1.00 73.81 750 PRO A N 1
ATOM 5821 C CA . PRO A 1 750 ? -23.124 -2.577 46.121 1.00 73.81 750 PRO A CA 1
ATOM 5822 C C . PRO A 1 750 ? -23.194 -4.087 45.842 1.00 73.81 750 PRO A C 1
ATOM 5824 O O . PRO A 1 750 ? -23.855 -4.517 44.894 1.00 73.81 750 PRO A O 1
ATOM 5827 N N . VAL A 1 751 ? -22.591 -4.912 46.700 1.00 70.19 751 VAL A N 1
ATOM 5828 C CA . VAL A 1 751 ? -22.577 -6.384 46.611 1.00 70.19 751 VAL A CA 1
ATOM 5829 C C . VAL A 1 751 ? -23.997 -6.947 46.552 1.00 70.19 751 VAL A C 1
ATOM 5831 O O . VAL A 1 751 ? -24.265 -7.832 45.740 1.00 70.19 751 VAL A O 1
ATOM 5834 N N . ASP A 1 752 ? -24.908 -6.410 47.367 1.00 67.50 752 ASP A N 1
ATOM 5835 C CA . ASP A 1 752 ? -26.308 -6.853 47.433 1.00 67.50 752 ASP A CA 1
ATOM 5836 C C . ASP A 1 752 ? -27.104 -6.520 46.157 1.00 67.50 752 ASP A C 1
ATOM 5838 O O . ASP A 1 752 ? -28.098 -7.181 45.853 1.00 67.50 752 ASP A O 1
ATOM 5842 N N . VAL A 1 753 ? -26.661 -5.510 45.398 1.00 71.56 753 VAL A N 1
ATOM 5843 C CA . VAL A 1 753 ? -27.199 -5.172 44.069 1.00 71.56 753 VAL A CA 1
ATOM 5844 C C . VAL A 1 753 ? -26.543 -6.052 42.994 1.00 71.56 753 VAL A C 1
ATOM 5846 O O . VAL A 1 753 ? -27.224 -6.544 42.092 1.00 71.56 753 VAL A O 1
ATOM 5849 N N . GLY A 1 754 ? -25.240 -6.313 43.134 1.00 70.25 754 GLY A N 1
ATOM 5850 C CA . GLY A 1 754 ? -24.453 -7.218 42.299 1.00 70.25 754 GLY A CA 1
ATOM 5851 C C . GLY A 1 754 ? -24.176 -6.705 40.880 1.00 70.25 754 GLY A C 1
ATOM 5852 O O . GLY A 1 754 ? -24.710 -5.691 40.436 1.00 70.25 754 GLY A O 1
ATOM 5853 N N . ASN A 1 755 ? -23.343 -7.449 40.141 1.00 79.81 755 ASN A N 1
ATOM 5854 C CA . ASN A 1 755 ? -23.032 -7.213 38.721 1.00 79.81 755 ASN A CA 1
ATOM 5855 C C . ASN A 1 755 ? -22.441 -5.826 38.412 1.00 79.81 755 ASN A C 1
ATOM 5857 O O . ASN A 1 755 ? -22.837 -5.192 37.428 1.00 79.81 755 ASN A O 1
ATOM 5861 N N . ALA A 1 756 ? -21.506 -5.365 39.249 1.00 91.12 756 ALA A N 1
ATOM 5862 C CA . ALA A 1 756 ? -20.721 -4.179 38.942 1.00 91.12 756 ALA A CA 1
ATOM 5863 C C . ALA A 1 756 ? -19.991 -4.354 37.599 1.00 91.12 756 ALA A C 1
ATOM 5865 O O . ALA A 1 756 ? -19.521 -5.445 37.269 1.00 91.12 756 ALA A O 1
ATOM 5866 N N . GLU A 1 757 ? -19.942 -3.291 36.803 1.00 93.62 757 GLU A N 1
ATOM 5867 C CA . GLU A 1 757 ? -19.592 -3.386 35.390 1.00 93.62 757 GLU A CA 1
ATOM 5868 C C . GLU A 1 757 ? -19.019 -2.074 34.847 1.00 93.62 757 GLU A C 1
ATOM 5870 O O . GLU A 1 757 ? -19.448 -0.973 35.207 1.00 93.62 757 GLU A O 1
ATOM 5875 N N . LEU A 1 758 ? -18.048 -2.210 33.948 1.00 95.94 758 LEU A N 1
ATOM 5876 C CA . LEU A 1 758 ? -17.527 -1.145 33.104 1.00 95.94 758 LEU A CA 1
ATOM 5877 C C . LEU A 1 758 ? -17.973 -1.397 31.659 1.00 95.94 758 LEU A C 1
ATOM 5879 O O . LEU A 1 758 ? -17.554 -2.376 31.048 1.00 95.94 758 LEU A O 1
ATOM 5883 N N . THR A 1 759 ? -18.732 -0.468 31.083 1.00 95.69 759 THR A N 1
ATOM 5884 C CA . THR A 1 759 ? -19.117 -0.488 29.665 1.00 95.69 759 THR A CA 1
ATOM 5885 C C . THR A 1 759 ? -18.186 0.429 28.875 1.00 95.69 759 THR A C 1
ATOM 5887 O O . THR A 1 759 ? -18.349 1.653 28.847 1.00 95.69 759 THR A O 1
ATOM 5890 N N . ILE A 1 760 ? -17.182 -0.139 28.207 1.00 94.31 760 ILE A N 1
ATOM 5891 C CA . ILE A 1 760 ? -16.224 0.620 27.394 1.00 94.31 760 ILE A CA 1
ATOM 5892 C C . ILE A 1 760 ? -16.858 0.938 26.040 1.00 94.31 760 ILE A C 1
ATOM 5894 O O . ILE A 1 760 ? -17.272 0.041 25.312 1.00 94.31 760 ILE A O 1
ATOM 5898 N N . GLY A 1 761 ? -16.901 2.219 25.667 1.00 92.38 761 GLY A N 1
ATOM 5899 C CA . GLY A 1 761 ? -17.436 2.660 24.379 1.00 92.38 761 GLY A CA 1
ATOM 5900 C C . GLY A 1 761 ? -18.953 2.778 24.315 1.00 92.38 761 GLY A C 1
ATOM 5901 O O . GLY A 1 761 ? -19.487 2.994 23.228 1.00 92.38 761 GLY A O 1
ATOM 5902 N N . GLY A 1 762 ? -19.656 2.653 25.439 1.00 92.94 762 GLY A N 1
ATOM 5903 C CA . GLY A 1 762 ? -21.112 2.700 25.476 1.00 92.94 762 GLY A CA 1
ATOM 5904 C C . GLY A 1 762 ? -21.683 3.079 26.835 1.00 92.94 762 GLY A C 1
ATOM 5905 O O . GLY A 1 762 ? -20.965 3.427 27.771 1.00 92.94 762 GLY A O 1
ATOM 5906 N N . ILE A 1 763 ? -23.008 3.040 26.892 1.00 94.62 763 ILE A N 1
ATOM 5907 C CA . ILE A 1 763 ? -23.826 3.264 28.078 1.00 94.62 763 ILE A CA 1
ATOM 5908 C C . ILE A 1 763 ? -24.768 2.063 28.140 1.00 94.62 763 ILE A C 1
ATOM 5910 O O . ILE A 1 763 ? -25.504 1.847 27.176 1.00 94.62 763 ILE A O 1
ATOM 5914 N N . ASP A 1 764 ? -24.742 1.296 29.225 1.00 92.44 764 ASP A N 1
ATOM 5915 C CA . ASP A 1 764 ? -25.740 0.263 29.469 1.00 92.44 764 ASP A CA 1
ATOM 5916 C C . ASP A 1 764 ? -26.967 0.883 30.151 1.00 92.44 764 ASP A C 1
ATOM 5918 O O . ASP A 1 764 ? -27.009 1.112 31.361 1.00 92.44 764 ASP A O 1
ATOM 5922 N N . GLU A 1 765 ? -27.984 1.174 29.341 1.00 92.12 765 GLU A N 1
ATOM 5923 C CA . GLU A 1 765 ? -29.264 1.721 29.803 1.00 92.12 765 GLU A CA 1
ATOM 5924 C C . GLU A 1 765 ? -30.061 0.731 30.669 1.00 92.12 765 GLU A C 1
ATOM 5926 O O . GLU A 1 765 ? -31.025 1.131 31.314 1.00 92.12 765 GLU A O 1
ATOM 5931 N N . SER A 1 766 ? -29.672 -0.550 30.731 1.00 90.31 766 SER A N 1
ATOM 5932 C CA . SER A 1 766 ? -30.324 -1.531 31.605 1.00 90.31 766 SER A CA 1
ATOM 5933 C C . SER A 1 766 ? -29.968 -1.362 33.087 1.00 90.31 766 SER A C 1
ATOM 5935 O O . SER A 1 766 ? -30.672 -1.898 33.944 1.00 90.31 766 SER A O 1
ATOM 5937 N N . LYS A 1 767 ? -28.912 -0.598 33.406 1.00 89.75 767 LYS A N 1
ATOM 5938 C CA . LYS A 1 767 ? -28.390 -0.434 34.774 1.00 89.75 767 LYS A CA 1
ATOM 5939 C C . LYS A 1 767 ? -29.013 0.727 35.555 1.00 89.75 767 LYS A C 1
ATOM 5941 O O . LYS A 1 767 ? -28.687 0.894 36.723 1.00 89.75 767 LYS A O 1
ATOM 5946 N N . PHE A 1 768 ? -29.873 1.547 34.946 1.00 91.00 768 PHE A N 1
ATOM 5947 C CA . PHE A 1 768 ? -30.503 2.695 35.611 1.00 91.00 768 PHE A CA 1
ATOM 5948 C C . PHE A 1 768 ? -31.902 2.984 35.051 1.00 91.00 768 PHE A C 1
ATOM 5950 O O . PHE A 1 768 ? -32.203 2.683 33.902 1.00 91.00 768 PHE A O 1
ATOM 5957 N N . SER A 1 769 ? -32.775 3.597 35.857 1.00 79.00 769 SER A N 1
ATOM 5958 C CA . SER A 1 769 ? -34.170 3.893 35.461 1.00 79.00 769 SER A CA 1
ATOM 5959 C C . SER A 1 769 ? -34.514 5.390 35.369 1.00 79.00 769 SER A C 1
ATOM 5961 O O . SER A 1 769 ? -35.611 5.751 34.938 1.00 79.00 769 SER A O 1
ATOM 5963 N N . GLY A 1 770 ? -33.589 6.272 35.772 1.00 82.25 770 GLY A N 1
ATOM 5964 C CA . GLY A 1 770 ? -33.769 7.729 35.796 1.00 82.25 770 GLY A CA 1
ATOM 5965 C C . GLY A 1 770 ? -33.167 8.466 34.589 1.00 82.25 770 GLY A C 1
ATOM 5966 O O . GLY A 1 770 ? -32.433 7.877 33.796 1.00 82.25 770 GLY A O 1
ATOM 5967 N N . PRO A 1 771 ? -33.439 9.778 34.434 1.00 88.81 771 PRO A N 1
ATOM 5968 C CA . PRO A 1 771 ? -32.810 10.576 33.388 1.00 88.81 771 PRO A CA 1
ATOM 5969 C C . PRO A 1 771 ? -31.303 10.717 33.636 1.00 88.81 771 PRO A C 1
ATOM 5971 O O . PRO A 1 771 ? -30.875 11.072 34.733 1.00 88.81 771 PRO A O 1
ATOM 5974 N N . LEU A 1 772 ? -30.507 10.501 32.588 1.00 95.69 772 LEU A N 1
ATOM 5975 C CA . LEU A 1 772 ? -29.065 10.735 32.606 1.00 95.69 772 LEU A CA 1
ATOM 5976 C C . LEU A 1 772 ? -28.771 12.237 32.454 1.00 95.69 772 LEU A C 1
ATOM 5978 O O . LEU A 1 772 ? -28.974 12.819 31.385 1.00 95.69 772 LEU A O 1
ATOM 5982 N N . VAL A 1 773 ? -28.293 12.873 33.526 1.00 96.62 773 VAL A N 1
ATOM 5983 C CA . VAL A 1 773 ? -28.010 14.316 33.581 1.00 96.62 773 VAL A CA 1
ATOM 5984 C C . VAL A 1 773 ? -26.528 14.571 33.333 1.00 96.62 773 VAL A C 1
ATOM 5986 O O . VAL A 1 773 ? -25.683 14.083 34.077 1.00 96.62 773 VAL A O 1
ATOM 5989 N N . PHE A 1 774 ? -26.203 15.362 32.304 1.00 97.19 774 PHE A N 1
ATOM 5990 C CA . PHE A 1 774 ? -24.822 15.713 31.964 1.00 97.19 774 PHE A CA 1
ATOM 5991 C C . PHE A 1 774 ? -24.397 17.080 32.512 1.00 97.19 774 PHE A C 1
ATOM 5993 O O . PHE A 1 774 ? -25.140 18.057 32.398 1.00 97.19 774 PHE A O 1
ATOM 6000 N N . ALA A 1 775 ? -23.155 17.171 32.989 1.00 96.06 775 ALA A N 1
ATOM 6001 C CA . ALA A 1 775 ? -22.452 18.398 33.361 1.00 96.06 775 ALA A CA 1
ATOM 6002 C C . ALA A 1 775 ? -21.134 18.529 32.576 1.00 96.06 775 ALA A C 1
ATOM 6004 O O . ALA A 1 775 ? -20.384 17.562 32.424 1.00 96.06 775 ALA A O 1
ATOM 6005 N N . SER A 1 776 ? -20.844 19.726 32.061 1.00 94.25 776 SER A N 1
ATOM 6006 C CA . SER A 1 776 ? -19.627 19.989 31.277 1.00 94.25 776 SER A CA 1
ATOM 6007 C C . SER A 1 776 ? -18.400 20.170 32.171 1.00 94.25 776 SER A C 1
ATOM 6009 O O . SER A 1 776 ? -18.469 20.835 33.206 1.00 94.25 776 SER A O 1
ATOM 6011 N N . LEU A 1 777 ? -17.248 19.665 31.725 1.00 93.19 777 LEU A N 1
ATOM 6012 C CA . LEU A 1 777 ? -15.965 19.984 32.350 1.00 93.19 777 LEU A CA 1
ATOM 6013 C C . LEU A 1 777 ? -15.621 21.477 32.129 1.00 93.19 777 LEU A C 1
ATOM 6015 O O . LEU A 1 777 ? -16.013 22.063 31.114 1.00 93.19 777 LEU A O 1
ATOM 6019 N N . PRO A 1 778 ? -14.847 22.108 33.034 1.00 86.38 778 PRO A N 1
ATOM 6020 C CA . PRO A 1 778 ? -14.373 23.480 32.860 1.00 86.38 778 PRO A CA 1
ATOM 6021 C C . PRO A 1 778 ? -13.585 23.691 31.554 1.00 86.38 778 PRO A C 1
ATOM 6023 O O . PRO A 1 778 ? -12.779 22.850 31.145 1.00 86.38 778 PRO A O 1
ATOM 6026 N N . SER A 1 779 ? -13.763 24.856 30.923 1.00 71.88 779 SER A N 1
ATOM 6027 C CA . SER A 1 779 ? -13.076 25.235 29.679 1.00 71.88 779 SER A CA 1
ATOM 6028 C C . SER A 1 779 ? -11.548 25.248 29.835 1.00 71.88 779 SER A C 1
ATOM 6030 O O . SER A 1 779 ? -11.034 25.825 30.791 1.00 71.88 779 SER A O 1
ATOM 6032 N N . GLY A 1 780 ? -10.820 24.671 28.872 1.00 61.78 780 GLY A N 1
ATOM 6033 C CA . GLY A 1 780 ? -9.346 24.643 28.852 1.00 61.78 780 GLY A CA 1
ATOM 6034 C C . GLY A 1 780 ? -8.718 23.245 28.874 1.00 61.78 780 GLY A C 1
ATOM 6035 O O . GLY A 1 780 ? -7.497 23.134 28.798 1.00 61.78 780 GLY A O 1
ATOM 6036 N N . GLY A 1 781 ? -9.535 22.186 28.926 1.00 59.69 781 GLY A N 1
ATOM 6037 C CA . GLY A 1 781 ? -9.096 20.791 28.842 1.00 59.69 781 GLY A CA 1
ATOM 6038 C C . GLY A 1 781 ? -8.323 20.358 30.087 1.00 59.69 781 GLY A C 1
ATOM 6039 O O . GLY A 1 781 ? -7.122 20.590 30.203 1.00 59.69 781 GLY A O 1
ATOM 6040 N N . SER A 1 782 ? -8.994 19.693 31.020 1.00 65.81 782 SER A N 1
ATOM 6041 C CA . SER A 1 782 ? -8.342 19.089 32.187 1.00 65.81 782 SER A CA 1
ATOM 6042 C C . SER A 1 782 ? -7.714 17.739 31.826 1.00 65.81 782 SER A C 1
ATOM 6044 O O . SER A 1 782 ? -8.190 17.083 30.905 1.00 65.81 782 SER A O 1
ATOM 6046 N N . SER A 1 783 ? -6.655 17.307 32.514 1.00 76.06 783 SER A N 1
ATOM 6047 C CA . SER A 1 783 ? -6.242 15.892 32.492 1.00 76.06 783 SER A CA 1
ATOM 6048 C C . SER A 1 783 ? -7.082 15.034 33.444 1.00 76.06 783 SER A C 1
ATOM 6050 O O . SER A 1 783 ? -7.158 13.827 33.257 1.00 76.06 783 SER A O 1
ATOM 6052 N N . THR A 1 784 ? -7.735 15.660 34.427 1.00 87.62 784 THR A N 1
ATOM 6053 C CA . THR A 1 784 ? -8.586 15.012 35.433 1.00 87.62 784 THR A CA 1
ATOM 6054 C C . THR A 1 784 ? -10.064 15.274 35.177 1.00 87.62 784 THR A C 1
ATOM 6056 O O . THR A 1 784 ? -10.437 16.349 34.692 1.00 87.62 784 THR A O 1
ATOM 6059 N N . TRP A 1 785 ? -10.911 14.319 35.546 1.00 94.56 785 TRP A N 1
ATOM 6060 C CA . TRP A 1 785 ? -12.360 14.481 35.513 1.00 94.56 785 TRP A CA 1
ATOM 6061 C C . TRP A 1 785 ? -12.804 15.382 36.648 1.00 94.56 785 TRP A C 1
ATOM 6063 O O . TRP A 1 785 ? -12.793 14.967 37.800 1.00 94.56 785 TRP A O 1
ATOM 6073 N N . ARG A 1 786 ? -13.144 16.635 36.337 1.00 93.56 786 ARG A N 1
ATOM 6074 C CA . ARG A 1 786 ? -13.536 17.609 37.356 1.00 93.56 786 ARG A CA 1
ATOM 6075 C C . ARG A 1 786 ? -14.764 18.407 36.976 1.00 93.56 786 ARG A C 1
ATOM 6077 O O . ARG A 1 786 ? -14.847 18.903 35.854 1.00 93.56 786 ARG A O 1
ATOM 6084 N N . LEU A 1 787 ? -15.655 18.607 37.939 1.00 95.06 787 LEU A N 1
ATOM 6085 C CA . LEU A 1 787 ? -16.827 19.467 37.802 1.00 95.06 787 LEU A CA 1
ATOM 6086 C C . LEU A 1 787 ? -16.785 20.598 38.824 1.00 95.06 787 LEU A C 1
ATOM 6088 O O . LEU A 1 787 ? -16.232 20.455 39.915 1.00 95.06 787 LEU A O 1
ATOM 6092 N N . ASN A 1 788 ? -17.377 21.731 38.455 1.00 94.31 788 ASN A N 1
ATOM 6093 C CA . ASN A 1 788 ? -17.547 22.846 39.371 1.00 94.31 788 ASN A CA 1
ATOM 6094 C C . ASN A 1 788 ? -18.827 22.655 40.195 1.00 94.31 788 ASN A C 1
ATOM 6096 O O . ASN A 1 788 ? -19.919 22.582 39.637 1.00 94.31 788 ASN A O 1
ATOM 6100 N N . SER A 1 789 ? -18.675 22.598 41.514 1.00 96.00 789 SER A N 1
ATOM 6101 C CA . SER A 1 789 ? -19.765 22.556 42.483 1.00 96.00 789 SER A CA 1
ATOM 6102 C C . SER A 1 789 ? -19.952 23.952 43.086 1.00 96.00 789 SER A C 1
ATOM 6104 O O . SER A 1 789 ? -19.074 24.389 43.839 1.00 96.00 789 SER A O 1
ATOM 6106 N N . PRO A 1 790 ? -21.067 24.660 42.830 1.00 95.81 790 PRO A N 1
ATOM 6107 C CA . PRO A 1 790 ? -21.360 25.934 43.487 1.00 95.81 790 PRO A CA 1
ATOM 6108 C C . PRO A 1 790 ? -21.689 25.808 44.981 1.00 95.81 790 PRO A C 1
ATOM 6110 O O . PRO A 1 790 ? -21.520 26.782 45.709 1.00 95.81 790 PRO A O 1
ATOM 6113 N N . GLN A 1 791 ? -22.175 24.653 45.447 1.00 96.44 791 GLN A N 1
ATOM 6114 C CA . GLN A 1 791 ? -22.646 24.499 46.823 1.00 96.44 791 GLN A CA 1
ATOM 6115 C C . GLN A 1 791 ? -22.590 23.040 47.289 1.00 96.44 791 GLN A C 1
ATOM 6117 O O . GLN A 1 791 ? -22.801 22.123 46.505 1.00 96.44 791 GLN A O 1
ATOM 6122 N N . ILE A 1 792 ? -22.354 22.851 48.589 1.00 97.75 792 ILE A N 1
ATOM 6123 C CA . ILE A 1 792 ? -22.643 21.604 49.308 1.00 97.75 792 ILE A CA 1
ATOM 6124 C C . ILE A 1 792 ? -23.686 21.909 50.388 1.00 97.75 792 ILE A C 1
ATOM 6126 O O . ILE A 1 792 ? -23.598 22.946 51.049 1.00 97.75 792 ILE A O 1
ATOM 6130 N N . SER A 1 793 ? -24.657 21.024 50.590 1.00 97.62 793 SER A N 1
ATOM 6131 C CA . SER A 1 793 ? -25.541 21.051 51.756 1.00 97.62 793 SER A CA 1
ATOM 6132 C C . SER A 1 793 ? -25.525 19.731 52.509 1.00 97.62 793 SER A C 1
ATOM 6134 O O . SER A 1 793 ? -25.337 18.671 51.930 1.00 97.62 793 SER A O 1
ATOM 6136 N N . VAL A 1 794 ? -25.738 19.811 53.815 1.00 97.56 794 VAL A N 1
ATOM 6137 C CA . VAL A 1 794 ? -25.791 18.674 54.730 1.00 97.56 794 VAL A CA 1
ATOM 6138 C C . VAL A 1 794 ? -27.122 18.736 55.456 1.00 97.56 794 VAL A C 1
ATOM 6140 O O . VAL A 1 794 ? -27.446 19.763 56.055 1.00 97.56 794 VAL A O 1
ATOM 6143 N N . ASN A 1 795 ? -27.919 17.671 55.375 1.00 96.12 795 ASN A N 1
ATOM 6144 C CA . ASN A 1 795 ? -29.267 17.605 55.948 1.00 96.12 795 ASN A CA 1
ATOM 6145 C C . ASN A 1 795 ? -30.146 18.812 55.539 1.00 96.12 795 ASN A C 1
ATOM 6147 O O . ASN A 1 795 ? -30.892 19.365 56.348 1.00 96.12 795 ASN A O 1
ATOM 6151 N N . GLY A 1 796 ? -30.006 19.273 54.289 1.00 95.06 796 GLY A N 1
ATOM 6152 C CA . GLY A 1 796 ? -30.705 20.448 53.751 1.00 95.06 796 GLY A CA 1
ATOM 6153 C C . GLY A 1 796 ? -30.174 21.815 54.215 1.00 95.06 796 GLY A C 1
ATOM 6154 O O . GLY A 1 796 ? -30.748 22.843 53.858 1.00 95.06 796 GLY A O 1
ATOM 6155 N N . GLN A 1 797 ? -29.085 21.866 54.989 1.00 95.62 797 GLN A N 1
ATOM 6156 C CA . GLN A 1 797 ? -28.467 23.103 55.486 1.00 95.62 797 GLN A CA 1
ATOM 6157 C C . GLN A 1 797 ? -27.112 23.376 54.819 1.00 95.62 797 GLN A C 1
ATOM 6159 O O . GLN A 1 797 ? -26.416 22.461 54.401 1.00 95.62 797 GLN A O 1
ATOM 6164 N N . THR A 1 798 ? -26.700 24.643 54.729 1.00 95.88 798 THR A N 1
ATOM 6165 C CA . THR A 1 798 ? -25.388 25.048 54.185 1.00 95.88 798 THR A CA 1
ATOM 6166 C C . THR A 1 798 ? -24.791 26.183 55.012 1.00 95.88 798 THR A C 1
ATOM 6168 O O . THR A 1 798 ? -25.519 27.033 55.526 1.00 95.88 798 THR A O 1
ATOM 6171 N N . THR A 1 799 ? -23.460 26.255 55.082 1.00 94.88 799 THR A N 1
ATOM 6172 C CA . THR A 1 799 ? -22.718 27.384 55.672 1.00 94.88 799 THR A CA 1
ATOM 6173 C C . THR A 1 799 ? -22.164 28.318 54.590 1.00 94.88 799 THR A C 1
ATOM 6175 O O . THR A 1 799 ? -22.261 28.026 53.395 1.00 94.88 799 THR A O 1
ATOM 6178 N N . SER A 1 800 ? -21.572 29.452 54.986 1.00 93.00 800 SER A N 1
ATOM 6179 C CA . SER A 1 800 ? -20.839 30.338 54.067 1.00 93.00 800 SER A CA 1
ATOM 6180 C C . SER A 1 800 ? -19.660 29.626 53.399 1.00 93.00 800 SER A C 1
ATOM 6182 O O . SER A 1 800 ? -19.473 29.786 52.196 1.00 93.00 800 SER A O 1
ATOM 6184 N N . THR A 1 801 ? -18.923 28.796 54.145 1.00 94.62 801 THR A N 1
ATOM 6185 C CA . THR A 1 801 ? -17.840 27.956 53.613 1.00 94.62 801 THR A CA 1
ATOM 6186 C C . THR A 1 801 ? -18.366 26.996 52.550 1.00 94.62 801 THR A C 1
ATOM 6188 O O . THR A 1 801 ? -17.789 26.894 51.471 1.00 94.62 801 THR A O 1
ATOM 6191 N N . LEU A 1 802 ? -19.508 26.343 52.802 1.00 96.06 802 LEU A N 1
ATOM 6192 C CA . LEU A 1 802 ? -20.069 25.348 51.883 1.00 96.06 802 LEU A CA 1
ATOM 6193 C C . LEU A 1 802 ? -20.712 25.948 50.620 1.00 96.06 802 LEU A C 1
ATOM 6195 O O . LEU A 1 802 ? -20.759 25.258 49.600 1.00 96.06 802 LEU A O 1
ATOM 6199 N N . ARG A 1 803 ? -21.066 27.242 50.628 1.00 95.06 803 ARG A N 1
ATOM 6200 C CA . ARG A 1 803 ? -21.489 28.016 49.438 1.00 95.06 803 ARG A CA 1
ATOM 6201 C C . ARG A 1 803 ? -20.340 28.495 48.543 1.00 95.06 803 ARG A C 1
ATOM 6203 O O . ARG A 1 803 ? -20.592 29.120 47.517 1.00 95.06 803 ARG A O 1
ATOM 6210 N N . ALA A 1 804 ? -19.084 28.276 48.931 1.00 93.31 804 ALA A N 1
ATOM 6211 C CA . ALA A 1 804 ? -17.962 28.595 48.058 1.00 93.31 804 ALA A CA 1
ATOM 6212 C C . ALA A 1 804 ? -17.924 27.630 46.860 1.00 93.31 804 ALA A C 1
ATOM 6214 O O . ALA A 1 804 ? -18.001 26.414 47.035 1.00 93.31 804 ALA A O 1
ATOM 6215 N N . SER A 1 805 ? -17.768 28.170 45.650 1.00 93.44 805 SER A N 1
ATOM 6216 C CA . SER A 1 805 ? -17.577 27.353 44.449 1.00 93.44 805 SER A CA 1
ATOM 6217 C C . SER A 1 805 ? -16.248 26.600 44.522 1.00 93.44 805 SER A C 1
ATOM 6219 O O . SER A 1 805 ? -15.218 27.177 44.879 1.00 93.44 805 SER A O 1
ATOM 6221 N N . ARG A 1 806 ? -16.268 25.314 44.170 1.00 92.88 806 ARG A N 1
ATOM 6222 C CA . ARG A 1 806 ? -15.104 24.422 44.231 1.00 92.88 806 ARG A CA 1
ATOM 6223 C C . ARG A 1 806 ? -15.072 23.461 43.049 1.00 92.88 806 ARG A C 1
ATOM 6225 O O . ARG A 1 806 ? -16.113 23.112 42.504 1.00 92.88 806 ARG A O 1
ATOM 6232 N N . ASN A 1 807 ? -13.875 23.044 42.641 1.00 91.88 807 ASN A N 1
ATOM 6233 C CA . ASN A 1 807 ? -13.701 22.047 41.585 1.00 91.88 807 ASN A CA 1
ATOM 6234 C C . ASN A 1 807 ? -13.429 20.690 42.224 1.00 91.88 807 ASN A C 1
ATOM 6236 O O . ASN A 1 807 ? -12.433 20.547 42.927 1.00 91.88 807 ASN A O 1
ATOM 6240 N N . LEU A 1 808 ? -14.293 19.720 41.951 1.00 94.25 808 LEU A N 1
ATOM 6241 C CA . LEU A 1 808 ? -14.218 18.380 42.524 1.00 94.25 808 LEU A CA 1
ATOM 6242 C C . LEU A 1 808 ? -13.741 17.399 41.468 1.00 94.25 808 LEU A C 1
ATOM 6244 O O . LEU A 1 808 ? -14.303 17.382 40.374 1.00 94.25 808 LEU A O 1
ATOM 6248 N N . ILE A 1 809 ? -12.702 16.628 41.787 1.00 94.00 809 ILE A N 1
ATOM 6249 C CA . ILE A 1 809 ? -12.201 15.547 40.938 1.00 94.00 809 ILE A CA 1
ATOM 6250 C C . ILE A 1 809 ? -13.006 14.285 41.237 1.00 94.00 809 ILE A C 1
ATOM 6252 O O . ILE A 1 809 ? -13.198 13.950 42.399 1.00 94.00 809 ILE A O 1
ATOM 6256 N N . PHE A 1 810 ? -13.460 13.588 40.204 1.00 95.25 810 PHE A N 1
ATOM 6257 C CA . PHE A 1 810 ? -14.134 12.304 40.344 1.00 95.25 810 PHE A CA 1
ATOM 6258 C C . PHE A 1 810 ? -13.160 11.174 40.035 1.00 95.25 810 PHE A C 1
ATOM 6260 O O . PHE A 1 810 ? -12.569 11.127 38.951 1.00 95.25 810 PHE A O 1
ATOM 6267 N N . ASP A 1 811 ? -13.000 10.278 40.997 1.00 93.38 811 ASP A N 1
ATOM 6268 C CA . ASP A 1 811 ? -11.940 9.279 41.003 1.00 93.38 811 ASP A CA 1
ATOM 6269 C C . ASP A 1 811 ? -12.492 7.909 41.416 1.00 93.38 811 ASP A C 1
ATOM 6271 O O . ASP A 1 811 ? -12.751 7.663 42.591 1.00 93.38 811 ASP A O 1
ATOM 6275 N N . SER A 1 812 ? -12.674 7.014 40.446 1.00 92.38 812 SER A N 1
ATOM 6276 C CA . SER A 1 812 ? -13.117 5.637 40.681 1.00 92.38 812 SER A CA 1
ATOM 6277 C C . SER A 1 812 ? -12.083 4.772 41.410 1.00 92.38 812 SER A C 1
ATOM 6279 O O . SER A 1 812 ? -12.454 3.723 41.932 1.00 92.38 812 SER A O 1
ATOM 6281 N N . GLY A 1 813 ? -10.809 5.179 41.448 1.00 88.00 813 GLY A N 1
ATOM 6282 C CA . GLY A 1 813 ? -9.746 4.485 42.173 1.00 88.00 813 GLY A CA 1
ATOM 6283 C C . GLY A 1 813 ? -9.690 4.833 43.662 1.00 88.00 813 GLY A C 1
ATOM 6284 O O . GLY A 1 813 ? -9.108 4.076 44.442 1.00 88.00 813 GLY A O 1
ATOM 6285 N N . THR A 1 814 ? -10.324 5.937 44.072 1.00 87.19 814 THR A N 1
ATOM 6286 C CA . THR A 1 814 ? -10.350 6.407 45.462 1.00 87.19 814 THR A CA 1
ATOM 6287 C C . THR A 1 814 ? -11.604 5.919 46.198 1.00 87.19 814 THR A C 1
ATOM 6289 O O . THR A 1 814 ? -12.732 6.150 45.767 1.00 87.19 814 THR A O 1
ATOM 6292 N N . SER A 1 815 ? -11.413 5.309 47.372 1.00 83.00 815 SER A N 1
ATOM 6293 C CA . SER A 1 815 ? -12.509 4.789 48.207 1.00 83.00 815 SER A CA 1
ATOM 6294 C C . SER A 1 815 ? -13.354 5.890 48.856 1.00 83.00 815 SER A C 1
ATOM 6296 O O . SER A 1 815 ? -14.576 5.800 48.896 1.00 83.00 815 SER A O 1
ATOM 6298 N N . ASN A 1 816 ? -12.692 6.933 49.361 1.00 85.38 816 ASN A N 1
ATOM 6299 C CA . ASN A 1 816 ? -13.272 7.958 50.230 1.00 85.38 816 ASN A CA 1
ATOM 6300 C C . ASN A 1 816 ? -13.587 9.266 49.496 1.00 85.38 816 ASN A C 1
ATOM 6302 O O . ASN A 1 816 ? -13.322 9.448 48.306 1.00 85.38 816 ASN A O 1
ATOM 6306 N N . MET A 1 817 ? -14.097 10.233 50.254 1.00 90.19 817 MET A N 1
ATOM 6307 C CA . MET A 1 817 ? -14.048 11.631 49.853 1.00 90.19 817 MET A CA 1
ATOM 6308 C C . MET A 1 817 ? -12.868 12.341 50.484 1.00 90.19 817 MET A C 1
ATOM 6310 O O . MET A 1 817 ? -12.486 12.073 51.622 1.00 90.19 817 MET A O 1
ATOM 6314 N N . VAL A 1 818 ? -12.322 13.295 49.745 1.00 90.75 818 VAL A N 1
ATOM 6315 C CA . VAL A 1 818 ? -11.234 14.142 50.207 1.00 90.75 818 VAL A CA 1
ATOM 6316 C C . VAL A 1 818 ? -11.629 15.587 49.981 1.00 90.75 818 VAL A C 1
ATOM 6318 O O . VAL A 1 818 ? -11.980 15.956 48.863 1.00 90.75 818 VAL A O 1
ATOM 6321 N N . PHE A 1 819 ? -11.550 16.410 51.020 1.00 93.44 819 PHE A N 1
ATOM 6322 C CA . PHE A 1 819 ? -11.682 17.859 50.897 1.00 93.44 819 PHE A CA 1
ATOM 6323 C C . PHE A 1 819 ? -10.564 18.572 51.650 1.00 93.44 819 PHE A C 1
ATOM 6325 O O . PHE A 1 819 ? -9.838 17.973 52.440 1.00 93.44 819 PHE A O 1
ATOM 6332 N N . ASP A 1 820 ? -10.460 19.886 51.455 1.00 92.38 820 ASP A N 1
ATOM 6333 C CA . ASP A 1 820 ? -9.659 20.707 52.353 1.00 92.38 820 ASP A CA 1
ATOM 6334 C C . ASP A 1 820 ? -10.217 20.660 53.786 1.00 92.38 820 ASP A C 1
ATOM 6336 O O . ASP A 1 820 ? -11.400 20.369 54.020 1.00 92.38 820 ASP A O 1
ATOM 6340 N N . THR A 1 821 ? -9.353 20.959 54.753 1.00 92.94 821 THR A N 1
ATOM 6341 C CA . THR A 1 821 ? -9.690 20.874 56.180 1.00 92.94 821 THR A CA 1
ATOM 6342 C C . THR A 1 821 ? -10.914 21.726 56.535 1.00 92.94 821 THR A C 1
ATOM 6344 O O . THR A 1 821 ? -11.817 21.262 57.229 1.00 92.94 821 THR A O 1
ATOM 6347 N N . GLY A 1 822 ? -11.006 22.950 56.002 1.00 94.19 822 GLY A N 1
ATOM 6348 C CA . GLY A 1 822 ? -12.098 23.875 56.315 1.00 94.19 822 GLY A CA 1
ATOM 6349 C C . GLY A 1 822 ? -13.457 23.413 55.784 1.00 94.19 822 GLY A C 1
ATOM 6350 O O . GLY A 1 822 ? -14.472 23.523 56.481 1.00 94.19 822 GLY A O 1
ATOM 6351 N N . THR A 1 823 ? -13.491 22.869 54.567 1.00 95.25 823 THR A N 1
ATOM 6352 C CA . THR A 1 823 ? -14.691 22.256 53.981 1.00 95.25 823 THR A CA 1
ATOM 6353 C C . THR A 1 823 ? -15.108 21.018 54.778 1.00 95.25 823 THR A C 1
ATOM 6355 O O . THR A 1 823 ? -16.281 20.897 55.132 1.00 95.25 823 THR A O 1
ATOM 6358 N N . THR A 1 824 ? -14.155 20.145 55.121 1.00 95.69 824 THR A N 1
ATOM 6359 C CA . THR A 1 824 ? -14.396 18.911 55.891 1.00 95.69 824 THR A CA 1
ATOM 6360 C C . THR A 1 824 ? -15.028 19.208 57.250 1.00 95.69 824 THR A C 1
ATOM 6362 O O . THR A 1 824 ? -16.097 18.692 57.576 1.00 95.69 824 THR A O 1
ATOM 6365 N N . GLU A 1 825 ? -14.427 20.114 58.021 1.00 95.44 825 GLU A N 1
ATOM 6366 C CA . GLU A 1 825 ? -14.941 20.498 59.338 1.00 95.44 825 GLU A CA 1
ATOM 6367 C C . GLU A 1 825 ? -16.297 21.209 59.249 1.00 95.44 825 GLU A C 1
ATOM 6369 O O . GLU A 1 825 ? -17.150 21.016 60.114 1.00 95.44 825 GLU A O 1
ATOM 6374 N N . SER A 1 826 ? -16.541 21.979 58.182 1.00 95.81 826 SER A N 1
ATOM 6375 C CA . SER A 1 826 ? -17.844 22.614 57.946 1.00 95.81 826 SER A CA 1
ATOM 6376 C C . SER A 1 826 ? -18.950 21.597 57.653 1.00 95.81 826 SER A C 1
ATOM 6378 O O . SER A 1 826 ? -20.086 21.813 58.071 1.00 95.81 826 SER A O 1
ATOM 6380 N N . ILE A 1 827 ? -18.638 20.505 56.944 1.00 96.69 827 ILE A N 1
ATOM 6381 C CA . ILE A 1 827 ? -19.577 19.399 56.716 1.00 96.69 827 ILE A CA 1
ATOM 6382 C C . ILE A 1 827 ? -19.858 18.690 58.041 1.00 96.69 827 ILE A C 1
ATOM 6384 O O . ILE A 1 827 ? -21.017 18.574 58.434 1.00 96.69 827 ILE A O 1
ATOM 6388 N N . TYR A 1 828 ? -18.818 18.279 58.771 1.00 96.62 828 TYR A N 1
ATOM 6389 C CA . TYR A 1 828 ? -18.996 17.545 60.024 1.00 96.62 828 TYR A CA 1
ATOM 6390 C C . TYR A 1 828 ? -19.694 18.360 61.110 1.00 96.62 828 TYR A C 1
ATOM 6392 O O . TYR A 1 828 ? -20.522 17.807 61.828 1.00 96.62 828 TYR A O 1
ATOM 6400 N N . ALA A 1 829 ? -19.473 19.675 61.181 1.00 95.12 829 ALA A N 1
ATOM 6401 C CA . ALA A 1 829 ? -20.195 20.549 62.105 1.00 95.12 829 ALA A CA 1
ATOM 6402 C C . ALA A 1 829 ? -21.721 20.557 61.879 1.00 95.12 829 ALA A C 1
ATOM 6404 O O . ALA A 1 829 ? -22.466 20.799 62.826 1.00 95.12 829 ALA A O 1
ATOM 6405 N N . LEU A 1 830 ? -22.189 20.283 60.653 1.00 96.31 830 LEU A N 1
ATOM 6406 C CA . LEU A 1 830 ? -23.615 20.134 60.330 1.00 96.31 830 LEU A CA 1
ATOM 6407 C C . LEU A 1 830 ? -24.153 18.706 60.559 1.00 96.31 830 LEU A C 1
ATOM 6409 O O . LEU A 1 830 ? -25.369 18.514 60.539 1.00 96.31 830 LEU A O 1
ATOM 6413 N N . ILE A 1 831 ? -23.274 17.719 60.771 1.00 96.75 831 ILE A N 1
ATOM 6414 C CA . ILE A 1 831 ? -23.632 16.323 61.077 1.00 96.75 831 ILE A CA 1
ATOM 6415 C C . ILE A 1 831 ? -23.630 16.102 62.592 1.00 96.75 831 ILE A C 1
ATOM 6417 O O . ILE A 1 831 ? -24.652 15.761 63.182 1.00 96.75 831 ILE A O 1
ATOM 6421 N N . SER A 1 832 ? -22.472 16.283 63.228 1.00 95.00 832 SER A N 1
ATOM 6422 C CA . SER A 1 832 ? -22.287 16.151 64.670 1.00 95.00 832 SER A CA 1
ATOM 6423 C C . SER A 1 832 ? -20.984 16.812 65.105 1.00 95.00 832 SER A C 1
ATOM 6425 O O . SER A 1 832 ? -19.917 16.573 64.539 1.00 95.00 832 SER A O 1
ATOM 6427 N N . THR A 1 833 ? -21.045 17.584 66.188 1.00 92.12 833 THR A N 1
ATOM 6428 C CA . THR A 1 833 ? -19.857 18.172 66.818 1.00 92.12 833 THR A CA 1
ATOM 6429 C C . THR A 1 833 ? -18.945 17.140 67.479 1.00 92.12 833 THR A C 1
ATOM 6431 O O . THR A 1 833 ? -17.829 17.496 67.860 1.00 92.12 833 THR A O 1
ATOM 6434 N N . ASP A 1 834 ? -19.399 15.894 67.625 1.00 94.00 834 ASP A N 1
ATOM 6435 C CA . ASP A 1 834 ? -18.650 14.800 68.254 1.00 94.00 834 ASP A CA 1
ATOM 6436 C C . ASP A 1 834 ? -17.719 14.075 67.273 1.00 94.00 834 ASP A C 1
ATOM 6438 O O . ASP A 1 834 ? -16.859 13.311 67.704 1.00 94.00 834 ASP A O 1
ATOM 6442 N N . ILE A 1 835 ? -17.830 14.349 65.968 1.00 96.12 835 ILE A N 1
ATOM 6443 C CA . ILE A 1 835 ? -16.861 13.880 64.972 1.00 96.12 835 ILE A CA 1
ATOM 6444 C C . ILE A 1 835 ? -15.569 14.689 65.139 1.00 96.12 835 ILE A C 1
ATOM 6446 O O . ILE A 1 835 ? -15.581 15.923 65.073 1.00 96.12 835 ILE A O 1
ATOM 6450 N N . LYS A 1 836 ? -14.447 14.003 65.383 1.00 93.94 836 LYS A N 1
ATOM 6451 C CA . LYS A 1 836 ? -13.145 14.622 65.682 1.00 93.94 836 LYS A CA 1
ATOM 6452 C C . LYS A 1 836 ? -12.033 14.081 64.783 1.00 93.94 836 LYS A C 1
ATOM 6454 O O . LYS A 1 836 ? -12.102 12.921 64.383 1.00 93.94 836 LYS A O 1
ATOM 6459 N N . PRO A 1 837 ? -11.001 14.892 64.483 1.00 93.06 837 PRO A N 1
ATOM 6460 C CA . PRO A 1 837 ? -9.827 14.411 63.768 1.00 93.06 837 PRO A CA 1
ATOM 6461 C C . PRO A 1 837 ? -9.092 13.354 64.598 1.00 93.06 837 PRO A C 1
ATOM 6463 O O . PRO A 1 837 ? -8.905 13.526 65.806 1.00 93.06 837 PRO A O 1
ATOM 6466 N N . ASN A 1 838 ? -8.641 12.283 63.949 1.00 89.62 838 ASN A N 1
ATOM 6467 C CA . ASN A 1 838 ? -7.829 11.250 64.581 1.00 89.62 838 ASN A CA 1
ATOM 6468 C C . ASN A 1 838 ? -6.346 11.649 64.513 1.00 89.62 838 ASN A C 1
ATOM 6470 O O . ASN A 1 838 ? -5.769 11.819 63.438 1.00 89.62 838 ASN A O 1
ATOM 6474 N N . SER A 1 839 ? -5.705 11.818 65.669 1.00 84.38 839 SER A N 1
ATOM 6475 C CA . SER A 1 839 ? -4.296 12.225 65.738 1.00 84.38 839 SER A CA 1
ATOM 6476 C C . SER A 1 839 ? -3.325 11.114 65.332 1.00 84.38 839 SER A C 1
ATOM 6478 O O . SER A 1 839 ? -2.207 11.421 64.916 1.00 84.38 839 SER A O 1
ATOM 6480 N N . ALA A 1 840 ? -3.736 9.847 65.438 1.00 83.06 840 ALA A N 1
ATOM 6481 C CA . ALA A 1 840 ? -2.912 8.704 65.063 1.00 83.06 840 ALA A CA 1
ATOM 6482 C C . ALA A 1 840 ? -2.849 8.503 63.540 1.00 83.06 840 ALA A C 1
ATOM 6484 O O . ALA A 1 840 ? -1.829 8.054 63.021 1.00 83.06 840 ALA A O 1
ATOM 6485 N N . GLU A 1 841 ? -3.897 8.911 62.823 1.00 83.44 841 GLU A N 1
ATOM 6486 C CA . GLU A 1 841 ? -3.994 8.839 61.365 1.00 83.44 841 GLU A CA 1
ATOM 6487 C C . GLU A 1 841 ? -4.378 10.203 60.793 1.00 83.44 841 GLU A C 1
ATOM 6489 O O . GLU A 1 841 ? -5.548 10.529 60.582 1.00 83.44 841 GLU A O 1
ATOM 6494 N N . LYS A 1 842 ? -3.355 11.032 60.565 1.00 86.12 842 LYS A N 1
ATOM 6495 C CA . LYS A 1 842 ? -3.520 12.424 60.141 1.00 86.12 842 LYS A CA 1
ATOM 6496 C C . LYS A 1 842 ? -4.416 12.537 58.901 1.00 86.12 842 LYS A C 1
ATOM 6498 O O . LYS A 1 842 ? -4.121 11.953 57.864 1.00 86.12 842 LYS A O 1
ATOM 6503 N N . GLY A 1 843 ? -5.442 13.379 59.003 1.00 87.94 843 GLY A N 1
ATOM 6504 C CA . GLY A 1 843 ? -6.398 13.654 57.926 1.00 87.94 843 GLY A CA 1
ATOM 6505 C C . GLY A 1 843 ? -7.680 12.827 58.020 1.00 87.94 843 GLY A C 1
ATOM 6506 O O . GLY A 1 843 ? -8.660 13.188 57.382 1.00 87.94 843 GLY A O 1
ATOM 6507 N N . THR A 1 844 ? -7.721 11.777 58.839 1.00 91.94 844 THR A N 1
ATOM 6508 C CA . THR A 1 844 ? -8.958 11.024 59.093 1.00 91.94 844 THR A CA 1
ATOM 6509 C C . THR A 1 844 ? -9.760 11.638 60.241 1.00 91.94 844 THR A C 1
ATOM 6511 O O . THR A 1 844 ? -9.221 12.341 61.104 1.00 91.94 844 THR A O 1
ATOM 6514 N N . TYR A 1 845 ? -11.063 11.369 60.251 1.00 94.44 845 TYR A N 1
ATOM 6515 C CA . TYR A 1 845 ? -11.987 11.780 61.303 1.00 94.44 845 TYR A CA 1
ATOM 6516 C C . TYR A 1 845 ? -12.758 10.562 61.804 1.00 94.44 845 TYR A C 1
ATOM 6518 O O . TYR A 1 845 ? -12.922 9.578 61.084 1.00 94.44 845 TYR A O 1
ATOM 6526 N N . GLY A 1 846 ? -13.218 10.621 63.049 1.00 94.50 846 GLY A N 1
ATOM 6527 C CA . GLY A 1 846 ? -13.994 9.542 63.634 1.00 94.50 846 GLY A CA 1
ATOM 6528 C C . GLY A 1 846 ? -14.894 9.974 64.774 1.00 94.50 846 GLY A C 1
ATOM 6529 O O . GLY A 1 846 ? -14.800 11.085 65.301 1.00 94.50 846 GLY A O 1
ATOM 6530 N N . ILE A 1 847 ? -15.777 9.056 65.142 1.00 95.56 847 ILE A N 1
ATOM 6531 C CA . ILE A 1 847 ? -16.702 9.146 66.274 1.00 95.56 847 ILE A CA 1
ATOM 6532 C C . ILE A 1 847 ? -16.923 7.735 66.833 1.00 95.56 847 ILE A C 1
ATOM 6534 O O . ILE A 1 847 ? -16.636 6.746 66.158 1.00 95.56 847 ILE A O 1
ATOM 6538 N N . ALA A 1 848 ? -17.405 7.612 68.071 1.00 94.38 848 ALA A N 1
ATOM 6539 C CA . ALA A 1 848 ? -17.703 6.313 68.666 1.00 94.38 848 ALA A CA 1
ATOM 6540 C C . ALA A 1 848 ? -18.611 5.476 67.745 1.00 94.38 848 ALA A C 1
ATOM 6542 O O . ALA A 1 848 ? -19.664 5.944 67.299 1.00 94.38 848 ALA A O 1
ATOM 6543 N N . CYS A 1 849 ? -18.234 4.218 67.496 1.00 92.75 849 CYS A N 1
ATOM 6544 C CA . CYS A 1 849 ? -18.975 3.330 66.593 1.00 92.75 849 CYS A CA 1
ATOM 6545 C C . CYS A 1 849 ? -20.445 3.131 67.001 1.00 92.75 849 CYS A C 1
ATOM 6547 O O . CYS A 1 849 ? -21.299 2.894 66.153 1.00 92.75 849 CYS A O 1
ATOM 6549 N N . SER A 1 850 ? -20.770 3.268 68.291 1.00 91.88 850 SER A N 1
ATOM 6550 C CA . SER A 1 850 ? -22.145 3.188 68.800 1.00 91.88 850 SER A CA 1
ATOM 6551 C C . SER A 1 850 ? -23.032 4.375 68.405 1.00 91.88 850 SER A C 1
ATOM 6553 O O . SER A 1 850 ? -24.251 4.282 68.530 1.00 91.88 850 SER A O 1
ATOM 6555 N N . GLN A 1 851 ? -22.444 5.486 67.957 1.00 92.12 851 GLN A N 1
ATOM 6556 C CA . GLN A 1 851 ? -23.155 6.726 67.638 1.00 92.12 851 GLN A CA 1
ATOM 6557 C C . GLN A 1 851 ? -23.335 6.922 66.129 1.00 92.12 851 GLN A C 1
ATOM 6559 O O . GLN A 1 851 ? -24.372 7.429 65.701 1.00 92.12 851 GLN A O 1
ATOM 6564 N N . ILE A 1 852 ? -22.351 6.504 65.324 1.00 91.19 852 ILE A N 1
ATOM 6565 C CA . ILE A 1 852 ? -22.228 6.892 63.910 1.00 91.19 852 ILE A CA 1
ATOM 6566 C C . ILE A 1 852 ? -23.435 6.499 63.045 1.00 91.19 852 ILE A C 1
ATOM 6568 O O . ILE A 1 852 ? -23.921 7.320 62.274 1.00 91.19 852 ILE A O 1
ATOM 65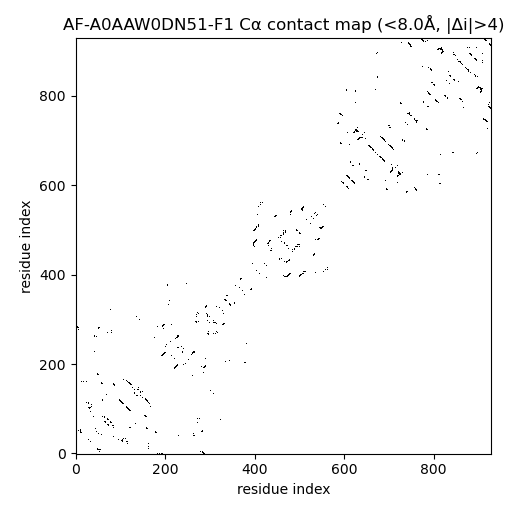72 N N . SER A 1 853 ? -23.970 5.288 63.217 1.00 84.62 853 SER A N 1
ATOM 6573 C CA . SER A 1 853 ? -25.062 4.749 62.390 1.00 84.62 853 SER A CA 1
ATOM 6574 C C . SER A 1 853 ? -26.411 5.444 62.604 1.00 84.62 853 SER A C 1
ATOM 6576 O O . SER A 1 853 ? -27.319 5.288 61.792 1.00 84.62 853 SER A O 1
ATOM 6578 N N . SER A 1 854 ? -26.553 6.208 63.691 1.00 86.19 854 SER A N 1
ATOM 6579 C CA . SER A 1 854 ? -27.783 6.934 64.037 1.00 86.19 854 SER A CA 1
ATOM 6580 C C . SER A 1 854 ? -27.793 8.393 63.571 1.00 86.19 854 SER A C 1
ATOM 6582 O O . SER A 1 854 ? -28.814 9.071 63.701 1.00 86.19 854 SER A O 1
ATOM 6584 N N . LEU A 1 855 ? -26.668 8.894 63.048 1.00 93.56 855 LEU A N 1
ATOM 6585 C CA . LEU A 1 855 ? -26.528 10.297 62.677 1.00 93.56 855 LEU A CA 1
ATOM 6586 C C . LEU A 1 855 ? -27.169 10.590 61.313 1.00 93.56 855 LEU A C 1
ATOM 6588 O O . LEU A 1 855 ? -26.861 9.910 60.333 1.00 93.56 855 LEU A O 1
ATOM 6592 N N . PRO A 1 856 ? -28.002 11.642 61.201 1.00 93.94 856 PRO A N 1
ATOM 6593 C CA . PRO A 1 856 ? -28.409 12.150 59.902 1.00 93.94 856 PRO A CA 1
ATOM 6594 C C . PRO A 1 856 ? -27.202 12.813 59.229 1.00 93.94 856 PRO A C 1
ATOM 6596 O O . PRO A 1 856 ? -26.608 13.753 59.759 1.00 93.94 856 PRO A O 1
ATOM 6599 N N . ALA A 1 857 ? -26.838 12.318 58.056 1.00 94.62 857 ALA A N 1
ATOM 6600 C CA . ALA A 1 857 ? -25.681 12.767 57.291 1.00 94.62 857 ALA A CA 1
ATOM 6601 C C . ALA A 1 857 ? -25.959 12.699 55.786 1.00 94.62 857 ALA A C 1
ATOM 6603 O O . ALA A 1 857 ? -25.189 12.121 55.027 1.00 94.62 857 ALA A O 1
ATOM 6604 N N . VAL A 1 858 ? -27.101 13.231 55.348 1.00 96.75 858 VAL A N 1
ATOM 6605 C CA . VAL A 1 858 ? -27.393 13.341 53.912 1.00 96.75 858 VAL A CA 1
ATOM 6606 C C . VAL A 1 858 ? -26.582 14.502 53.354 1.00 96.75 858 VAL A C 1
ATOM 6608 O O . VAL A 1 858 ? -26.802 15.646 53.755 1.00 96.75 858 VAL A O 1
ATOM 6611 N N . ILE A 1 859 ? -25.636 14.215 52.464 1.00 97.25 859 ILE A N 1
ATOM 6612 C CA . ILE A 1 859 ? -24.745 15.223 51.880 1.00 97.25 859 ILE A CA 1
ATOM 6613 C C . ILE A 1 859 ? -25.117 15.400 50.413 1.00 97.25 859 ILE A C 1
ATOM 6615 O O . ILE A 1 859 ? -24.925 14.495 49.609 1.00 97.25 859 ILE A O 1
ATOM 6619 N N . ASP A 1 860 ? -25.618 16.580 50.067 1.00 97.56 860 ASP A N 1
ATOM 6620 C CA . ASP A 1 860 ? -25.925 16.975 48.698 1.00 97.56 860 ASP A CA 1
ATOM 6621 C C . ASP A 1 860 ? -24.802 17.848 48.146 1.00 97.56 860 ASP A C 1
ATOM 6623 O O . ASP A 1 860 ? -24.502 18.919 48.682 1.00 97.56 860 ASP A O 1
ATOM 6627 N N . ILE A 1 861 ? -24.209 17.418 47.038 1.00 97.38 861 ILE A N 1
ATOM 6628 C CA . ILE A 1 861 ? -23.242 18.202 46.276 1.00 97.38 861 ILE A CA 1
ATOM 6629 C C . ILE A 1 861 ? -23.950 18.718 45.026 1.00 97.38 861 ILE A C 1
ATOM 6631 O O . ILE A 1 861 ? -24.344 17.941 44.156 1.00 97.38 861 ILE A O 1
ATOM 6635 N N . THR A 1 862 ? -24.131 20.035 44.945 1.00 97.56 862 THR A N 1
ATOM 6636 C CA . THR A 1 862 ? -24.840 20.671 43.835 1.00 97.56 862 THR A CA 1
ATOM 6637 C C . THR A 1 862 ? -23.897 20.898 42.662 1.00 97.56 862 THR A C 1
ATOM 6639 O O . THR A 1 862 ? -22.803 21.431 42.833 1.00 97.56 862 THR A O 1
ATOM 6642 N N . PHE A 1 863 ? -24.362 20.575 41.459 1.00 97.12 863 PHE A N 1
ATOM 6643 C CA . PHE A 1 863 ? -23.715 20.846 40.177 1.00 97.12 863 PHE A CA 1
ATOM 6644 C C . PHE A 1 863 ? -24.692 21.535 39.221 1.00 97.12 863 PHE A C 1
ATOM 6646 O O . PHE A 1 863 ? -25.886 21.644 39.497 1.00 97.12 863 PHE A O 1
ATOM 6653 N N . VAL A 1 864 ? -24.180 22.014 38.087 1.00 95.81 864 VAL A N 1
ATOM 6654 C CA . VAL A 1 864 ? -24.979 22.664 37.041 1.00 95.81 864 VAL A CA 1
ATOM 6655 C C . VAL A 1 864 ? -24.965 21.791 35.791 1.00 95.81 864 VAL A C 1
ATOM 6657 O O . VAL A 1 864 ? -23.899 21.475 35.257 1.00 95.81 864 VAL A O 1
ATOM 6660 N N . ALA A 1 865 ? -26.146 21.386 35.333 1.00 96.12 865 ALA A N 1
ATOM 6661 C CA . ALA A 1 865 ? -26.304 20.587 34.128 1.00 96.12 865 ALA A CA 1
ATOM 6662 C C . ALA A 1 865 ? -26.068 21.423 32.858 1.00 96.12 865 ALA A C 1
ATOM 6664 O O . ALA A 1 865 ? -26.080 22.654 32.875 1.00 96.12 865 ALA A O 1
ATOM 6665 N N . GLN A 1 866 ? -25.882 20.759 31.714 1.00 94.50 866 GLN A N 1
ATOM 6666 C CA . GLN A 1 866 ? -25.651 21.435 30.427 1.00 94.50 866 GLN A CA 1
ATOM 6667 C C . GLN A 1 866 ? -26.811 22.347 29.987 1.00 94.50 866 GLN A C 1
ATOM 6669 O O . GLN A 1 866 ? -26.597 23.269 29.204 1.00 94.50 866 GLN A O 1
ATOM 6674 N N . ASN A 1 867 ? -28.026 22.109 30.486 1.00 92.62 867 ASN A N 1
ATOM 6675 C CA . ASN A 1 867 ? -29.195 22.964 30.259 1.00 92.62 867 ASN A CA 1
ATOM 6676 C C . ASN A 1 867 ? -29.267 24.173 31.218 1.00 92.62 867 ASN A C 1
ATOM 6678 O O . ASN A 1 867 ? -30.180 24.981 31.087 1.00 92.62 867 ASN A O 1
ATOM 6682 N N . GLY A 1 868 ? -28.320 24.307 32.152 1.00 93.19 868 GLY A N 1
ATOM 6683 C CA . GLY A 1 868 ? -28.269 25.376 33.151 1.00 93.19 868 GLY A CA 1
ATOM 6684 C C . GLY A 1 868 ? -29.022 25.081 34.450 1.00 93.19 868 GLY A C 1
ATOM 6685 O O . GLY A 1 868 ? -28.894 25.857 35.395 1.00 93.19 868 GLY A O 1
ATOM 6686 N N . GLU A 1 869 ? -29.761 23.973 34.530 1.00 95.69 869 GLU A N 1
ATOM 6687 C CA . GLU A 1 869 ? -30.499 23.600 35.739 1.00 95.69 869 GLU A CA 1
ATOM 6688 C C . GLU A 1 869 ? -29.559 23.010 36.804 1.00 95.69 869 GLU A C 1
ATOM 6690 O O . GLU A 1 869 ? -28.638 22.251 36.471 1.00 95.69 869 GLU A O 1
ATOM 6695 N N . PRO A 1 870 ? -29.763 23.329 38.094 1.00 95.88 870 PRO A N 1
ATOM 6696 C CA . PRO A 1 870 ? -29.020 22.697 39.170 1.00 95.88 870 PRO A CA 1
ATOM 6697 C C . PRO A 1 870 ? -29.482 21.248 39.374 1.00 95.88 870 PRO A C 1
ATOM 6699 O O . PRO A 1 870 ? -30.670 20.940 39.289 1.00 95.88 870 PRO A O 1
ATOM 6702 N N . PHE A 1 871 ? -28.549 20.363 39.712 1.00 96.50 871 PHE A N 1
ATOM 6703 C CA . PHE A 1 871 ? -28.851 19.008 40.176 1.00 96.50 871 PHE A CA 1
ATOM 6704 C C . PHE A 1 871 ? -27.917 18.622 41.322 1.00 96.50 871 PHE A C 1
ATOM 6706 O O . PHE A 1 871 ? -26.807 19.145 41.425 1.00 96.50 871 PHE A O 1
ATOM 6713 N N . ASN A 1 872 ? -28.370 17.712 42.182 1.00 96.38 872 ASN A N 1
ATOM 6714 C CA . ASN A 1 872 ? -27.590 17.229 43.315 1.00 96.38 872 ASN A CA 1
ATOM 6715 C C . ASN A 1 872 ? -27.115 15.800 43.065 1.00 96.38 872 ASN A C 1
ATOM 6717 O O . ASN A 1 872 ? -27.875 14.964 42.573 1.00 96.38 872 ASN A O 1
ATOM 6721 N N . LEU A 1 873 ? -25.870 15.533 43.451 1.00 96.69 873 LEU A N 1
ATOM 6722 C CA . LEU A 1 873 ? -25.398 14.187 43.739 1.00 96.69 873 LEU A CA 1
ATOM 6723 C C . LEU A 1 873 ? -25.382 14.021 45.260 1.00 96.69 873 LEU A C 1
ATOM 6725 O O . LEU A 1 873 ? -24.771 14.822 45.969 1.00 96.69 873 LEU A O 1
ATOM 6729 N N . THR A 1 874 ? -26.101 13.019 45.741 1.00 95.50 874 THR A N 1
ATOM 6730 C CA . THR A 1 874 ? -26.468 12.832 47.139 1.00 95.50 874 THR A CA 1
ATOM 6731 C C . THR A 1 874 ? -25.778 11.600 47.692 1.00 95.50 874 THR A C 1
ATOM 6733 O O . THR A 1 874 ? -25.823 10.523 47.102 1.00 95.50 874 THR A O 1
ATOM 6736 N N . ILE A 1 875 ? -25.187 11.761 48.867 1.00 93.44 875 ILE A N 1
ATOM 6737 C CA . ILE A 1 875 ? -24.601 10.675 49.643 1.00 93.44 875 ILE A CA 1
ATOM 6738 C C . ILE A 1 875 ? -25.554 10.376 50.794 1.00 93.44 875 ILE A C 1
ATOM 6740 O O . ILE A 1 875 ? -25.857 11.286 51.580 1.00 93.44 875 ILE A O 1
ATOM 6744 N N . PRO A 1 876 ? -26.070 9.142 50.893 1.00 92.38 876 PRO A N 1
ATOM 6745 C CA . PRO A 1 876 ? -26.965 8.774 51.971 1.00 92.38 876 PRO A CA 1
ATOM 6746 C C . PRO A 1 876 ? -26.197 8.643 53.289 1.00 92.38 876 PRO A C 1
ATOM 6748 O O . PRO A 1 876 ? -25.002 8.363 53.324 1.00 92.38 876 PRO A O 1
ATOM 6751 N N . SER A 1 877 ? -26.911 8.787 54.406 1.00 93.19 877 SER A N 1
ATOM 6752 C CA . SER A 1 877 ? -26.299 8.703 55.743 1.00 93.19 877 SER A CA 1
ATOM 6753 C C . SER A 1 877 ? -25.671 7.337 56.043 1.00 93.19 877 SER A C 1
ATOM 6755 O O . SER A 1 877 ? -24.807 7.247 56.910 1.00 93.19 877 SER A O 1
ATOM 6757 N N . SER A 1 878 ? -26.071 6.289 55.314 1.00 88.50 878 SER A N 1
ATOM 6758 C CA . SER A 1 878 ? -25.488 4.947 55.412 1.00 88.50 878 SER A CA 1
ATOM 6759 C C . SER A 1 878 ? -24.002 4.906 55.058 1.00 88.50 878 SER A C 1
ATOM 6761 O O . SER A 1 878 ? -23.292 4.064 55.593 1.00 88.50 878 SER A O 1
ATOM 6763 N N . GLU A 1 879 ? -23.519 5.831 54.224 1.00 89.50 879 GLU A N 1
ATOM 6764 C CA . GLU A 1 879 ? -22.108 5.902 53.829 1.00 89.50 879 GLU A CA 1
ATOM 6765 C C . GLU A 1 879 ? -21.221 6.573 54.878 1.00 89.50 879 GLU A C 1
ATOM 6767 O O . GLU A 1 879 ? -20.004 6.575 54.729 1.00 89.50 879 GLU A O 1
ATOM 6772 N N . LEU A 1 880 ? -21.792 7.171 55.937 1.00 92.12 880 LEU A N 1
ATOM 6773 C CA . LEU A 1 880 ? -21.014 7.971 56.887 1.00 92.12 880 LEU A CA 1
ATOM 6774 C C . LEU A 1 880 ? -19.867 7.186 57.522 1.00 92.12 880 LEU A C 1
ATOM 6776 O O . LEU A 1 880 ? -18.813 7.770 57.763 1.00 92.12 880 LEU A O 1
ATOM 6780 N N . SER A 1 881 ? -20.074 5.898 57.798 1.00 90.75 881 SER A N 1
ATOM 6781 C CA . SER A 1 881 ? -19.079 5.035 58.424 1.00 90.75 881 SER A CA 1
ATOM 6782 C C . SER A 1 881 ? -18.367 4.168 57.396 1.00 90.75 881 SER A C 1
ATOM 6784 O O . SER A 1 881 ? -19.015 3.443 56.650 1.00 90.75 881 SER A O 1
ATOM 6786 N N . VAL A 1 882 ? -17.034 4.156 57.450 1.00 87.94 882 VAL A N 1
ATOM 6787 C CA . VAL A 1 882 ? -16.199 3.219 56.677 1.00 87.94 882 VAL A CA 1
ATOM 6788 C C . VAL A 1 882 ? -15.596 2.109 57.549 1.00 87.94 882 VAL A C 1
ATOM 6790 O O . VAL A 1 882 ? -14.683 1.403 57.133 1.00 87.94 882 VAL A O 1
ATOM 6793 N N . GLY A 1 883 ? -16.140 1.929 58.757 1.00 88.50 883 GLY A N 1
ATOM 6794 C CA . GLY A 1 883 ? -15.721 0.909 59.717 1.00 88.50 883 GLY A CA 1
ATOM 6795 C C . GLY A 1 883 ? -14.830 1.427 60.855 1.00 88.50 883 GLY A C 1
ATOM 6796 O O . GLY A 1 883 ? -14.527 2.620 60.925 1.00 88.50 883 GLY A O 1
ATOM 6797 N N . PRO A 1 884 ? -14.468 0.544 61.802 1.00 89.56 884 PRO A N 1
ATOM 6798 C CA . PRO A 1 884 ? -13.593 0.873 62.923 1.00 89.56 884 PRO A CA 1
ATOM 6799 C C . PRO A 1 884 ? -12.154 1.139 62.468 1.00 89.56 884 PRO A C 1
ATOM 6801 O O . PRO A 1 884 ? -11.667 0.476 61.553 1.00 89.56 884 PRO A O 1
ATOM 6804 N N . PHE A 1 885 ? -11.453 2.049 63.148 1.00 88.06 885 PHE A N 1
ATOM 6805 C CA . PHE A 1 885 ? -10.010 2.192 62.960 1.00 88.06 885 PHE A CA 1
ATOM 6806 C C . PHE A 1 885 ? -9.273 0.938 63.446 1.00 88.06 885 PHE A C 1
ATOM 6808 O O . PHE A 1 885 ? -9.627 0.346 64.467 1.00 88.06 885 PHE A O 1
ATOM 6815 N N . GLU A 1 886 ? -8.196 0.561 62.753 1.00 83.50 886 GLU A N 1
ATOM 6816 C CA . GLU A 1 886 ? -7.387 -0.607 63.129 1.00 83.50 886 GLU A CA 1
ATOM 6817 C C . GLU A 1 886 ? -6.725 -0.418 64.505 1.00 83.50 886 GLU A C 1
ATOM 6819 O O . GLU A 1 886 ? -6.645 -1.346 65.311 1.00 83.50 886 GLU A O 1
ATOM 6824 N N . ASN A 1 887 ? -6.284 0.807 64.799 1.00 84.88 887 ASN A N 1
ATOM 6825 C CA . ASN A 1 887 ? -5.616 1.152 66.052 1.00 84.88 887 ASN A CA 1
ATOM 6826 C C . ASN A 1 887 ? -6.573 1.429 67.229 1.00 84.88 887 ASN A C 1
ATOM 6828 O O . ASN A 1 887 ? -6.128 1.393 68.377 1.00 84.88 887 ASN A O 1
ATOM 6832 N N . ASP A 1 888 ? -7.858 1.677 66.967 1.00 88.38 888 ASP A N 1
ATOM 6833 C CA . ASP A 1 888 ? -8.902 1.854 67.980 1.00 88.38 888 ASP A CA 1
ATOM 6834 C C . ASP A 1 888 ? -10.253 1.325 67.466 1.00 88.38 888 ASP A C 1
ATOM 6836 O O . ASP A 1 888 ? -11.046 2.077 66.892 1.00 88.38 888 ASP A O 1
ATOM 6840 N N . PRO A 1 889 ? -10.570 0.044 67.732 1.00 90.88 889 PRO A N 1
ATOM 6841 C CA . PRO A 1 889 ? -11.811 -0.566 67.266 1.00 90.88 889 PRO A CA 1
ATOM 6842 C C . PRO A 1 889 ? -13.099 0.032 67.853 1.00 90.88 889 PRO A C 1
ATOM 6844 O O . PRO A 1 889 ? -14.193 -0.323 67.413 1.00 90.88 889 PRO A O 1
ATOM 6847 N N . SER A 1 890 ? -13.003 0.889 68.878 1.00 90.94 890 SER A N 1
ATOM 6848 C CA . SER A 1 890 ? -14.163 1.569 69.470 1.00 90.94 890 SER A CA 1
ATOM 6849 C C . SER A 1 890 ? -14.555 2.846 68.715 1.00 90.94 890 SER A C 1
ATOM 6851 O O . SER A 1 890 ? -15.695 3.318 68.836 1.00 90.94 890 SER A O 1
ATOM 6853 N N . LEU A 1 891 ? -13.630 3.379 67.913 1.00 93.44 891 LEU A N 1
ATOM 6854 C CA . LEU A 1 891 ? -13.7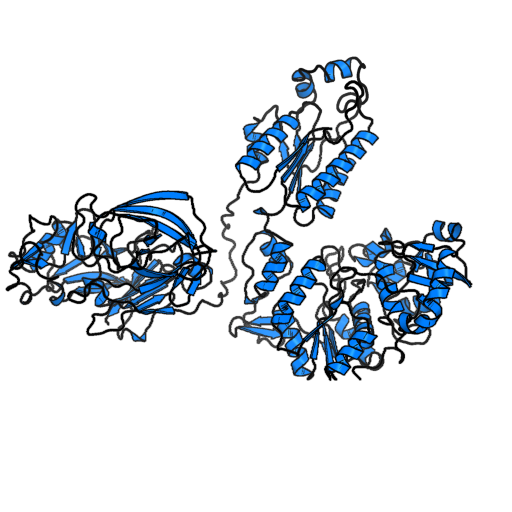93 4.572 67.099 1.00 93.44 891 LEU A CA 1
ATOM 6855 C C . LEU A 1 891 ? -13.997 4.173 65.635 1.00 93.44 891 LEU A C 1
ATOM 6857 O O . LEU A 1 891 ? -13.182 3.467 65.050 1.00 93.44 891 LEU A O 1
ATOM 6861 N N . CYS A 1 892 ? -15.076 4.654 65.029 1.00 92.81 892 CYS A N 1
ATOM 6862 C CA . CYS A 1 892 ? -15.364 4.419 63.622 1.00 92.81 892 CYS A CA 1
ATOM 6863 C C . CYS A 1 892 ? -14.883 5.599 62.785 1.00 92.81 892 CYS A C 1
ATOM 6865 O O . CYS A 1 892 ? -15.200 6.751 63.099 1.00 92.81 892 CYS A O 1
ATOM 6867 N N . GLN A 1 893 ? -14.142 5.297 61.720 1.00 92.25 893 GLN A N 1
ATOM 6868 C CA . GLN A 1 893 ? -13.710 6.270 60.730 1.00 92.25 893 GLN A CA 1
ATOM 6869 C C . GLN A 1 893 ? -14.910 6.737 59.903 1.00 92.25 893 GLN A C 1
ATOM 6871 O O . GLN A 1 893 ? -15.799 5.954 59.542 1.00 92.25 893 GLN A O 1
ATOM 6876 N N . THR A 1 894 ? -14.931 8.033 59.610 1.00 93.00 894 THR A N 1
ATOM 6877 C CA . THR A 1 894 ? -15.921 8.655 58.734 1.00 93.00 894 THR A CA 1
ATOM 6878 C C . THR A 1 894 ? -15.431 8.736 57.284 1.00 93.00 894 THR A C 1
ATOM 6880 O O . THR A 1 894 ? -14.230 8.745 57.025 1.00 93.00 894 THR A O 1
ATOM 6883 N N . LEU A 1 895 ? -16.356 8.840 56.323 1.00 90.88 895 LEU A N 1
ATOM 6884 C CA . LEU A 1 895 ? -16.042 8.760 54.884 1.00 90.88 895 LEU A CA 1
ATOM 6885 C C . LEU A 1 895 ? -15.179 9.913 54.317 1.00 90.88 895 LEU A C 1
ATOM 6887 O O . LEU A 1 895 ? -14.546 9.749 53.274 1.00 90.88 895 LEU A O 1
ATOM 6891 N N . ILE A 1 896 ? -15.174 11.097 54.950 1.00 92.81 896 ILE A N 1
ATOM 6892 C CA . ILE A 1 896 ? -14.454 12.284 54.448 1.00 92.81 896 ILE A CA 1
ATOM 6893 C C . ILE A 1 896 ? -13.115 12.433 55.171 1.00 92.81 896 ILE A C 1
ATOM 6895 O O . ILE A 1 896 ? -13.071 12.712 56.374 1.00 92.81 896 ILE A O 1
ATOM 6899 N N . ASN A 1 897 ? -12.037 12.344 54.402 1.00 90.75 897 ASN A N 1
ATOM 6900 C CA . ASN A 1 897 ? -10.684 12.672 54.827 1.00 90.75 897 ASN A CA 1
ATOM 6901 C C . ASN A 1 897 ? -10.348 14.138 54.476 1.00 90.75 897 ASN A C 1
ATOM 6903 O O . ASN A 1 897 ? -10.773 14.664 53.446 1.00 90.75 897 ASN A O 1
ATOM 6907 N N . ALA A 1 898 ? -9.543 14.797 55.310 1.00 91.12 898 ALA A N 1
ATOM 6908 C CA . ALA A 1 898 ? -9.030 16.141 55.064 1.00 91.12 898 ALA A CA 1
ATOM 6909 C C . ALA A 1 898 ? -7.609 16.106 54.487 1.00 91.12 898 ALA A C 1
ATOM 6911 O O . ALA A 1 898 ? -6.666 15.654 55.144 1.00 91.12 898 ALA A O 1
ATOM 6912 N N . VAL A 1 899 ? -7.448 16.641 53.276 1.00 88.56 899 VAL A N 1
ATOM 6913 C CA . VAL A 1 899 ? -6.152 16.874 52.628 1.00 88.56 899 VAL A CA 1
ATOM 6914 C C . VAL A 1 899 ? -6.192 18.227 51.922 1.00 88.56 899 VAL A C 1
ATOM 6916 O O . VAL A 1 899 ? -6.914 18.428 50.947 1.00 88.56 899 VAL A O 1
ATOM 6919 N N . ASP A 1 900 ? -5.394 19.178 52.400 1.00 87.69 900 ASP A N 1
ATOM 6920 C CA . ASP A 1 900 ? -5.382 20.522 51.825 1.00 87.69 900 ASP A CA 1
ATOM 6921 C C . ASP A 1 900 ? -4.895 20.515 50.365 1.00 87.69 900 ASP A C 1
ATOM 6923 O O . ASP A 1 900 ? -3.929 19.840 50.006 1.00 87.69 900 ASP A O 1
ATOM 6927 N N . ASN A 1 901 ? -5.536 21.340 49.530 1.00 84.25 901 ASN A N 1
ATOM 6928 C CA . ASN A 1 901 ? -5.320 21.444 48.077 1.00 84.25 901 ASN A CA 1
ATOM 6929 C C . ASN A 1 901 ? -5.740 20.215 47.254 1.00 84.25 901 ASN A C 1
ATOM 6931 O O . ASN A 1 901 ? -5.476 20.183 46.050 1.00 84.25 901 ASN A O 1
ATOM 6935 N N . LEU A 1 902 ? -6.422 19.243 47.862 1.00 85.44 902 LEU A N 1
ATOM 6936 C CA . LEU A 1 902 ? -6.971 18.085 47.169 1.00 85.44 902 LEU A CA 1
ATOM 6937 C C . LEU A 1 902 ? -8.472 17.987 47.437 1.00 85.44 902 LEU A C 1
ATOM 6939 O O . LEU A 1 902 ? -8.913 18.042 48.580 1.00 85.44 902 LEU A O 1
ATOM 6943 N N . GLN A 1 903 ? -9.264 17.881 46.371 1.00 90.56 903 GLN A N 1
ATOM 6944 C CA . GLN A 1 903 ? -10.712 17.718 46.476 1.00 90.56 903 GLN A CA 1
ATOM 6945 C C . GLN A 1 903 ? -11.171 16.618 45.527 1.00 90.56 903 GLN A C 1
ATOM 6947 O O . GLN A 1 903 ? -11.231 16.826 44.312 1.00 90.56 903 GLN A O 1
ATOM 6952 N N . ILE A 1 904 ? -11.437 15.443 46.089 1.00 91.56 904 ILE A N 1
ATOM 6953 C CA . ILE A 1 904 ? -11.764 14.220 45.360 1.00 91.56 904 ILE A CA 1
ATOM 6954 C C . ILE A 1 904 ? -13.074 13.660 45.894 1.00 91.56 904 ILE A C 1
ATOM 6956 O O . ILE A 1 904 ? -13.323 13.649 47.099 1.00 91.56 904 ILE A O 1
ATOM 6960 N N . VAL A 1 905 ? -13.894 13.165 44.982 1.00 92.25 905 VAL A N 1
ATOM 6961 C CA . VAL A 1 905 ? -15.080 12.387 45.290 1.00 92.25 905 VAL A CA 1
ATOM 6962 C C . VAL A 1 905 ? -14.925 11.010 44.661 1.00 92.25 905 VAL A C 1
ATOM 6964 O O . VAL A 1 905 ? -14.777 10.894 43.442 1.00 92.25 905 VAL A O 1
ATOM 6967 N N . GLY A 1 906 ? -14.915 9.992 45.518 1.00 90.88 906 GLY A N 1
ATOM 6968 C CA . GLY A 1 906 ? -14.650 8.614 45.141 1.00 90.88 906 GLY A CA 1
ATOM 6969 C C . GLY A 1 906 ? -15.873 7.701 45.155 1.00 90.88 906 GLY A C 1
ATOM 6970 O O . GLY A 1 906 ? -17.020 8.132 44.982 1.00 90.88 906 GLY A O 1
ATOM 6971 N N . ALA A 1 907 ? -15.607 6.421 45.392 1.00 88.00 907 ALA A N 1
ATOM 6972 C CA . ALA A 1 907 ? -16.578 5.335 45.422 1.00 88.00 907 ALA A CA 1
ATOM 6973 C C . ALA A 1 907 ? -17.801 5.579 46.315 1.00 88.00 907 ALA A C 1
ATOM 6975 O O . ALA A 1 907 ? -18.911 5.256 45.891 1.00 88.00 907 ALA A O 1
ATOM 6976 N N . SER A 1 908 ? -17.626 6.188 47.498 1.00 87.00 908 SER A N 1
ATOM 6977 C CA . SER A 1 908 ? -18.729 6.478 48.435 1.00 87.00 908 SER A CA 1
ATOM 6978 C C . SER A 1 908 ? -19.864 7.300 47.816 1.00 87.00 908 SER A C 1
ATOM 6980 O O . SER A 1 908 ? -20.993 7.232 48.285 1.00 87.00 908 SER A O 1
ATOM 6982 N N . LEU A 1 909 ? -19.587 8.085 46.768 1.00 91.62 909 LEU A N 1
ATOM 6983 C CA . LEU A 1 909 ? -20.635 8.710 45.961 1.00 91.62 909 LEU A CA 1
ATOM 6984 C C . LEU A 1 909 ? -20.941 7.882 44.710 1.00 91.62 909 LEU A C 1
ATOM 6986 O O . LEU A 1 909 ? -22.105 7.639 44.403 1.00 91.62 909 LEU A O 1
ATOM 6990 N N . LEU A 1 910 ? -19.903 7.494 43.961 1.00 92.94 910 LEU A N 1
ATOM 6991 C CA . LEU A 1 910 ? -20.052 6.931 42.616 1.00 92.94 910 LEU A CA 1
ATOM 6992 C C . LEU A 1 910 ? -20.883 5.642 42.583 1.00 92.94 910 LEU A C 1
ATOM 6994 O O . LEU A 1 910 ? -21.577 5.421 41.600 1.00 92.94 910 LEU A O 1
ATOM 6998 N N . LYS A 1 911 ? -20.889 4.824 43.642 1.00 89.88 911 LYS A N 1
ATOM 6999 C CA . LYS A 1 911 ? -21.683 3.582 43.682 1.00 89.88 911 LYS A CA 1
ATOM 7000 C C . LYS A 1 911 ? -23.202 3.789 43.727 1.00 89.88 911 LYS A C 1
ATOM 7002 O O . LYS A 1 911 ? -23.949 2.859 43.439 1.00 89.88 911 LYS A O 1
ATOM 7007 N N . HIS A 1 912 ? -23.667 4.997 44.055 1.00 90.31 912 HIS A N 1
ATOM 7008 C CA . HIS A 1 912 ? -25.092 5.355 44.057 1.00 90.31 912 HIS A CA 1
ATOM 7009 C C . HIS A 1 912 ? -25.587 5.898 42.712 1.00 90.31 912 HIS A C 1
ATOM 7011 O O . HIS A 1 912 ? -26.756 6.269 42.586 1.00 90.31 912 HIS A O 1
ATOM 7017 N N . TYR A 1 913 ? -24.708 5.972 41.711 1.00 92.94 913 TYR A N 1
ATOM 7018 C CA . TYR A 1 913 ? -25.024 6.534 40.410 1.00 92.94 913 TYR A CA 1
ATOM 7019 C C . TYR A 1 913 ? -24.438 5.685 39.290 1.00 92.94 913 TYR A C 1
ATOM 7021 O O . TYR A 1 913 ? -23.287 5.261 39.332 1.00 92.94 913 TYR A O 1
ATOM 7029 N N . TYR A 1 914 ? -25.197 5.534 38.212 1.00 95.06 914 TYR A N 1
ATOM 7030 C CA . TYR A 1 914 ? -24.620 5.146 36.942 1.00 95.06 914 TYR A CA 1
ATOM 7031 C C . TYR A 1 914 ? -23.884 6.366 36.394 1.00 95.06 914 TYR A C 1
ATOM 7033 O O . TYR A 1 914 ? -24.495 7.412 36.141 1.00 95.06 914 TYR A O 1
ATOM 7041 N N . SER A 1 915 ? -22.566 6.249 36.254 1.00 96.38 915 SER A N 1
ATOM 7042 C CA . SER A 1 915 ? -21.705 7.360 35.851 1.00 96.38 915 SER A CA 1
ATOM 7043 C C . SER A 1 915 ? -21.224 7.183 34.414 1.00 96.38 915 SER A C 1
ATOM 7045 O O . SER A 1 915 ? -20.783 6.108 34.017 1.00 96.38 915 SER A O 1
ATOM 7047 N N . VAL A 1 916 ? -21.312 8.247 33.616 1.00 97.69 916 VAL A N 1
ATOM 7048 C CA . VAL A 1 916 ? -20.848 8.283 32.223 1.00 97.69 916 VAL A CA 1
ATOM 7049 C C . VAL A 1 916 ? -19.721 9.285 32.086 1.00 97.69 916 VAL A C 1
ATOM 7051 O O . VAL A 1 916 ? -19.852 10.447 32.464 1.00 97.69 916 VAL A O 1
ATOM 7054 N N . TRP A 1 917 ? -18.638 8.847 31.465 1.00 96.62 917 TRP A N 1
ATOM 7055 C CA . TRP A 1 917 ? -17.398 9.593 31.336 1.00 96.62 917 TRP A CA 1
ATOM 7056 C C . TRP A 1 917 ? -17.148 9.850 29.848 1.00 96.62 917 TRP A C 1
ATOM 7058 O O . TRP A 1 917 ? -16.597 9.013 29.134 1.00 96.62 917 TRP A O 1
ATOM 7068 N N . ASP A 1 918 ?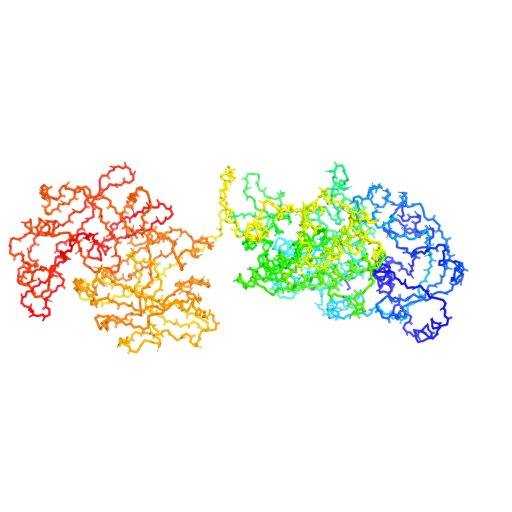 -17.620 10.992 29.340 1.00 94.62 918 ASP A N 1
ATOM 7069 C CA . ASP A 1 918 ? -17.607 11.321 27.909 1.00 94.62 918 ASP A CA 1
ATOM 7070 C C . ASP A 1 918 ? -16.383 12.179 27.562 1.00 94.62 918 ASP A C 1
ATOM 7072 O O . ASP A 1 918 ? -16.384 13.410 27.679 1.00 94.62 918 ASP A O 1
ATOM 7076 N N . VAL A 1 919 ? -15.306 11.504 27.143 1.00 90.81 919 VAL A N 1
ATOM 7077 C CA . VAL A 1 919 ? -14.023 12.136 26.799 1.00 90.81 919 VAL A CA 1
ATOM 7078 C C . VAL A 1 919 ? -14.184 13.026 25.572 1.00 90.81 919 VAL A C 1
ATOM 7080 O O . VAL A 1 919 ? -13.621 14.121 25.528 1.00 90.81 919 VAL A O 1
ATOM 7083 N N . GLY A 1 920 ? -14.967 12.585 24.585 1.00 87.06 920 GLY A N 1
ATOM 7084 C CA . GLY A 1 920 ? -15.202 13.342 23.352 1.00 87.06 920 GLY A CA 1
ATOM 7085 C C . GLY A 1 920 ? -16.026 14.605 23.581 1.00 87.06 920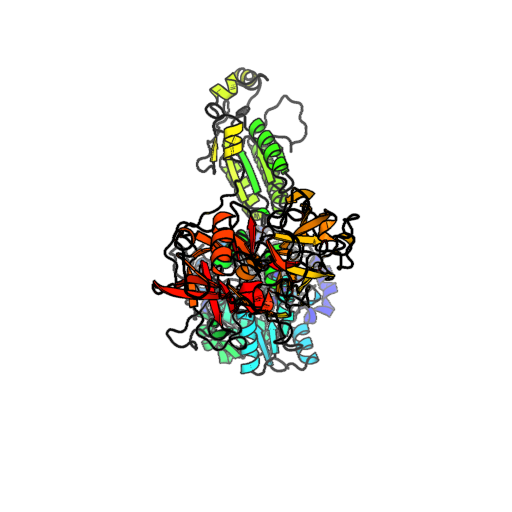 GLY A C 1
ATOM 7086 O O . GLY A 1 920 ? -15.715 15.654 23.020 1.00 87.06 920 GLY A O 1
ATOM 7087 N N . GLY A 1 921 ? -17.053 14.509 24.426 1.00 89.88 921 GLY A N 1
ATOM 7088 C CA . GLY A 1 921 ? -17.920 15.617 24.817 1.00 89.88 921 GLY A CA 1
ATOM 7089 C C . GLY A 1 921 ? -17.358 16.500 25.932 1.00 89.88 921 GLY A C 1
ATOM 7090 O O . GLY A 1 921 ? -17.956 17.538 26.212 1.00 89.88 921 GLY A O 1
ATOM 7091 N N . GLN A 1 922 ? -16.242 16.104 26.562 1.00 92.31 922 GLN A N 1
ATOM 7092 C CA . GLN A 1 922 ? -15.668 16.756 27.749 1.00 92.31 922 GLN A CA 1
ATOM 7093 C C . GLN A 1 922 ? -16.747 17.032 28.809 1.00 92.31 922 GLN A C 1
ATOM 7095 O O . GLN A 1 922 ? -16.936 18.162 29.267 1.00 92.31 922 GLN A O 1
ATOM 7100 N N . ARG A 1 923 ? -17.496 15.987 29.171 1.00 94.88 923 ARG A N 1
ATOM 7101 C CA . ARG A 1 923 ? -18.621 16.056 30.114 1.00 94.88 923 ARG A CA 1
ATOM 7102 C C . ARG A 1 923 ? -18.768 14.755 30.897 1.00 94.88 923 ARG A C 1
ATOM 7104 O O . ARG A 1 923 ? -18.297 13.709 30.460 1.00 94.88 923 ARG A O 1
ATOM 7111 N N . MET A 1 924 ? -19.453 14.831 32.029 1.00 97.12 924 MET A N 1
ATOM 7112 C CA . MET A 1 924 ? -19.810 13.676 32.852 1.00 97.12 924 MET A CA 1
ATOM 7113 C C . MET A 1 924 ? -21.324 13.575 32.978 1.00 97.12 924 MET A C 1
ATOM 7115 O O . MET A 1 924 ? -21.988 14.606 33.063 1.00 97.12 924 MET A O 1
ATOM 7119 N N . GLY A 1 925 ? -21.856 12.357 32.958 1.00 96.88 925 GLY A N 1
ATOM 7120 C CA . GLY A 1 925 ? -23.276 12.057 33.108 1.00 96.88 925 GLY A CA 1
ATOM 7121 C C . GLY A 1 925 ? -23.551 11.256 34.374 1.00 96.88 925 GLY A C 1
ATOM 7122 O O . GLY A 1 925 ? -22.739 10.409 34.738 1.00 96.88 925 GLY A O 1
ATOM 7123 N N . PHE A 1 926 ? -24.691 11.501 35.016 1.00 96.81 926 PHE A N 1
ATOM 7124 C CA . PHE A 1 926 ? -25.125 10.766 36.205 1.00 96.81 926 PHE A CA 1
ATOM 7125 C C . PHE A 1 926 ? -26.607 10.418 36.122 1.00 96.81 926 PHE A C 1
ATOM 7127 O O . PHE A 1 926 ? -27.426 11.266 35.761 1.00 96.81 926 PHE A O 1
ATOM 7134 N N . ALA A 1 927 ? -26.944 9.179 36.464 1.00 94.81 927 ALA A N 1
ATOM 7135 C CA . ALA A 1 927 ? -28.313 8.716 36.651 1.00 94.81 927 ALA A CA 1
ATOM 7136 C C . ALA A 1 927 ? -28.404 7.935 37.964 1.00 94.81 927 ALA A C 1
ATOM 7138 O O . ALA A 1 927 ? -27.469 7.222 38.321 1.00 94.81 927 ALA A O 1
ATOM 7139 N N . ALA A 1 928 ? -29.513 8.079 38.687 1.00 87.44 928 ALA A N 1
ATOM 7140 C CA . ALA A 1 928 ? -29.772 7.261 39.868 1.00 87.44 928 ALA A CA 1
ATOM 7141 C C . ALA A 1 928 ? -29.994 5.796 39.460 1.00 87.44 928 ALA A C 1
ATOM 7143 O O . ALA A 1 928 ? -30.669 5.536 38.453 1.00 87.44 928 ALA A O 1
ATOM 7144 N N . VAL A 1 929 ? -29.422 4.878 40.240 1.00 82.19 929 VAL A N 1
ATOM 7145 C CA . VAL A 1 929 ? -29.516 3.420 40.050 1.00 82.19 929 VAL A CA 1
ATOM 7146 C C . VAL A 1 929 ? -30.534 2.779 40.973 1.00 82.19 929 VAL A C 1
ATOM 7148 O O . VAL A 1 929 ? -30.737 3.311 42.089 1.00 82.19 929 VAL A O 1
#

Radius of gyration: 38.61 Å; Cα contacts (8 Å, |Δi|>4): 2053; chains: 1; bounding box: 84×68×117 Å

InterPro domains:
  IPR001461 Aspartic peptidase A1 [PR00792] (612-632)
  IPR001461 Aspartic peptidase A1 [PR00792] (756-769)
  IPR001461 Aspartic peptidase A1 [PR00792] (808-819)
  IPR001461 Aspartic peptidase A1 [PR00792] (903-918)
  IPR002650 Sulphate adenylyltransferase [TIGR00339] (5-388)
  IPR002650 Sulphate adenylyltransferase [cd00517] (31-389)
  IPR014729 Rossmann-like alpha/beta/alpha sandwich fold [G3DSA:3.40.50.620] (191-390)
  IPR015947 PUA-like superfamily [SSF88697] (3-171)
  IPR021109 Aspartic peptidase domain superfamily [G3DSA:2.40.70.10] (598-762)
  IPR021109 Aspartic peptidase domain superfamily [G3DSA:2.40.70.10] (763-929)
  IPR021109 Aspartic peptidase domain superfamily [SSF50630] (583-927)
  IPR024951 Sulphate adenylyltransferase catalytic domain [PF01747] (175-388)
  IPR025980 ATP-sulfurylase PUA-like domain [PF14306] (4-165)
  IPR027417 P-loop containing nucleoside triphosphate hydrolase [G3DSA:3.40.50.300] (391-568)
  IPR027417 P-loop containing nucleoside triphosphate hydrolase [SSF52540] (392-565)
  IPR027535 Sulfate adenylyltransferase [MF_03106] (1-575)
  IPR033121 Peptidase family A1 domain [PF00026] (605-928)
  IPR033121 Peptidase family A1 domain [PS51767] (606-927)
  IPR034164 Pepsin-like domain [cd05471] (606-927)
  IPR050512 Sulfate Adenylyltransferase/APS Kinase [PTHR42700] (1-565)

Sequence (929 aa):
MANIPHGGVLKDLIVRDSDIAPKLREEAASLPDIILTERQLCDLELITNGGFSPLEGFMNEKDYTSVVDTLRLTNGTLFPIPITLDVSVEDIDRLSIAPGKRIALRDPRDDEALAIITIEDVYKPDRVNEAVKVLGADDPAHPSVAYLRNRVKEFYIGGPIQAIQPPVHFDYVPLRYTPTELRSHFKKMSWRKVVAFQTRNPMHRAHRELTIRAARQHQANVLIHPVVGLTKPGDVDHYTRVRVYEAIMAKYPNGMGHLALLPLAMRMAGPREAVWHAIIRKNYGATHFIVGRDHAGPGKNSQGKDFYGPYDAQELVSQYREELQITMVPFQQMTYVPSTDEYQPIDEVPSGTQTLDISGTELRRRLKTGAAIPDWFSYDAVVKSLRESYPPRNKQGFVVFLSGLHNSGKDKIAKALQVAFNEQGGRSVSLLLGEDIQDRRPSEQPYTTEERRRNIERIAFVAAELARAGAAVIAAPVAADESSRKYARDTVTQSGGAGGNFFLIHVATSLEYCEKTDRRGFYAQARKGDIKGVVGIDEPYEAPQKADLVVDPESQSLSEIVHTVAPRKIALSSRAVHGPSPLRRRALSPSDVPLDIFFKNTELQWFGNISVGTPPQELTVVFDTGSSSLEFTSTLCDSCLNDAPKFDPSQSETFVDGGRTTSITFGTGVGVDPVVGANYRLTLRSGTDTVTVGGLESSNVPLFLITDQTPKFNIDPFSGIQGMGARASGFFANLISQGLPSLFGMFLAPVDVGNAELTIGGIDESKFSGPLVFASLPSGGSSTWRLNSPQISVNGQTTSTLRASRNLIFDSGTSNMVFDTGTTESIYALISTDIKPNSAEKGTYGIACSQISSLPAVIDITFVAQNGEPFNLTIPSSELSVGPFENDPSLCQTLINAVDNLQIVGASLLKHYYSVWDVGGQRMGFAAV

pLDDT: mean 90.69, std 11.38, range [27.44, 98.88]

Organism: NCBI:txid297713

Nearest PDB structures (foldseek):
  1i2d-assembly1_A  TM=9.871E-01  e=9.597E-80  Penicillium chrysogenum
  1m8p-assembly1_A  TM=8.589E-01  e=2.532E-77  Penicillium chrysogenum
  3cr8-assembly1_B-2  TM=9.457E-01  e=2.115E-43  Thiobacillus denitrificans
  3cr8-assembly1_A-2  TM=9.352E-01  e=1.892E-43  Thiobacillus denitrificans
  3cr8-assembly1_C-2  TM=9.325E-01  e=3.693E-43  Thiobacillus denitrificans

Secondary structure (DSSP, 8-state):
---PPTTSS---HHHHHTTTHHHHHHHHTTS-EEEPPHHHHHHHHHHHTSTTTT--EEPPHHHHHHHHHHSB-TTS-B--S---EEE-HHHHHHHT--TT-EEEEE-TTT--EEEEEE--EEE---HHHHHHHHHSS--TTSHHHHHHHHTS-SEEEEEEEEES-PPP--SSGGGB--HHHHHHHHHHTT---EEEEEESS---HHHHHHHHHHHHHHT-EEEEEEB-SS--TTSPPHHHHHHHHHHHHTTSPTTTEEE-BB-------HHHHHHHHHHHHHHTT-SEEEE-TTTT---B-TTS-BSS-SSHHHHHHHHTHHHH-SEEEE-PPEEEETTTTEEEETTTSPTT---B---HHHHHHHHHH-PPPPTTTS-HHHHHHHHHHS--TTTS-EEEEEE--TTSSHHHHHHHHHHHHHHHTSS-EEEEETTTTS----TT-PPPHHHHHHHHHHHHHHHHHHHHTT-EEEEE----SHHHHHHHHHHHHHHSGGG--EEEEEE---HHHHHHT-SS-HHHHHHHTSS-S-BTTTB-----TT-SEEE-TTTS-HHHHHHHHSPP------------------PPPPEEEE-EES-TTT---EEEEEEETTTTEEEEEEEETT--SEEEEBTT-SS--SSS--B-GGG-TT-EEEEEEEEEE-SS-STTPPP-TT-SEEEEEEEEEEEEETTEEEEEEEEEEEEEE-GGGGG-SSSEEEE--SS--HHHHHHHHHT--SEEEEE---TTT---EEEETS--GGG--S--EEEEPPTT--SS-EEEESEEEETTB--TTTTS-EEEEE-TT-SSEEE-HHHHHHHHHHH-TT-EE-SSSTT-EEEEHHHHTTS---EEEEEE-TTS-EEEEEE-GGGGEEEE-SS-TTEEEESEEE-TT--EE-HHHHTTEEEEEETTTTEEEEEE-

Mean predicted aligned error: 16.6 Å